Protein 5OCR (pdb70)

Foldseek 3Di:
DDPLADDDPPWDKDWDVLAKDQLQDFDDDCVSFPQDDPDDDAQAEEEHAVVAWTGDRRKIKKKKFFPVPQDDDNQYGIYIYKGWGPFWDFFFKKKWKKAAKPLQAWKWWWWKWKDAAQLPDDAFAWRIWIWTLKTARQQDAAPNDGDGQQKIKGWIKTFGHHPSDGHIDGCNNVVQATTFMDGHPDRRNPGIWMWMWGGDQFKIWIDINRHTRDMHTDDHRGDIIITMTIMGTHPPQFDDDPNHTRGDSLVVDVVSVVSNVRPTMIMMISIMIIIDTD/DDDLADPDPPFDKDWDPLAWDLLQDFDDDCVFFPQDDPDDDAQEEEEHAVVAWTGDRLKIKKKKFFPVVQDDDNQYGIYIHKGWGPFWDFFFKKKWKKAAKPLQEWKWWWKKWKDAAQLPDDAFAWRIWMWTLKTARHQDAAPNDTDGQQKIKGWIWTFGHHPSDGHIDGCNNVVQATTDMDGHPDGRNPGIWMWMWGGDQFKIWIDINHHTRDMHGNDHRRDIIITMTIMGTHPPQFDDDPHHTRGDRLVPDPVSVVSCVSPTMIMMISIMIIIHGD/DAPLADPDVPFDWDWDPLAKDQLQDFDDDCVFFPQDDPDDDAQAEEEHAVVAWTGDPLKIKKKKFFAVVQDDDNQYGIYIHKGWGPFWDFFFKKKWWKADKPLFEWKWWWKKWKDAAQLPDDAFAWRIWMWTLKIARHQDDAPHDTDGQQKIWTWIKTFGHHPSDGHIDGCNNVVVATTDMDGHPDRRNPGIWMWMWGGDQFKIWIDINRHTRDMHTDDHRRHTIIIMTIMGGHPPQFDDDPHHTGGDSLCPDVVSVVSCVRPTMIMMISIMIIIDTD/DDDLADPDPPWDWDWDVLAKALLPDFPDDCVSFPQDDPDDDAQAEEEHAVPAWTGDPSKIKKKKFFAPVQDDDNQYGIYIHKGWGPFWDFFFKKKWWKADKPLFEWKWWWKKWKDAAQLPDDAFAWRIWMWTLKTARHQDDAPHDTDGRQKIWGWIKTFTHHPSGTHIDDCNNVVQATTFMDGHPDRRNPGIWMWMWGGDQFKIWIDINHHTRDMHTDDHRRHIIIIMTIMGTHPPQFDDDPHHTGGDSLCPDDVSNVSSVRPTIIMMISIMIIIHGD

Nearest PDB structures (foldseek):
  5ocr-assembly4_D  TM=1.002E+00  e=4.251E-57  Zobellia galactanivorans
  1dyp-assembly1_A  TM=8.729E-01  e=1.075E-28  Pseudoalteromonas carrageenovora
  5ocq-assembly1_A  TM=8.796E-01  e=1.405E-28  Pseudoalteromonas carrageenovora
  8ew1-assembly3_C  TM=8.018E-01  e=1.271E-17  Phocaeicola plebeius DSM 17135
  8ep4-assembly3_C  TM=8.078E-01  e=2.172E-17  Phocaeicola plebeius DSM 17135

Radius of gyration: 36.97 Å; Cα contacts (8 Å, |Δi|>4): 3111; chains: 4; bounding box: 62×120×92 Å

B-factor: mean 28.96, std 10.44, range [14.31, 123.42]

CATH classification: 2.60.120.200

Secondary structure (DSSP, 8-state):
---SS-S-TT--EEE-GGG-B----SS--TTTB--SSS----SS-EE-HHHHEEEETTEEEEEEEE-GGG--BTTB-EEE-EEEEEEEESSEEEEEEEE--TT-TTEEEEEEEE----TTSPTTSEEEEEEEEEEES---EETTEEP-TTEEE--EEEEEEETTEEEEE-TTTSHHHH--EEE-SS-TTTS-EEEEEEE-SSEEEEEETTEEEEEEE-SS--S-EEEEEEEEE-TTSEEEETTEEEE--GGG-HHHHHHGGG-SEEEEEEEEEEEEE-/---S--S-TT--EEE-GGG-B---SSS--TTTB--SSS----SS-EE-HHHHEEEETTEEEEEEEEPGGG--BTTB-EEE-EEEEEEEE-SEEEEEEEE--TT-TTEEEEEEEE----TTSPTTSEEEEEEEEEEES---EETTEE--TTEEE--EEEEEEETTEEEEE-TTTSHHHH--EEE-SS-TTTSEEEEEEEE-SSEEEEEETTEEEEEEE-SS--S-EEEEEEEEE-TTSEEEETTEEEE--GGG-HHHHHHGGG-SEEEEEEEEEEEEE-/---S--S-TT--EEE-GGG-B---SSS--TTTB--SSS----SS-EE-HHHHEEEETTEEEEEEEEPGGG--BTTB-EEE-EEEEEEEESSEEEEEEEE--TT-SSEEEEEEEEPPP-TTSPTTSEEEEEEEEEEES---EETTEE--TTEEE--EEEEEEETTEEEEE-TTTSHHHH--EEE-SS-TTSS-EEEEEEE-SSEEEEEETTEEEEEEE-SS--S-EEEEEEEEE-TTSEEEETTEEEE--GGGSHHHHHHGGG-SEEEEEEEEEEEEE-/---S--S-TT--EEE-GGG-B---SSS--TTTB--SSS----SS-EE-HHHHEEEETTEEEEEEEEPGGG--BTTB-EEE-EEEEEEEESSEEEEEEEE--TTSSSEEEEEEEEPPP-TTS-TTSEEEEEEEEEEES---EETTEE--TTEEE--EEEEEEETTEEEEE-TTTSHHHH--EEE-SS-TTSS-EEEEEEE-SSEEEEEETTEEEEEEE-SS--S-EEEEEEEEE-TTSEEEETTEEEE--GGGSHHHHHHGGG-SEEEEEEEEEEEEE-

Sequence (1112 aa):
QQPTKTSNPNNDQWTIKWSASDEFNKNNDPDWAKWIKTGNNLPNTSAWKWNNQKKNVKISNNGIAELLTMRHNANNTPDGGTYFTSGIFKSYYQKFTYGYFEAKIQGADIGEGVCPSSFWLYSDFDYSVANGETVYSSEIDVVELQQFDWYEGHQDDIYDMDLNLHAVVKKENGQGVWKRRPKKMMYPQEEQLNKWRAPWDPSKDFHIIYGCEVNQNEIIWYVDGVEVARKPNKYWHRRPMNVTLSLGLRKPFVKFFDNKKNNAINPETDAKAREKLSSDIPTSMYVDYVRVWEEKSQQPTKTSNPNDQQWTIKWSASDEFNKNNDPDWAKWIKTGNLPNNTSAWKWNNQKKNVKISNGIAELLTMRHNANNTPDGGTYFTSGIFKSYYQKFTTYGYFEAKIQGADDIGEGVCPSSSFWLYSDFDYSVANGEETVYSEIDVVELQQFDWYEGHQDDIYDMDLNLHAVVKENGQGVWKRRPKKMMYPQEEQLNKWRAPWDPSKDFHIIYGCEVNQNEIIWYVDGVEVARKPNKYWHRPMNVTLSLGLRKKPFVKFFDNKNNAINPETDAKAREKLSDIPTSMYVDYVRVWEKSQQPTKTSNPNDQWTTIKWSASDEFNKNDPDWAKWIKTGNLPNTSAWKWNNQKNVKISNNGIIAELLTMRHNANNTPDGGTYFTSGIFKSYYQKFTYGYFEAKIQGADIGEGVCPSSFWLYSDDFDYSVANGETVYSEIDVVELQQQFDWYEGHQDDIYDMDLNLHAVVVKENGQGVWKRRPKKMMYPQEQLNKWRAPWDPSKDFHIIYGCEVNQNEIIWYVDGVEVARKPNKYWHRPMNVTLSLGLRKPFVKFFDDNKNNAINPETDAKAREKLSDIIPTSMYVDYVRVWEEKSQQPTKTSNPNDQWTIKWSASDEFNNKNDDPDWAKWIKTGNLPNTSAWKWNNQKKNVKISNGIIAELLTMRRHNANNTPDGGTYFTSGIFKSYYQKFTYGYFEAKIQGADIGEGVCPSSFWLYSDDFDYSVANGETVYSEIDVVELQQFDWYEGHQDDIYDMDLNLHAVVKENGQGVWKRRRPKKMMYPQQEQLNKWRAPWDPSKDFHIIYGCEVNQNEIIWYVDGVEVARKPNKYWHRPMNVTLSLGLRKKPFVKFFDNKKNNNAINPETDAKAREKLSSDIPTSMYVDYVRVWEEKS

Solvent-accessible surface area: 47569 Å² total; per-residue (Å²): 146,105,15,67,103,28,50,63,124,128,33,125,23,72,41,73,140,47,0,0,20,48,2,110,149,94,121,34,57,64,95,41,0,6,64,98,66,96,28,17,151,34,60,0,21,64,41,56,4,112,130,2,13,127,10,44,145,12,44,0,42,0,7,0,90,54,22,81,142,22,72,73,78,69,52,1,32,2,25,0,0,0,0,20,0,105,86,81,9,30,83,3,1,2,2,0,60,0,38,2,0,121,12,13,48,0,0,0,0,8,0,32,2,20,3,84,90,50,115,100,27,65,105,22,47,13,0,10,0,22,0,1,1,0,23,0,0,34,38,25,64,35,90,51,118,92,7,54,29,83,15,0,2,1,15,0,39,0,0,6,30,56,134,58,118,25,51,82,13,56,9,103,63,26,14,88,32,1,22,13,68,65,127,5,114,54,29,0,7,135,78,62,19,41,0,1,0,2,3,27,86,55,57,0,0,0,5,2,61,18,89,74,30,14,101,21,78,11,64,25,1,59,32,70,1,5,0,0,0,4,0,5,0,42,102,16,0,9,53,70,74,106,71,83,39,30,32,34,40,0,38,50,40,34,110,0,50,111,42,32,100,68,19,85,4,11,0,65,0,33,14,0,23,0,0,59,99,98,137,107,15,66,105,20,53,68,123,128,30,125,18,72,36,68,139,45,0,0,16,40,3,112,151,82,117,30,50,62,93,40,0,5,60,92,64,99,27,16,157,35,55,0,21,69,40,50,4,133,100,2,11,123,11,51,137,8,49,0,41,0,8,0,42,51,21,71,25,22,49,71,75,68,52,1,32,2,17,0,0,0,0,20,0,105,88,78,9,37,83,5,1,2,1,0,61,0,39,1,0,122,12,12,52,0,0,0,0,9,0,30,0,20,1,84,93,51,110,102,16,67,106,52,97,22,0,9,0,22,0,2,1,0,22,0,0,33,46,23,73,35,122,56,115,101,6,54,31,84,16,0,3,1,15,0,36,0,0,5,25,65,123,58,114,19,48,85,15,59,9,98,107,91,52,155,64,1,24,13,69,70,125,4,112,57,28,0,6,127,80,63,19,43,1,1,0,0,2,28,117,99,54,0,0,0,7,3,59,11,95,73,31,15,101,20,88,11,110,34,1,72,33,68,2,5,0,0,0,4,0,6,0,44,95,7,0,8,53,77,90,108,67,90,40,25,33,23,41,0,26,54,36,39,114,0,33,102,39,32,89,70,20,47,4,11,0,67,0,33,14,0,24,0,0,58,100,96,147,107,14,70,111,22,53,68,123,130,36,132,22,74,53,66,140,45,0,0,16,53,2,115,150,87,122,26,59,62,94,41,0,6,64,98,64,94,28,17,111,26,46,1,21,43,40,54,4,111,131,2,11,129,6,47,144,21,44,0,45,0,7,0,92,48,21,81,145,24,63,51,55,49,18,1,2,2,25,0,0,0,0,18,0,106,87,78,8,38,80,3,1,2,1,0,58,0,39,2,0,124,10,16,59,0,0,0,0,9,0,33,1,21,1,81,60,48,4,57,23,13,33,27,53,18,0,9,0,20,0,2,1,0,24,0,0,33,42,29,148,36,135,60,116,102,8,50,30,80,13,0,4,1,15,0,37,0,0,5,5,65,88,8,86,13,47,78,14,60,10,96,126,83,50,158,59,0,22,11,68,70,122,6,112,57,25,0,12,158,75,47,16,36,1,2,0,2,2,32,118,100,56,0,1,0,7,4,61,14,96,71,32,15,99,22,88,11,100,33,2,75,37,65,2,4,1,0,1,4,0,5,0,42,95,17,1,3,95,116,105,123,77,74,42,24,22,38,36,0,70,108,52,87,147,0,143,127,42,26,98,68,20,82,4,12,0,68,0,34,16,0,25,0,0,62,93,92,143,104,16,73,104,20,54,61,127,125,32,118,23,68,42,62,143,44,0,0,18,56,2,123,146,85,120,27,54,62,96,40,1,5,65,96,56,98,30,15,121,17,40,0,16,22,42,48,4,126,140,1,12,115,3,36,143,22,39,0,45,0,8,0,80,48,23,80,73,25,45,49,54,43,20,4,2,2,25,0,0,0,0,18,0,107,85,80,9,31,83,4,1,2,1,0,58,0,39,1,0,122,13,17,43,0,0,0,0,9,0,31,1,19,1,83,55,47,4,80,32,69,110,43,96,19,0,9,0,23,0,2,1,0,24,0,0,30,40,24,148,38,138,59,119,90,6,54,29,82,13,0,3,1,14,0,38,0,0,5,19,62,139,38,97,14,50,80,16,72,9,95,136,84,45,156,67,1,23,11,69,70,127,6,116,55,28,0,11,154,81,45,19,31,0,1,0,2,2,28,120,102,56,0,0,0,7,4,62,17,94,73,30,14,100,22,92,10,111,38,0,72,36,68,1,5,1,0,0,4,0,5,0,45,98,9,1,12,114,144,97,116,88,74,43,22,18,38,27,0,50,110,43,87,115,0,135,130,41,25,99,70,15,82,4,10,0,69,0,33,16,0,22,0,0,61,98,99

Structure (mmCIF, N/CA/C/O backbone):
data_5OCR
#
_entry.id   5OCR
#
_cell.length_a   40.960
_cell.length_b   83.040
_cell.length_c   85.710
_cell.angle_alpha   72.56
_cell.angle_beta   88.34
_cell.angle_gamma   89.48
#
_symmetry.space_group_name_H-M   'P 1'
#
loop_
_entity.id
_entity.type
_entity.pdbx_description
1 polymer Kappa-carrageenase
2 non-polymer GLYCEROL
3 non-polymer 'MAGNESIUM ION'
4 water water
#
loop_
_atom_site.group_PDB
_atom_site.id
_atom_site.type_symbol
_atom_site.label_atom_id
_atom_site.label_alt_id
_atom_site.label_comp_id
_atom_site.label_asym_id
_atom_site.label_entity_id
_atom_site.label_seq_id
_atom_site.pdbx_PDB_ins_code
_atom_site.Cartn_x
_atom_site.Cartn_y
_atom_site.Cartn_z
_atom_site.occupancy
_atom_site.B_iso_or_equiv
_atom_site.auth_seq_id
_atom_site.auth_comp_id
_atom_site.auth_asym_id
_atom_site.auth_atom_id
_atom_site.pdbx_PDB_model_num
ATOM 1 N N . GLN A 1 9 ? -5.263 -22.183 -7.182 1.00 33.12 30 GLN A N 1
ATOM 2 C CA . GLN A 1 9 ? -3.881 -21.624 -6.916 1.00 27.20 30 GLN A CA 1
ATOM 3 C C . GLN A 1 9 ? -3.650 -21.533 -5.407 1.00 25.94 30 GLN A C 1
ATOM 4 O O . GLN A 1 9 ? -4.581 -21.377 -4.653 1.00 25.07 30 GLN A O 1
ATOM 10 N N . GLN A 1 10 ? -2.394 -21.622 -4.987 1.00 24.96 31 GLN A N 1
ATOM 11 C CA . GLN A 1 10 ? -2.061 -21.596 -3.531 1.00 24.30 31 GLN A CA 1
ATOM 12 C C . GLN A 1 10 ? -1.017 -20.531 -3.267 1.00 21.30 31 GLN A C 1
ATOM 13 O O . GLN A 1 10 ? -0.273 -20.174 -4.191 1.00 22.28 31 GLN A O 1
ATOM 19 N N . PRO A 1 11 ? -0.877 -20.102 -2.000 1.00 21.36 32 PRO A N 1
ATOM 20 C CA . PRO A 1 11 ? 0.313 -19.210 -1.613 1.00 20.75 32 PRO A CA 1
ATOM 21 C C . PRO A 1 11 ? 1.670 -19.755 -2.177 1.00 21.44 32 PRO A C 1
ATOM 22 O O . PRO A 1 11 ? 1.961 -20.997 -2.177 1.00 21.53 32 PRO A O 1
ATOM 26 N N . THR A 1 12 ? 2.482 -18.862 -2.745 1.00 21.23 33 THR A N 1
ATOM 27 C CA . THR A 1 12 ? 3.827 -19.305 -3.289 1.00 22.77 33 THR A CA 1
ATOM 28 C C . THR A 1 12 ? 4.669 -19.952 -2.236 1.00 23.38 33 THR A C 1
ATOM 29 O O . THR A 1 12 ? 5.363 -20.987 -2.521 1.00 22.96 33 THR A O 1
ATOM 33 N N . LYS A 1 13 ? 4.674 -19.383 -1.024 1.00 22.38 34 LYS A N 1
ATOM 34 C CA . LYS A 1 13 ? 5.532 -19.935 0.023 1.00 24.11 34 LYS A CA 1
ATOM 35 C C . LYS A 1 13 ? 4.921 -19.598 1.380 1.00 23.33 34 LYS A C 1
ATOM 36 O O . LYS A 1 13 ? 4.542 -18.454 1.579 1.00 21.65 34 LYS A O 1
ATOM 42 N N . THR A 1 14 ? 4.818 -20.565 2.307 1.00 23.67 35 THR A N 1
ATOM 43 C CA . THR A 1 14 ? 4.219 -20.245 3.618 1.00 25.16 35 THR A CA 1
ATOM 44 C C . THR A 1 14 ? 5.097 -20.776 4.743 1.00 27.18 35 THR A C 1
ATOM 45 O O . THR A 1 14 ? 5.998 -21.615 4.495 1.00 27.64 35 THR A O 1
ATOM 49 N N . SER A 1 15 ? 4.807 -20.368 5.971 1.00 26.11 36 SER A N 1
ATOM 50 C CA . SER A 1 15 ? 5.689 -20.678 7.086 1.00 27.21 36 SER A CA 1
ATOM 51 C C . SER A 1 15 ? 5.453 -22.088 7.604 1.00 28.70 36 SER A C 1
ATOM 52 O O . SER A 1 15 ? 6.371 -22.703 8.121 1.00 29.01 36 SER A O 1
ATOM 55 N N . ASN A 1 16 ? 4.232 -22.595 7.445 1.00 29.09 37 ASN A N 1
ATOM 56 C CA . ASN A 1 16 ? 3.882 -23.934 7.995 1.00 32.09 37 ASN A CA 1
ATOM 57 C C . ASN A 1 16 ? 3.131 -24.728 6.941 1.00 32.28 37 ASN A C 1
ATOM 58 O O . ASN A 1 16 ? 1.928 -24.486 6.714 1.00 31.49 37 ASN A O 1
ATOM 63 N N . PRO A 1 17 ? 3.824 -25.684 6.272 1.00 36.47 38 PRO A N 1
ATOM 64 C CA . PRO A 1 17 ? 3.163 -26.505 5.222 1.00 35.65 38 PRO A CA 1
ATOM 65 C C . PRO A 1 17 ? 1.980 -27.306 5.782 1.00 36.35 38 PRO A C 1
ATOM 66 O O . PRO A 1 17 ? 1.206 -27.845 5.015 1.00 38.79 38 PRO A O 1
ATOM 70 N N . ASN A 1 18 ? 1.803 -27.349 7.104 1.00 37.47 39 ASN A N 1
ATOM 71 C CA A ASN A 1 18 ? 0.644 -28.061 7.639 0.50 39.66 39 ASN A CA 1
ATOM 72 C CA B ASN A 1 18 ? 0.658 -28.021 7.743 0.50 39.63 39 ASN A CA 1
ATOM 73 C C . ASN A 1 18 ? -0.655 -27.268 7.541 1.00 38.16 39 ASN A C 1
ATOM 74 O O . ASN A 1 18 ? -1.734 -27.849 7.628 1.00 41.18 39 ASN A O 1
ATOM 83 N N . ASP A 1 19 ? -0.556 -25.932 7.325 1.00 34.85 40 ASP A N 1
ATOM 84 C CA . ASP A 1 19 ? -1.750 -25.111 7.119 1.00 32.58 40 ASP A CA 1
ATOM 85 C C . ASP A 1 19 ? -2.504 -25.398 5.800 1.00 33.13 40 ASP A C 1
ATOM 86 O O . ASP A 1 19 ? -1.873 -25.717 4.801 1.00 32.77 40 ASP A O 1
ATOM 91 N N . GLN A 1 20 ? -3.826 -25.187 5.793 1.00 30.83 41 GLN A N 1
ATOM 92 C CA . GLN A 1 20 ? -4.648 -25.356 4.604 1.00 33.12 41 GLN A CA 1
ATOM 93 C C . GLN A 1 20 ? -5.077 -23.965 4.191 1.00 30.18 41 GLN A C 1
ATOM 94 O O . GLN A 1 20 ? -5.421 -23.168 5.072 1.00 31.74 41 GLN A O 1
ATOM 100 N N . TRP A 1 21 ? -5.086 -23.688 2.894 1.00 26.44 42 TRP A N 1
ATOM 101 C CA . TRP A 1 21 ? -5.439 -22.299 2.439 1.00 25.44 42 TRP A CA 1
ATOM 102 C C . TRP A 1 21 ? -6.576 -22.322 1.462 1.00 26.42 42 TRP A C 1
ATOM 103 O O . TRP A 1 21 ? -6.528 -23.084 0.488 1.00 26.94 42 TRP A O 1
ATOM 114 N N . THR A 1 22 ? -7.586 -21.483 1.665 1.00 25.92 43 THR A N 1
ATOM 115 C CA . THR A 1 22 ? -8.767 -21.356 0.772 1.00 24.91 43 THR A CA 1
ATOM 116 C C . THR A 1 22 ? -8.818 -19.987 0.133 1.00 23.47 43 THR A C 1
ATOM 117 O O . THR A 1 22 ? -8.741 -18.956 0.824 1.00 22.32 43 THR A O 1
ATOM 121 N N . ILE A 1 23 ? -8.839 -19.975 -1.193 1.00 22.39 44 ILE A N 1
ATOM 122 C CA . ILE A 1 23 ? -8.843 -18.718 -1.885 1.00 23.28 44 ILE A CA 1
ATOM 123 C C . ILE A 1 23 ? -10.137 -17.953 -1.611 1.00 22.48 44 ILE A C 1
ATOM 124 O O . ILE A 1 23 ? -11.218 -18.601 -1.419 1.00 25.39 44 ILE A O 1
ATOM 129 N N . LYS A 1 24 ? -10.023 -16.612 -1.487 1.00 22.11 45 LYS A N 1
ATOM 130 C CA . LYS A 1 24 ? -11.147 -15.730 -1.198 1.00 22.71 45 LYS A CA 1
ATOM 131 C C . LYS A 1 24 ? -11.332 -14.826 -2.410 1.00 24.31 45 LYS A C 1
ATOM 132 O O . LYS A 1 24 ? -10.559 -13.869 -2.613 1.00 23.74 45 LYS A O 1
ATOM 138 N N . TRP A 1 25 ? -12.295 -15.194 -3.287 1.00 23.75 46 TRP A N 1
ATOM 139 C CA . TRP A 1 25 ? -12.578 -14.420 -4.468 1.00 23.80 46 TRP A CA 1
ATOM 140 C C . TRP A 1 25 ? -12.986 -12.977 -4.231 1.00 24.47 46 TRP A C 1
ATOM 141 O O . TRP A 1 25 ? -12.730 -12.160 -5.081 1.00 22.81 46 TRP A O 1
ATOM 152 N N . SER A 1 26 ? -13.461 -12.620 -3.014 1.00 23.41 47 SER A N 1
ATOM 153 C CA . SER A 1 26 ? -13.786 -11.207 -2.756 1.00 23.33 47 SER A CA 1
ATOM 154 C C . SER A 1 26 ? -12.626 -10.249 -2.761 1.00 23.70 47 SER A C 1
ATOM 155 O O . SER A 1 26 ? -12.835 -9.030 -2.781 1.00 25.75 47 SER A O 1
ATOM 158 N N . ALA A 1 27 ? -11.371 -10.747 -2.763 1.00 21.50 48 ALA A N 1
ATOM 159 C CA . ALA A 1 27 ? -10.297 -9.789 -3.013 1.00 21.89 48 ALA A CA 1
ATOM 160 C C . ALA A 1 27 ? -9.240 -10.459 -3.867 1.00 21.13 48 ALA A C 1
ATOM 161 O O . ALA A 1 27 ? -8.037 -10.147 -3.778 1.00 22.09 48 ALA A O 1
ATOM 163 N N . SER A 1 28 ? -9.666 -11.424 -4.696 1.00 20.49 49 SER A N 1
ATOM 164 C CA . SER A 1 28 ? -8.727 -12.026 -5.645 1.00 19.96 49 SER A CA 1
ATOM 165 C C . SER A 1 28 ? -9.171 -11.729 -7.050 1.00 19.77 49 SER A C 1
ATOM 166 O O . SER A 1 28 ? -10.391 -11.732 -7.340 1.00 21.94 49 SER A O 1
ATOM 169 N N . ASP A 1 29 ? -8.202 -11.494 -7.938 1.00 20.01 50 ASP A N 1
ATOM 170 C CA . ASP A 1 29 ? -8.583 -11.117 -9.296 1.00 19.47 50 ASP A CA 1
ATOM 171 C C . ASP A 1 29 ? -7.387 -11.460 -10.186 1.00 22.01 50 ASP A C 1
ATOM 172 O O . ASP A 1 29 ? -6.241 -11.009 -9.899 1.00 21.23 50 ASP A O 1
ATOM 177 N N . GLU A 1 30 ? -7.630 -12.223 -11.254 1.00 19.94 51 GLU A N 1
ATOM 178 C CA . GLU A 1 30 ? -6.545 -12.519 -12.278 1.00 19.47 51 GLU A CA 1
ATOM 179 C C . GLU A 1 30 ? -6.558 -11.487 -13.400 1.00 19.39 51 GLU A C 1
ATOM 180 O O . GLU A 1 30 ? -5.707 -11.544 -14.311 1.00 19.11 51 GLU A O 1
ATOM 186 N N . PHE A 1 31 ? -7.499 -10.542 -13.316 1.00 19.23 52 PHE A N 1
ATOM 187 C CA . PHE A 1 31 ? -7.537 -9.426 -14.312 1.00 21.23 52 PHE A CA 1
ATOM 188 C C . PHE A 1 31 ? -7.642 -9.896 -15.749 1.00 21.26 52 PHE A C 1
ATOM 189 O O . PHE A 1 31 ? -7.148 -9.233 -16.670 1.00 22.62 52 PHE A O 1
ATOM 197 N N . ASN A 1 32 ? -8.334 -11.012 -15.909 1.00 22.94 53 ASN A N 1
ATOM 198 C CA . ASN A 1 32 ? -8.565 -11.547 -17.269 1.00 25.35 53 ASN A CA 1
ATOM 199 C C . ASN A 1 32 ? -9.680 -10.799 -17.970 1.00 25.54 53 ASN A C 1
ATOM 200 O O . ASN A 1 32 ? -9.736 -10.874 -19.180 1.00 25.01 53 ASN A O 1
ATOM 205 N N . LYS A 1 33 ? -10.484 -10.015 -17.233 1.00 25.04 54 LYS A N 1
ATOM 206 C CA . LYS A 1 33 ? -11.544 -9.208 -17.845 1.00 26.97 54 LYS A CA 1
ATOM 207 C C . LYS A 1 33 ? -11.113 -7.782 -18.085 1.00 26.80 54 LYS A C 1
ATOM 208 O O . LYS A 1 33 ? -10.599 -7.135 -17.175 1.00 25.53 54 LYS A O 1
ATOM 214 N N . ASN A 1 34 ? -11.354 -7.270 -19.283 1.00 26.09 55 ASN A N 1
ATOM 215 C CA A ASN A 1 34 ? -11.003 -5.887 -19.462 0.50 26.86 55 ASN A CA 1
ATOM 216 C CA B ASN A 1 34 ? -11.148 -5.861 -19.618 0.50 26.47 55 ASN A CA 1
ATOM 217 C C . ASN A 1 34 ? -11.892 -4.899 -18.684 1.00 27.07 55 ASN A C 1
ATOM 218 O O . ASN A 1 34 ? -11.369 -3.831 -18.308 1.00 28.54 55 ASN A O 1
ATOM 227 N N . ASP A 1 35 ? -13.141 -5.244 -18.394 1.00 25.91 56 ASP A N 1
ATOM 228 C CA . ASP A 1 35 ? -14.045 -4.382 -17.603 1.00 28.65 56 ASP A CA 1
ATOM 229 C C . ASP A 1 35 ? -13.598 -4.565 -16.127 1.00 24.77 56 ASP A C 1
ATOM 230 O O . ASP A 1 35 ? -13.799 -5.594 -15.606 1.00 23.41 56 ASP A O 1
ATOM 235 N N . PRO A 1 36 ? -12.966 -3.563 -15.510 1.00 25.25 57 PRO A N 1
ATOM 236 C CA . PRO A 1 36 ? -12.671 -3.665 -14.041 1.00 24.18 57 PRO A CA 1
ATOM 237 C C . PRO A 1 36 ? -13.876 -4.030 -13.264 1.00 24.78 57 PRO A C 1
ATOM 238 O O . PRO A 1 36 ? -14.969 -3.487 -13.549 1.00 25.79 57 PRO A O 1
ATOM 242 N N . ASP A 1 37 ? -13.691 -4.865 -12.224 1.00 24.93 58 ASP A N 1
ATOM 243 C CA . ASP A 1 37 ? -14.785 -5.370 -11.455 1.00 23.17 58 ASP A CA 1
ATOM 244 C C . ASP A 1 37 ? -15.096 -4.392 -10.322 1.00 24.02 58 ASP A C 1
ATOM 245 O O . ASP A 1 37 ? -14.592 -4.539 -9.177 1.00 23.16 58 ASP A O 1
ATOM 250 N N . TRP A 1 38 ? -15.924 -3.350 -10.608 1.00 23.13 59 TRP A N 1
ATOM 251 C CA . TRP A 1 38 ? -16.224 -2.348 -9.575 1.00 22.54 59 TRP A CA 1
ATOM 252 C C . TRP A 1 38 ? -17.208 -2.783 -8.501 1.00 21.32 59 TRP A C 1
ATOM 253 O O . TRP A 1 38 ? -17.470 -2.056 -7.528 1.00 20.93 59 TRP A O 1
ATOM 264 N N . ALA A 1 39 ? -17.769 -3.983 -8.640 1.00 21.07 60 ALA A N 1
ATOM 265 C CA . ALA A 1 39 ? -18.496 -4.607 -7.482 1.00 21.30 60 ALA A CA 1
ATOM 266 C C . ALA A 1 39 ? -17.507 -5.079 -6.387 1.00 21.10 60 ALA A C 1
ATOM 267 O O . ALA A 1 39 ? -17.758 -4.990 -5.157 1.00 20.73 60 ALA A O 1
ATOM 269 N N . LYS A 1 40 ? -16.310 -5.462 -6.851 1.00 20.40 61 LYS A N 1
ATOM 270 C CA . LYS A 1 40 ? -15.308 -6.060 -5.962 1.00 19.57 61 LYS A CA 1
ATOM 271 C C . LYS A 1 40 ? -14.359 -4.966 -5.451 1.00 18.74 61 LYS A C 1
ATOM 272 O O . LYS A 1 40 ? -13.891 -5.036 -4.293 1.00 18.83 61 LYS A O 1
ATOM 278 N N . TRP A 1 41 ? -14.020 -4.023 -6.327 1.00 18.15 62 TRP A N 1
ATOM 279 C CA . TRP A 1 41 ? -13.014 -2.960 -6.062 1.00 18.73 62 TRP A CA 1
ATOM 280 C C . TRP A 1 41 ? -13.691 -1.594 -5.996 1.00 21.00 62 TRP A C 1
ATOM 281 O O . TRP A 1 41 ? -14.511 -1.275 -6.866 1.00 21.75 62 TRP A O 1
ATOM 292 N N . ILE A 1 42 ? -13.335 -0.805 -4.991 1.00 20.92 63 ILE A N 1
ATOM 293 C CA . ILE A 1 42 ? -14.033 0.529 -4.763 1.00 21.48 63 ILE A CA 1
ATOM 294 C C . ILE A 1 42 ? -13.620 1.512 -5.843 1.00 22.28 63 ILE A C 1
ATOM 295 O O . ILE A 1 42 ? -12.447 1.929 -5.888 1.00 22.37 63 ILE A O 1
ATOM 300 N N . LYS A 1 43 ? -14.554 1.862 -6.741 1.00 21.13 64 LYS A N 1
ATOM 301 C CA . LYS A 1 43 ? -14.176 2.814 -7.822 1.00 22.20 64 LYS A CA 1
ATOM 302 C C . LYS A 1 43 ? -13.915 4.202 -7.322 1.00 22.02 64 LYS A C 1
ATOM 303 O O . LYS A 1 43 ? -12.923 4.842 -7.753 1.00 21.55 64 LYS A O 1
ATOM 309 N N . THR A 1 44 ? -14.787 4.707 -6.424 1.00 22.98 65 THR A N 1
ATOM 310 C CA . THR A 1 44 ? -14.671 6.069 -5.929 1.00 25.61 65 THR A CA 1
ATOM 311 C C . THR A 1 44 ? -15.124 6.140 -4.490 1.00 26.93 65 THR A C 1
ATOM 312 O O . THR A 1 44 ? -15.866 5.280 -4.033 1.00 27.95 65 THR A O 1
ATOM 316 N N . GLY A 1 45 ? -14.679 7.168 -3.802 1.00 28.34 66 GLY A N 1
ATOM 317 C CA . GLY A 1 45 ? -15.293 7.575 -2.564 1.00 34.43 66 GLY A CA 1
ATOM 318 C C . GLY A 1 45 ? -14.465 7.105 -1.400 1.00 35.62 66 GLY A C 1
ATOM 319 O O . GLY A 1 45 ? -13.582 7.812 -0.892 1.00 42.67 66 GLY A O 1
ATOM 320 N N . ASN A 1 46 ? -14.671 5.885 -1.022 1.00 33.94 67 ASN A N 1
ATOM 321 C CA A ASN A 1 46 ? -14.040 5.347 0.134 0.50 32.00 67 ASN A CA 1
ATOM 322 C CA B ASN A 1 46 ? -14.011 5.375 0.185 0.50 34.40 67 ASN A CA 1
ATOM 323 C C . ASN A 1 46 ? -12.545 4.991 -0.098 1.00 29.51 67 ASN A C 1
ATOM 324 O O . ASN A 1 46 ? -12.143 3.861 0.128 1.00 31.84 67 ASN A O 1
ATOM 333 N N . LEU A 1 47 ? -11.727 5.950 -0.549 1.00 26.91 68 LEU A N 1
ATOM 334 C CA . LEU A 1 47 ? -10.277 5.660 -0.927 1.00 27.80 68 LEU A CA 1
ATOM 335 C C . LEU A 1 47 ? -9.333 6.382 0.031 1.00 30.01 68 LEU A C 1
ATOM 336 O O . LEU A 1 47 ? -9.772 7.350 0.690 1.00 29.84 68 LEU A O 1
ATOM 341 N N . PRO A 1 48 ? -8.023 5.974 0.110 1.00 31.46 69 PRO A N 1
ATOM 342 C CA . PRO A 1 48 ? -7.149 6.617 1.111 1.00 36.24 69 PRO A CA 1
ATOM 343 C C . PRO A 1 48 ? -7.078 8.113 0.977 1.00 38.74 69 PRO A C 1
ATOM 344 O O . PRO A 1 48 ? -7.077 8.684 -0.141 1.00 35.55 69 PRO A O 1
ATOM 348 N N . ASN A 1 49 ? -7.076 8.752 2.142 1.00 39.84 70 ASN A N 1
ATOM 349 C CA . ASN A 1 49 ? -6.690 10.178 2.258 1.00 46.54 70 ASN A CA 1
ATOM 350 C C . ASN A 1 49 ? -5.297 10.356 1.683 1.00 47.23 70 ASN A C 1
ATOM 351 O O . ASN A 1 49 ? -4.389 9.622 2.041 1.00 52.49 70 ASN A O 1
ATOM 356 N N . THR A 1 50 ? -5.147 11.203 0.683 1.00 42.35 71 THR A N 1
ATOM 357 C CA . THR A 1 50 ? -3.830 11.450 0.157 1.00 41.17 71 THR A CA 1
ATOM 358 C C . THR A 1 50 ? -3.791 12.936 0.131 1.00 43.13 71 THR A C 1
ATOM 359 O O . THR A 1 50 ? -4.752 13.589 -0.321 1.00 44.14 71 THR A O 1
ATOM 363 N N . SER A 1 51 ? -2.720 13.487 0.659 1.00 41.90 72 SER A N 1
ATOM 364 C CA . SER A 1 51 ? -2.657 14.953 0.739 1.00 43.58 72 SER A CA 1
ATOM 365 C C . SER A 1 51 ? -1.957 15.476 -0.502 1.00 38.66 72 SER A C 1
ATOM 366 O O . SER A 1 51 ? -2.068 16.671 -0.832 1.00 36.23 72 SER A O 1
ATOM 369 N N . ALA A 1 52 ? -1.263 14.569 -1.204 1.00 33.45 73 ALA A N 1
ATOM 370 C CA . ALA A 1 52 ? -0.438 14.935 -2.306 1.00 28.51 73 ALA A CA 1
ATOM 371 C C . ALA A 1 52 ? -0.917 14.634 -3.685 1.00 25.61 73 ALA A C 1
ATOM 372 O O . ALA A 1 52 ? -0.268 15.044 -4.617 1.00 30.13 73 ALA A O 1
ATOM 374 N N . TRP A 1 53 ? -2.027 13.864 -3.866 1.00 25.42 74 TRP A N 1
ATOM 375 C CA . TRP A 1 53 ? -2.570 13.626 -5.197 1.00 23.47 74 TRP A CA 1
ATOM 376 C C . TRP A 1 53 ? -3.970 13.144 -5.028 1.00 23.08 74 TRP A C 1
ATOM 377 O O . TRP A 1 53 ? -4.337 12.941 -3.894 1.00 23.83 74 TRP A O 1
ATOM 388 N N . LYS A 1 54 ? -4.728 12.960 -6.093 1.00 23.72 75 LYS A N 1
ATOM 389 C CA . LYS A 1 54 ? -6.070 12.403 -6.024 1.00 25.93 75 LYS A CA 1
ATOM 390 C C . LYS A 1 54 ? -6.228 11.124 -6.861 1.00 25.74 75 LYS A C 1
ATOM 391 O O . LYS A 1 54 ? -5.390 10.827 -7.724 1.00 26.51 75 LYS A O 1
ATOM 397 N N . TRP A 1 55 ? -7.308 10.406 -6.625 1.00 24.26 76 TRP A N 1
ATOM 398 C CA . TRP A 1 55 ? -7.545 9.193 -7.367 1.00 23.87 76 TRP A CA 1
ATOM 399 C C . TRP A 1 55 ? -8.495 9.472 -8.457 1.00 24.62 76 TRP A C 1
ATOM 400 O O . TRP A 1 55 ? -9.444 10.254 -8.244 1.00 26.16 76 TRP A O 1
ATOM 411 N N . ASN A 1 56 ? -8.277 8.890 -9.615 1.00 23.46 77 ASN A N 1
ATOM 412 C CA . ASN A 1 56 ? -9.260 8.896 -10.709 1.00 23.02 77 ASN A CA 1
ATOM 413 C C . ASN A 1 56 ? -9.223 7.556 -11.411 1.00 23.32 77 ASN A C 1
ATOM 414 O O . ASN A 1 56 ? -8.568 7.352 -12.468 1.00 23.68 77 ASN A O 1
ATOM 419 N N . ASN A 1 57 ? -9.954 6.598 -10.836 1.00 21.60 78 ASN A N 1
ATOM 420 C CA . ASN A 1 57 ? -9.962 5.263 -11.361 1.00 22.64 78 ASN A CA 1
ATOM 421 C C . ASN A 1 57 ? -10.589 5.148 -12.764 1.00 23.27 78 ASN A C 1
ATOM 422 O O . ASN A 1 57 ? -10.199 4.294 -13.532 1.00 22.73 78 ASN A O 1
ATOM 427 N N . GLN A 1 58 ? -11.510 6.048 -13.099 1.00 24.04 79 GLN A N 1
ATOM 428 C CA . GLN A 1 58 ? -12.069 6.008 -14.472 1.00 26.70 79 GLN A CA 1
ATOM 429 C C . GLN A 1 58 ? -10.997 6.252 -15.507 1.00 26.20 79 GLN A C 1
ATOM 430 O O . GLN A 1 58 ? -10.948 5.561 -16.527 1.00 28.28 79 GLN A O 1
ATOM 436 N N . LYS A 1 59 ? -10.060 7.146 -15.197 1.00 25.88 80 LYS A N 1
ATOM 437 C CA A LYS A 1 59 ? -9.056 7.542 -16.175 0.50 26.25 80 LYS A CA 1
ATOM 438 C CA B LYS A 1 59 ? -9.037 7.606 -16.145 0.50 26.30 80 LYS A CA 1
ATOM 439 C C . LYS A 1 59 ? -7.730 6.808 -16.002 1.00 25.89 80 LYS A C 1
ATOM 440 O O . LYS A 1 59 ? -6.955 6.675 -16.967 1.00 26.43 80 LYS A O 1
ATOM 451 N N . ASN A 1 60 ? -7.529 6.271 -14.807 1.00 22.97 81 ASN A N 1
ATOM 452 C CA . ASN A 1 60 ? -6.188 5.757 -14.447 1.00 22.44 81 ASN A CA 1
ATOM 453 C C . ASN A 1 60 ? -6.043 4.274 -14.164 1.00 22.95 81 ASN A C 1
ATOM 454 O O . ASN A 1 60 ? -4.936 3.812 -13.726 1.00 22.32 81 ASN A O 1
ATOM 459 N N . VAL A 1 61 ? -7.124 3.515 -14.376 1.00 21.94 82 VAL A N 1
ATOM 460 C CA . VAL A 1 61 ? -7.139 2.052 -14.278 1.00 22.25 82 VAL A CA 1
ATOM 461 C C . VAL A 1 61 ? -7.567 1.482 -15.665 1.00 24.49 82 VAL A C 1
ATOM 462 O O . VAL A 1 61 ? -8.584 1.941 -16.266 1.00 24.41 82 VAL A O 1
ATOM 466 N N . LYS A 1 62 ? -6.783 0.601 -16.253 1.00 22.12 83 LYS A N 1
ATOM 467 C CA . LYS A 1 62 ? -7.164 0.020 -17.515 1.00 23.82 83 LYS A CA 1
ATOM 468 C C . LYS A 1 62 ? -6.701 -1.417 -17.367 1.00 24.40 83 LYS A C 1
ATOM 469 O O . LYS A 1 62 ? -5.666 -1.686 -16.723 1.00 26.69 83 LYS A O 1
ATOM 475 N N . ILE A 1 63 ? -7.422 -2.356 -17.939 1.00 23.42 84 ILE A N 1
ATOM 476 C CA . ILE A 1 63 ? -6.905 -3.740 -17.862 1.00 21.99 84 ILE A CA 1
ATOM 477 C C . ILE A 1 63 ? -6.882 -4.259 -19.290 1.00 24.20 84 ILE A C 1
ATOM 478 O O . ILE A 1 63 ? -7.844 -4.017 -20.063 1.00 23.38 84 ILE A O 1
ATOM 483 N N . SER A 1 64 ? -5.792 -4.900 -19.653 1.00 23.57 85 SER A N 1
ATOM 484 C CA . SER A 1 64 ? -5.629 -5.433 -21.020 1.00 27.25 85 SER A CA 1
ATOM 485 C C . SER A 1 64 ? -4.865 -6.774 -21.021 1.00 25.97 85 SER A C 1
ATOM 486 O O . SER A 1 64 ? -3.811 -6.883 -20.387 1.00 23.36 85 SER A O 1
ATOM 489 N N . ASN A 1 65 ? -5.344 -7.765 -21.770 1.00 25.96 86 ASN A N 1
ATOM 490 C CA A ASN A 1 65 ? -4.646 -9.003 -21.954 0.50 27.18 86 ASN A CA 1
ATOM 491 C CA B ASN A 1 65 ? -4.607 -9.004 -21.929 0.50 27.37 86 ASN A CA 1
ATOM 492 C C . ASN A 1 65 ? -4.073 -9.594 -20.624 1.00 25.76 86 ASN A C 1
ATOM 493 O O . ASN A 1 65 ? -2.941 -10.130 -20.569 1.00 26.34 86 ASN A O 1
ATOM 502 N N . GLY A 1 66 ? -4.884 -9.567 -19.570 1.00 23.76 87 GLY A N 1
ATOM 503 C CA . GLY A 1 66 ? -4.577 -10.277 -18.351 1.00 23.03 87 GLY A CA 1
ATOM 504 C C . GLY A 1 66 ? -3.847 -9.402 -17.374 1.00 22.53 87 GLY A C 1
ATOM 505 O O . GLY A 1 66 ? -3.539 -9.901 -16.276 1.00 23.61 87 GLY A O 1
ATOM 506 N N . ILE A 1 67 ? -3.624 -8.122 -17.720 1.00 20.52 88 ILE A N 1
ATOM 507 C CA . ILE A 1 67 ? -2.734 -7.259 -16.842 1.00 20.44 88 ILE A CA 1
ATOM 508 C C . ILE A 1 67 ? -3.414 -5.926 -16.524 1.00 19.97 88 ILE A C 1
ATOM 509 O O . ILE A 1 67 ? -3.892 -5.224 -17.415 1.00 21.72 88 ILE A O 1
ATOM 514 N N . ALA A 1 68 ? -3.520 -5.614 -15.230 1.00 19.80 89 ALA A N 1
ATOM 515 C CA . ALA A 1 68 ? -4.074 -4.312 -14.851 1.00 19.06 89 ALA A CA 1
ATOM 516 C C . ALA A 1 68 ? -2.988 -3.323 -14.870 1.00 19.45 89 ALA A C 1
ATOM 517 O O . ALA A 1 68 ? -1.896 -3.608 -14.380 1.00 20.10 89 ALA A O 1
ATOM 519 N N . GLU A 1 69 ? -3.347 -2.101 -15.300 1.00 19.29 90 GLU A N 1
ATOM 520 C CA . GLU A 1 69 ? -2.373 -0.987 -15.408 1.00 20.83 90 GLU A CA 1
ATOM 521 C C . GLU A 1 69 ? -2.857 0.182 -14.538 1.00 20.90 90 GLU A C 1
ATOM 522 O O . GLU A 1 69 ? -4.018 0.599 -14.725 1.00 21.20 90 GLU A O 1
ATOM 528 N N . LEU A 1 70 ? -2.076 0.671 -13.573 1.00 20.15 91 LEU A N 1
ATOM 529 C CA A LEU A 1 70 ? -2.490 1.769 -12.737 0.50 19.88 91 LEU A CA 1
ATOM 530 C CA B LEU A 1 70 ? -2.471 1.781 -12.724 0.50 19.90 91 LEU A CA 1
ATOM 531 C C . LEU A 1 70 ? -1.516 2.916 -13.077 1.00 19.85 91 LEU A C 1
ATOM 532 O O . LEU A 1 70 ? -0.312 2.726 -13.068 1.00 19.81 91 LEU A O 1
ATOM 541 N N . THR A 1 71 ? -2.055 4.097 -13.370 1.00 19.50 92 THR A N 1
ATOM 542 C CA . THR A 1 71 ? -1.253 5.156 -13.987 1.00 21.49 92 THR A CA 1
ATOM 543 C C . THR A 1 71 ? -1.282 6.450 -13.180 1.00 21.09 92 THR A C 1
ATOM 544 O O . THR A 1 71 ? -2.393 6.879 -12.724 1.00 22.01 92 THR A O 1
ATOM 548 N N . MET A 1 72 ? -0.125 7.065 -13.021 1.00 20.74 93 MET A N 1
ATOM 549 C CA . MET A 1 72 ? 0.001 8.435 -12.449 1.00 20.31 93 MET A CA 1
ATOM 550 C C . MET A 1 72 ? -0.040 9.440 -13.597 1.00 20.51 93 MET A C 1
ATOM 551 O O . MET A 1 72 ? 0.752 9.331 -14.520 1.00 20.80 93 MET A O 1
ATOM 556 N N . ARG A 1 73 ? -0.978 10.405 -13.564 1.00 20.86 94 ARG A N 1
ATOM 557 C CA . ARG A 1 73 ? -1.131 11.369 -14.680 1.00 21.37 94 ARG A CA 1
ATOM 558 C C . ARG A 1 73 ? -0.996 12.780 -14.139 1.00 21.36 94 ARG A C 1
ATOM 559 O O . ARG A 1 73 ? -1.346 13.065 -12.971 1.00 21.18 94 ARG A O 1
ATOM 567 N N . HIS A 1 74 ? -0.496 13.681 -14.971 1.00 21.47 95 HIS A N 1
ATOM 568 C CA . HIS A 1 74 ? -0.356 15.084 -14.546 1.00 23.13 95 HIS A CA 1
ATOM 569 C C . HIS A 1 74 ? -1.641 15.788 -14.908 1.00 23.91 95 HIS A C 1
ATOM 570 O O . HIS A 1 74 ? -2.133 15.666 -16.047 1.00 25.62 95 HIS A O 1
ATOM 577 N N . ASN A 1 75 ? -2.178 16.575 -13.979 1.00 23.74 96 ASN A N 1
ATOM 578 C CA . ASN A 1 75 ? -3.410 17.337 -14.302 1.00 25.50 96 ASN A CA 1
ATOM 579 C C . ASN A 1 75 ? -3.230 18.237 -15.549 1.00 26.99 96 ASN A C 1
ATOM 580 O O . ASN A 1 75 ? -2.236 18.954 -15.667 1.00 26.78 96 ASN A O 1
ATOM 585 N N . ALA A 1 76 ? -4.186 18.146 -16.466 1.00 28.55 97 ALA A N 1
ATOM 586 C CA . ALA A 1 76 ? -4.256 19.041 -17.641 1.00 30.95 97 ALA A CA 1
ATOM 587 C C . ALA A 1 76 ? -3.940 20.479 -17.216 1.00 30.15 97 ALA A C 1
ATOM 588 O O . ALA A 1 76 ? -4.479 20.991 -16.196 1.00 28.03 97 ALA A O 1
ATOM 590 N N . ASN A 1 77 ? -3.007 21.113 -17.949 1.00 31.34 98 ASN A N 1
ATOM 591 C CA . ASN A 1 77 ? -2.684 22.567 -17.755 1.00 31.14 98 ASN A CA 1
ATOM 592 C C . ASN A 1 77 ? -1.920 22.851 -16.414 1.00 30.68 98 ASN A C 1
ATOM 593 O O . ASN A 1 77 ? -1.700 24.010 -16.019 1.00 29.57 98 ASN A O 1
ATOM 598 N N . ASN A 1 78 ? -1.563 21.791 -15.692 1.00 28.72 99 ASN A N 1
ATOM 599 C CA . ASN A 1 78 ? -0.908 21.944 -14.405 1.00 28.45 99 ASN A CA 1
ATOM 600 C C . ASN A 1 78 ? -1.844 22.646 -13.387 1.00 27.67 99 ASN A C 1
ATOM 601 O O . ASN A 1 78 ? -1.403 23.250 -12.436 1.00 27.71 99 ASN A O 1
ATOM 606 N N . THR A 1 79 ? -3.128 22.456 -13.590 1.00 27.57 100 THR A N 1
ATOM 607 C CA . THR A 1 79 ? -4.134 23.134 -12.766 1.00 28.18 100 THR A CA 1
ATOM 608 C C . THR A 1 79 ? -4.393 22.324 -11.512 1.00 27.58 100 THR A C 1
ATOM 609 O O . THR A 1 79 ? -4.801 21.145 -11.630 1.00 27.45 100 THR A O 1
ATOM 613 N N . PRO A 1 80 ? -4.117 22.934 -10.331 1.00 28.14 101 PRO A N 1
ATOM 614 C CA . PRO A 1 80 ? -4.367 22.223 -9.064 1.00 28.24 101 PRO A CA 1
ATOM 615 C C . PRO A 1 80 ? -5.843 21.848 -8.857 1.00 29.41 101 PRO A C 1
ATOM 616 O O . PRO A 1 80 ? -6.756 22.633 -9.244 1.00 28.00 101 PRO A O 1
ATOM 620 N N . ASP A 1 81 ? -6.065 20.721 -8.160 1.00 27.20 102 ASP A N 1
ATOM 621 C CA . ASP A 1 81 ? -7.379 20.367 -7.722 1.00 28.90 102 ASP A CA 1
ATOM 622 C C . ASP A 1 81 ? -7.271 20.150 -6.247 1.00 28.36 102 ASP A C 1
ATOM 623 O O . ASP A 1 81 ? -6.674 19.169 -5.842 1.00 27.58 102 ASP A O 1
ATOM 628 N N . GLY A 1 82 ? -7.750 21.069 -5.411 1.00 29.18 103 GLY A N 1
ATOM 629 C CA . GLY A 1 82 ? -7.625 20.795 -3.970 1.00 28.95 103 GLY A CA 1
ATOM 630 C C . GLY A 1 82 ? -6.185 20.637 -3.522 1.00 28.90 103 GLY A C 1
ATOM 631 O O . GLY A 1 82 ? -5.852 19.702 -2.763 1.00 32.84 103 GLY A O 1
ATOM 632 N N . GLY A 1 83 ? -5.334 21.498 -4.058 1.00 28.47 104 GLY A N 1
ATOM 633 C CA . GLY A 1 83 ? -3.901 21.567 -3.631 1.00 26.58 104 GLY A CA 1
ATOM 634 C C . GLY A 1 83 ? -2.982 20.537 -4.339 1.00 26.33 104 GLY A C 1
ATOM 635 O O . GLY A 1 83 ? -1.809 20.377 -3.944 1.00 26.20 104 GLY A O 1
ATOM 636 N N . THR A 1 84 ? -3.510 19.764 -5.300 1.00 23.89 105 THR A N 1
ATOM 637 C CA . THR A 1 84 ? -2.710 18.680 -5.877 1.00 22.69 105 THR A CA 1
ATOM 638 C C . THR A 1 84 ? -2.695 18.747 -7.405 1.00 23.71 105 THR A C 1
ATOM 639 O O . THR A 1 84 ? -3.595 19.351 -8.024 1.00 22.02 105 THR A O 1
ATOM 643 N N . TYR A 1 85 ? -1.617 18.180 -7.972 1.00 21.59 106 TYR A N 1
ATOM 644 C CA . TYR A 1 85 ? -1.277 18.388 -9.417 1.00 23.40 106 TYR A CA 1
ATOM 645 C C . TYR A 1 85 ? -1.277 17.115 -10.266 1.00 22.77 106 TYR A C 1
ATOM 646 O O . TYR A 1 85 ? -1.092 17.144 -11.497 1.00 23.71 106 TYR A O 1
ATOM 655 N N . PHE A 1 86 ? -1.454 15.971 -9.597 1.00 22.87 107 PHE A N 1
ATOM 656 C CA . PHE A 1 86 ? -1.525 14.631 -10.248 1.00 23.08 107 PHE A CA 1
ATOM 657 C C . PHE A 1 86 ? -2.751 13.808 -9.810 1.00 22.32 107 PHE A C 1
ATOM 658 O O . PHE A 1 86 ? -3.270 14.008 -8.705 1.00 21.66 107 PHE A O 1
ATOM 666 N N . THR A 1 87 ? -3.124 12.819 -10.640 1.00 21.37 108 THR A N 1
ATOM 667 C CA . THR A 1 87 ? -4.077 11.798 -10.230 1.00 21.14 108 THR A CA 1
ATOM 668 C C . THR A 1 87 ? -3.470 10.431 -10.424 1.00 20.13 108 THR A C 1
ATOM 669 O O . THR A 1 87 ? -2.629 10.239 -11.314 1.00 20.20 108 THR A O 1
ATOM 673 N N . SER A 1 88 ? -3.993 9.509 -9.655 1.00 19.19 109 SER A N 1
ATOM 674 C CA . SER A 1 88 ? -3.513 8.138 -9.763 1.00 20.51 109 SER A CA 1
ATOM 675 C C . SER A 1 88 ? -4.590 7.102 -9.776 1.00 21.31 109 SER A C 1
ATOM 676 O O . SER A 1 88 ? -5.794 7.399 -9.937 1.00 20.53 109 SER A O 1
ATOM 679 N N . GLY A 1 89 ? -4.172 5.835 -9.697 1.00 19.34 110 GLY A N 1
ATOM 680 C CA . GLY A 1 89 ? -5.172 4.745 -9.759 1.00 20.11 110 GLY A CA 1
ATOM 681 C C . GLY A 1 89 ? -4.976 3.756 -8.618 1.00 20.93 110 GLY A C 1
ATOM 682 O O . GLY A 1 89 ? -3.856 3.646 -8.089 1.00 19.76 110 GLY A O 1
ATOM 683 N N . ILE A 1 90 ? -6.037 3.045 -8.214 1.00 19.13 111 ILE A N 1
ATOM 684 C CA . ILE A 1 90 ? -5.986 2.242 -6.992 1.00 18.42 111 ILE A CA 1
ATOM 685 C C . ILE A 1 90 ? -7.017 1.131 -7.067 1.00 19.63 111 ILE A C 1
ATOM 686 O O . ILE A 1 90 ? -8.120 1.404 -7.495 1.00 20.17 111 ILE A O 1
ATOM 691 N N . PHE A 1 91 ? -6.618 -0.107 -6.746 1.00 17.72 112 PHE A N 1
ATOM 692 C CA . PHE A 1 91 ? -7.557 -1.160 -6.465 1.00 18.26 112 PHE A CA 1
ATOM 693 C C . PHE A 1 91 ? -7.653 -1.334 -4.968 1.00 18.14 112 PHE A C 1
ATOM 694 O O . PHE A 1 91 ? -6.640 -1.675 -4.311 1.00 17.99 112 PHE A O 1
ATOM 702 N N . LYS A 1 92 ? -8.821 -1.029 -4.403 1.00 18.35 113 LYS A N 1
ATOM 703 C CA . LYS A 1 92 ? -9.091 -1.203 -2.922 1.00 18.29 113 LYS A CA 1
ATOM 704 C C . LYS A 1 92 ? -10.249 -2.136 -2.763 1.00 18.42 113 LYS A C 1
ATOM 705 O O . LYS A 1 92 ? -11.370 -1.860 -3.257 1.00 18.98 113 LYS A O 1
ATOM 711 N N . SER A 1 93 ? -10.036 -3.289 -2.120 1.00 18.34 114 SER A N 1
ATOM 712 C CA . SER A 1 93 ? -11.173 -4.221 -1.979 1.00 18.62 114 SER A CA 1
ATOM 713 C C . SER A 1 93 ? -12.306 -3.628 -1.100 1.00 18.99 114 SER A C 1
ATOM 714 O O . SER A 1 93 ? -12.051 -3.009 -0.023 1.00 19.39 114 SER A O 1
ATOM 717 N N . TYR A 1 94 ? -13.552 -3.893 -1.476 1.00 18.91 115 TYR A N 1
ATOM 718 C CA A TYR A 1 94 ? -14.594 -3.610 -0.489 0.50 18.35 115 TYR A CA 1
ATOM 719 C CA B TYR A 1 94 ? -14.653 -3.667 -0.543 0.50 19.44 115 TYR A CA 1
ATOM 720 C C . TYR A 1 94 ? -14.457 -4.522 0.731 1.00 18.92 115 TYR A C 1
ATOM 721 O O . TYR A 1 94 ? -14.723 -4.089 1.887 1.00 18.98 115 TYR A O 1
ATOM 738 N N . GLN A 1 95 ? -14.116 -5.774 0.498 1.00 18.37 116 GLN A N 1
ATOM 739 C CA . GLN A 1 95 ? -14.056 -6.780 1.577 1.00 19.43 116 GLN A CA 1
ATOM 740 C C . GLN A 1 95 ? -12.819 -6.522 2.498 1.00 19.96 116 GLN A C 1
ATOM 741 O O . GLN A 1 95 ? -11.724 -6.236 1.968 1.00 20.61 116 GLN A O 1
ATOM 747 N N . LYS A 1 96 ? -13.003 -6.656 3.802 1.00 18.57 117 LYS A N 1
ATOM 748 C CA . LYS A 1 96 ? -11.852 -6.516 4.781 1.00 19.03 117 LYS A CA 1
ATOM 749 C C . LYS A 1 96 ? -11.429 -7.877 5.252 1.00 18.91 117 LYS A C 1
ATOM 750 O O . LYS A 1 96 ? -12.244 -8.846 5.306 1.00 21.28 117 LYS A O 1
ATOM 756 N N . PHE A 1 97 ? -10.157 -7.992 5.656 1.00 19.28 118 PHE A N 1
ATOM 757 C CA . PHE A 1 97 ? -9.654 -9.246 6.183 1.00 19.96 118 PHE A CA 1
ATOM 758 C C . PHE A 1 97 ? -8.708 -8.898 7.332 1.00 20.87 118 PHE A C 1
ATOM 759 O O . PHE A 1 97 ? -8.215 -7.834 7.420 1.00 21.67 118 PHE A O 1
ATOM 767 N N . THR A 1 98 ? -8.397 -9.860 8.164 1.00 25.26 119 THR A N 1
ATOM 768 C CA . THR A 1 98 ? -7.396 -9.552 9.231 1.00 27.15 119 THR A CA 1
ATOM 769 C C . THR A 1 98 ? -6.244 -10.520 9.000 1.00 25.80 119 THR A C 1
ATOM 770 O O . THR A 1 98 ? -5.176 -10.114 8.487 1.00 31.70 119 THR A O 1
ATOM 774 N N . TYR A 1 99 ? -6.509 -11.784 9.197 1.00 22.80 120 TYR A N 1
ATOM 775 C CA . TYR A 1 99 ? -5.419 -12.735 9.089 1.00 22.59 120 TYR A CA 1
ATOM 776 C C . TYR A 1 99 ? -5.568 -13.495 7.762 1.00 23.00 120 TYR A C 1
ATOM 777 O O . TYR A 1 99 ? -6.640 -13.612 7.274 1.00 25.85 120 TYR A O 1
ATOM 786 N N . GLY A 1 100 ? -4.498 -14.007 7.189 1.00 21.29 121 GLY A N 1
ATOM 787 C CA . GLY A 1 100 ? -4.607 -14.713 5.928 1.00 20.81 121 GLY A CA 1
ATOM 788 C C . GLY A 1 100 ? -3.287 -14.608 5.186 1.00 20.77 121 GLY A C 1
ATOM 789 O O . GLY A 1 100 ? -2.257 -14.227 5.790 1.00 20.99 121 GLY A O 1
ATOM 790 N N . TYR A 1 101 ? -3.332 -14.918 3.904 1.00 18.27 122 TYR A N 1
ATOM 791 C CA . TYR A 1 101 ? -2.189 -14.726 3.047 1.00 17.71 122 TYR A CA 1
ATOM 792 C C . TYR A 1 101 ? -2.547 -13.843 1.876 1.00 17.63 122 TYR A C 1
ATOM 793 O O . TYR A 1 101 ? -3.609 -14.059 1.252 1.00 19.02 122 TYR A O 1
ATOM 802 N N . PHE A 1 102 ? -1.667 -12.871 1.553 1.00 17.27 123 PHE A N 1
ATOM 803 C CA . PHE A 1 102 ? -1.967 -11.863 0.515 1.00 16.33 123 PHE A CA 1
ATOM 804 C C . PHE A 1 102 ? -0.843 -11.818 -0.510 1.00 16.63 123 PHE A C 1
ATOM 805 O O . PHE A 1 102 ? 0.344 -11.648 -0.077 1.00 16.89 123 PHE A O 1
ATOM 813 N N . GLU A 1 103 ? -1.143 -11.942 -1.801 1.00 15.78 124 GLU A N 1
ATOM 814 C CA . GLU A 1 103 ? -0.056 -11.996 -2.780 1.00 16.27 124 GLU A CA 1
ATOM 815 C C . GLU A 1 103 ? -0.433 -11.247 -4.021 1.00 17.04 124 GLU A C 1
ATOM 816 O O . GLU A 1 103 ? -1.642 -11.321 -4.414 1.00 17.23 124 GLU A O 1
ATOM 822 N N . ALA A 1 104 ? 0.519 -10.541 -4.631 1.00 16.53 125 ALA A N 1
ATOM 823 C CA . ALA A 1 104 ? 0.299 -9.890 -5.900 1.00 16.86 125 ALA A CA 1
ATOM 824 C C . ALA A 1 104 ? 1.515 -10.005 -6.738 1.00 17.29 125 ALA A C 1
ATOM 825 O O . ALA A 1 104 ? 2.654 -10.077 -6.235 1.00 18.18 125 ALA A O 1
ATOM 827 N N . LYS A 1 105 ? 1.268 -10.137 -8.028 1.00 17.03 126 LYS A N 1
ATOM 828 C CA . LYS A 1 105 ? 2.392 -10.166 -9.012 1.00 16.90 126 LYS A CA 1
ATOM 829 C C . LYS A 1 105 ? 2.435 -8.819 -9.740 1.00 16.91 126 LYS A C 1
ATOM 830 O O . LYS A 1 105 ? 1.449 -8.381 -10.415 1.00 17.34 126 LYS A O 1
ATOM 836 N N . ILE A 1 106 ? 3.530 -8.110 -9.513 1.00 16.04 127 ILE A N 1
ATOM 837 C CA . ILE A 1 106 ? 3.593 -6.673 -9.851 1.00 16.83 127 ILE A CA 1
ATOM 838 C C . ILE A 1 106 ? 4.854 -6.311 -10.600 1.00 18.12 127 ILE A C 1
ATOM 839 O O . ILE A 1 106 ? 5.987 -6.808 -10.247 1.00 18.60 127 ILE A O 1
ATOM 844 N N . GLN A 1 107 ? 4.702 -5.451 -11.620 1.00 17.93 128 GLN A N 1
ATOM 845 C CA . GLN A 1 107 ? 5.902 -4.835 -12.162 1.00 17.40 128 GLN A CA 1
ATOM 846 C C . GLN A 1 107 ? 5.836 -3.332 -11.901 1.00 17.89 128 GLN A C 1
ATOM 847 O O . GLN A 1 107 ? 4.765 -2.722 -11.990 1.00 17.69 128 GLN A O 1
ATOM 853 N N . GLY A 1 108 ? 6.986 -2.762 -11.587 1.00 17.25 129 GLY A N 1
ATOM 854 C CA . GLY A 1 108 ? 7.056 -1.334 -11.218 1.00 19.40 129 GLY A CA 1
ATOM 855 C C . GLY A 1 108 ? 6.986 -0.423 -12.430 1.00 20.13 129 GLY A C 1
ATOM 856 O O . GLY A 1 108 ? 6.586 -0.801 -13.517 1.00 21.28 129 GLY A O 1
ATOM 857 N N . ALA A 1 109 ? 7.306 0.835 -12.180 1.00 21.74 130 ALA A N 1
ATOM 858 C CA . ALA A 1 109 ? 7.083 1.922 -13.164 1.00 21.77 130 ALA A CA 1
ATOM 859 C C . ALA A 1 109 ? 8.362 2.403 -13.834 1.00 21.21 130 ALA A C 1
ATOM 860 O O . ALA A 1 109 ? 9.433 2.610 -13.197 1.00 20.99 130 ALA A O 1
ATOM 862 N N . ASP A 1 110 ? 8.242 2.668 -15.124 1.00 21.88 131 ASP A N 1
ATOM 863 C CA . ASP A 1 110 ? 9.416 3.114 -15.883 1.00 24.95 131 ASP A CA 1
ATOM 864 C C . ASP A 1 110 ? 10.036 4.476 -15.562 1.00 26.20 131 ASP A C 1
ATOM 865 O O . ASP A 1 110 ? 11.181 4.776 -15.953 1.00 28.37 131 ASP A O 1
ATOM 870 N N . ILE A 1 111 ? 9.314 5.316 -14.825 1.00 24.83 132 ILE A N 1
ATOM 871 C CA . ILE A 1 111 ? 9.911 6.547 -14.376 1.00 23.60 132 ILE A CA 1
ATOM 872 C C . ILE A 1 111 ? 11.180 6.379 -13.491 1.00 24.37 132 ILE A C 1
ATOM 873 O O . ILE A 1 111 ? 12.022 7.250 -13.438 1.00 24.99 132 ILE A O 1
ATOM 878 N N . GLY A 1 112 ? 11.345 5.223 -12.846 1.00 24.72 133 GLY A N 1
ATOM 879 C CA . GLY A 1 112 ? 12.358 5.066 -11.781 1.00 27.62 133 GLY A CA 1
ATOM 880 C C . GLY A 1 112 ? 11.899 5.842 -10.546 1.00 28.33 133 GLY A C 1
ATOM 881 O O . GLY A 1 112 ? 10.839 5.569 -9.965 1.00 33.34 133 GLY A O 1
ATOM 882 N N . GLU A 1 113 ? 12.575 6.914 -10.173 1.00 26.57 134 GLU A N 1
ATOM 883 C CA . GLU A 1 113 ? 12.213 7.663 -8.974 1.00 26.78 134 GLU A CA 1
ATOM 884 C C . GLU A 1 113 ? 10.989 8.604 -9.283 1.00 26.41 134 GLU A C 1
ATOM 885 O O . GLU A 1 113 ? 10.895 9.158 -10.407 1.00 26.35 134 GLU A O 1
ATOM 891 N N . GLY A 1 114 ? 10.076 8.733 -8.336 1.00 24.00 135 GLY A N 1
ATOM 892 C CA . GLY A 1 114 ? 8.976 9.697 -8.395 1.00 23.80 135 GLY A CA 1
ATOM 893 C C . GLY A 1 114 ? 7.595 9.133 -8.095 1.00 22.35 135 GLY A C 1
ATOM 894 O O . GLY A 1 114 ? 6.634 9.899 -7.907 1.00 21.86 135 GLY A O 1
ATOM 895 N N . VAL A 1 115 ? 7.468 7.788 -8.124 1.00 21.21 136 VAL A N 1
ATOM 896 C CA . VAL A 1 115 ? 6.184 7.118 -7.812 1.00 19.92 136 VAL A CA 1
ATOM 897 C C . VAL A 1 115 ? 6.530 5.917 -6.953 1.00 20.16 136 VAL A C 1
ATOM 898 O O . VAL A 1 115 ? 7.686 5.493 -6.932 1.00 19.85 136 VAL A O 1
ATOM 902 N N . CYS A 1 116 ? 5.519 5.315 -6.344 1.00 17.93 137 CYS A N 1
ATOM 903 C CA . CYS A 1 116 ? 5.724 4.207 -5.470 1.00 18.17 137 CYS A CA 1
ATOM 904 C C . CYS A 1 116 ? 4.663 3.152 -5.738 1.00 17.85 137 CYS A C 1
ATOM 905 O O . CYS A 1 116 ? 3.508 3.278 -5.223 1.00 18.65 137 CYS A O 1
ATOM 908 N N . PRO A 1 117 ? 4.960 2.164 -6.573 1.00 17.86 138 PRO A N 1
ATOM 909 C CA . PRO A 1 117 ? 4.029 1.048 -6.712 1.00 17.41 138 PRO A CA 1
ATOM 910 C C . PRO A 1 117 ? 3.947 0.251 -5.408 1.00 18.32 138 PRO A C 1
ATOM 911 O O . PRO A 1 117 ? 5.010 -0.081 -4.829 1.00 17.61 138 PRO A O 1
ATOM 915 N N . SER A 1 118 ? 2.724 0.018 -4.925 1.00 17.70 139 SER A N 1
ATOM 916 C CA A SER A 1 118 ? 2.557 -0.505 -3.559 0.50 18.47 139 SER A CA 1
ATOM 917 C CA B SER A 1 118 ? 2.574 -0.531 -3.583 0.50 18.58 139 SER A CA 1
ATOM 918 C C . SER A 1 118 ? 1.464 -1.551 -3.515 1.00 17.76 139 SER A C 1
ATOM 919 O O . SER A 1 118 ? 0.474 -1.515 -4.314 1.00 18.54 139 SER A O 1
ATOM 924 N N . PHE A 1 119 ? 1.681 -2.564 -2.654 1.00 16.81 140 PHE A N 1
ATOM 925 C CA . PHE A 1 119 ? 0.601 -3.533 -2.338 1.00 16.17 140 PHE A CA 1
ATOM 926 C C . PHE A 1 119 ? 0.508 -3.475 -0.811 1.00 15.81 140 PHE A C 1
ATOM 927 O O . PHE A 1 119 ? 1.528 -3.637 -0.111 1.00 16.38 140 PHE A O 1
ATOM 935 N N . TRP A 1 120 ? -0.693 -3.257 -0.262 1.00 16.04 141 TRP A N 1
ATOM 936 C CA . TRP A 1 120 ? -0.738 -2.960 1.172 1.00 15.82 141 TRP A CA 1
ATOM 937 C C . TRP A 1 120 ? -2.131 -3.173 1.702 1.00 15.74 141 TRP A C 1
ATOM 938 O O . TRP A 1 120 ? -3.100 -3.249 0.921 1.00 15.86 141 TRP A O 1
ATOM 949 N N . LEU A 1 121 ? -2.224 -3.334 3.014 1.00 16.30 142 LEU A N 1
ATOM 950 C CA . LEU A 1 121 ? -3.516 -3.673 3.693 1.00 16.96 142 LEU A CA 1
ATOM 951 C C . LEU A 1 121 ? -3.715 -2.546 4.690 1.00 17.83 142 LEU A C 1
ATOM 952 O O . LEU A 1 121 ? -2.783 -2.179 5.378 1.00 17.35 142 LEU A O 1
ATOM 957 N N . TYR A 1 122 ? -4.934 -1.952 4.822 1.00 17.42 143 TYR A N 1
ATOM 958 C CA . TYR A 1 122 ? -5.060 -0.896 5.807 1.00 18.77 143 TYR A CA 1
ATOM 959 C C . TYR A 1 122 ? -6.498 -0.857 6.318 1.00 19.67 143 TYR A C 1
ATOM 960 O O . TYR A 1 122 ? -7.432 -1.269 5.618 1.00 20.23 143 TYR A O 1
ATOM 969 N N . SER A 1 123 ? -6.620 -0.426 7.588 1.00 19.82 144 SER A N 1
ATOM 970 C CA . SER A 1 123 ? -7.975 -0.299 8.209 1.00 19.76 144 SER A CA 1
ATOM 971 C C . SER A 1 123 ? -8.523 1.079 8.210 1.00 21.87 144 SER A C 1
ATOM 972 O O . SER A 1 123 ? -7.881 2.029 7.806 1.00 22.36 144 SER A O 1
ATOM 975 N N . ASP A 1 124 ? -9.769 1.191 8.713 1.00 21.44 145 ASP A N 1
ATOM 976 C CA . ASP A 1 124 ? -10.191 2.547 9.033 1.00 24.19 145 ASP A CA 1
ATOM 977 C C . ASP A 1 124 ? -9.565 3.029 10.343 1.00 23.03 145 ASP A C 1
ATOM 978 O O . ASP A 1 124 ? -8.702 2.357 10.922 1.00 22.94 145 ASP A O 1
ATOM 983 N N . PHE A 1 125 ? -9.909 4.247 10.737 1.00 23.52 146 PHE A N 1
ATOM 984 C CA . PHE A 1 125 ? -9.404 4.798 12.018 1.00 23.94 146 PHE A CA 1
ATOM 985 C C . PHE A 1 125 ? -10.520 4.659 13.006 1.00 26.90 146 PHE A C 1
ATOM 986 O O . PHE A 1 125 ? -11.631 5.193 12.774 1.00 27.36 146 PHE A O 1
ATOM 994 N N . ASP A 1 126 ? -10.252 3.985 14.123 1.00 26.38 147 ASP A N 1
ATOM 995 C CA . ASP A 1 126 ? -11.273 3.909 15.205 1.00 25.80 147 ASP A CA 1
ATOM 996 C C . ASP A 1 126 ? -10.654 4.601 16.438 1.00 28.17 147 ASP A C 1
ATOM 997 O O . ASP A 1 126 ? -9.881 3.998 17.208 1.00 24.06 147 ASP A O 1
ATOM 1002 N N . TYR A 1 127 ? -10.977 5.896 16.578 1.00 29.73 148 TYR A N 1
ATOM 1003 C CA . TYR A 1 127 ? -10.473 6.711 17.680 1.00 30.34 148 TYR A CA 1
ATOM 1004 C C . TYR A 1 127 ? -11.224 6.510 18.947 1.00 28.87 148 TYR A C 1
ATOM 1005 O O . TYR A 1 127 ? -10.839 7.118 19.945 1.00 31.35 148 TYR A O 1
ATOM 1014 N N . SER A 1 128 ? -12.200 5.592 18.938 1.00 28.18 149 SER A N 1
ATOM 1015 C CA . SER A 1 128 ? -13.023 5.263 20.128 1.00 30.63 149 SER A CA 1
ATOM 1016 C C . SER A 1 128 ? -12.466 4.194 21.078 1.00 29.24 149 SER A C 1
ATOM 1017 O O . SER A 1 128 ? -13.008 3.964 22.207 1.00 29.71 149 SER A O 1
ATOM 1020 N N . VAL A 1 129 ? -11.403 3.537 20.652 1.00 25.17 150 VAL A N 1
ATOM 1021 C CA . VAL A 1 129 ? -10.909 2.381 21.332 1.00 24.02 150 VAL A CA 1
ATOM 1022 C C . VAL A 1 129 ? -10.222 2.860 22.628 1.00 23.36 150 VAL A C 1
ATOM 1023 O O . VAL A 1 129 ? -9.932 4.076 22.824 1.00 24.24 150 VAL A O 1
ATOM 1027 N N . ALA A 1 130 ? -10.007 1.911 23.497 1.00 23.06 151 ALA A N 1
ATOM 1028 C CA . ALA A 1 130 ? -9.508 2.156 24.827 1.00 23.64 151 ALA A CA 1
ATOM 1029 C C . ALA A 1 130 ? -8.005 2.418 24.824 1.00 22.70 151 ALA A C 1
ATOM 1030 O O . ALA A 1 130 ? -7.313 2.209 23.800 1.00 20.95 151 ALA A O 1
ATOM 1032 N N . ASN A 1 131 ? -7.490 2.952 25.965 1.00 22.58 152 ASN A N 1
ATOM 1033 C CA . ASN A 1 131 ? -6.070 3.238 26.076 1.00 23.07 152 ASN A CA 1
ATOM 1034 C C . ASN A 1 131 ? -5.216 2.009 25.709 1.00 22.90 152 ASN A C 1
ATOM 1035 O O . ASN A 1 131 ? -5.415 0.920 26.194 1.00 25.60 152 ASN A O 1
ATOM 1040 N N . GLY A 1 132 ? -4.261 2.215 24.824 1.00 22.40 153 GLY A N 1
ATOM 1041 C CA . GLY A 1 132 ? -3.301 1.174 24.474 1.00 21.34 153 GLY A CA 1
ATOM 1042 C C . GLY A 1 132 ? -3.816 0.354 23.279 1.00 21.06 153 GLY A C 1
ATOM 1043 O O . GLY A 1 132 ? -3.068 -0.509 22.738 1.00 20.88 153 GLY A O 1
ATOM 1044 N N . GLU A 1 133 ? -5.079 0.550 22.892 1.00 20.78 154 GLU A N 1
ATOM 1045 C CA . GLU A 1 133 ? -5.621 -0.247 21.818 1.00 21.29 154 GLU A CA 1
ATOM 1046 C C . GLU A 1 133 ? -5.290 0.351 20.482 1.00 19.20 154 GLU A C 1
ATOM 1047 O O . GLU A 1 133 ? -4.947 1.548 20.391 1.00 19.95 154 GLU A O 1
ATOM 1053 N N . THR A 1 134 ? -5.454 -0.433 19.412 1.00 19.86 155 THR A N 1
ATOM 1054 C CA . THR A 1 134 ? -5.082 0.037 18.041 1.00 19.45 155 THR A CA 1
ATOM 1055 C C . THR A 1 134 ? -6.203 0.823 17.434 1.00 19.66 155 THR A C 1
ATOM 1056 O O . THR A 1 134 ? -7.310 0.331 17.398 1.00 19.74 155 THR A O 1
ATOM 1060 N N . VAL A 1 135 ? -5.901 2.038 16.992 1.00 20.05 156 VAL A N 1
ATOM 1061 C CA . VAL A 1 135 ? -6.827 2.927 16.262 1.00 20.29 156 VAL A CA 1
ATOM 1062 C C . VAL A 1 135 ? -6.771 2.578 14.765 1.00 20.14 156 VAL A C 1
ATOM 1063 O O . VAL A 1 135 ? -7.779 2.622 14.095 1.00 20.97 156 VAL A O 1
ATOM 1067 N N . TYR A 1 136 ? -5.562 2.293 14.268 1.00 19.14 157 TYR A N 1
ATOM 1068 C CA . TYR A 1 136 ? -5.386 2.157 12.818 1.00 18.95 157 TYR A CA 1
ATOM 1069 C C . TYR A 1 136 ? -4.280 1.125 12.613 1.00 19.22 157 TYR A C 1
ATOM 1070 O O . TYR A 1 136 ? -3.264 1.161 13.330 1.00 18.19 157 TYR A O 1
ATOM 1079 N N . SER A 1 137 ? -4.481 0.216 11.663 1.00 19.49 158 SER A N 1
ATOM 1080 C CA A SER A 1 137 ? -3.497 -0.867 11.354 0.50 19.39 158 SER A CA 1
ATOM 1081 C CA B SER A 1 137 ? -3.466 -0.809 11.378 0.50 19.49 158 SER A CA 1
ATOM 1082 C C . SER A 1 137 ? -3.148 -0.795 9.858 1.00 19.07 158 SER A C 1
ATOM 1083 O O . SER A 1 137 ? -4.127 -0.792 9.022 1.00 19.22 158 SER A O 1
ATOM 1088 N N . GLU A 1 138 ? -1.847 -0.826 9.504 1.00 18.43 159 GLU A N 1
ATOM 1089 C CA . GLU A 1 138 ? -1.476 -0.820 8.100 1.00 17.87 159 GLU A CA 1
ATOM 1090 C C . GLU A 1 138 ? -0.304 -1.818 7.972 1.00 17.99 159 GLU A C 1
ATOM 1091 O O . GLU A 1 138 ? 0.645 -1.684 8.688 1.00 17.40 159 GLU A O 1
ATOM 1097 N N . ILE A 1 139 ? -0.411 -2.753 7.041 1.00 16.49 160 ILE A N 1
ATOM 1098 C CA . ILE A 1 139 ? 0.693 -3.638 6.663 1.00 16.81 160 ILE A CA 1
ATOM 1099 C C . ILE A 1 139 ? 1.062 -3.353 5.192 1.00 16.95 160 ILE A C 1
ATOM 1100 O O . ILE A 1 139 ? 0.259 -3.581 4.250 1.00 17.27 160 ILE A O 1
ATOM 1105 N N . ASP A 1 140 ? 2.303 -2.934 4.971 1.00 16.95 161 ASP A N 1
ATOM 1106 C CA . ASP A 1 140 ? 2.775 -2.720 3.575 1.00 16.89 161 ASP A CA 1
ATOM 1107 C C . ASP A 1 140 ? 3.377 -4.034 3.130 1.00 17.28 161 ASP A C 1
ATOM 1108 O O . ASP A 1 140 ? 4.402 -4.429 3.641 1.00 17.86 161 ASP A O 1
ATOM 1113 N N . VAL A 1 141 ? 2.749 -4.706 2.175 1.00 16.13 162 VAL A N 1
ATOM 1114 C CA . VAL A 1 141 ? 3.363 -5.904 1.687 1.00 16.04 162 VAL A CA 1
ATOM 1115 C C . VAL A 1 141 ? 4.613 -5.593 0.865 1.00 16.87 162 VAL A C 1
ATOM 1116 O O . VAL A 1 141 ? 5.652 -6.250 1.020 1.00 16.99 162 VAL A O 1
ATOM 1120 N N . VAL A 1 142 ? 4.535 -4.516 0.052 1.00 16.03 163 VAL A N 1
ATOM 1121 C CA . VAL A 1 142 ? 5.749 -3.960 -0.533 1.00 15.73 163 VAL A CA 1
ATOM 1122 C C . VAL A 1 142 ? 5.503 -2.539 -0.995 1.00 15.90 163 VAL A C 1
ATOM 1123 O O . VAL A 1 142 ? 4.358 -2.123 -1.367 1.00 15.56 163 VAL A O 1
ATOM 1127 N N . GLU A 1 143 ? 6.550 -1.728 -0.832 1.00 16.34 164 GLU A N 1
ATOM 1128 C CA . GLU A 1 143 ? 6.610 -0.383 -1.410 1.00 17.30 164 GLU A CA 1
ATOM 1129 C C . GLU A 1 143 ? 7.823 -0.432 -2.300 1.00 16.66 164 GLU A C 1
ATOM 1130 O O . GLU A 1 143 ? 8.917 -0.532 -1.797 1.00 17.19 164 GLU A O 1
ATOM 1136 N N . LEU A 1 144 ? 7.633 -0.277 -3.600 1.00 16.34 165 LEU A N 1
ATOM 1137 C CA . LEU A 1 144 ? 8.748 -0.276 -4.543 1.00 17.15 165 LEU A CA 1
ATOM 1138 C C . LEU A 1 144 ? 9.222 1.131 -4.913 1.00 18.88 165 LEU A C 1
ATOM 1139 O O . LEU A 1 144 ? 8.400 2.053 -4.883 1.00 18.24 165 LEU A O 1
ATOM 1144 N N . GLN A 1 145 ? 10.493 1.285 -5.341 1.00 19.20 166 GLN A N 1
ATOM 1145 C CA . GLN A 1 145 ? 11.018 2.499 -5.944 1.00 21.41 166 GLN A CA 1
ATOM 1146 C C . GLN A 1 145 ? 10.811 3.762 -5.161 1.00 20.98 166 GLN A C 1
ATOM 1147 O O . GLN A 1 145 ? 10.691 4.782 -5.754 1.00 22.64 166 GLN A O 1
ATOM 1153 N N . GLN A 1 146 ? 10.804 3.708 -3.819 1.00 21.48 167 GLN A N 1
ATOM 1154 C CA . GLN A 1 146 ? 10.607 4.889 -2.991 1.00 22.09 167 GLN A CA 1
ATOM 1155 C C . GLN A 1 146 ? 11.813 5.731 -2.887 1.00 23.24 167 GLN A C 1
ATOM 1156 O O . GLN A 1 146 ? 11.702 6.925 -2.577 1.00 22.96 167 GLN A O 1
ATOM 1162 N N . PHE A 1 147 ? 12.957 5.105 -3.091 1.00 22.94 168 PHE A N 1
ATOM 1163 C CA . PHE A 1 147 ? 14.257 5.755 -2.836 1.00 25.19 168 PHE A CA 1
ATOM 1164 C C . PHE A 1 147 ? 14.235 6.416 -1.431 1.00 24.46 168 PHE A C 1
ATOM 1165 O O . PHE A 1 147 ? 14.600 7.631 -1.287 1.00 25.69 168 PHE A O 1
ATOM 1173 N N . ASP A 1 148 ? 13.945 5.609 -0.424 1.00 23.41 169 ASP A N 1
ATOM 1174 C CA . ASP A 1 148 ? 13.863 6.073 0.931 1.00 26.32 169 ASP A CA 1
ATOM 1175 C C . ASP A 1 148 ? 15.290 6.457 1.392 1.00 27.93 169 ASP A C 1
ATOM 1176 O O . ASP A 1 148 ? 16.279 5.913 0.938 1.00 25.62 169 ASP A O 1
ATOM 1181 N N . TRP A 1 149 ? 15.366 7.418 2.332 1.00 28.88 170 TRP A N 1
ATOM 1182 C CA . TRP A 1 149 ? 16.653 7.776 2.964 1.00 29.40 170 TRP A CA 1
ATOM 1183 C C . TRP A 1 149 ? 16.470 7.378 4.397 1.00 29.22 170 TRP A C 1
ATOM 1184 O O . TRP A 1 149 ? 15.439 7.756 4.966 1.00 27.98 170 TRP A O 1
ATOM 1195 N N . TYR A 1 150 ? 17.386 6.617 4.988 1.00 26.25 171 TYR A N 1
ATOM 1196 C CA . TYR A 1 150 ? 17.205 6.155 6.396 1.00 27.67 171 TYR A CA 1
ATOM 1197 C C . TYR A 1 150 ? 18.551 6.120 7.077 1.00 30.40 171 TYR A C 1
ATOM 1198 O O . TYR A 1 150 ? 19.444 5.468 6.615 1.00 32.46 171 TYR A O 1
ATOM 1207 N N . GLU A 1 151 ? 18.718 6.860 8.157 1.00 35.38 172 GLU A N 1
ATOM 1208 C CA . GLU A 1 151 ? 19.984 6.804 8.894 1.00 40.38 172 GLU A CA 1
ATOM 1209 C C . GLU A 1 151 ? 21.193 6.910 8.011 1.00 39.83 172 GLU A C 1
ATOM 1210 O O . GLU A 1 151 ? 22.057 6.065 8.040 1.00 45.61 172 GLU A O 1
ATOM 1216 N N . GLY A 1 152 ? 21.210 7.938 7.173 1.00 40.27 173 GLY A N 1
ATOM 1217 C CA . GLY A 1 152 ? 22.359 8.183 6.359 1.00 40.65 173 GLY A CA 1
ATOM 1218 C C . GLY A 1 152 ? 22.525 7.265 5.144 1.00 41.98 173 GLY A C 1
ATOM 1219 O O . GLY A 1 152 ? 23.496 7.445 4.411 1.00 38.76 173 GLY A O 1
ATOM 1220 N N . HIS A 1 153 ? 21.625 6.273 4.949 1.00 36.77 174 HIS A N 1
ATOM 1221 C CA . HIS A 1 153 ? 21.634 5.414 3.744 1.00 38.29 174 HIS A CA 1
ATOM 1222 C C . HIS A 1 153 ? 20.583 5.886 2.760 1.00 35.57 174 HIS A C 1
ATOM 1223 O O . HIS A 1 153 ? 19.381 5.967 3.082 1.00 35.02 174 HIS A O 1
ATOM 1230 N N . GLN A 1 154 ? 21.022 6.206 1.529 1.00 32.88 175 GLN A N 1
ATOM 1231 C CA . GLN A 1 154 ? 20.125 6.556 0.477 1.00 32.53 175 GLN A CA 1
ATOM 1232 C C . GLN A 1 154 ? 19.774 5.304 -0.366 1.00 29.81 175 GLN A C 1
ATOM 1233 O O . GLN A 1 154 ? 20.670 4.679 -0.970 1.00 31.76 175 GLN A O 1
ATOM 1239 N N . ASP A 1 155 ? 18.482 4.936 -0.450 1.00 27.40 176 ASP A N 1
ATOM 1240 C CA . ASP A 1 155 ? 18.140 3.790 -1.267 1.00 25.06 176 ASP A CA 1
ATOM 1241 C C . ASP A 1 155 ? 18.137 4.156 -2.759 1.00 25.20 176 ASP A C 1
ATOM 1242 O O . ASP A 1 155 ? 17.994 5.316 -3.156 1.00 25.25 176 ASP A O 1
ATOM 1247 N N . ASP A 1 156 ? 18.225 3.113 -3.593 1.00 24.99 177 ASP A N 1
ATOM 1248 C CA . ASP A 1 156 ? 18.125 3.273 -5.058 1.00 25.07 177 ASP A CA 1
ATOM 1249 C C . ASP A 1 156 ? 17.039 2.302 -5.527 1.00 23.92 177 ASP A C 1
ATOM 1250 O O . ASP A 1 156 ? 16.245 1.803 -4.716 1.00 24.04 177 ASP A O 1
ATOM 1255 N N . ILE A 1 157 ? 16.942 2.153 -6.843 1.00 24.11 178 ILE A N 1
ATOM 1256 C CA . ILE A 1 157 ? 15.829 1.424 -7.448 1.00 23.00 178 ILE A CA 1
ATOM 1257 C C . ILE A 1 157 ? 15.770 -0.090 -6.990 1.00 21.93 178 ILE A C 1
ATOM 1258 O O . ILE A 1 157 ? 14.723 -0.701 -7.019 1.00 21.67 178 ILE A O 1
ATOM 1263 N N . TYR A 1 158 ? 16.885 -0.665 -6.559 1.00 20.74 179 TYR A N 1
ATOM 1264 C CA . TYR A 1 158 ? 16.893 -2.090 -6.175 1.00 21.18 179 TYR A CA 1
ATOM 1265 C C . TYR A 1 158 ? 16.346 -2.335 -4.750 1.00 20.18 179 TYR A C 1
ATOM 1266 O O . TYR A 1 158 ? 16.077 -3.484 -4.360 1.00 20.80 179 TYR A O 1
ATOM 1275 N N . ASP A 1 159 ? 16.280 -1.252 -3.969 1.00 20.78 180 ASP A N 1
ATOM 1276 C CA . ASP A 1 159 ? 15.828 -1.362 -2.566 1.00 20.30 180 ASP A CA 1
ATOM 1277 C C . ASP A 1 159 ? 14.295 -1.290 -2.503 1.00 20.08 180 ASP A C 1
ATOM 1278 O O . ASP A 1 159 ? 13.685 -0.437 -3.160 1.00 21.11 180 ASP A O 1
ATOM 1283 N N . MET A 1 160 ? 13.731 -2.124 -1.624 1.00 19.51 181 MET A N 1
ATOM 1284 C CA . MET A 1 160 ? 12.290 -1.979 -1.323 1.00 19.69 181 MET A CA 1
ATOM 1285 C C . MET A 1 160 ? 11.995 -1.980 0.144 1.00 19.80 181 MET A C 1
ATOM 1286 O O . MET A 1 160 ? 12.808 -2.395 0.961 1.00 18.94 181 MET A O 1
ATOM 1291 N N . ASP A 1 161 ? 10.808 -1.477 0.471 1.00 19.05 182 ASP A N 1
ATOM 1292 C CA . ASP A 1 161 ? 10.406 -1.365 1.872 1.00 19.66 182 ASP A CA 1
ATOM 1293 C C . ASP A 1 161 ? 9.158 -2.180 2.090 1.00 18.12 182 ASP A C 1
ATOM 1294 O O . ASP A 1 161 ? 8.309 -2.287 1.202 1.00 18.35 182 ASP A O 1
ATOM 1299 N N . LEU A 1 162 ? 9.079 -2.781 3.271 1.00 18.14 183 LEU A N 1
ATOM 1300 C CA . LEU A 1 162 ? 8.049 -3.737 3.581 1.00 17.00 183 LEU A CA 1
ATOM 1301 C C . LEU A 1 162 ? 7.595 -3.409 5.008 1.00 17.84 183 LEU A C 1
ATOM 1302 O O . LEU A 1 162 ? 7.632 -4.259 5.875 1.00 19.04 183 LEU A O 1
ATOM 1307 N N . ASN A 1 163 ? 7.022 -2.220 5.247 1.00 17.57 184 ASN A N 1
ATOM 1308 C CA . ASN A 1 163 ? 6.911 -1.701 6.622 1.00 17.14 184 ASN A CA 1
ATOM 1309 C C . ASN A 1 163 ? 5.544 -1.849 7.266 1.00 17.27 184 ASN A C 1
ATOM 1310 O O . ASN A 1 163 ? 4.604 -2.104 6.549 1.00 17.96 184 ASN A O 1
ATOM 1315 N N . LEU A 1 164 ? 5.517 -1.819 8.598 1.00 16.49 185 LEU A N 1
ATOM 1316 C CA . LEU A 1 164 ? 4.243 -1.767 9.319 1.00 16.75 185 LEU A CA 1
ATOM 1317 C C . LEU A 1 164 ? 3.998 -0.373 9.881 1.00 17.45 185 LEU A C 1
ATOM 1318 O O . LEU A 1 164 ? 4.937 0.298 10.303 1.00 17.48 185 LEU A O 1
ATOM 1323 N N . HIS A 1 165 ? 2.724 0.022 9.962 1.00 17.35 186 HIS A N 1
ATOM 1324 C CA . HIS A 1 165 ? 2.390 1.369 10.497 1.00 18.84 186 HIS A CA 1
ATOM 1325 C C . HIS A 1 165 ? 1.177 1.151 11.372 1.00 18.91 186 HIS A C 1
ATOM 1326 O O . HIS A 1 165 ? 0.333 0.318 11.083 1.00 17.92 186 HIS A O 1
ATOM 1333 N N . ALA A 1 166 ? 1.121 1.884 12.482 1.00 19.07 187 ALA A N 1
ATOM 1334 C CA . ALA A 1 166 ? -0.127 1.892 13.267 1.00 19.42 187 ALA A CA 1
ATOM 1335 C C . ALA A 1 166 ? -0.361 3.216 13.975 1.00 19.72 187 ALA A C 1
ATOM 1336 O O . ALA A 1 166 ? 0.508 4.000 14.141 1.00 18.66 187 ALA A O 1
ATOM 1338 N N . VAL A 1 167 ? -1.601 3.420 14.459 1.00 18.79 188 VAL A N 1
ATOM 1339 C CA . VAL A 1 167 ? -1.825 4.493 15.436 1.00 19.06 188 VAL A CA 1
ATOM 1340 C C . VAL A 1 167 ? -2.386 3.763 16.642 1.00 18.70 188 VAL A C 1
ATOM 1341 O O . VAL A 1 167 ? -3.197 2.855 16.468 1.00 18.95 188 VAL A O 1
ATOM 1345 N N . VAL A 1 168 ? -1.889 4.116 17.831 1.00 20.50 189 VAL A N 1
ATOM 1346 C CA . VAL A 1 168 ? -2.279 3.445 19.089 1.00 22.47 189 VAL A CA 1
ATOM 1347 C C . VAL A 1 168 ? -2.835 4.519 19.996 1.00 23.51 189 VAL A C 1
ATOM 1348 O O . VAL A 1 168 ? -2.251 5.626 20.043 1.00 24.23 189 VAL A O 1
ATOM 1352 N N . LYS A 1 169 ? -3.937 4.233 20.720 1.00 22.82 190 LYS A N 1
ATOM 1353 C CA A LYS A 1 169 ? -4.466 5.254 21.616 0.50 24.07 190 LYS A CA 1
ATOM 1354 C CA B LYS A 1 169 ? -4.538 5.176 21.663 0.50 24.57 190 LYS A CA 1
ATOM 1355 C C . LYS A 1 169 ? -3.559 5.394 22.849 1.00 24.88 190 LYS A C 1
ATOM 1356 O O . LYS A 1 169 ? -3.191 4.396 23.494 1.00 23.49 190 LYS A O 1
ATOM 1367 N N . GLU A 1 170 ? -3.107 6.643 23.116 1.00 25.54 191 GLU A N 1
ATOM 1368 C CA . GLU A 1 170 ? -2.245 6.933 24.304 1.00 29.02 191 GLU A CA 1
ATOM 1369 C C . GLU A 1 170 ? -2.643 8.255 24.904 1.00 30.72 191 GLU A C 1
ATOM 1370 O O . GLU A 1 170 ? -2.617 9.249 24.197 1.00 31.02 191 GLU A O 1
ATOM 1376 N N . ASN A 1 171 ? -3.031 8.204 26.190 1.00 33.31 192 ASN A N 1
ATOM 1377 C CA . ASN A 1 171 ? -3.413 9.427 26.981 1.00 36.89 192 ASN A CA 1
ATOM 1378 C C . ASN A 1 171 ? -4.386 10.246 26.192 1.00 32.53 192 ASN A C 1
ATOM 1379 O O . ASN A 1 171 ? -4.272 11.488 26.122 1.00 35.17 192 ASN A O 1
ATOM 1384 N N . GLY A 1 172 ? -5.318 9.566 25.534 1.00 29.05 193 GLY A N 1
ATOM 1385 C CA . GLY A 1 172 ? -6.440 10.275 24.968 1.00 28.07 193 GLY A CA 1
ATOM 1386 C C . GLY A 1 172 ? -6.307 10.584 23.482 1.00 30.08 193 GLY A C 1
ATOM 1387 O O . GLY A 1 172 ? -7.286 10.989 22.878 1.00 28.98 193 GLY A O 1
ATOM 1388 N N . GLN A 1 173 ? -5.084 10.431 22.984 1.00 28.60 194 GLN A N 1
ATOM 1389 C CA . GLN A 1 173 ? -4.621 10.863 21.645 1.00 29.96 194 GLN A CA 1
ATOM 1390 C C . GLN A 1 173 ? -4.378 9.625 20.791 1.00 28.92 194 GLN A C 1
ATOM 1391 O O . GLN A 1 173 ? -3.958 8.542 21.343 1.00 30.77 194 GLN A O 1
ATOM 1397 N N . GLY A 1 174 ? -4.551 9.728 19.476 1.00 24.69 195 GLY A N 1
ATOM 1398 C CA . GLY A 1 174 ? -4.046 8.567 18.654 1.00 25.05 195 GLY A CA 1
ATOM 1399 C C . GLY A 1 174 ? -2.605 8.908 18.327 1.00 25.74 195 GLY A C 1
ATOM 1400 O O . GLY A 1 174 ? -2.351 9.922 17.667 1.00 27.40 195 GLY A O 1
ATOM 1401 N N . VAL A 1 175 ? -1.651 8.092 18.782 1.00 22.41 196 VAL A N 1
ATOM 1402 C CA . VAL A 1 175 ? -0.248 8.314 18.554 1.00 24.68 196 VAL A CA 1
ATOM 1403 C C . VAL A 1 175 ? 0.250 7.393 17.424 1.00 24.02 196 VAL A C 1
ATOM 1404 O O . VAL A 1 175 ? 0.101 6.169 17.476 1.00 23.73 196 VAL A O 1
ATOM 1408 N N . TRP A 1 176 ? 0.830 8.004 16.387 1.00 25.01 197 TRP A N 1
ATOM 1409 C CA . TRP A 1 176 ? 1.440 7.247 15.288 1.00 24.63 197 TRP A CA 1
ATOM 1410 C C . TRP A 1 176 ? 2.655 6.443 15.747 1.00 24.26 197 TRP A C 1
ATOM 1411 O O . TRP A 1 176 ? 3.575 6.952 16.446 1.00 23.49 197 TRP A O 1
ATOM 1422 N N . LYS A 1 177 ? 2.689 5.172 15.351 1.00 22.55 198 LYS A N 1
ATOM 1423 C CA . LYS A 1 177 ? 3.869 4.329 15.559 1.00 22.74 198 LYS A CA 1
ATOM 1424 C C . LYS A 1 177 ? 4.416 4.055 14.139 1.00 22.73 198 LYS A C 1
ATOM 1425 O O . LYS A 1 177 ? 3.783 3.329 13.352 1.00 23.43 198 LYS A O 1
ATOM 1431 N N . ARG A 1 178 ? 5.521 4.737 13.805 1.00 22.82 199 ARG A N 1
ATOM 1432 C CA A ARG A 1 178 ? 6.067 4.798 12.455 0.50 23.09 199 ARG A CA 1
ATOM 1433 C CA B ARG A 1 178 ? 6.044 4.745 12.435 0.50 22.83 199 ARG A CA 1
ATOM 1434 C C . ARG A 1 178 ? 7.252 3.848 12.388 1.00 23.03 199 ARG A C 1
ATOM 1435 O O . ARG A 1 178 ? 7.975 3.676 13.394 1.00 23.11 199 ARG A O 1
ATOM 1450 N N . PRO A 1 179 ? 7.528 3.297 11.211 1.00 21.54 200 PRO A N 1
ATOM 1451 C CA . PRO A 1 179 ? 8.649 2.350 11.099 1.00 21.75 200 PRO A CA 1
ATOM 1452 C C . PRO A 1 179 ? 9.988 2.924 11.540 1.00 22.23 200 PRO A C 1
ATOM 1453 O O . PRO A 1 179 ? 10.722 2.214 12.198 1.00 22.77 200 PRO A O 1
ATOM 1457 N N . LYS A 1 180 ? 10.279 4.212 11.234 1.00 21.71 201 LYS A N 1
ATOM 1458 C CA A LYS A 1 180 ? 11.584 4.778 11.539 0.20 23.51 201 LYS A CA 1
ATOM 1459 C CA B LYS A 1 180 ? 11.601 4.758 11.556 0.80 23.15 201 LYS A CA 1
ATOM 1460 C C . LYS A 1 180 ? 11.702 5.043 13.030 1.00 24.77 201 LYS A C 1
ATOM 1461 O O . LYS A 1 180 ? 12.811 5.230 13.520 1.00 26.81 201 LYS A O 1
ATOM 1472 N N . MET A 1 181 ? 10.547 5.084 13.725 1.00 24.41 202 MET A N 1
ATOM 1473 C CA A MET A 1 181 ? 10.529 5.290 15.211 0.60 25.50 202 MET A CA 1
ATOM 1474 C CA B MET A 1 181 ? 10.592 5.303 15.186 0.40 24.93 202 MET A CA 1
ATOM 1475 C C . MET A 1 181 ? 10.707 3.991 15.941 1.00 23.90 202 MET A C 1
ATOM 1476 O O . MET A 1 181 ? 11.297 3.932 17.049 1.00 23.89 202 MET A O 1
ATOM 1485 N N . TYR A 1 182 ? 10.232 2.917 15.320 1.00 22.22 203 TYR A N 1
ATOM 1486 C CA . TYR A 1 182 ? 10.201 1.566 15.957 1.00 22.48 203 TYR A CA 1
ATOM 1487 C C . TYR A 1 182 ? 10.763 0.520 14.985 1.00 22.10 203 TYR A C 1
ATOM 1488 O O . TYR A 1 182 ? 10.068 -0.389 14.536 1.00 21.73 203 TYR A O 1
ATOM 1497 N N . PRO A 1 183 ? 12.045 0.680 14.604 1.00 21.89 204 PRO A N 1
ATOM 1498 C CA . PRO A 1 183 ? 12.444 -0.007 13.441 1.00 23.08 204 PRO A CA 1
ATOM 1499 C C . PRO A 1 183 ? 12.555 -1.525 13.646 1.00 25.20 204 PRO A C 1
ATOM 1500 O O . PRO A 1 183 ? 12.271 -2.329 12.695 1.00 23.41 204 PRO A O 1
ATOM 1504 N N . GLN A 1 184 ? 12.945 -1.920 14.869 1.00 24.94 205 GLN A N 1
ATOM 1505 C CA . GLN A 1 184 ? 13.015 -3.383 15.159 1.00 27.02 205 GLN A CA 1
ATOM 1506 C C . GLN A 1 184 ? 11.657 -4.053 15.068 1.00 26.50 205 GLN A C 1
ATOM 1507 O O . GLN A 1 184 ? 11.610 -5.220 14.632 1.00 26.48 205 GLN A O 1
ATOM 1513 N N . GLU A 1 185 ? 10.576 -3.319 15.456 1.00 23.54 206 GLU A N 1
ATOM 1514 C CA A GLU A 1 185 ? 9.240 -3.844 15.420 0.50 23.00 206 GLU A CA 1
ATOM 1515 C CA B GLU A 1 185 ? 9.204 -3.850 15.386 0.50 23.14 206 GLU A CA 1
ATOM 1516 C C . GLU A 1 185 ? 8.528 -3.677 14.064 1.00 22.02 206 GLU A C 1
ATOM 1517 O O . GLU A 1 185 ? 7.651 -4.491 13.735 1.00 21.70 206 GLU A O 1
ATOM 1528 N N . GLN A 1 186 ? 8.931 -2.644 13.301 1.00 21.61 207 GLN A N 1
ATOM 1529 C CA . GLN A 1 186 ? 8.101 -2.185 12.197 1.00 20.00 207 GLN A CA 1
ATOM 1530 C C . GLN A 1 186 ? 8.774 -1.919 10.870 1.00 19.61 207 GLN A C 1
ATOM 1531 O O . GLN A 1 186 ? 8.098 -1.728 9.906 1.00 21.68 207 GLN A O 1
ATOM 1537 N N . LEU A 1 187 ? 10.084 -1.826 10.813 1.00 18.95 208 LEU A N 1
ATOM 1538 C CA . LEU A 1 187 ? 10.760 -1.441 9.537 1.00 19.21 208 LEU A CA 1
ATOM 1539 C C . LEU A 1 187 ? 11.364 -2.679 8.914 1.00 19.47 208 LEU A C 1
ATOM 1540 O O . LEU A 1 187 ? 12.214 -3.332 9.556 1.00 19.81 208 LEU A O 1
ATOM 1545 N N . ASN A 1 188 ? 11.064 -2.909 7.620 1.00 19.22 209 ASN A N 1
ATOM 1546 C CA . ASN A 1 188 ? 11.786 -3.903 6.872 1.00 19.80 209 ASN A CA 1
ATOM 1547 C C . ASN A 1 188 ? 12.298 -3.317 5.568 1.00 19.28 209 ASN A C 1
ATOM 1548 O O . ASN A 1 188 ? 11.568 -2.666 4.843 1.00 19.43 209 ASN A O 1
ATOM 1553 N N . LYS A 1 189 ? 13.548 -3.613 5.223 1.00 19.36 210 LYS A N 1
ATOM 1554 C CA . LYS A 1 189 ? 14.129 -3.195 3.939 1.00 19.85 210 LYS A CA 1
ATOM 1555 C C . LYS A 1 189 ? 14.685 -4.481 3.313 1.00 20.96 210 LYS A C 1
ATOM 1556 O O . LYS A 1 189 ? 15.163 -5.411 4.040 1.00 20.94 210 LYS A O 1
ATOM 1562 N N . TRP A 1 190 ? 14.559 -4.602 1.993 1.00 20.16 211 TRP A N 1
ATOM 1563 C CA . TRP A 1 190 ? 15.219 -5.712 1.291 1.00 20.10 211 TRP A CA 1
ATOM 1564 C C . TRP A 1 190 ? 15.738 -5.219 -0.006 1.00 19.19 211 TRP A C 1
ATOM 1565 O O . TRP A 1 190 ? 15.074 -4.445 -0.677 1.00 19.39 211 TRP A O 1
ATOM 1576 N N . ARG A 1 191 ? 16.975 -5.624 -0.375 1.00 18.69 212 ARG A N 1
ATOM 1577 C CA . ARG A 1 191 ? 17.567 -5.318 -1.656 1.00 18.95 212 ARG A CA 1
ATOM 1578 C C . ARG A 1 191 ? 17.494 -6.455 -2.662 1.00 19.25 212 ARG A C 1
ATOM 1579 O O . ARG A 1 191 ? 17.984 -7.619 -2.388 1.00 19.46 212 ARG A O 1
ATOM 1587 N N . ALA A 1 192 ? 16.875 -6.190 -3.841 1.00 19.33 213 ALA A N 1
ATOM 1588 C CA . ALA A 1 192 ? 16.630 -7.254 -4.839 1.00 19.31 213 ALA A CA 1
ATOM 1589 C C . ALA A 1 192 ? 17.884 -7.391 -5.720 1.00 21.01 213 ALA A C 1
ATOM 1590 O O . ALA A 1 192 ? 18.640 -6.393 -5.866 1.00 20.58 213 ALA A O 1
ATOM 1592 N N . PRO A 1 193 ? 18.064 -8.574 -6.314 1.00 22.13 214 PRO A N 1
ATOM 1593 C CA . PRO A 1 193 ? 19.179 -8.705 -7.286 1.00 22.08 214 PRO A CA 1
ATOM 1594 C C . PRO A 1 193 ? 18.737 -8.276 -8.698 1.00 24.24 214 PRO A C 1
ATOM 1595 O O . PRO A 1 193 ? 19.524 -8.386 -9.676 1.00 25.88 214 PRO A O 1
ATOM 1599 N N . TRP A 1 194 ? 17.511 -7.772 -8.870 1.00 21.86 215 TRP A N 1
ATOM 1600 C CA . TRP A 1 194 ? 16.952 -7.347 -10.182 1.00 21.62 215 TRP A CA 1
ATOM 1601 C C . TRP A 1 194 ? 16.221 -6.041 -9.967 1.00 21.26 215 TRP A C 1
ATOM 1602 O O . TRP A 1 194 ? 15.929 -5.672 -8.826 1.00 20.61 215 TRP A O 1
ATOM 1613 N N . ASP A 1 195 ? 15.995 -5.301 -11.062 1.00 22.37 216 ASP A N 1
ATOM 1614 C CA . ASP A 1 195 ? 15.356 -4.005 -10.979 1.00 20.96 216 ASP A CA 1
ATOM 1615 C C . ASP A 1 195 ? 13.830 -4.272 -10.946 1.00 21.04 216 ASP A C 1
ATOM 1616 O O . ASP A 1 195 ? 13.285 -4.734 -11.932 1.00 21.48 216 ASP A O 1
ATOM 1621 N N . PRO A 1 196 ? 13.123 -3.952 -9.822 1.00 20.21 217 PRO A N 1
ATOM 1622 C CA . PRO A 1 196 ? 11.672 -4.205 -9.676 1.00 20.02 217 PRO A CA 1
ATOM 1623 C C . PRO A 1 196 ? 10.822 -3.453 -10.680 1.00 20.18 217 PRO A C 1
ATOM 1624 O O . PRO A 1 196 ? 9.647 -3.833 -10.872 1.00 21.01 217 PRO A O 1
ATOM 1628 N N . SER A 1 197 ? 11.343 -2.403 -11.305 1.00 20.79 218 SER A N 1
ATOM 1629 C CA . SER A 1 197 ? 10.596 -1.631 -12.264 1.00 21.79 218 SER A CA 1
ATOM 1630 C C . SER A 1 197 ? 10.588 -2.309 -13.627 1.00 22.26 218 SER A C 1
ATOM 1631 O O . SER A 1 197 ? 9.876 -1.822 -14.476 1.00 25.18 218 SER A O 1
ATOM 1634 N N . LYS A 1 198 ? 11.387 -3.376 -13.850 1.00 20.85 219 LYS A N 1
ATOM 1635 C CA . LYS A 1 198 ? 11.551 -3.894 -15.221 1.00 22.14 219 LYS A CA 1
ATOM 1636 C C . LYS A 1 198 ? 10.800 -5.169 -15.528 1.00 22.19 219 LYS A C 1
ATOM 1637 O O . LYS A 1 198 ? 10.648 -5.482 -16.705 1.00 23.81 219 LYS A O 1
ATOM 1643 N N . ASP A 1 199 ? 10.376 -5.928 -14.517 1.00 20.09 220 ASP A N 1
ATOM 1644 C CA . ASP A 1 199 ? 9.770 -7.243 -14.747 1.00 20.36 220 ASP A CA 1
ATOM 1645 C C . ASP A 1 199 ? 8.765 -7.472 -13.646 1.00 19.30 220 ASP A C 1
ATOM 1646 O O . ASP A 1 199 ? 8.829 -6.772 -12.587 1.00 18.32 220 ASP A O 1
ATOM 1651 N N . PHE A 1 200 ? 7.967 -8.504 -13.778 1.00 18.72 221 PHE A N 1
ATOM 1652 C CA . PHE A 1 200 ? 6.965 -8.837 -12.719 1.00 17.63 221 PHE A CA 1
ATOM 1653 C C . PHE A 1 200 ? 7.618 -9.692 -11.688 1.00 18.80 221 PHE A C 1
ATOM 1654 O O . PHE A 1 200 ? 8.314 -10.678 -12.043 1.00 20.06 221 PHE A O 1
ATOM 1662 N N . HIS A 1 201 ? 7.284 -9.461 -10.423 1.00 17.30 222 HIS A N 1
ATOM 1663 C CA . HIS A 1 201 ? 7.685 -10.366 -9.345 1.00 17.57 222 HIS A CA 1
ATOM 1664 C C . HIS A 1 201 ? 6.576 -10.558 -8.393 1.00 17.63 222 HIS A C 1
ATOM 1665 O O . HIS A 1 201 ? 5.567 -9.840 -8.431 1.00 17.68 222 HIS A O 1
ATOM 1672 N N A ILE A 1 202 ? 6.740 -11.502 -7.475 0.38 17.40 223 ILE A N 1
ATOM 1673 N N C ILE A 1 202 ? 6.740 -11.505 -7.473 0.62 18.04 223 ILE A N 1
ATOM 1674 C CA A ILE A 1 202 ? 5.641 -11.901 -6.601 0.38 17.05 223 ILE A CA 1
ATOM 1675 C CA C ILE A 1 202 ? 5.644 -11.931 -6.592 0.62 17.94 223 ILE A CA 1
ATOM 1676 C C A ILE A 1 202 ? 5.873 -11.454 -5.200 0.38 17.03 223 ILE A C 1
ATOM 1677 C C C ILE A 1 202 ? 5.901 -11.417 -5.220 0.62 17.57 223 ILE A C 1
ATOM 1678 O O A ILE A 1 202 ? 6.877 -11.850 -4.575 0.38 17.48 223 ILE A O 1
ATOM 1679 O O C ILE A 1 202 ? 6.980 -11.724 -4.639 0.62 18.21 223 ILE A O 1
ATOM 1688 N N . TYR A 1 203 ? 4.931 -10.661 -4.700 1.00 16.89 224 TYR A N 1
ATOM 1689 C CA . TYR A 1 203 ? 5.078 -10.042 -3.387 1.00 16.88 224 TYR A CA 1
ATOM 1690 C C . TYR A 1 203 ? 4.021 -10.628 -2.497 1.00 16.84 224 TYR A C 1
ATOM 1691 O O . TYR A 1 203 ? 2.817 -10.526 -2.803 1.00 18.43 224 TYR A O 1
ATOM 1700 N N . GLY A 1 204 ? 4.437 -11.254 -1.381 1.00 17.05 225 GLY A N 1
ATOM 1701 C CA . GLY A 1 204 ? 3.452 -12.006 -0.524 1.00 16.86 225 GLY A CA 1
ATOM 1702 C C . GLY A 1 204 ? 3.584 -11.624 0.900 1.00 17.14 225 GLY A C 1
ATOM 1703 O O . GLY A 1 204 ? 4.664 -11.225 1.344 1.00 17.03 225 GLY A O 1
ATOM 1704 N N . CYS A 1 205 ? 2.520 -11.835 1.656 1.00 16.42 226 CYS A N 1
ATOM 1705 C CA . CYS A 1 205 ? 2.567 -11.577 3.105 1.00 17.54 226 CYS A CA 1
ATOM 1706 C C . CYS A 1 205 ? 1.643 -12.565 3.802 1.00 17.75 226 CYS A C 1
ATOM 1707 O O . CYS A 1 205 ? 0.396 -12.627 3.438 1.00 17.58 226 CYS A O 1
ATOM 1710 N N . GLU A 1 206 ? 2.169 -13.198 4.840 1.00 17.35 227 GLU A N 1
ATOM 1711 C CA . GLU A 1 206 ? 1.367 -14.072 5.665 1.00 18.18 227 GLU A CA 1
ATOM 1712 C C . GLU A 1 206 ? 1.129 -13.401 7.006 1.00 17.98 227 GLU A C 1
ATOM 1713 O O . GLU A 1 206 ? 2.103 -13.010 7.670 1.00 17.91 227 GLU A O 1
ATOM 1719 N N . VAL A 1 207 ? -0.145 -13.255 7.419 1.00 17.99 228 VAL A N 1
ATOM 1720 C CA . VAL A 1 207 ? -0.491 -12.463 8.588 1.00 18.70 228 VAL A CA 1
ATOM 1721 C C . VAL A 1 207 ? -1.277 -13.397 9.525 1.00 18.74 228 VAL A C 1
ATOM 1722 O O . VAL A 1 207 ? -2.320 -13.940 9.124 1.00 19.22 228 VAL A O 1
ATOM 1726 N N . ASN A 1 208 ? -0.775 -13.602 10.733 1.00 19.08 229 ASN A N 1
ATOM 1727 C CA . ASN A 1 208 ? -1.549 -14.365 11.723 1.00 19.36 229 ASN A CA 1
ATOM 1728 C C . ASN A 1 208 ? -1.550 -13.612 13.081 1.00 20.15 229 ASN A C 1
ATOM 1729 O O . ASN A 1 208 ? -0.962 -12.571 13.188 1.00 19.25 229 ASN A O 1
ATOM 1734 N N . GLN A 1 209 ? -2.203 -14.160 14.128 1.00 20.38 230 GLN A N 1
ATOM 1735 C CA . GLN A 1 209 ? -2.279 -13.398 15.388 1.00 22.48 230 GLN A CA 1
ATOM 1736 C C . GLN A 1 209 ? -0.941 -13.196 16.018 1.00 22.81 230 GLN A C 1
ATOM 1737 O O . GLN A 1 209 ? -0.808 -12.308 16.866 1.00 22.88 230 GLN A O 1
ATOM 1743 N N . ASN A 1 210 ? 0.029 -14.041 15.667 1.00 21.35 231 ASN A N 1
ATOM 1744 C CA . ASN A 1 210 ? 1.334 -13.968 16.272 1.00 20.90 231 ASN A CA 1
ATOM 1745 C C . ASN A 1 210 ? 2.462 -13.230 15.524 1.00 20.12 231 ASN A C 1
ATOM 1746 O O . ASN A 1 210 ? 3.329 -12.591 16.136 1.00 21.10 231 ASN A O 1
ATOM 1751 N N . GLU A 1 211 ? 2.469 -13.357 14.197 1.00 20.06 232 GLU A N 1
ATOM 1752 C CA . GLU A 1 211 ? 3.567 -12.867 13.386 1.00 21.41 232 GLU A CA 1
ATOM 1753 C C . GLU A 1 211 ? 3.081 -12.451 12.047 1.00 19.78 232 GLU A C 1
ATOM 1754 O O . GLU A 1 211 ? 1.988 -12.862 11.569 1.00 19.47 232 GLU A O 1
ATOM 1760 N N . ILE A 1 212 ? 3.928 -11.679 11.392 1.00 18.38 233 ILE A N 1
ATOM 1761 C CA . ILE A 1 212 ? 3.650 -11.240 10.008 1.00 18.47 233 ILE A CA 1
ATOM 1762 C C . ILE A 1 212 ? 4.963 -11.620 9.244 1.00 18.35 233 ILE A C 1
ATOM 1763 O O . ILE A 1 212 ? 6.053 -11.321 9.688 1.00 18.42 233 ILE A O 1
ATOM 1768 N N . ILE A 1 213 ? 4.797 -12.297 8.096 1.00 18.36 234 ILE A N 1
ATOM 1769 C CA . ILE A 1 213 ? 5.988 -12.767 7.385 1.00 18.67 234 ILE A CA 1
ATOM 1770 C C . ILE A 1 213 ? 5.845 -12.300 5.936 1.00 18.81 234 ILE A C 1
ATOM 1771 O O . ILE A 1 213 ? 4.818 -12.533 5.307 1.00 19.51 234 ILE A O 1
ATOM 1776 N N . TRP A 1 214 ? 6.915 -11.769 5.379 1.00 18.28 235 TRP A N 1
ATOM 1777 C CA . TRP A 1 214 ? 6.879 -11.265 3.985 1.00 18.04 235 TRP A CA 1
ATOM 1778 C C . TRP A 1 214 ? 7.734 -12.083 3.064 1.00 18.24 235 TRP A C 1
ATOM 1779 O O . TRP A 1 214 ? 8.854 -12.579 3.471 1.00 17.40 235 TRP A O 1
ATOM 1790 N N . TYR A 1 215 ? 7.264 -12.225 1.835 1.00 17.73 236 TYR A N 1
ATOM 1791 C CA . TYR A 1 215 ? 7.965 -13.052 0.835 1.00 18.03 236 TYR A CA 1
ATOM 1792 C C . TYR A 1 215 ? 8.148 -12.310 -0.465 1.00 17.61 236 TYR A C 1
ATOM 1793 O O . TYR A 1 215 ? 7.309 -11.555 -0.902 1.00 17.26 236 TYR A O 1
ATOM 1802 N N . VAL A 1 216 ? 9.287 -12.484 -1.117 1.00 17.08 237 VAL A N 1
ATOM 1803 C CA . VAL A 1 216 ? 9.476 -11.911 -2.477 1.00 18.00 237 VAL A CA 1
ATOM 1804 C C . VAL A 1 216 ? 9.872 -13.085 -3.349 1.00 17.97 237 VAL A C 1
ATOM 1805 O O . VAL A 1 216 ? 10.887 -13.772 -3.041 1.00 18.80 237 VAL A O 1
ATOM 1809 N N . ASP A 1 217 ? 9.171 -13.302 -4.473 1.00 18.46 238 ASP A N 1
ATOM 1810 C CA . ASP A 1 217 ? 9.463 -14.436 -5.328 1.00 19.47 238 ASP A CA 1
ATOM 1811 C C . ASP A 1 217 ? 9.661 -15.761 -4.560 1.00 19.79 238 ASP A C 1
ATOM 1812 O O . ASP A 1 217 ? 10.623 -16.541 -4.845 1.00 19.80 238 ASP A O 1
ATOM 1817 N N . GLY A 1 218 ? 8.853 -15.925 -3.551 1.00 19.53 239 GLY A N 1
ATOM 1818 C CA . GLY A 1 218 ? 8.721 -17.184 -2.785 1.00 20.01 239 GLY A CA 1
ATOM 1819 C C . GLY A 1 218 ? 9.869 -17.339 -1.801 1.00 21.09 239 GLY A C 1
ATOM 1820 O O . GLY A 1 218 ? 10.157 -18.461 -1.370 1.00 21.49 239 GLY A O 1
ATOM 1821 N N . VAL A 1 219 ? 10.550 -16.257 -1.479 1.00 20.62 240 VAL A N 1
ATOM 1822 C CA . VAL A 1 219 ? 11.662 -16.306 -0.493 1.00 20.24 240 VAL A CA 1
ATOM 1823 C C . VAL A 1 219 ? 11.214 -15.497 0.698 1.00 20.31 240 VAL A C 1
ATOM 1824 O O . VAL A 1 219 ? 10.820 -14.346 0.527 1.00 21.43 240 VAL A O 1
ATOM 1828 N N . GLU A 1 220 ? 11.250 -16.036 1.912 1.00 20.48 241 GLU A N 1
ATOM 1829 C CA . GLU A 1 220 ? 10.997 -15.158 3.089 1.00 20.52 241 GLU A CA 1
ATOM 1830 C C . GLU A 1 220 ? 12.059 -14.055 3.221 1.00 20.03 241 GLU A C 1
ATOM 1831 O O . GLU A 1 220 ? 13.293 -14.362 3.271 1.00 22.40 241 GLU A O 1
ATOM 1837 N N . VAL A 1 221 ? 11.651 -12.807 3.279 1.00 18.72 242 VAL A N 1
ATOM 1838 C CA . VAL A 1 221 ? 12.599 -11.706 3.395 1.00 18.88 242 VAL A CA 1
ATOM 1839 C C . VAL A 1 221 ? 12.445 -10.941 4.720 1.00 19.55 242 VAL A C 1
ATOM 1840 O O . VAL A 1 221 ? 13.338 -10.177 5.085 1.00 20.44 242 VAL A O 1
ATOM 1844 N N . ALA A 1 222 ? 11.373 -11.161 5.487 1.00 19.38 243 ALA A N 1
ATOM 1845 C CA . ALA A 1 222 ? 11.238 -10.433 6.729 1.00 19.65 243 ALA A CA 1
ATOM 1846 C C . ALA A 1 222 ? 10.189 -11.074 7.573 1.00 19.27 243 ALA A C 1
ATOM 1847 O O . ALA A 1 222 ? 9.322 -11.774 7.041 1.00 19.51 243 ALA A O 1
ATOM 1849 N N . ARG A 1 223 ? 10.270 -10.828 8.883 1.00 20.31 244 ARG A N 1
ATOM 1850 C CA . ARG A 1 223 ? 9.212 -11.332 9.764 1.00 20.42 244 ARG A CA 1
ATOM 1851 C C . ARG A 1 223 ? 9.188 -10.463 10.984 1.00 21.02 244 ARG A C 1
ATOM 1852 O O . ARG A 1 223 ? 10.277 -10.041 11.464 1.00 21.47 244 ARG A O 1
ATOM 1860 N N . LYS A 1 224 ? 7.982 -10.170 11.490 1.00 20.39 245 LYS A N 1
ATOM 1861 C CA . LYS A 1 224 ? 7.854 -9.336 12.698 1.00 22.18 245 LYS A CA 1
ATOM 1862 C C . LYS A 1 224 ? 6.752 -9.856 13.581 1.00 21.93 245 LYS A C 1
ATOM 1863 O O . LYS A 1 224 ? 5.763 -10.428 13.106 1.00 20.90 245 LYS A O 1
ATOM 1869 N N . PRO A 1 225 ? 6.899 -9.649 14.896 1.00 22.35 246 PRO A N 1
ATOM 1870 C CA . PRO A 1 225 ? 5.734 -10.057 15.743 1.00 21.73 246 PRO A CA 1
ATOM 1871 C C . PRO A 1 225 ? 4.517 -9.221 15.453 1.00 21.87 246 PRO A C 1
ATOM 1872 O O . PRO A 1 225 ? 4.658 -8.030 15.198 1.00 22.02 246 PRO A O 1
ATOM 1876 N N . ASN A 1 226 ? 3.321 -9.804 15.596 1.00 19.96 247 ASN A N 1
ATOM 1877 C CA . ASN A 1 226 ? 2.055 -9.005 15.277 1.00 20.84 247 ASN A CA 1
ATOM 1878 C C . ASN A 1 226 ? 1.576 -8.284 16.516 1.00 20.76 247 ASN A C 1
ATOM 1879 O O . ASN A 1 226 ? 0.754 -8.807 17.305 1.00 22.36 247 ASN A O 1
ATOM 1884 N N . LYS A 1 227 ? 2.131 -7.091 16.750 1.00 22.30 248 LYS A N 1
ATOM 1885 C CA . LYS A 1 227 ? 1.803 -6.388 17.977 1.00 24.79 248 LYS A CA 1
ATOM 1886 C C . LYS A 1 227 ? 0.463 -5.709 17.864 1.00 24.62 248 LYS A C 1
ATOM 1887 O O . LYS A 1 227 ? -0.358 -5.829 18.771 1.00 28.86 248 LYS A O 1
ATOM 1893 N N . TYR A 1 228 ? 0.261 -4.981 16.774 1.00 23.64 249 TYR A N 1
ATOM 1894 C CA . TYR A 1 228 ? -0.903 -4.069 16.692 1.00 22.57 249 TYR A CA 1
ATOM 1895 C C . TYR A 1 228 ? -1.872 -4.414 15.599 1.00 25.37 249 TYR A C 1
ATOM 1896 O O . TYR A 1 228 ? -2.942 -3.848 15.583 1.00 29.79 249 TYR A O 1
ATOM 1905 N N . TRP A 1 229 ? -1.488 -5.310 14.668 1.00 22.91 250 TRP A N 1
ATOM 1906 C CA . TRP A 1 229 ? -2.132 -5.478 13.364 1.00 20.71 250 TRP A CA 1
ATOM 1907 C C . TRP A 1 229 ? -3.207 -6.537 13.377 1.00 21.64 250 TRP A C 1
ATOM 1908 O O . TRP A 1 229 ? -3.113 -7.610 12.698 1.00 20.12 250 TRP A O 1
ATOM 1919 N N . HIS A 1 230 ? -4.231 -6.230 14.190 1.00 22.29 251 HIS A N 1
ATOM 1920 C CA . HIS A 1 230 ? -5.315 -7.136 14.433 1.00 22.41 251 HIS A CA 1
ATOM 1921 C C . HIS A 1 230 ? -6.612 -6.528 14.048 1.00 23.00 251 HIS A C 1
ATOM 1922 O O . HIS A 1 230 ? -7.645 -7.021 14.532 1.00 26.29 251 HIS A O 1
ATOM 1929 N N . ARG A 1 231 ? -6.632 -5.450 13.273 1.00 21.78 252 ARG A N 1
ATOM 1930 C CA A ARG A 1 231 ? -7.924 -4.835 12.886 0.50 21.95 252 ARG A CA 1
ATOM 1931 C CA B ARG A 1 231 ? -7.931 -4.843 12.891 0.50 21.17 252 ARG A CA 1
ATOM 1932 C C . ARG A 1 231 ? -8.275 -5.312 11.453 1.00 21.09 252 ARG A C 1
ATOM 1933 O O . ARG A 1 231 ? -7.388 -5.700 10.702 1.00 21.88 252 ARG A O 1
ATOM 1948 N N . PRO A 1 232 ? -9.553 -5.260 11.058 1.00 20.69 253 PRO A N 1
ATOM 1949 C CA . PRO A 1 232 ? -9.905 -5.627 9.658 1.00 20.68 253 PRO A CA 1
ATOM 1950 C C . PRO A 1 232 ? -9.340 -4.579 8.682 1.00 19.25 253 PRO A C 1
ATOM 1951 O O . PRO A 1 232 ? -9.371 -3.364 8.967 1.00 21.15 253 PRO A O 1
ATOM 1955 N N . MET A 1 233 ? -8.721 -5.080 7.613 1.00 19.17 254 MET A N 1
ATOM 1956 C CA . MET A 1 233 ? -8.017 -4.208 6.644 1.00 18.77 254 MET A CA 1
ATOM 1957 C C . MET A 1 233 ? -8.481 -4.516 5.233 1.00 18.02 254 MET A C 1
ATOM 1958 O O . MET A 1 233 ? -8.772 -5.685 4.896 1.00 17.77 254 MET A O 1
ATOM 1963 N N . ASN A 1 234 ? -8.495 -3.479 4.401 1.00 18.09 255 ASN A N 1
ATOM 1964 C CA . ASN A 1 234 ? -8.813 -3.590 2.967 1.00 18.49 255 ASN A CA 1
ATOM 1965 C C . ASN A 1 234 ? -7.570 -3.861 2.163 1.00 18.36 255 ASN A C 1
ATOM 1966 O O . ASN A 1 234 ? -6.472 -3.424 2.545 1.00 19.55 255 ASN A O 1
ATOM 1971 N N . VAL A 1 235 ? -7.767 -4.712 1.153 1.00 17.44 256 VAL A N 1
ATOM 1972 C CA . VAL A 1 235 ? -6.603 -5.208 0.316 1.00 17.47 256 VAL A CA 1
ATOM 1973 C C . VAL A 1 235 ? -6.369 -4.194 -0.801 1.00 17.77 256 VAL A C 1
ATOM 1974 O O . VAL A 1 235 ? -7.292 -3.881 -1.543 1.00 17.98 256 VAL A O 1
ATOM 1978 N N . THR A 1 236 ? -5.137 -3.644 -0.909 1.00 17.20 257 THR A N 1
ATOM 1979 C CA . THR A 1 236 ? -4.943 -2.380 -1.722 1.00 17.72 257 THR A CA 1
ATOM 1980 C C . THR A 1 236 ? -3.787 -2.508 -2.673 1.00 17.16 257 THR A C 1
ATOM 1981 O O . THR A 1 236 ? -2.727 -2.908 -2.231 1.00 16.59 257 THR A O 1
ATOM 1985 N N . LEU A 1 237 ? -3.993 -2.171 -3.948 1.00 16.85 258 LEU A N 1
ATOM 1986 C CA . LEU A 1 237 ? -2.842 -1.974 -4.880 1.00 17.40 258 LEU A CA 1
ATOM 1987 C C . LEU A 1 237 ? -2.940 -0.533 -5.372 1.00 17.87 258 LEU A C 1
ATOM 1988 O O . LEU A 1 237 ? -4.018 -0.110 -5.888 1.00 18.75 258 LEU A O 1
ATOM 1993 N N . SER A 1 238 ? -1.868 0.233 -5.225 1.00 17.37 259 SER A N 1
ATOM 1994 C CA . SER A 1 238 ? -1.985 1.631 -5.677 1.00 18.11 259 SER A CA 1
ATOM 1995 C C . SER A 1 238 ? -0.613 2.152 -6.118 1.00 18.28 259 SER A C 1
ATOM 1996 O O . SER A 1 238 ? 0.439 1.630 -5.714 1.00 18.38 259 SER A O 1
ATOM 1999 N N . LEU A 1 239 ? -0.653 3.247 -6.885 1.00 17.69 260 LEU A N 1
ATOM 2000 C CA . LEU A 1 239 ? 0.579 3.899 -7.363 1.00 17.78 260 LEU A CA 1
ATOM 2001 C C . LEU A 1 239 ? 0.683 5.276 -6.649 1.00 18.71 260 LEU A C 1
ATOM 2002 O O . LEU A 1 239 ? -0.129 6.183 -6.904 1.00 20.40 260 LEU A O 1
ATOM 2007 N N . GLY A 1 240 ? 1.627 5.386 -5.720 1.00 18.26 261 GLY A N 1
ATOM 2008 C CA . GLY A 1 240 ? 1.781 6.586 -4.917 1.00 19.23 261 GLY A CA 1
ATOM 2009 C C . GLY A 1 240 ? 2.706 7.585 -5.558 1.00 19.41 261 GLY A C 1
ATOM 2010 O O . GLY A 1 240 ? 3.470 7.219 -6.481 1.00 20.21 261 GLY A O 1
ATOM 2011 N N . LEU A 1 241 ? 2.563 8.880 -5.219 1.00 19.30 262 LEU A N 1
ATOM 2012 C CA . LEU A 1 241 ? 3.504 9.903 -5.658 1.00 19.77 262 LEU A CA 1
ATOM 2013 C C . LEU A 1 241 ? 4.571 10.135 -4.637 1.00 19.68 262 LEU A C 1
ATOM 2014 O O . LEU A 1 241 ? 4.350 10.042 -3.400 1.00 20.01 262 LEU A O 1
ATOM 2019 N N . ARG A 1 242 ? 5.811 10.342 -5.116 1.00 20.44 263 ARG A N 1
ATOM 2020 C CA . ARG A 1 242 ? 6.950 10.576 -4.245 1.00 21.72 263 ARG A CA 1
ATOM 2021 C C . ARG A 1 242 ? 7.822 11.723 -4.767 1.00 23.25 263 ARG A C 1
ATOM 2022 O O . ARG A 1 242 ? 7.576 12.294 -5.788 1.00 22.77 263 ARG A O 1
ATOM 2030 N N . LYS A 1 243 ? 8.854 12.000 -3.986 1.00 24.00 264 LYS A N 1
ATOM 2031 C CA . LYS A 1 243 ? 9.782 13.064 -4.357 1.00 26.33 264 LYS A CA 1
ATOM 2032 C C . LYS A 1 243 ? 10.368 12.669 -5.753 1.00 25.45 264 LYS A C 1
ATOM 2033 O O . LYS A 1 243 ? 10.646 11.423 -6.010 1.00 23.96 264 LYS A O 1
ATOM 2039 N N . PRO A 1 244 ? 10.597 13.641 -6.673 1.00 25.24 265 PRO A N 1
ATOM 2040 C CA . PRO A 1 244 ? 10.636 15.070 -6.474 1.00 26.94 265 PRO A CA 1
ATOM 2041 C C . PRO A 1 244 ? 9.240 15.758 -6.515 1.00 26.68 265 PRO A C 1
ATOM 2042 O O . PRO A 1 244 ? 9.179 16.964 -6.449 1.00 27.20 265 PRO A O 1
ATOM 2046 N N . PHE A 1 245 ? 8.149 14.993 -6.603 1.00 24.95 266 PHE A N 1
ATOM 2047 C CA . PHE A 1 245 ? 6.809 15.602 -6.713 1.00 26.08 266 PHE A CA 1
ATOM 2048 C C . PHE A 1 245 ? 6.142 15.833 -5.362 1.00 28.13 266 PHE A C 1
ATOM 2049 O O . PHE A 1 245 ? 5.062 16.382 -5.297 1.00 28.48 266 PHE A O 1
ATOM 2057 N N . VAL A 1 246 ? 6.761 15.374 -4.283 1.00 27.33 267 VAL A N 1
ATOM 2058 C CA . VAL A 1 246 ? 6.241 15.658 -2.972 1.00 29.78 267 VAL A CA 1
ATOM 2059 C C . VAL A 1 246 ? 7.442 15.952 -2.085 1.00 34.37 267 VAL A C 1
ATOM 2060 O O . VAL A 1 246 ? 8.577 15.574 -2.392 1.00 33.55 267 VAL A O 1
ATOM 2064 N N . LYS A 1 247 ? 7.154 16.551 -0.938 1.00 37.19 268 LYS A N 1
ATOM 2065 C CA . LYS A 1 247 ? 8.195 16.908 0.021 1.00 44.42 268 LYS A CA 1
ATOM 2066 C C . LYS A 1 247 ? 7.627 16.718 1.397 1.00 46.84 268 LYS A C 1
ATOM 2067 O O . LYS A 1 247 ? 6.563 17.240 1.731 1.00 45.33 268 LYS A O 1
ATOM 2073 N N . PHE A 1 248 ? 8.371 15.975 2.190 1.00 52.47 269 PHE A N 1
ATOM 2074 C CA . PHE A 1 248 ? 7.959 15.658 3.523 1.00 58.89 269 PHE A CA 1
ATOM 2075 C C . PHE A 1 248 ? 8.180 16.811 4.504 1.00 62.63 269 PHE A C 1
ATOM 2076 O O . PHE A 1 248 ? 9.308 17.292 4.718 1.00 59.81 269 PHE A O 1
ATOM 2084 N N . PHE A 1 249 ? 7.055 17.275 5.039 1.00 68.99 270 PHE A N 1
ATOM 2085 C CA . PHE A 1 249 ? 6.992 17.859 6.372 1.00 72.40 270 PHE A CA 1
ATOM 2086 C C . PHE A 1 249 ? 5.667 17.508 7.100 1.00 70.67 270 PHE A C 1
ATOM 2087 O O . PHE A 1 249 ? 4.648 17.199 6.455 1.00 67.80 270 PHE A O 1
ATOM 2095 N N . ASP A 1 250 ? 5.723 17.498 8.443 1.00 67.45 271 ASP A N 1
ATOM 2096 C CA . ASP A 1 250 ? 4.568 17.289 9.333 1.00 64.80 271 ASP A CA 1
ATOM 2097 C C . ASP A 1 250 ? 3.934 15.931 9.147 1.00 62.66 271 ASP A C 1
ATOM 2098 O O . ASP A 1 250 ? 2.721 15.803 9.036 1.00 54.36 271 ASP A O 1
ATOM 2103 N N . ASN A 1 251 ? 4.796 14.922 9.105 1.00 70.02 272 ASN A N 1
ATOM 2104 C CA . ASN A 1 251 ? 4.424 13.511 8.895 1.00 80.77 272 ASN A CA 1
ATOM 2105 C C . ASN A 1 251 ? 3.454 13.220 7.731 1.00 79.43 272 ASN A C 1
ATOM 2106 O O . ASN A 1 251 ? 2.594 12.318 7.836 1.00 82.97 272 ASN A O 1
ATOM 2111 N N . LYS A 1 252 ? 3.640 13.986 6.636 1.00 72.78 273 LYS A N 1
ATOM 2112 C CA A LYS A 1 252 ? 2.846 13.837 5.410 0.50 66.40 273 LYS A CA 1
ATOM 2113 C CA B LYS A 1 252 ? 2.787 13.944 5.433 0.50 67.14 273 LYS A CA 1
ATOM 2114 C C . LYS A 1 252 ? 3.541 14.399 4.161 1.00 61.20 273 LYS A C 1
ATOM 2115 O O . LYS A 1 252 ? 4.291 15.395 4.208 1.00 59.35 273 LYS A O 1
ATOM 2126 N N . ASN A 1 253 ? 3.310 13.690 3.053 1.00 58.51 274 ASN A N 1
ATOM 2127 C CA . ASN A 1 253 ? 3.651 14.156 1.734 1.00 52.26 274 ASN A CA 1
ATOM 2128 C C . ASN A 1 253 ? 2.943 15.530 1.466 1.00 46.55 274 ASN A C 1
ATOM 2129 O O . ASN A 1 253 ? 1.727 15.638 1.613 1.00 49.26 274 ASN A O 1
ATOM 2134 N N . ASN A 1 254 ? 3.700 16.562 1.118 1.00 43.32 275 ASN A N 1
ATOM 2135 C CA . ASN A 1 254 ? 3.090 17.816 0.626 1.00 40.06 275 ASN A CA 1
ATOM 2136 C C . ASN A 1 254 ? 3.310 17.900 -0.874 1.00 34.12 275 ASN A C 1
ATOM 2137 O O . ASN A 1 254 ? 4.445 17.748 -1.330 1.00 33.36 275 ASN A O 1
ATOM 2142 N N . ALA A 1 255 ? 2.260 18.155 -1.627 1.00 29.28 276 ALA A N 1
ATOM 2143 C CA . ALA A 1 255 ? 2.476 18.352 -3.079 1.00 30.96 276 ALA A CA 1
ATOM 2144 C C . ALA A 1 255 ? 3.488 19.463 -3.465 1.00 33.12 276 ALA A C 1
ATOM 2145 O O . ALA A 1 255 ? 3.521 20.504 -2.823 1.00 32.65 276 ALA A O 1
ATOM 2147 N N . ILE A 1 256 ? 4.326 19.221 -4.478 1.00 31.02 277 ILE A N 1
ATOM 2148 C CA . ILE A 1 256 ? 5.226 20.279 -5.087 1.00 32.22 277 ILE A CA 1
ATOM 2149 C C . ILE A 1 256 ? 4.633 20.623 -6.445 1.00 33.03 277 ILE A C 1
ATOM 2150 O O . ILE A 1 256 ? 4.250 19.743 -7.209 1.00 30.40 277 ILE A O 1
ATOM 2155 N N . ASN A 1 257 ? 4.496 21.905 -6.765 1.00 29.77 278 ASN A N 1
ATOM 2156 C CA . ASN A 1 257 ? 4.119 22.290 -8.087 1.00 30.47 278 ASN A CA 1
ATOM 2157 C C . ASN A 1 257 ? 5.252 21.957 -9.073 1.00 30.18 278 ASN A C 1
ATOM 2158 O O . ASN A 1 257 ? 6.363 22.525 -8.957 1.00 30.43 278 ASN A O 1
ATOM 2163 N N . PRO A 1 258 ? 4.985 20.997 -10.004 1.00 31.44 279 PRO A N 1
ATOM 2164 C CA . PRO A 1 258 ? 6.046 20.617 -10.862 1.00 32.31 279 PRO A CA 1
ATOM 2165 C C . PRO A 1 258 ? 6.562 21.697 -11.757 1.00 34.81 279 PRO A C 1
ATOM 2166 O O . PRO A 1 258 ? 7.688 21.546 -12.180 1.00 40.17 279 PRO A O 1
ATOM 2170 N N . GLU A 1 259 ? 5.869 22.867 -11.918 1.00 36.48 280 GLU A N 1
ATOM 2171 C CA . GLU A 1 259 ? 6.456 24.067 -12.595 1.00 40.07 280 GLU A CA 1
ATOM 2172 C C . GLU A 1 259 ? 7.281 25.056 -11.718 1.00 37.44 280 GLU A C 1
ATOM 2173 O O . GLU A 1 259 ? 7.790 26.093 -12.180 1.00 36.05 280 GLU A O 1
ATOM 2179 N N . THR A 1 260 ? 7.412 24.741 -10.446 1.00 34.36 281 THR A N 1
ATOM 2180 C CA . THR A 1 260 ? 8.233 25.538 -9.538 1.00 33.46 281 THR A CA 1
ATOM 2181 C C . THR A 1 260 ? 9.500 24.858 -9.093 1.00 32.96 281 THR A C 1
ATOM 2182 O O . THR A 1 260 ? 10.202 25.434 -8.260 1.00 34.23 281 THR A O 1
ATOM 2186 N N . ASP A 1 261 ? 9.768 23.646 -9.568 1.00 30.87 282 ASP A N 1
ATOM 2187 C CA . ASP A 1 261 ? 10.943 22.889 -9.088 1.00 31.21 282 ASP A CA 1
ATOM 2188 C C . ASP A 1 261 ? 11.644 22.211 -10.254 1.00 33.52 282 ASP A C 1
ATOM 2189 O O . ASP A 1 261 ? 10.985 21.501 -11.019 1.00 32.54 282 ASP A O 1
ATOM 2194 N N . ALA A 1 262 ? 12.980 22.376 -10.417 1.00 30.80 283 ALA A N 1
ATOM 2195 C CA . ALA A 1 262 ? 13.645 21.868 -11.641 1.00 30.63 283 ALA A CA 1
ATOM 2196 C C . ALA A 1 262 ? 13.544 20.366 -11.714 1.00 32.15 283 ALA A C 1
ATOM 2197 O O . ALA A 1 262 ? 13.356 19.817 -12.794 1.00 35.43 283 ALA A O 1
ATOM 2199 N N . LYS A 1 263 ? 13.744 19.693 -10.581 1.00 34.17 284 LYS A N 1
ATOM 2200 C CA . LYS A 1 263 ? 13.759 18.198 -10.634 1.00 35.34 284 LYS A CA 1
ATOM 2201 C C . LYS A 1 263 ? 12.391 17.640 -10.988 1.00 32.78 284 LYS A C 1
ATOM 2202 O O . LYS A 1 263 ? 12.267 16.741 -11.851 1.00 31.17 284 LYS A O 1
ATOM 2208 N N . ALA A 1 264 ? 11.363 18.218 -10.381 1.00 29.24 285 ALA A N 1
ATOM 2209 C CA . ALA A 1 264 ? 9.987 17.847 -10.743 1.00 27.27 285 ALA A CA 1
ATOM 2210 C C . ALA A 1 264 ? 9.648 18.161 -12.191 1.00 26.64 285 ALA A C 1
ATOM 2211 O O . ALA A 1 264 ? 9.169 17.277 -12.882 1.00 28.15 285 ALA A O 1
ATOM 2213 N N . ARG A 1 265 ? 9.966 19.382 -12.685 1.00 26.73 286 ARG A N 1
ATOM 2214 C CA . ARG A 1 265 ? 9.766 19.712 -14.094 1.00 28.11 286 ARG A CA 1
ATOM 2215 C C . ARG A 1 265 ? 10.479 18.747 -15.042 1.00 28.20 286 ARG A C 1
ATOM 2216 O O . ARG A 1 265 ? 9.884 18.277 -16.040 1.00 29.06 286 ARG A O 1
ATOM 2224 N N . GLU A 1 266 ? 11.731 18.439 -14.770 1.00 31.82 287 GLU A N 1
ATOM 2225 C CA . GLU A 1 266 ? 12.369 17.544 -15.746 1.00 38.15 287 GLU A CA 1
ATOM 2226 C C . GLU A 1 266 ? 11.798 16.135 -15.714 1.00 34.40 287 GLU A C 1
ATOM 2227 O O . GLU A 1 266 ? 11.660 15.514 -16.770 1.00 36.20 287 GLU A O 1
ATOM 2233 N N . LYS A 1 267 ? 11.385 15.632 -14.556 1.00 31.51 288 LYS A N 1
ATOM 2234 C CA . LYS A 1 267 ? 10.629 14.323 -14.572 1.00 33.91 288 LYS A CA 1
ATOM 2235 C C . LYS A 1 267 ? 9.238 14.334 -15.252 1.00 30.76 288 LYS A C 1
ATOM 2236 O O . LYS A 1 267 ? 8.663 13.281 -15.503 1.00 29.76 288 LYS A O 1
ATOM 2242 N N . LEU A 1 268 ? 8.624 15.507 -15.482 1.00 30.68 289 LEU A N 1
ATOM 2243 C CA . LEU A 1 268 ? 7.328 15.522 -16.225 1.00 31.08 289 LEU A CA 1
ATOM 2244 C C . LEU A 1 268 ? 7.355 14.892 -17.582 1.00 36.01 289 LEU A C 1
ATOM 2245 O O . LEU A 1 268 ? 6.328 14.363 -18.052 1.00 37.02 289 LEU A O 1
ATOM 2250 N N . SER A 1 269 ? 8.525 14.863 -18.226 1.00 34.00 290 SER A N 1
ATOM 2251 C CA A SER A 1 269 ? 8.624 14.217 -19.524 0.50 33.80 290 SER A CA 1
ATOM 2252 C CA B SER A 1 269 ? 8.596 14.213 -19.522 0.50 34.60 290 SER A CA 1
ATOM 2253 C C . SER A 1 269 ? 8.362 12.718 -19.383 1.00 34.07 290 SER A C 1
ATOM 2254 O O . SER A 1 269 ? 7.995 12.079 -20.352 1.00 34.39 290 SER A O 1
ATOM 2259 N N . ASP A 1 270 ? 8.536 12.186 -18.157 1.00 32.51 291 ASP A N 1
ATOM 2260 C CA . ASP A 1 270 ? 8.337 10.747 -17.844 1.00 30.79 291 ASP A CA 1
ATOM 2261 C C . ASP A 1 270 ? 6.968 10.391 -17.260 1.00 29.58 291 ASP A C 1
ATOM 2262 O O . ASP A 1 270 ? 6.729 9.255 -16.851 1.00 26.98 291 ASP A O 1
ATOM 2267 N N . ILE A 1 271 ? 6.071 11.358 -17.259 1.00 26.47 292 ILE A N 1
ATOM 2268 C CA . ILE A 1 271 ? 4.681 11.203 -16.850 1.00 27.26 292 ILE A CA 1
ATOM 2269 C C . ILE A 1 271 ? 3.833 11.301 -18.125 1.00 26.91 292 ILE A C 1
ATOM 2270 O O . ILE A 1 271 ? 4.051 12.243 -18.879 1.00 28.38 292 ILE A O 1
ATOM 2275 N N . PRO A 1 272 ? 2.821 10.410 -18.343 1.00 28.02 293 PRO A N 1
ATOM 2276 C CA . PRO A 1 272 ? 2.293 9.430 -17.365 1.00 24.90 293 PRO A CA 1
ATOM 2277 C C . PRO A 1 272 ? 3.252 8.246 -17.182 1.00 25.42 293 PRO A C 1
ATOM 2278 O O . PRO A 1 272 ? 4.085 7.943 -18.102 1.00 25.13 293 PRO A O 1
ATOM 2282 N N . THR A 1 273 ? 3.142 7.575 -16.028 1.00 22.38 294 THR A N 1
ATOM 2283 C CA . THR A 1 273 ? 3.928 6.363 -15.858 1.00 22.26 294 THR A CA 1
ATOM 2284 C C . THR A 1 273 ? 3.008 5.365 -15.159 1.00 22.02 294 THR A C 1
ATOM 2285 O O . THR A 1 273 ? 2.000 5.793 -14.502 1.00 20.80 294 THR A O 1
ATOM 2289 N N . SER A 1 274 ? 3.287 4.051 -15.316 1.00 21.28 295 SER A N 1
ATOM 2290 C CA . SER A 1 274 ? 2.323 3.064 -14.878 1.00 21.59 295 SER A CA 1
ATOM 2291 C C . SER A 1 274 ? 3.012 1.947 -14.130 1.00 21.03 295 SER A C 1
ATOM 2292 O O . SER A 1 274 ? 4.156 1.634 -14.429 1.00 23.37 295 SER A O 1
ATOM 2296 N N . MET A 1 275 ? 2.322 1.424 -13.093 1.00 20.19 296 MET A N 1
ATOM 2297 C CA . MET A 1 275 ? 2.603 0.055 -12.565 1.00 19.28 296 MET A CA 1
ATOM 2298 C C . MET A 1 275 ? 1.663 -0.958 -13.197 1.00 19.69 296 MET A C 1
ATOM 2299 O O . MET A 1 275 ? 0.589 -0.600 -13.675 1.00 19.52 296 MET A O 1
ATOM 2304 N N . TYR A 1 276 ? 2.032 -2.233 -13.133 1.00 17.68 297 TYR A N 1
ATOM 2305 C CA . TYR A 1 276 ? 1.220 -3.295 -13.757 1.00 18.80 297 TYR A CA 1
ATOM 2306 C C . TYR A 1 276 ? 1.030 -4.427 -12.771 1.00 18.77 297 TYR A C 1
ATOM 2307 O O . TYR A 1 276 ? 1.993 -4.835 -12.031 1.00 19.73 297 TYR A O 1
ATOM 2316 N N . VAL A 1 277 ? -0.160 -5.001 -12.753 1.00 18.37 298 VAL A N 1
ATOM 2317 C CA . VAL A 1 277 ? -0.427 -6.086 -11.837 1.00 18.45 298 VAL A CA 1
ATOM 2318 C C . VAL A 1 277 ? -1.031 -7.263 -12.649 1.00 18.58 298 VAL A C 1
ATOM 2319 O O . VAL A 1 277 ? -2.107 -7.102 -13.288 1.00 18.53 298 VAL A O 1
ATOM 2323 N N . ASP A 1 278 ? -0.403 -8.439 -12.568 1.00 17.99 299 ASP A N 1
ATOM 2324 C CA . ASP A 1 278 ? -0.921 -9.609 -13.242 1.00 19.27 299 ASP A CA 1
ATOM 2325 C C . ASP A 1 278 ? -1.984 -10.261 -12.406 1.00 18.16 299 ASP A C 1
ATOM 2326 O O . ASP A 1 278 ? -2.984 -10.733 -12.961 1.00 19.56 299 ASP A O 1
ATOM 2331 N N . TYR A 1 279 ? -1.850 -10.325 -11.104 1.00 17.40 300 TYR A N 1
ATOM 2332 C CA . TYR A 1 279 ? -2.967 -10.872 -10.273 1.00 16.84 300 TYR A CA 1
ATOM 2333 C C . TYR A 1 279 ? -2.812 -10.363 -8.848 1.00 17.06 300 TYR A C 1
ATOM 2334 O O . TYR A 1 279 ? -1.723 -9.897 -8.444 1.00 17.18 300 TYR A O 1
ATOM 2343 N N . VAL A 1 280 ? -3.923 -10.478 -8.118 1.00 16.70 301 VAL A N 1
ATOM 2344 C CA . VAL A 1 280 ? -3.915 -10.360 -6.672 1.00 16.36 301 VAL A CA 1
ATOM 2345 C C . VAL A 1 280 ? -4.681 -11.523 -6.163 1.00 17.10 301 VAL A C 1
ATOM 2346 O O . VAL A 1 280 ? -5.772 -11.889 -6.706 1.00 17.97 301 VAL A O 1
ATOM 2350 N N . ARG A 1 281 ? -4.150 -12.149 -5.126 1.00 17.20 302 ARG A N 1
ATOM 2351 C CA . ARG A 1 281 ? -4.797 -13.354 -4.563 1.00 17.67 302 ARG A CA 1
ATOM 2352 C C . ARG A 1 281 ? -4.770 -13.272 -3.030 1.00 17.91 302 ARG A C 1
ATOM 2353 O O . ARG A 1 281 ? -3.766 -12.899 -2.417 1.00 17.29 302 ARG A O 1
ATOM 2361 N N . VAL A 1 282 ? -5.896 -13.615 -2.412 1.00 17.16 303 VAL A N 1
ATOM 2362 C CA . VAL A 1 282 ? -6.003 -13.608 -0.951 1.00 18.58 303 VAL A CA 1
ATOM 2363 C C . VAL A 1 282 ? -6.504 -15.011 -0.539 1.00 18.82 303 VAL A C 1
ATOM 2364 O O . VAL A 1 282 ? -7.4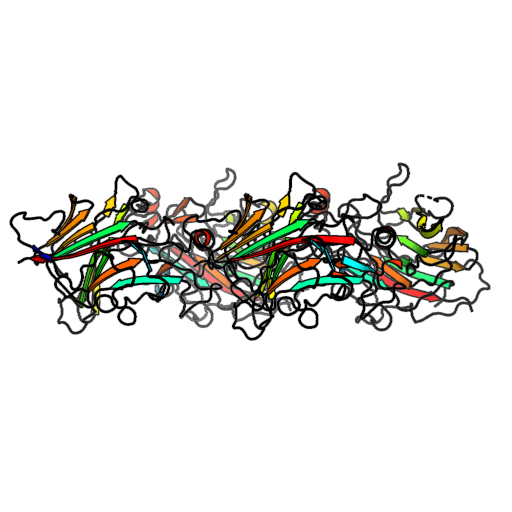18 -15.571 -1.215 1.00 18.36 303 VAL A O 1
ATOM 2368 N N . TRP A 1 283 ? -5.930 -15.547 0.519 1.00 18.87 304 TRP A N 1
ATOM 2369 C CA . TRP A 1 283 ? -6.392 -16.820 1.076 1.00 19.32 304 TRP A CA 1
ATOM 2370 C C . TRP A 1 283 ? -6.628 -16.662 2.550 1.00 20.33 304 TRP A C 1
ATOM 2371 O O . TRP A 1 283 ? -6.022 -15.801 3.202 1.00 21.17 304 TRP A O 1
ATOM 2382 N N . GLU A 1 284 ? -7.511 -17.489 3.056 1.00 21.99 305 GLU A N 1
ATOM 2383 C CA A GLU A 1 284 ? -7.665 -17.591 4.523 0.50 22.97 305 GLU A CA 1
ATOM 2384 C CA B GLU A 1 284 ? -7.810 -17.636 4.505 0.50 23.43 305 GLU A CA 1
ATOM 2385 C C . GLU A 1 284 ? -7.317 -19.017 4.954 1.00 23.95 305 GLU A C 1
ATOM 2386 O O . GLU A 1 284 ? -7.460 -19.981 4.187 1.00 24.57 305 GLU A O 1
ATOM 2397 N N . LYS A 1 285 ? -6.792 -19.114 6.158 1.00 26.25 306 LYS A N 1
ATOM 2398 C CA . LYS A 1 285 ? -6.254 -20.389 6.714 1.00 30.58 306 LYS A CA 1
ATOM 2399 C C . LYS A 1 285 ? -7.395 -21.111 7.358 1.00 36.71 306 LYS A C 1
ATOM 2400 O O . LYS A 1 285 ? -8.221 -20.477 7.994 1.00 31.69 306 LYS A O 1
ATOM 2406 N N . SER A 1 286 ? -7.447 -22.442 7.200 1.00 40.72 307 SER A N 1
ATOM 2407 C CA . SER A 1 286 ? -8.775 -23.152 7.260 1.00 51.00 307 SER A CA 1
ATOM 2408 C C . SER A 1 286 ? -8.869 -24.162 8.373 1.00 53.80 307 SER A C 1
ATOM 2409 O O . SER A 1 286 ? -7.894 -24.871 8.613 1.00 62.43 307 SER A O 1
ATOM 2412 N N . GLN B 1 9 ? -4.859 -49.890 30.237 1.00 37.38 30 GLN B N 1
ATOM 2413 C CA . GLN B 1 9 ? -3.523 -49.272 30.520 1.00 37.20 30 GLN B CA 1
ATOM 2414 C C . GLN B 1 9 ? -3.147 -49.409 32.025 1.00 35.38 30 GLN B C 1
ATOM 2415 O O . GLN B 1 9 ? -4.005 -49.349 32.870 1.00 33.35 30 GLN B O 1
ATOM 2421 N N . GLN B 1 10 ? -1.877 -49.593 32.377 1.00 34.48 31 GLN B N 1
ATOM 2422 C CA . GLN B 1 10 ? -1.522 -49.759 33.814 1.00 31.40 31 GLN B CA 1
ATOM 2423 C C . GLN B 1 10 ? -0.452 -48.734 34.203 1.00 28.56 31 GLN B C 1
ATOM 2424 O O . GLN B 1 10 ? 0.267 -48.280 33.315 1.00 29.21 31 GLN B O 1
ATOM 2430 N N . PRO B 1 11 ? -0.291 -48.429 35.533 1.00 29.20 32 PRO B N 1
ATOM 2431 C CA . PRO B 1 11 ? 0.852 -47.563 35.941 1.00 29.34 32 PRO B CA 1
ATOM 2432 C C . PRO B 1 11 ? 2.210 -48.024 35.421 1.00 31.50 32 PRO B C 1
ATOM 2433 O O . PRO B 1 11 ? 2.478 -49.258 35.372 1.00 32.54 32 PRO B O 1
ATOM 2437 N N . THR B 1 12 ? 3.070 -47.097 34.994 1.00 30.37 33 THR B N 1
ATOM 2438 C CA . THR B 1 12 ? 4.363 -47.457 34.344 1.00 31.19 33 THR B CA 1
ATOM 2439 C C . THR B 1 12 ? 5.245 -48.223 35.326 1.00 32.99 33 THR B C 1
ATOM 2440 O O . THR B 1 12 ? 5.898 -49.201 34.963 1.00 35.28 33 THR B O 1
ATOM 2444 N N . LYS B 1 13 ? 5.197 -47.819 36.577 1.00 30.31 34 LYS B N 1
ATOM 2445 C CA . LYS B 1 13 ? 5.998 -48.443 37.640 1.00 31.69 34 LYS B CA 1
ATOM 2446 C C . LYS B 1 13 ? 5.438 -48.153 39.008 1.00 31.61 34 LYS B C 1
ATOM 2447 O O . LYS B 1 13 ? 5.085 -47.012 39.328 1.00 32.11 34 LYS B O 1
ATOM 2453 N N . THR B 1 14 ? 5.331 -49.157 39.842 1.00 32.28 35 THR B N 1
ATOM 2454 C CA . THR B 1 14 ? 4.751 -48.952 41.202 1.00 32.85 35 THR B CA 1
ATOM 2455 C C . THR B 1 14 ? 5.616 -49.633 42.240 1.00 36.37 35 THR B C 1
ATOM 2456 O O . THR B 1 14 ? 6.450 -50.502 41.867 1.00 36.75 35 THR B O 1
ATOM 2460 N N . SER B 1 15 ? 5.423 -49.273 43.515 1.00 35.69 36 SER B N 1
ATOM 2461 C CA . SER B 1 15 ? 6.306 -49.769 44.604 1.00 35.10 36 SER B CA 1
ATOM 2462 C C . SER B 1 15 ? 6.151 -51.265 44.895 1.00 41.76 36 SER B C 1
ATOM 2463 O O . SER B 1 15 ? 7.162 -51.964 45.182 1.00 45.53 36 SER B O 1
ATOM 2466 N N . ASN B 1 16 ? 4.901 -51.741 44.828 1.00 41.46 37 ASN B N 1
ATOM 2467 C CA . ASN B 1 16 ? 4.547 -53.129 45.012 1.00 41.00 37 ASN B CA 1
ATOM 2468 C C . ASN B 1 16 ? 3.850 -53.712 43.724 1.00 43.14 37 ASN B C 1
ATOM 2469 O O . ASN B 1 16 ? 2.623 -53.556 43.538 1.00 43.00 37 ASN B O 1
ATOM 2474 N N . PRO B 1 17 ? 4.639 -54.376 42.845 1.00 45.11 38 PRO B N 1
ATOM 2475 C CA . PRO B 1 17 ? 4.102 -55.020 41.623 1.00 44.40 38 PRO B CA 1
ATOM 2476 C C . PRO B 1 17 ? 2.888 -55.942 41.877 1.00 46.21 38 PRO B C 1
ATOM 2477 O O . PRO B 1 17 ? 2.142 -56.187 40.935 1.00 44.15 38 PRO B O 1
ATOM 2481 N N . ASN B 1 18 ? 2.659 -56.411 43.116 1.00 44.08 39 ASN B N 1
ATOM 2482 C CA . ASN B 1 18 ? 1.396 -57.154 43.454 1.00 45.89 39 ASN B CA 1
ATOM 2483 C C . ASN B 1 18 ? 0.097 -56.364 43.482 1.00 44.13 39 ASN B C 1
ATOM 2484 O O . ASN B 1 18 ? -0.969 -56.920 43.262 1.00 46.89 39 ASN B O 1
ATOM 2489 N N . ASP B 1 19 ? 0.167 -55.082 43.808 1.00 43.66 40 ASP B N 1
ATOM 2490 C CA . ASP B 1 19 ? -1.035 -54.235 43.764 1.00 42.52 40 ASP B CA 1
ATOM 2491 C C . ASP B 1 19 ? -1.838 -54.338 42.447 1.00 36.97 40 ASP B C 1
ATOM 2492 O O . ASP B 1 19 ? -1.268 -54.394 41.394 1.00 39.67 40 ASP B O 1
ATOM 2497 N N . GLN B 1 20 ? -3.152 -54.406 42.545 1.00 38.72 41 GLN B N 1
ATOM 2498 C CA A GLN B 1 20 ? -3.993 -54.297 41.349 0.50 37.10 41 GLN B CA 1
ATOM 2499 C CA B GLN B 1 20 ? -4.075 -54.340 41.411 0.50 37.10 41 GLN B CA 1
ATOM 2500 C C . GLN B 1 20 ? -4.525 -52.866 41.258 1.00 35.14 41 GLN B C 1
ATOM 2501 O O . GLN B 1 20 ? -4.834 -52.217 42.266 1.00 35.45 41 GLN B O 1
ATOM 2512 N N . TRP B 1 21 ? -4.635 -52.383 40.026 1.00 36.66 42 TRP B N 1
ATOM 2513 C CA . TRP B 1 21 ? -5.022 -50.991 39.772 1.00 36.24 42 TRP B CA 1
ATOM 2514 C C . TRP B 1 21 ? -6.192 -50.936 38.861 1.00 37.05 42 TRP B C 1
ATOM 2515 O O . TRP B 1 21 ? -6.131 -51.557 37.802 1.00 36.44 42 TRP B O 1
ATOM 2526 N N . THR B 1 22 ? -7.237 -50.176 39.239 1.00 36.70 43 THR B N 1
ATOM 2527 C CA . THR B 1 22 ? -8.374 -49.840 38.334 1.00 37.12 43 THR B CA 1
ATOM 2528 C C . THR B 1 22 ? -8.278 -48.422 37.777 1.00 34.20 43 THR B C 1
ATOM 2529 O O . THR B 1 22 ? -8.173 -47.452 38.577 1.00 31.44 43 THR B O 1
ATOM 2533 N N . ILE B 1 23 ? -8.293 -48.282 36.445 1.00 33.74 44 ILE B N 1
ATOM 2534 C CA . ILE B 1 23 ? -8.269 -46.941 35.830 1.00 33.76 44 ILE B CA 1
ATOM 2535 C C . ILE B 1 23 ? -9.533 -46.153 36.209 1.00 34.12 44 ILE B C 1
ATOM 2536 O O . ILE B 1 23 ? -10.642 -46.716 36.298 1.00 36.15 44 ILE B O 1
ATOM 2541 N N . LYS B 1 24 ? -9.385 -44.867 36.506 1.00 30.78 45 LYS B N 1
ATOM 2542 C CA . LYS B 1 24 ? -10.523 -44.046 36.827 1.00 30.95 45 LYS B CA 1
ATOM 2543 C C . LYS B 1 24 ? -10.731 -43.093 35.673 1.00 29.26 45 LYS B C 1
ATOM 2544 O O . LYS B 1 24 ? -9.937 -42.168 35.489 1.00 27.86 45 LYS B O 1
ATOM 2550 N N . TRP B 1 25 ? -11.809 -43.326 34.892 1.00 31.07 46 TRP B N 1
ATOM 2551 C CA . TRP B 1 25 ? -12.019 -42.562 33.690 1.00 31.19 46 TRP B CA 1
ATOM 2552 C C . TRP B 1 25 ? -12.326 -41.123 33.989 1.00 30.14 46 TRP B C 1
ATOM 2553 O O . TRP B 1 25 ? -12.047 -40.277 33.159 1.00 28.30 46 TRP B O 1
ATOM 2564 N N . SER B 1 26 ? -12.783 -40.808 35.215 1.00 28.62 47 SER B N 1
ATOM 2565 C CA . SER B 1 26 ? -13.148 -39.432 35.576 1.00 29.69 47 SER B CA 1
ATOM 2566 C C . SER B 1 26 ? -11.981 -38.446 35.586 1.00 31.52 47 SER B C 1
ATOM 2567 O O . SER B 1 26 ? -12.169 -37.223 35.649 1.00 35.19 47 SER B O 1
ATOM 2570 N N . ALA B 1 27 ? -10.753 -38.942 35.632 1.00 28.12 48 ALA B N 1
ATOM 2571 C CA . ALA B 1 27 ? -9.636 -37.987 35.411 1.00 25.50 48 ALA B CA 1
ATOM 2572 C C . ALA B 1 27 ? -8.584 -38.566 34.505 1.00 26.65 48 ALA B C 1
ATOM 2573 O O . ALA B 1 27 ? -7.407 -38.157 34.585 1.00 24.75 48 ALA B O 1
ATOM 2575 N N . SER B 1 28 ? -8.986 -39.500 33.635 1.00 25.28 49 SER B N 1
ATOM 2576 C CA . SER B 1 28 ? -8.052 -40.054 32.669 1.00 24.03 49 SER B CA 1
ATOM 2577 C C . SER B 1 28 ? -8.506 -39.593 31.275 1.00 24.39 49 SER B C 1
ATOM 2578 O O . SER B 1 28 ? -9.675 -39.637 30.977 1.00 26.24 49 SER B O 1
ATOM 2581 N N . ASP B 1 29 ? -7.562 -39.243 30.425 1.00 24.35 50 ASP B N 1
ATOM 2582 C CA . ASP B 1 29 ? -7.869 -38.763 29.089 1.00 23.32 50 ASP B CA 1
ATOM 2583 C C . ASP B 1 29 ? -6.676 -39.001 28.155 1.00 24.55 50 ASP B C 1
ATOM 2584 O O . ASP B 1 29 ? -5.523 -38.662 28.480 1.00 22.77 50 ASP B O 1
ATOM 2589 N N . GLU B 1 30 ? -6.944 -39.682 27.042 1.00 23.67 51 GLU B N 1
ATOM 2590 C CA . GLU B 1 30 ? -5.923 -39.953 26.042 1.00 23.39 51 GLU B CA 1
ATOM 2591 C C . GLU B 1 30 ? -5.923 -38.851 24.982 1.00 22.57 51 GLU B C 1
ATOM 2592 O O . GLU B 1 30 ? -5.073 -38.857 24.072 1.00 23.02 51 GLU B O 1
ATOM 2598 N N . PHE B 1 31 ? -6.870 -37.900 25.096 1.00 22.20 52 PHE B N 1
ATOM 2599 C CA . PHE B 1 31 ? -6.953 -36.711 24.234 1.00 23.61 52 PHE B CA 1
ATOM 2600 C C . PHE B 1 31 ? -7.112 -37.118 22.787 1.00 26.71 52 PHE B C 1
ATOM 2601 O O . PHE B 1 31 ? -6.603 -36.448 21.902 1.00 26.29 52 PHE B O 1
ATOM 2609 N N . ASN B 1 32 ? -7.790 -38.246 22.621 1.00 27.30 53 ASN B N 1
ATOM 2610 C CA . ASN B 1 32 ? -8.044 -38.761 21.258 1.00 32.50 53 ASN B CA 1
ATOM 2611 C C . ASN B 1 32 ? -9.207 -38.038 20.602 1.00 32.61 53 ASN B C 1
ATOM 2612 O O . ASN B 1 32 ? -9.335 -38.147 19.393 1.00 35.02 53 ASN B O 1
ATOM 2617 N N . LYS B 1 33 ? -9.988 -37.264 21.375 1.00 32.07 54 LYS B N 1
ATOM 2618 C CA . LYS B 1 33 ? -11.069 -36.409 20.824 1.00 32.86 54 LYS B CA 1
ATOM 2619 C C . LYS B 1 33 ? -10.501 -35.031 20.614 1.00 32.85 54 LYS B C 1
ATOM 2620 O O . LYS B 1 33 ? -9.928 -34.474 21.518 1.00 28.81 54 LYS B O 1
ATOM 2626 N N . ASN B 1 34 ? -10.704 -34.488 19.430 1.00 31.92 55 ASN B N 1
ATOM 2627 C CA A ASN B 1 34 ? -10.180 -33.155 19.171 0.50 33.77 55 ASN B CA 1
ATOM 2628 C CA B ASN B 1 34 ? -10.404 -33.113 19.023 0.50 34.94 55 ASN B CA 1
ATOM 2629 C C . ASN B 1 34 ? -10.906 -32.022 19.976 1.00 34.91 55 ASN B C 1
ATOM 2630 O O . ASN B 1 34 ? -10.257 -31.014 20.267 1.00 36.75 55 ASN B O 1
ATOM 2639 N N . ASP B 1 35 ? -12.133 -32.219 20.419 1.00 32.13 56 ASP B N 1
ATOM 2640 C CA . ASP B 1 35 ? -12.737 -31.261 21.304 1.00 34.42 56 ASP B CA 1
ATOM 2641 C C . ASP B 1 35 ? -12.399 -31.554 22.765 1.00 31.05 56 ASP B C 1
ATOM 2642 O O . ASP B 1 35 ? -12.666 -32.674 23.211 1.00 33.48 56 ASP B O 1
ATOM 2647 N N . PRO B 1 36 ? -11.931 -30.533 23.523 1.00 30.47 57 PRO B N 1
ATOM 2648 C CA . PRO B 1 36 ? -11.691 -30.831 24.966 1.00 30.21 57 PRO B CA 1
ATOM 2649 C C . PRO B 1 36 ? -12.907 -31.310 25.722 1.00 32.56 57 PRO B C 1
ATOM 2650 O O . PRO B 1 36 ? -14.051 -30.897 25.416 1.00 31.68 57 PRO B O 1
ATOM 2654 N N . ASP B 1 37 ? -12.727 -32.191 26.689 1.00 29.42 58 ASP B N 1
ATOM 2655 C CA . ASP B 1 37 ? -13.939 -32.756 27.342 1.00 27.93 58 ASP B CA 1
ATOM 2656 C C . ASP B 1 37 ? -14.227 -31.896 28.579 1.00 28.41 58 ASP B C 1
ATOM 2657 O O . ASP B 1 37 ? -13.737 -32.128 29.690 1.00 25.08 58 ASP B O 1
ATOM 2662 N N . TRP B 1 38 ? -15.086 -30.900 28.411 1.00 25.70 59 TRP B N 1
ATOM 2663 C CA . TRP B 1 38 ? -15.380 -29.972 29.498 1.00 27.08 59 TRP B CA 1
ATOM 2664 C C . TRP B 1 38 ? -16.412 -30.462 30.516 1.00 27.08 59 TRP B C 1
ATOM 2665 O O . TRP B 1 38 ? -16.650 -29.826 31.555 1.00 25.13 59 TRP B O 1
ATOM 2676 N N . ALA B 1 39 ? -16.950 -31.643 30.274 1.00 25.38 60 ALA B N 1
ATOM 2677 C CA . ALA B 1 39 ? -17.645 -32.351 31.343 1.00 26.54 60 ALA B CA 1
ATOM 2678 C C . ALA B 1 39 ? -16.674 -32.896 32.403 1.00 26.51 60 ALA B C 1
ATOM 2679 O O . ALA B 1 39 ? -16.998 -32.972 33.556 1.00 23.48 60 ALA B O 1
ATOM 2681 N N . LYS B 1 40 ? -15.494 -33.300 31.936 1.00 25.87 61 LYS B N 1
ATOM 2682 C CA . LYS B 1 40 ? -14.455 -33.919 32.811 1.00 24.57 61 LYS B CA 1
ATOM 2683 C C . LYS B 1 40 ? -13.505 -32.886 33.444 1.00 22.52 61 LYS B C 1
ATOM 2684 O O . LYS B 1 40 ? -13.143 -33.018 34.612 1.00 22.59 61 LYS B O 1
ATOM 2690 N N . TRP B 1 41 ? -13.146 -31.891 32.662 1.00 21.72 62 TRP B N 1
ATOM 2691 C CA . TRP B 1 41 ? -12.193 -30.830 32.993 1.00 22.92 62 TRP B CA 1
ATOM 2692 C C . TRP B 1 41 ? -12.881 -29.544 33.179 1.00 24.80 62 TRP B C 1
ATOM 2693 O O . TRP B 1 41 ? -13.784 -29.232 32.383 1.00 25.41 62 TRP B O 1
ATOM 2704 N N . ILE B 1 42 ? -12.484 -28.787 34.220 1.00 23.58 63 ILE B N 1
ATOM 2705 C CA . ILE B 1 42 ? -13.195 -27.501 34.556 1.00 25.21 63 ILE B CA 1
ATOM 2706 C C . ILE B 1 42 ? -12.798 -26.441 33.546 1.00 25.51 63 ILE B C 1
ATOM 2707 O O . ILE B 1 42 ? -11.605 -25.969 33.526 1.00 26.53 63 ILE B O 1
ATOM 2712 N N . LYS B 1 43 ? -13.721 -26.076 32.668 1.00 25.82 64 LYS B N 1
ATOM 2713 C CA . LYS B 1 43 ? -13.421 -25.008 31.726 1.00 26.31 64 LYS B CA 1
ATOM 2714 C C . LYS B 1 43 ? -13.067 -23.642 32.368 1.00 27.97 64 LYS B C 1
ATOM 2715 O O . LYS B 1 43 ? -12.115 -23.009 31.909 1.00 26.96 64 LYS B O 1
ATOM 2721 N N . THR B 1 44 ? -13.903 -23.152 33.320 1.00 28.60 65 THR B N 1
ATOM 2722 C CA . THR B 1 44 ? -13.779 -21.801 33.872 1.00 28.75 65 THR B CA 1
ATOM 2723 C C . THR B 1 44 ? -14.292 -21.887 35.309 1.00 30.71 65 THR B C 1
ATOM 2724 O O . THR B 1 44 ? -15.077 -22.767 35.617 1.00 32.44 65 THR B O 1
ATOM 2728 N N . GLY B 1 45 ? -13.789 -21.037 36.185 1.00 29.32 66 GLY B N 1
ATOM 2729 C CA . GLY B 1 45 ? -14.483 -20.802 37.445 1.00 36.47 66 GLY B CA 1
ATOM 2730 C C . GLY B 1 45 ? -13.593 -21.401 38.477 1.00 41.37 66 GLY B C 1
ATOM 2731 O O . GLY B 1 45 ? -12.657 -20.777 38.955 1.00 43.03 66 GLY B O 1
ATOM 2732 N N . ASN B 1 46 ? -13.768 -22.660 38.745 1.00 41.76 67 ASN B N 1
ATOM 2733 C CA . ASN B 1 46 ? -13.149 -23.166 39.946 1.00 42.59 67 ASN B CA 1
ATOM 2734 C C . ASN B 1 46 ? -11.660 -23.538 39.664 1.00 37.53 67 ASN B C 1
ATOM 2735 O O . ASN B 1 46 ? -11.319 -24.707 39.793 1.00 36.18 67 ASN B O 1
ATOM 2740 N N . LEU B 1 47 ? -10.827 -22.543 39.226 1.00 35.05 68 LEU B N 1
ATOM 2741 C CA . LEU B 1 47 ? -9.426 -22.718 38.766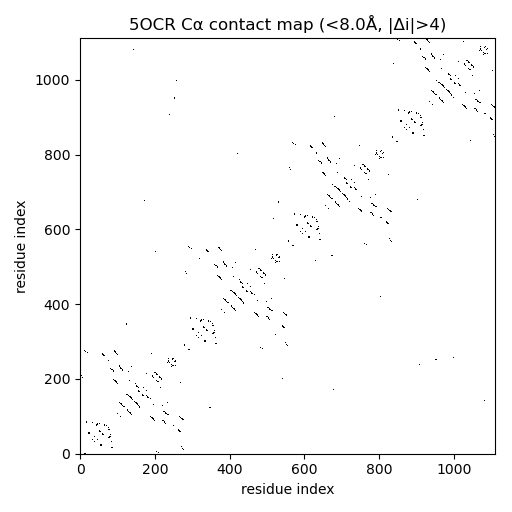 1.00 32.42 68 LEU B CA 1
ATOM 2742 C C . LEU B 1 47 ? -8.476 -22.090 39.781 1.00 35.54 68 LEU B C 1
ATOM 2743 O O . LEU B 1 47 ? -8.930 -21.246 40.550 1.00 38.76 68 LEU B O 1
ATOM 2748 N N . PRO B 1 48 ? -7.175 -22.539 39.852 1.00 35.46 69 PRO B N 1
ATOM 2749 C CA . PRO B 1 48 ? -6.205 -22.004 40.836 1.00 37.21 69 PRO B CA 1
ATOM 2750 C C . PRO B 1 48 ? -6.158 -20.489 40.865 1.00 42.49 69 PRO B C 1
ATOM 2751 O O . PRO B 1 48 ? -6.164 -19.848 39.789 1.00 37.58 69 PRO B O 1
ATOM 2755 N N . ASN B 1 49 ? -6.150 -19.903 42.072 1.00 45.73 70 ASN B N 1
ATOM 2756 C CA A ASN B 1 49 ? -5.915 -18.475 42.185 0.50 49.75 70 ASN B CA 1
ATOM 2757 C CA B ASN B 1 49 ? -5.899 -18.463 42.187 0.50 51.55 70 ASN B CA 1
ATOM 2758 C C . ASN B 1 49 ? -4.472 -18.250 41.712 1.00 52.26 70 ASN B C 1
ATOM 2759 O O . ASN B 1 49 ? -3.564 -19.011 42.082 1.00 58.75 70 ASN B O 1
ATOM 2768 N N . THR B 1 50 ? -4.258 -17.292 40.830 1.00 47.66 71 THR B N 1
ATOM 2769 C CA . THR B 1 50 ? -2.899 -16.990 40.467 1.00 47.59 71 THR B CA 1
ATOM 2770 C C . THR B 1 50 ? -2.918 -15.490 40.609 1.00 53.32 71 THR B C 1
ATOM 2771 O O . THR B 1 50 ? -3.910 -14.834 40.266 1.00 56.15 71 THR B O 1
ATOM 2775 N N . SER B 1 51 ? -1.878 -14.903 41.163 1.00 56.97 72 SER B N 1
ATOM 2776 C CA . SER B 1 51 ? -1.930 -13.461 41.202 1.00 57.00 72 SER B CA 1
ATOM 2777 C C . SER B 1 51 ? -1.195 -12.931 39.978 1.00 49.47 72 SER B C 1
ATOM 2778 O O . SER B 1 51 ? -1.275 -11.735 39.682 1.00 44.56 72 SER B O 1
ATOM 2781 N N . ALA B 1 52 ? -0.533 -13.812 39.233 1.00 41.15 73 ALA B N 1
ATOM 2782 C CA . ALA B 1 52 ? 0.325 -13.311 38.177 1.00 35.60 73 ALA B CA 1
ATOM 2783 C C . ALA B 1 52 ? -0.092 -13.544 36.711 1.00 31.61 73 ALA B C 1
ATOM 2784 O O . ALA B 1 52 ? 0.541 -13.022 35.798 1.00 34.17 73 ALA B O 1
ATOM 2786 N N . TRP B 1 53 ? -1.097 -14.361 36.451 1.00 31.91 74 TRP B N 1
ATOM 2787 C CA . TRP B 1 53 ? -1.668 -14.487 35.078 1.00 29.05 74 TRP B CA 1
ATOM 2788 C C . TRP B 1 53 ? -3.078 -14.926 35.236 1.00 28.75 74 TRP B C 1
ATOM 2789 O O . TRP B 1 53 ? -3.496 -15.227 36.378 1.00 29.04 74 TRP B O 1
ATOM 2800 N N . LYS B 1 54 ? -3.825 -14.987 34.144 1.00 28.01 75 LYS B N 1
ATOM 2801 C CA . LYS B 1 54 ? -5.199 -15.503 34.205 1.00 30.01 75 LYS B CA 1
ATOM 2802 C C . LYS B 1 54 ? -5.388 -16.747 33.302 1.00 29.76 75 LYS B C 1
ATOM 2803 O O . LYS B 1 54 ? -4.603 -16.976 32.405 1.00 27.66 75 LYS B O 1
ATOM 2809 N N . TRP B 1 55 ? -6.436 -17.539 33.540 1.00 27.55 76 TRP B N 1
ATOM 2810 C CA . TRP B 1 55 ? -6.665 -18.690 32.683 1.00 27.50 76 TRP B CA 1
ATOM 2811 C C . TRP B 1 55 ? -7.570 -18.313 31.608 1.00 29.13 76 TRP B C 1
ATOM 2812 O O . TRP B 1 55 ? -8.537 -17.608 31.863 1.00 28.29 76 TRP B O 1
ATOM 2823 N N . ASN B 1 56 ? -7.307 -18.747 30.386 1.00 27.07 77 ASN B N 1
ATOM 2824 C CA . ASN B 1 56 ? -8.310 -18.673 29.344 1.00 28.35 77 ASN B CA 1
ATOM 2825 C C . ASN B 1 56 ? -8.387 -19.969 28.575 1.00 24.75 77 ASN B C 1
ATOM 2826 O O . ASN B 1 56 ? -7.714 -20.133 27.582 1.00 24.09 77 ASN B O 1
ATOM 2831 N N . ASN B 1 57 ? -9.185 -20.932 29.047 1.00 24.84 78 ASN B N 1
ATOM 2832 C CA . ASN B 1 57 ? -9.194 -22.236 28.363 1.00 24.09 78 ASN B CA 1
ATOM 2833 C C . ASN B 1 57 ? -9.775 -22.318 26.937 1.00 25.43 78 ASN B C 1
ATOM 2834 O O . ASN B 1 57 ? -9.271 -23.067 26.096 1.00 25.99 78 ASN B O 1
ATOM 2839 N N . GLN B 1 58 ? -10.795 -21.486 26.666 1.00 26.66 79 GLN B N 1
ATOM 2840 C CA . GLN B 1 58 ? -11.261 -21.274 25.302 1.00 28.60 79 GLN B CA 1
ATOM 2841 C C . GLN B 1 58 ? -10.130 -20.936 24.342 1.00 28.58 79 GLN B C 1
ATOM 2842 O O . GLN B 1 58 ? -10.086 -21.455 23.237 1.00 30.47 79 GLN B O 1
ATOM 2848 N N . LYS B 1 59 ? -9.196 -20.064 24.743 1.00 27.65 80 LYS B N 1
ATOM 2849 C CA A LYS B 1 59 ? -8.124 -19.500 23.899 0.50 26.88 80 LYS B CA 1
ATOM 2850 C CA B LYS B 1 59 ? -8.215 -19.628 23.747 0.50 26.99 80 LYS B CA 1
ATOM 2851 C C . LYS B 1 59 ? -6.889 -20.399 23.844 1.00 27.20 80 LYS B C 1
ATOM 2852 O O . LYS B 1 59 ? -6.174 -20.442 22.874 1.00 25.06 80 LYS B O 1
ATOM 2863 N N . ASN B 1 60 ? -6.673 -21.058 24.971 1.00 25.12 81 ASN B N 1
ATOM 2864 C CA . ASN B 1 60 ? -5.315 -21.573 25.311 1.00 25.01 81 ASN B CA 1
ATOM 2865 C C . ASN B 1 60 ? -5.249 -23.051 25.505 1.00 24.37 81 ASN B C 1
ATOM 2866 O O . ASN B 1 60 ? -4.162 -23.552 25.875 1.00 26.22 81 ASN B O 1
ATOM 2871 N N . VAL B 1 61 ? -6.331 -23.781 25.263 1.00 26.28 82 VAL B N 1
ATOM 2872 C CA . VAL B 1 61 ? -6.355 -25.261 25.264 1.00 25.48 82 VAL B CA 1
ATOM 2873 C C . VAL B 1 61 ? -6.792 -25.763 23.874 1.00 27.09 82 VAL B C 1
ATOM 2874 O O . VAL B 1 61 ? -7.893 -25.368 23.388 1.00 28.92 82 VAL B O 1
ATOM 2878 N N . LYS B 1 62 ? -5.996 -26.590 23.207 1.00 26.06 83 LYS B N 1
ATOM 2879 C CA . LYS B 1 62 ? -6.323 -27.069 21.850 1.00 29.15 83 LYS B CA 1
ATOM 2880 C C . LYS B 1 62 ? -5.913 -28.513 21.870 1.00 28.02 83 LYS B C 1
ATOM 2881 O O . LYS B 1 62 ? -4.894 -28.877 22.566 1.00 27.39 83 LYS B O 1
ATOM 2887 N N . ILE B 1 63 ? -6.608 -29.359 21.096 1.00 25.09 84 ILE B N 1
ATOM 2888 C CA . ILE B 1 63 ? -6.255 -30.782 21.029 1.00 25.25 84 ILE B CA 1
ATOM 2889 C C . ILE B 1 63 ? -6.084 -31.050 19.539 1.00 28.70 84 ILE B C 1
ATOM 2890 O O . ILE B 1 63 ? -6.882 -30.577 18.732 1.00 28.36 84 ILE B O 1
ATOM 2895 N N . SER B 1 64 ? -5.042 -31.773 19.197 1.00 27.81 85 SER B N 1
ATOM 2896 C CA . SER B 1 64 ? -4.861 -32.217 17.796 1.00 32.51 85 SER B CA 1
ATOM 2897 C C . SER B 1 64 ? -4.220 -33.579 17.692 1.00 30.54 85 SER B C 1
ATOM 2898 O O . SER B 1 64 ? -3.126 -33.837 18.258 1.00 29.07 85 SER B O 1
ATOM 2901 N N . ASN B 1 65 ? -4.946 -34.473 17.017 1.00 30.32 86 ASN B N 1
ATOM 2902 C CA . ASN B 1 65 ? -4.547 -35.841 16.840 1.00 31.49 86 ASN B CA 1
ATOM 2903 C C . ASN B 1 65 ? -3.879 -36.487 18.010 1.00 31.45 86 ASN B C 1
ATOM 2904 O O . ASN B 1 65 ? -2.774 -37.064 17.867 1.00 32.17 86 ASN B O 1
ATOM 2909 N N . GLY B 1 66 ? -4.588 -36.499 19.149 1.00 31.35 87 GLY B N 1
ATOM 2910 C CA . GLY B 1 66 ? -4.100 -37.290 20.283 1.00 28.90 87 GLY B CA 1
ATOM 2911 C C . GLY B 1 66 ? -3.257 -36.464 21.233 1.00 25.40 87 GLY B C 1
ATOM 2912 O O . GLY B 1 66 ? -2.828 -36.954 22.228 1.00 27.26 87 GLY B O 1
ATOM 2913 N N . ILE B 1 67 ? -2.976 -35.215 20.925 1.00 24.95 88 ILE B N 1
ATOM 2914 C CA . ILE B 1 67 ? -2.074 -34.437 21.839 1.00 23.32 88 ILE B CA 1
ATOM 2915 C C . ILE B 1 67 ? -2.833 -33.156 22.282 1.00 23.43 88 ILE B C 1
ATOM 2916 O O . ILE B 1 67 ? -3.262 -32.360 21.413 1.00 22.61 88 ILE B O 1
ATOM 2921 N N . ALA B 1 68 ? -2.895 -32.898 23.594 1.00 20.99 89 ALA B N 1
ATOM 2922 C CA . ALA B 1 68 ? -3.395 -31.643 24.094 1.00 21.19 89 ALA B CA 1
ATOM 2923 C C . ALA B 1 68 ? -2.254 -30.626 24.144 1.00 22.44 89 ALA B C 1
ATOM 2924 O O . ALA B 1 68 ? -1.115 -30.954 24.500 1.00 22.81 89 ALA B O 1
ATOM 2926 N N . GLU B 1 69 ? -2.563 -29.389 23.796 1.00 22.68 90 GLU B N 1
ATOM 2927 C CA . GLU B 1 69 ? -1.660 -28.245 23.789 1.00 24.21 90 GLU B CA 1
ATOM 2928 C C . GLU B 1 69 ? -2.155 -27.156 24.759 1.00 23.58 90 GLU B C 1
ATOM 2929 O O . GLU B 1 69 ? -3.288 -26.693 24.612 1.00 24.65 90 GLU B O 1
ATOM 2935 N N . LEU B 1 70 ? -1.309 -26.739 25.726 1.00 21.43 91 LEU B N 1
ATOM 2936 C CA A LEU B 1 70 ? -1.686 -25.696 26.648 0.50 21.64 91 LEU B CA 1
ATOM 2937 C CA B LEU B 1 70 ? -1.664 -25.688 26.670 0.50 21.82 91 LEU B CA 1
ATOM 2938 C C . LEU B 1 70 ? -0.694 -24.558 26.413 1.00 22.51 91 LEU B C 1
ATOM 2939 O O . LEU B 1 70 ? 0.518 -24.777 26.415 1.00 22.50 91 LEU B O 1
ATOM 2948 N N . THR B 1 71 ? -1.229 -23.335 26.197 1.00 22.02 92 THR B N 1
ATOM 2949 C CA . THR B 1 71 ? -0.413 -22.235 25.665 1.00 23.69 92 THR B CA 1
ATOM 2950 C C . THR B 1 71 ? -0.438 -21.018 26.579 1.00 24.65 92 THR B C 1
ATOM 2951 O O . THR B 1 71 ? -1.496 -20.670 27.120 1.00 24.15 92 THR B O 1
ATOM 2955 N N . MET B 1 72 ? 0.728 -20.411 26.729 1.00 22.19 93 MET B N 1
ATOM 2956 C CA . MET B 1 72 ? 0.891 -19.155 27.449 1.00 22.76 93 MET B CA 1
ATOM 2957 C C . MET B 1 72 ? 0.923 -18.066 26.382 1.00 23.11 93 MET B C 1
ATOM 2958 O O . MET B 1 72 ? 1.770 -18.116 25.470 1.00 21.24 93 MET B O 1
ATOM 2963 N N . ARG B 1 73 ? -0.007 -17.101 26.503 1.00 23.81 94 ARG B N 1
ATOM 2964 C CA . ARG B 1 73 ? -0.134 -16.010 25.536 1.00 24.73 94 ARG B CA 1
ATOM 2965 C C . ARG B 1 73 ? 0.010 -14.666 26.203 1.00 24.57 94 ARG B C 1
ATOM 2966 O O . ARG B 1 73 ? -0.400 -14.475 27.364 1.00 24.58 94 ARG B O 1
ATOM 2974 N N . HIS B 1 74 ? 0.621 -13.729 25.476 1.00 26.07 95 HIS B N 1
ATOM 2975 C CA . HIS B 1 74 ? 0.747 -12.341 25.950 1.00 27.57 95 HIS B CA 1
ATOM 2976 C C . HIS B 1 74 ? -0.576 -11.636 25.624 1.00 29.37 95 HIS B C 1
ATOM 2977 O O . HIS B 1 74 ? -1.051 -11.712 24.498 1.00 29.88 95 HIS B O 1
ATOM 2984 N N . ASN B 1 75 ? -1.154 -10.915 26.588 1.00 27.11 96 ASN B N 1
ATOM 2985 C CA . ASN B 1 75 ? -2.423 -10.139 26.309 1.00 27.64 96 ASN B CA 1
ATOM 2986 C C . ASN B 1 75 ? -2.216 -9.169 25.102 1.00 30.46 96 ASN B C 1
ATOM 2987 O O . ASN B 1 75 ? -1.178 -8.522 25.005 1.00 30.72 96 ASN B O 1
ATOM 2992 N N . ALA B 1 76 ? -3.192 -9.090 24.189 1.00 31.73 97 ALA B N 1
ATOM 2993 C CA . ALA B 1 76 ? -3.209 -8.151 23.011 1.00 33.56 97 ALA B CA 1
ATOM 2994 C C . ALA B 1 76 ? -2.818 -6.714 23.457 1.00 31.50 97 ALA B C 1
ATOM 2995 O O . ALA B 1 76 ? -3.380 -6.228 24.436 1.00 32.81 97 ALA B O 1
ATOM 2997 N N . ASN B 1 77 ? -1.804 -6.101 22.817 1.00 29.71 98 ASN B N 1
ATOM 2998 C CA . ASN B 1 77 ? -1.402 -4.696 23.081 1.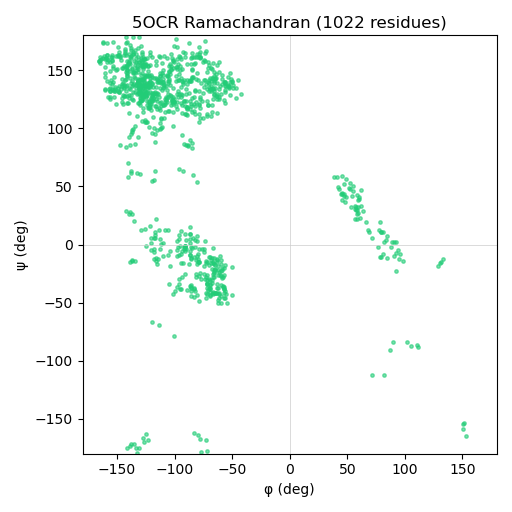00 30.54 98 ASN B CA 1
ATOM 2999 C C . ASN B 1 77 ? -0.840 -4.518 24.491 1.00 31.50 98 ASN B C 1
ATOM 3000 O O . ASN B 1 77 ? -0.806 -3.451 25.040 1.00 30.38 98 ASN B O 1
ATOM 3005 N N . ASN B 1 78 ? -0.419 -5.623 25.104 1.00 31.37 99 ASN B N 1
ATOM 3006 C CA . ASN B 1 78 ? 0.086 -5.575 26.490 1.00 30.76 99 ASN B CA 1
ATOM 3007 C C . ASN B 1 78 ? -0.979 -5.068 27.498 1.00 29.92 99 ASN B C 1
ATOM 3008 O O . ASN B 1 78 ? -0.622 -4.519 28.543 1.00 30.00 99 ASN B O 1
ATOM 3013 N N . THR B 1 79 ? -2.251 -5.182 27.179 1.00 32.36 100 THR B N 1
ATOM 3014 C CA . THR B 1 79 ? -3.271 -4.553 28.061 1.00 33.99 100 THR B CA 1
ATOM 3015 C C . THR B 1 79 ? -3.396 -5.319 29.361 1.00 33.01 100 THR B C 1
ATOM 3016 O O . THR B 1 79 ? -3.688 -6.508 29.311 1.00 32.04 100 THR B O 1
ATOM 3020 N N . PRO B 1 80 ? -3.203 -4.660 30.522 1.00 32.85 101 PRO B N 1
ATOM 3021 C CA . PRO B 1 80 ? -3.360 -5.502 31.729 1.00 32.73 101 PRO B CA 1
ATOM 3022 C C . PRO B 1 80 ? -4.782 -5.891 32.009 1.00 33.88 101 PRO B C 1
ATOM 3023 O O . PRO B 1 80 ? -5.694 -5.130 31.699 1.00 36.58 101 PRO B O 1
ATOM 3027 N N . ASP B 1 81 ? -4.959 -7.076 32.587 1.00 33.12 102 ASP B N 1
ATOM 3028 C CA . ASP B 1 81 ? -6.273 -7.537 33.048 1.00 33.56 102 ASP B CA 1
ATOM 3029 C C . ASP B 1 81 ? -6.200 -7.899 34.526 1.00 32.75 102 ASP B C 1
ATOM 3030 O O . ASP B 1 81 ? -5.672 -8.967 34.868 1.00 35.34 102 ASP B O 1
ATOM 3035 N N . GLY B 1 82 ? -6.762 -7.035 35.388 1.00 37.03 103 GLY B N 1
ATOM 3036 C CA . GLY B 1 82 ? -6.636 -7.193 36.827 1.00 36.51 103 GLY B CA 1
ATOM 3037 C C . GLY B 1 82 ? -5.164 -7.352 37.209 1.00 37.07 103 GLY B C 1
ATOM 3038 O O . GLY B 1 82 ? -4.829 -8.259 37.972 1.00 38.27 103 GLY B O 1
ATOM 3039 N N . GLY B 1 83 ? -4.290 -6.482 36.680 1.00 38.86 104 GLY B N 1
ATOM 3040 C CA . GLY B 1 83 ? -2.881 -6.453 37.075 1.00 38.41 104 GLY B CA 1
ATOM 3041 C C . GLY B 1 83 ? -1.963 -7.509 36.446 1.00 37.05 104 GLY B C 1
ATOM 3042 O O . GLY B 1 83 ? -0.835 -7.666 36.905 1.00 34.60 104 GLY B O 1
ATOM 3043 N N . THR B 1 84 ? -2.481 -8.213 35.430 1.00 34.76 105 THR B N 1
ATOM 3044 C CA . THR B 1 84 ? -1.771 -9.337 34.777 1.00 30.49 105 THR B CA 1
ATOM 3045 C C . THR B 1 84 ? -1.707 -9.148 33.251 1.00 31.91 105 THR B C 1
ATOM 3046 O O . THR B 1 84 ? -2.579 -8.499 32.616 1.00 31.12 105 THR B O 1
ATOM 3050 N N . TYR B 1 85 ? -0.675 -9.745 32.653 1.00 28.65 106 TYR B N 1
ATOM 3051 C CA . TYR B 1 85 ? -0.301 -9.426 31.269 1.00 28.44 106 TYR B CA 1
ATOM 3052 C C . TYR B 1 85 ? -0.359 -10.646 30.332 1.00 26.13 106 TYR B C 1
ATOM 3053 O O . TYR B 1 85 ? -0.138 -10.555 29.076 1.00 26.04 106 TYR B O 1
ATOM 3062 N N . PHE B 1 86 ? -0.638 -11.792 30.933 1.00 26.35 107 PHE B N 1
ATOM 3063 C CA . PHE B 1 86 ? -0.592 -13.076 30.219 1.00 26.65 107 PHE B CA 1
ATOM 3064 C C . PHE B 1 86 ? -1.806 -13.912 30.527 1.00 25.59 107 PHE B C 1
ATOM 3065 O O . PHE B 1 86 ? -2.430 -13.728 31.549 1.00 28.82 107 PHE B O 1
ATOM 3073 N N . THR B 1 87 ? -2.170 -14.806 29.613 1.00 25.31 108 THR B N 1
ATOM 3074 C CA . THR B 1 87 ? -3.133 -15.854 29.917 1.00 26.27 108 THR B CA 1
ATOM 3075 C C . THR B 1 87 ? -2.562 -17.231 29.571 1.00 24.04 108 THR B C 1
ATOM 3076 O O . THR B 1 87 ? -1.736 -17.348 28.677 1.00 26.37 108 THR B O 1
ATOM 3080 N N . SER B 1 88 ? -3.101 -18.245 30.243 1.00 23.88 109 SER B N 1
ATOM 3081 C CA . SER B 1 88 ? -2.594 -19.597 30.053 1.00 23.21 109 SER B CA 1
ATOM 3082 C C . SER B 1 88 ? -3.747 -20.584 30.001 1.00 22.43 109 SER B C 1
ATOM 3083 O O . SER B 1 88 ? -4.949 -20.219 29.948 1.00 22.81 109 SER B O 1
ATOM 3086 N N . GLY B 1 89 ? -3.387 -21.864 29.972 1.00 21.32 110 GLY B N 1
ATOM 3087 C CA . GLY B 1 89 ? -4.361 -22.929 29.948 1.00 21.91 110 GLY B CA 1
ATOM 3088 C C . GLY B 1 89 ? -4.130 -23.998 31.040 1.00 23.39 110 GLY B C 1
ATOM 3089 O O . GLY B 1 89 ? -3.014 -24.185 31.497 1.00 22.37 110 GLY B O 1
ATOM 3090 N N . ILE B 1 90 ? -5.200 -24.706 31.383 1.00 21.83 111 ILE B N 1
ATOM 3091 C CA . ILE B 1 90 ? -5.192 -25.690 32.506 1.00 20.64 111 ILE B CA 1
ATOM 3092 C C . ILE B 1 90 ? -6.190 -26.761 32.256 1.00 21.32 111 ILE B C 1
ATOM 3093 O O . ILE B 1 90 ? -7.350 -26.491 31.908 1.00 21.81 111 ILE B O 1
ATOM 3098 N N . PHE B 1 91 ? -5.787 -28.010 32.462 1.00 19.59 112 PHE B N 1
ATOM 3099 C CA . PHE B 1 91 ? -6.754 -29.072 32.660 1.00 19.44 112 PHE B CA 1
ATOM 3100 C C . PHE B 1 91 ? -6.873 -29.314 34.175 1.00 20.73 112 PHE B C 1
ATOM 3101 O O . PHE B 1 91 ? -5.908 -29.787 34.819 1.00 20.39 112 PHE B O 1
ATOM 3109 N N . LYS B 1 92 ? -8.065 -29.123 34.763 1.00 20.16 113 LYS B N 1
ATOM 3110 C CA . LYS B 1 92 ? -8.277 -29.388 36.211 1.00 20.16 113 LYS B CA 1
ATOM 3111 C C . LYS B 1 92 ? -9.452 -30.299 36.333 1.00 20.88 113 LYS B C 1
ATOM 3112 O O . LYS B 1 92 ? -10.490 -29.942 35.840 1.00 21.47 113 LYS B O 1
ATOM 3118 N N . SER B 1 93 ? -9.282 -31.504 36.869 1.00 20.64 114 SER B N 1
ATOM 3119 C CA . SER B 1 93 ? -10.421 -32.465 36.903 1.00 20.20 114 SER B CA 1
ATOM 3120 C C . SER B 1 93 ? -11.528 -31.967 37.864 1.00 22.14 114 SER B C 1
ATOM 3121 O O . SER B 1 93 ? -11.196 -31.408 38.962 1.00 22.39 114 SER B O 1
ATOM 3124 N N . TYR B 1 94 ? -12.807 -32.202 37.481 1.00 21.68 115 TYR B N 1
ATOM 3125 C CA A TYR B 1 94 ? -13.877 -31.963 38.480 0.50 21.44 115 TYR B CA 1
ATOM 3126 C CA B TYR B 1 94 ? -13.945 -32.058 38.421 0.50 23.08 115 TYR B CA 1
ATOM 3127 C C . TYR B 1 94 ? -13.743 -32.983 39.632 1.00 22.20 115 TYR B C 1
ATOM 3128 O O . TYR B 1 94 ? -13.948 -32.605 40.798 1.00 22.24 115 TYR B O 1
ATOM 3145 N N . GLN B 1 95 ? -13.383 -34.218 39.315 1.00 22.19 116 GLN B N 1
ATOM 3146 C CA . GLN B 1 95 ? -13.297 -35.260 40.336 1.00 24.06 116 GLN B CA 1
ATOM 3147 C C . GLN B 1 95 ? -12.064 -35.082 41.258 1.00 22.97 116 GLN B C 1
ATOM 3148 O O . GLN B 1 95 ? -10.952 -34.754 40.767 1.00 24.07 116 GLN B O 1
ATOM 3154 N N . LYS B 1 96 ? -12.270 -35.369 42.559 1.00 22.49 117 LYS B N 1
ATOM 3155 C CA . LYS B 1 96 ? -11.153 -35.361 43.511 1.00 23.62 117 LYS B CA 1
ATOM 3156 C C . LYS B 1 96 ? -10.726 -36.765 43.857 1.00 23.13 117 LYS B C 1
ATOM 3157 O O . LYS B 1 96 ? -11.561 -37.715 43.827 1.00 24.24 117 LYS B O 1
ATOM 3163 N N . PHE B 1 97 ? -9.467 -36.924 44.268 1.00 22.00 118 PHE B N 1
ATOM 3164 C CA . PHE B 1 97 ? -8.948 -38.224 44.628 1.00 24.20 118 PHE B CA 1
ATOM 3165 C C . PHE B 1 97 ? -8.001 -37.987 45.808 1.00 24.64 118 PHE B C 1
ATOM 3166 O O . PHE B 1 97 ? -7.576 -36.877 46.103 1.00 25.17 118 PHE B O 1
ATOM 3174 N N . THR B 1 98 ? -7.618 -39.056 46.474 1.00 26.80 119 THR B N 1
ATOM 3175 C CA A THR B 1 98 ? -6.527 -38.877 47.424 0.50 28.21 119 THR B CA 1
ATOM 3176 C CA B THR B 1 98 ? -6.654 -38.955 47.554 0.50 27.83 119 THR B CA 1
ATOM 3177 C C . THR B 1 98 ? -5.515 -39.968 47.249 1.00 27.30 119 THR B C 1
ATOM 3178 O O . THR B 1 98 ? -4.432 -39.653 46.740 1.00 30.14 119 THR B O 1
ATOM 3185 N N . TYR B 1 99 ? -5.824 -41.211 47.484 1.00 26.02 120 TYR B N 1
ATOM 3186 C CA . TYR B 1 99 ? -4.757 -42.157 47.249 1.00 26.57 120 TYR B CA 1
ATOM 3187 C C . TYR B 1 99 ? -4.904 -42.815 45.879 1.00 27.10 120 TYR B C 1
ATOM 3188 O O . TYR B 1 99 ? -6.035 -43.044 45.413 1.00 29.62 120 TYR B O 1
ATOM 3197 N N . GLY B 1 100 ? -3.784 -43.210 45.275 1.00 24.83 121 GLY B N 1
ATOM 3198 C CA . GLY B 1 100 ? -3.846 -43.920 43.973 1.00 24.35 121 GLY B CA 1
ATOM 3199 C C . GLY B 1 100 ? -2.576 -43.633 43.207 1.00 23.59 121 GLY B C 1
ATOM 3200 O O . GLY B 1 100 ? -1.524 -43.413 43.832 1.00 23.91 121 GLY B O 1
ATOM 3201 N N . TYR B 1 101 ? -2.660 -43.696 41.878 1.00 20.85 122 TYR B N 1
ATOM 3202 C CA . TYR B 1 101 ? -1.497 -43.502 41.071 1.00 21.35 122 TYR B CA 1
ATOM 3203 C C . TYR B 1 101 ? -1.893 -42.498 39.975 1.00 21.64 122 TYR B C 1
ATOM 3204 O O . TYR B 1 101 ? -2.957 -42.604 39.358 1.00 21.43 122 TYR B O 1
ATOM 3213 N N . PHE B 1 102 ? -0.989 -41.557 39.730 1.00 20.58 123 PHE B N 1
ATOM 3214 C CA . PHE B 1 102 ? -1.266 -40.463 38.807 1.00 21.02 123 PHE B CA 1
ATOM 3215 C C . PHE B 1 102 ? -0.134 -40.304 37.799 1.00 20.48 123 PHE B C 1
ATOM 3216 O O . PHE B 1 102 ? 1.033 -40.192 38.158 1.00 22.81 123 PHE B O 1
ATOM 3224 N N . GLU B 1 103 ? -0.446 -40.264 36.523 1.00 19.78 124 GLU B N 1
ATOM 3225 C CA . GLU B 1 103 ? 0.637 -40.326 35.540 1.00 20.46 124 GLU B CA 1
ATOM 3226 C C . GLU B 1 103 ? 0.280 -39.439 34.323 1.00 20.52 124 GLU B C 1
ATOM 3227 O O . GLU B 1 103 ? -0.886 -39.492 33.870 1.00 21.26 124 GLU B O 1
ATOM 3233 N N . ALA B 1 104 ? 1.245 -38.685 33.764 1.00 20.50 125 ALA B N 1
ATOM 3234 C CA . ALA B 1 104 ? 0.955 -37.978 32.565 1.00 21.04 125 ALA B CA 1
ATOM 3235 C C . A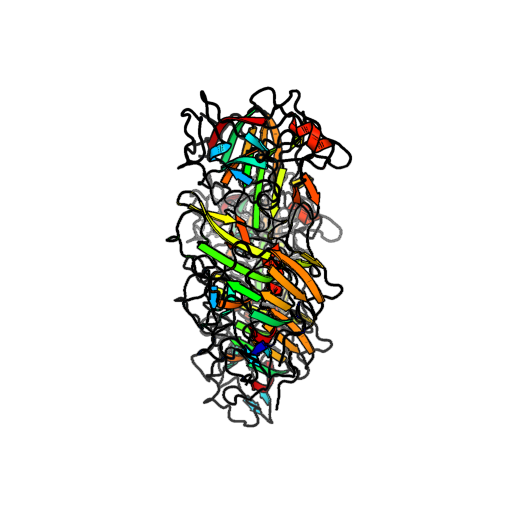LA B 1 104 ? 2.147 -38.002 31.668 1.00 21.01 125 ALA B C 1
ATOM 3236 O O . ALA B 1 104 ? 3.292 -38.108 32.134 1.00 22.01 125 ALA B O 1
ATOM 3238 N N . LYS B 1 105 ? 1.920 -37.916 30.384 1.00 19.76 126 LYS B N 1
ATOM 3239 C CA . LYS B 1 105 ? 3.088 -37.982 29.448 1.00 19.14 126 LYS B CA 1
ATOM 3240 C C . LYS B 1 105 ? 3.144 -36.601 28.820 1.00 19.64 126 LYS B C 1
ATOM 3241 O O . LYS B 1 105 ? 2.168 -36.135 28.163 1.00 19.13 126 LYS B O 1
ATOM 3247 N N . ILE B 1 106 ? 4.230 -35.874 29.042 1.00 18.93 127 ILE B N 1
ATOM 3248 C CA . ILE B 1 106 ? 4.229 -34.449 28.829 1.00 19.50 127 ILE B CA 1
ATOM 3249 C C . ILE B 1 106 ? 5.524 -34.051 28.121 1.00 20.29 127 ILE B C 1
ATOM 3250 O O . ILE B 1 106 ? 6.601 -34.559 28.467 1.00 20.12 127 ILE B O 1
ATOM 3255 N N . GLN B 1 107 ? 5.431 -33.126 27.182 1.00 21.27 128 GLN B N 1
ATOM 3256 C CA . GLN B 1 107 ? 6.557 -32.426 26.646 1.00 20.29 128 GLN B CA 1
ATOM 3257 C C . GLN B 1 107 ? 6.461 -30.974 27.087 1.00 19.72 128 GLN B C 1
ATOM 3258 O O . GLN B 1 107 ? 5.371 -30.382 27.078 1.00 19.22 128 GLN B O 1
ATOM 3264 N N . GLY B 1 108 ? 7.620 -30.433 27.459 1.00 20.70 129 GLY B N 1
ATOM 3265 C CA . GLY B 1 108 ? 7.780 -29.031 27.911 1.00 20.45 129 GLY B CA 1
ATOM 3266 C C . GLY B 1 108 ? 7.675 -28.020 26.815 1.00 21.34 129 GLY B C 1
ATOM 3267 O O . GLY B 1 108 ? 7.187 -28.291 25.722 1.00 22.87 129 GLY B O 1
ATOM 3268 N N . ALA B 1 109 ? 8.068 -26.787 27.178 1.00 22.71 130 ALA B N 1
ATOM 3269 C CA . ALA B 1 109 ? 7.810 -25.568 26.361 1.00 22.42 130 ALA B CA 1
ATOM 3270 C C . ALA B 1 109 ? 9.088 -25.066 25.719 1.00 22.73 130 ALA B C 1
ATOM 3271 O O . ALA B 1 109 ? 10.177 -25.026 26.362 1.00 24.64 130 ALA B O 1
ATOM 3273 N N . ASP B 1 110 ? 8.993 -24.690 24.427 1.00 24.03 131 ASP B N 1
ATOM 3274 C CA A ASP B 1 110 ? 10.205 -24.307 23.691 0.50 25.36 131 ASP B CA 1
ATOM 3275 C CA B ASP B 1 110 ? 10.174 -24.254 23.630 0.50 25.99 131 ASP B CA 1
ATOM 3276 C C . ASP B 1 110 ? 10.898 -23.038 24.161 1.00 26.86 131 ASP B C 1
ATOM 3277 O O . ASP B 1 110 ? 12.049 -22.833 23.860 1.00 28.41 131 ASP B O 1
ATOM 3286 N N . ILE B 1 111 ? 10.218 -22.218 24.946 1.00 26.32 132 ILE B N 1
ATOM 3287 C CA . ILE B 1 111 ? 10.816 -20.986 25.476 1.00 27.41 132 ILE B CA 1
ATOM 3288 C C . ILE B 1 111 ? 12.036 -21.269 26.383 1.00 28.62 132 ILE B C 1
ATOM 3289 O O . ILE B 1 111 ? 12.919 -20.424 26.550 1.00 28.36 132 ILE B O 1
ATOM 3294 N N . GLY B 1 112 ? 12.107 -22.433 27.012 1.00 30.04 133 GLY B N 1
ATOM 3295 C CA . GLY B 1 112 ? 13.202 -22.625 27.934 1.00 31.32 133 GLY B CA 1
ATOM 3296 C C . GLY B 1 112 ? 12.838 -21.991 29.253 1.00 32.96 133 GLY B C 1
ATOM 3297 O O . GLY B 1 112 ? 11.928 -22.432 29.893 1.00 38.06 133 GLY B O 1
ATOM 3298 N N . GLU B 1 113 ? 13.487 -20.929 29.683 1.00 31.04 134 GLU B N 1
ATOM 3299 C CA . GLU B 1 113 ? 13.103 -20.274 30.919 1.00 31.60 134 GLU B CA 1
ATOM 3300 C C . GLU B 1 113 ? 11.886 -19.303 30.734 1.00 29.32 134 GLU B C 1
ATOM 3301 O O . GLU B 1 113 ? 11.771 -18.664 29.714 1.00 27.88 134 GLU B O 1
ATOM 3307 N N . GLY B 1 114 ? 10.994 -19.234 31.706 1.00 26.22 135 GLY B N 1
ATOM 3308 C CA . GLY B 1 114 ? 9.893 -18.252 31.657 1.00 25.51 135 GLY B CA 1
ATOM 3309 C C . GLY B 1 114 ? 8.494 -18.809 31.885 1.00 24.66 135 GLY B C 1
ATOM 3310 O O . GLY B 1 114 ? 7.568 -18.036 32.242 1.00 23.63 135 GLY B O 1
ATOM 3311 N N . VAL B 1 115 ? 8.332 -20.133 31.729 1.00 22.48 136 VAL B N 1
ATOM 3312 C CA . VAL B 1 115 ? 7.095 -20.849 32.054 1.00 21.48 136 VAL B CA 1
ATOM 3313 C C . VAL B 1 115 ? 7.401 -22.137 32.787 1.00 22.19 136 VAL B C 1
ATOM 3314 O O . VAL B 1 115 ? 8.528 -22.594 32.794 1.00 23.30 136 VAL B O 1
ATOM 3318 N N . CYS B 1 116 ? 6.376 -22.704 33.382 1.00 20.77 137 CYS B N 1
ATOM 3319 C CA . CYS B 1 116 ? 6.482 -23.929 34.151 1.00 20.46 137 CYS B CA 1
ATOM 3320 C C . CYS B 1 116 ? 5.413 -24.954 33.774 1.00 19.62 137 CYS B C 1
ATOM 3321 O O . CYS B 1 116 ? 4.280 -24.913 34.274 1.00 19.40 137 CYS B O 1
ATOM 3324 N N . PRO B 1 117 ? 5.717 -25.856 32.832 1.00 19.13 138 PRO B N 1
ATOM 3325 C CA . PRO B 1 117 ? 4.793 -27.017 32.599 1.00 19.13 138 PRO B CA 1
ATOM 3326 C C . PRO B 1 117 ? 4.713 -27.859 33.880 1.00 19.91 138 PRO B C 1
ATOM 3327 O O . PRO B 1 117 ? 5.747 -28.213 34.410 1.00 18.86 138 PRO B O 1
ATOM 3331 N N . SER B 1 118 ? 3.499 -28.086 34.395 1.00 19.92 139 SER B N 1
ATOM 3332 C CA A SER B 1 118 ? 3.314 -28.794 35.673 0.25 19.21 139 SER B CA 1
ATOM 3333 C CA B SER B 1 118 ? 3.350 -28.844 35.638 0.25 19.37 139 SER B CA 1
ATOM 3334 C CA C SER B 1 118 ? 3.308 -28.807 35.667 0.50 20.58 139 SER B CA 1
ATOM 3335 C C . SER B 1 118 ? 2.214 -29.859 35.622 1.00 20.02 139 SER B C 1
ATOM 3336 O O . SER B 1 118 ? 1.196 -29.724 34.880 1.00 20.64 139 SER B O 1
ATOM 3343 N N . PHE B 1 119 ? 2.386 -30.882 36.441 1.00 18.84 140 PHE B N 1
ATOM 3344 C CA . PHE B 1 119 ? 1.381 -31.900 36.630 1.00 18.71 140 PHE B CA 1
ATOM 3345 C C . PHE B 1 119 ? 1.292 -31.943 38.166 1.00 18.28 140 PHE B C 1
ATOM 3346 O O . PHE B 1 119 ? 2.258 -32.257 38.839 1.00 18.89 140 PHE B O 1
ATOM 3354 N N . TRP B 1 120 ? 0.080 -31.732 38.719 1.00 18.37 141 TRP B N 1
ATOM 3355 C CA . TRP B 1 120 ? 0.001 -31.585 40.167 1.00 17.85 141 TRP B CA 1
ATOM 3356 C C . TRP B 1 120 ? -1.392 -31.803 40.690 1.00 18.94 141 TRP B C 1
ATOM 3357 O O . TRP B 1 120 ? -2.357 -31.841 39.886 1.00 17.81 141 TRP B O 1
ATOM 3368 N N . LEU B 1 121 ? -1.495 -32.060 42.006 1.00 18.85 142 LEU B N 1
ATOM 3369 C CA . LEU B 1 121 ? -2.753 -32.441 42.674 1.00 19.12 142 LEU B CA 1
ATOM 3370 C C . LEU B 1 121 ? -2.929 -31.457 43.820 1.00 19.82 142 LEU B C 1
ATOM 3371 O O . LEU B 1 121 ? -1.963 -31.136 44.511 1.00 19.96 142 LEU B O 1
ATOM 3376 N N . TYR B 1 122 ? -4.126 -30.872 43.997 1.00 18.96 143 TYR B N 1
ATOM 3377 C CA . TYR B 1 122 ? -4.196 -29.843 45.027 1.00 21.25 143 TYR B CA 1
ATOM 3378 C C . TYR B 1 122 ? -5.641 -29.787 45.516 1.00 21.77 143 TYR B C 1
ATOM 3379 O O . TYR B 1 122 ? -6.556 -30.050 44.767 1.00 23.34 143 TYR B O 1
ATOM 3388 N N . SER B 1 123 ? -5.814 -29.659 46.832 1.00 23.85 144 SER B N 1
ATOM 3389 C CA . SER B 1 123 ? -7.138 -29.606 47.456 1.00 23.58 144 SER B CA 1
ATOM 3390 C C . SER B 1 123 ? -7.739 -28.217 47.529 1.00 24.26 144 SER B C 1
ATOM 3391 O O . SER B 1 123 ? -7.070 -27.232 47.257 1.00 23.60 144 SER B O 1
ATOM 3394 N N . ASP B 1 124 ? -9.001 -28.069 47.955 1.00 23.67 145 ASP B N 1
ATOM 3395 C CA . ASP B 1 124 ? -9.350 -26.709 48.406 1.00 25.81 145 ASP B CA 1
ATOM 3396 C C . ASP B 1 124 ? -8.684 -26.326 49.785 1.00 24.25 145 ASP B C 1
ATOM 3397 O O . ASP B 1 124 ? -7.870 -27.078 50.356 1.00 23.47 145 ASP B O 1
ATOM 3402 N N . PHE B 1 125 ? -8.990 -25.149 50.271 1.00 26.05 146 PHE B N 1
ATOM 3403 C CA . PHE B 1 125 ? -8.492 -24.719 51.581 1.00 27.61 146 PHE B CA 1
ATOM 3404 C C . PHE B 1 125 ? -9.635 -24.865 52.558 1.00 30.11 146 PHE B C 1
ATOM 3405 O O . PHE B 1 125 ? -10.722 -24.269 52.364 1.00 31.90 146 PHE B O 1
ATOM 3413 N N . ASP B 1 126 ? -9.406 -25.642 53.600 1.00 29.63 147 ASP B N 1
ATOM 3414 C CA . ASP B 1 126 ? -10.440 -25.849 54.681 1.00 28.98 147 ASP B CA 1
ATOM 3415 C C . ASP B 1 126 ? -9.830 -25.275 55.982 1.00 30.15 147 ASP B C 1
ATOM 3416 O O . ASP B 1 126 ? -9.209 -25.995 56.736 1.00 24.06 147 ASP B O 1
ATOM 3421 N N . TYR B 1 127 ? -10.026 -23.975 56.221 1.00 30.42 148 TYR B N 1
ATOM 3422 C CA . TYR B 1 127 ? -9.468 -23.318 57.407 1.00 36.00 148 TYR B CA 1
ATOM 3423 C C . TYR B 1 127 ? -10.334 -23.592 58.660 1.00 35.63 148 TYR B C 1
ATOM 3424 O O . TYR B 1 127 ? -10.023 -23.052 59.751 1.00 39.40 148 TYR B O 1
ATOM 3433 N N . SER B 1 128 ? -11.331 -24.470 58.537 1.00 35.61 149 SER B N 1
ATOM 3434 C CA . SER B 1 128 ? -12.268 -24.817 59.629 1.00 36.09 149 SER B CA 1
ATOM 3435 C C . SER B 1 128 ? -11.805 -26.012 60.509 1.00 33.72 149 SER B C 1
ATOM 3436 O O . SER B 1 128 ? -12.429 -26.400 61.523 1.00 32.21 149 SER B O 1
ATOM 3439 N N . VAL B 1 129 ? -10.678 -26.601 60.122 1.00 27.79 150 VAL B N 1
ATOM 3440 C CA . VAL B 1 129 ? -10.254 -27.820 60.692 1.00 25.45 150 VAL B CA 1
ATOM 3441 C C . VAL B 1 129 ? -9.641 -27.418 62.049 1.00 23.87 150 VAL B C 1
ATOM 3442 O O . VAL B 1 129 ? -9.267 -26.258 62.258 1.00 23.45 150 VAL B O 1
ATOM 3446 N N . ALA B 1 130 ? -9.482 -28.407 62.895 1.00 23.86 151 ALA B N 1
ATOM 3447 C CA . ALA B 1 130 ? -8.981 -28.209 64.261 1.00 23.34 151 ALA B CA 1
ATOM 3448 C C . ALA B 1 130 ? -7.456 -28.083 64.300 1.00 25.12 151 ALA B C 1
ATOM 3449 O O . ALA B 1 130 ? -6.785 -28.391 63.314 1.00 23.60 151 ALA B O 1
ATOM 3451 N N . ASN B 1 131 ? -6.935 -27.579 65.417 1.00 24.33 152 ASN B N 1
ATOM 3452 C CA . ASN B 1 131 ? -5.504 -27.304 65.543 1.00 25.53 152 ASN B CA 1
ATOM 3453 C C . ASN B 1 131 ? -4.725 -28.547 65.197 1.00 24.66 152 ASN B C 1
ATOM 3454 O O . ASN B 1 131 ? -5.126 -29.669 65.586 1.00 26.54 152 ASN B O 1
ATOM 3459 N N . GLY B 1 132 ? -3.650 -28.367 64.414 1.00 24.37 153 GLY B N 1
ATOM 3460 C CA . GLY B 1 132 ? -2.840 -29.535 64.028 1.00 24.58 153 GLY B CA 1
ATOM 3461 C C . GLY B 1 132 ? -3.258 -30.181 62.709 1.00 24.35 153 GLY B C 1
ATOM 3462 O O . GLY B 1 132 ? -2.470 -30.990 62.178 1.00 23.75 153 GLY B O 1
ATOM 3463 N N . GLU B 1 133 ? -4.538 -29.980 62.263 1.00 21.61 154 GLU B N 1
ATOM 3464 C CA A GLU B 1 133 ? -5.096 -30.666 61.092 0.50 22.13 154 GLU B CA 1
ATOM 3465 C CA B GLU B 1 133 ? -5.030 -30.654 61.088 0.50 21.52 154 GLU B CA 1
ATOM 3466 C C . GLU B 1 133 ? -4.638 -29.921 59.824 1.00 20.88 154 GLU B C 1
ATOM 3467 O O . GLU B 1 133 ? -4.298 -28.734 59.871 1.00 20.78 154 GLU B O 1
ATOM 3478 N N . THR B 1 134 ? -4.664 -30.637 58.704 1.00 20.23 155 THR B N 1
ATOM 3479 C CA . THR B 1 134 ? -4.300 -30.064 57.440 1.00 20.79 155 THR B CA 1
ATOM 3480 C C . THR B 1 134 ? -5.454 -29.195 56.854 1.00 20.78 155 THR B C 1
ATOM 3481 O O . THR B 1 134 ? -6.619 -29.602 56.650 1.00 22.40 155 THR B O 1
ATOM 3485 N N . VAL B 1 135 ? -5.076 -27.981 56.536 1.00 21.11 156 VAL B N 1
ATOM 3486 C CA . VAL B 1 135 ? -5.987 -27.075 55.821 1.00 21.45 156 VAL B CA 1
ATOM 3487 C C . VAL B 1 135 ? -5.922 -27.286 54.298 1.00 22.87 156 VAL B C 1
ATOM 3488 O O . VAL B 1 135 ? -6.943 -27.144 53.600 1.00 23.80 156 VAL B O 1
ATOM 3492 N N . TYR B 1 136 ? -4.750 -27.559 53.767 1.00 21.49 157 TYR B N 1
ATOM 3493 C CA . TYR B 1 136 ? -4.592 -27.605 52.294 1.00 21.90 157 TYR B CA 1
ATOM 3494 C C . TYR B 1 136 ? -3.491 -28.615 51.960 1.00 21.18 157 TYR B C 1
ATOM 3495 O O . TYR B 1 136 ? -2.475 -28.589 52.637 1.00 20.01 157 TYR B O 1
ATOM 3504 N N . SER B 1 137 ? -3.703 -29.498 50.971 1.00 20.06 158 SER B N 1
ATOM 3505 C CA . SER B 1 137 ? -2.659 -30.456 50.568 1.00 21.60 158 SER B CA 1
ATOM 3506 C C . SER B 1 137 ? -2.380 -30.207 49.067 1.00 20.79 158 SER B C 1
ATOM 3507 O O . SER B 1 137 ? -3.329 -30.094 48.269 1.00 19.39 158 SER B O 1
ATOM 3510 N N . GLU B 1 138 ? -1.087 -30.275 48.725 1.00 19.98 159 GLU B N 1
ATOM 3511 C CA . GLU B 1 138 ? -0.727 -30.174 47.276 1.00 19.23 159 GLU B CA 1
ATOM 3512 C C . GLU B 1 138 ? 0.448 -31.057 47.032 1.00 18.80 159 GLU B C 1
ATOM 3513 O O . GLU B 1 138 ? 1.439 -31.050 47.757 1.00 20.07 159 GLU B O 1
ATOM 3519 N N . ILE B 1 139 ? 0.298 -31.904 46.010 1.00 18.21 160 ILE B N 1
ATOM 3520 C CA . ILE B 1 139 ? 1.426 -32.742 45.613 1.00 18.31 160 ILE B CA 1
ATOM 3521 C C . ILE B 1 139 ? 1.831 -32.374 44.170 1.00 18.23 160 ILE B C 1
ATOM 3522 O O . ILE B 1 139 ? 1.003 -32.525 43.241 1.00 18.62 160 ILE B O 1
ATOM 3527 N N . ASP B 1 140 ? 3.065 -31.905 43.966 1.00 18.00 161 ASP B N 1
ATOM 3528 C CA . ASP B 1 140 ? 3.538 -31.582 42.587 1.00 19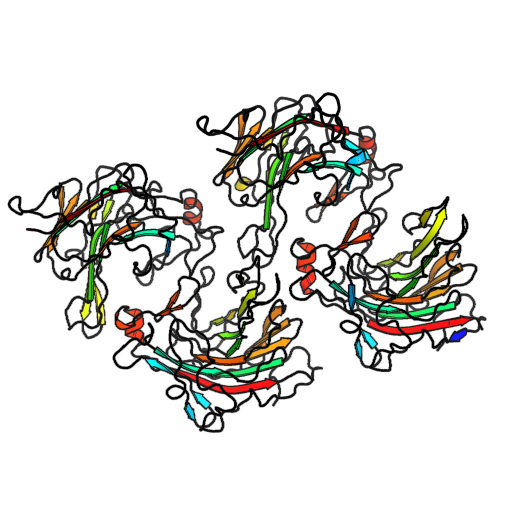.03 161 ASP B CA 1
ATOM 3529 C C . ASP B 1 140 ? 4.170 -32.830 42.020 1.00 18.84 161 ASP B C 1
ATOM 3530 O O . ASP B 1 140 ? 5.165 -33.314 42.562 1.00 20.96 161 ASP B O 1
ATOM 3535 N N . VAL B 1 141 ? 3.538 -33.429 40.986 1.00 18.45 162 VAL B N 1
ATOM 3536 C CA . VAL B 1 141 ? 4.111 -34.616 40.388 1.00 18.71 162 VAL B CA 1
ATOM 3537 C C . VAL B 1 141 ? 5.321 -34.185 39.627 1.00 18.46 162 VAL B C 1
ATOM 3538 O O . VAL B 1 141 ? 6.399 -34.836 39.738 1.00 18.47 162 VAL B O 1
ATOM 3542 N N . VAL B 1 142 ? 5.224 -33.066 38.894 1.00 17.69 163 VAL B N 1
ATOM 3543 C CA . VAL B 1 142 ? 6.484 -32.471 38.360 1.00 18.44 163 VAL B CA 1
ATOM 3544 C C . VAL B 1 142 ? 6.272 -31.013 38.039 1.00 17.54 163 VAL B C 1
ATOM 3545 O O . VAL B 1 142 ? 5.127 -30.598 37.683 1.00 18.15 163 VAL B O 1
ATOM 3549 N N . GLU B 1 143 ? 7.265 -30.205 38.330 1.00 17.91 164 GLU B N 1
ATOM 3550 C CA . GLU B 1 143 ? 7.325 -28.865 37.774 1.00 18.22 164 GLU B CA 1
ATOM 3551 C C . GLU B 1 143 ? 8.554 -28.852 36.897 1.00 19.48 164 GLU B C 1
ATOM 3552 O O . GLU B 1 143 ? 9.629 -28.978 37.437 1.00 20.78 164 GLU B O 1
ATOM 3558 N N . LEU B 1 144 ? 8.380 -28.647 35.579 1.00 19.27 165 LEU B N 1
ATOM 3559 C CA . LEU B 1 144 ? 9.483 -28.537 34.639 1.00 18.96 165 LEU B CA 1
ATOM 3560 C C . LEU B 1 144 ? 9.955 -27.070 34.370 1.00 20.82 165 LEU B C 1
ATOM 3561 O O . LEU B 1 144 ? 9.191 -26.156 34.421 1.00 18.67 165 LEU B O 1
ATOM 3566 N N . GLN B 1 145 ? 11.238 -26.908 34.039 1.00 21.31 166 GLN B N 1
ATOM 3567 C CA . GLN B 1 145 ? 11.768 -25.679 33.511 1.00 22.65 166 GLN B CA 1
ATOM 3568 C C . GLN B 1 145 ? 11.582 -24.472 34.394 1.00 24.99 166 GLN B C 1
ATOM 3569 O O . GLN B 1 145 ? 11.475 -23.395 33.897 1.00 25.03 166 GLN B O 1
ATOM 3575 N N . GLN B 1 146 ? 11.468 -24.648 35.694 1.00 22.95 167 GLN B N 1
ATOM 3576 C CA . GLN B 1 146 ? 11.182 -23.481 36.436 1.00 25.93 167 GLN B CA 1
ATOM 3577 C C . GLN B 1 146 ? 12.443 -22.658 36.837 1.00 26.14 167 GLN B C 1
ATOM 3578 O O . GLN B 1 146 ? 12.308 -21.502 37.164 1.00 26.49 167 GLN B O 1
ATOM 3584 N N . PHE B 1 147 ? 13.654 -23.240 36.662 1.00 26.08 168 PHE B N 1
ATOM 3585 C CA . PHE B 1 147 ? 14.968 -22.597 36.871 1.00 27.08 168 PHE B CA 1
ATOM 3586 C C . PHE B 1 147 ? 14.922 -22.007 38.271 1.00 25.99 168 PHE B C 1
ATOM 3587 O O . PHE B 1 147 ? 15.217 -20.796 38.516 1.00 27.69 168 PHE B O 1
ATOM 3595 N N . ASP B 1 148 ? 14.569 -22.872 39.192 1.00 24.99 169 ASP B N 1
ATOM 3596 C CA . ASP B 1 148 ? 14.524 -22.519 40.602 1.00 26.41 169 ASP B CA 1
ATOM 3597 C C . ASP B 1 148 ? 15.929 -22.162 41.087 1.00 28.31 169 ASP B C 1
ATOM 3598 O O . ASP B 1 148 ? 16.909 -22.645 40.545 1.00 28.44 169 ASP B O 1
ATOM 3603 N N . TRP B 1 149 ? 15.992 -21.342 42.137 1.00 28.26 170 TRP B N 1
ATOM 3604 C CA . TRP B 1 149 ? 17.255 -21.056 42.834 1.00 29.40 170 TRP B CA 1
ATOM 3605 C C . TRP B 1 149 ? 17.093 -21.562 44.275 1.00 28.56 170 TRP B C 1
ATOM 3606 O O . TRP B 1 149 ? 16.077 -21.251 44.911 1.00 27.14 170 TRP B O 1
ATOM 3617 N N . TYR B 1 150 ? 18.044 -22.345 44.795 1.00 26.16 171 TYR B N 1
ATOM 3618 C CA . TYR B 1 150 ? 17.908 -22.921 46.146 1.00 28.94 171 TYR B CA 1
ATOM 3619 C C . TYR B 1 150 ? 19.304 -23.126 46.763 1.00 31.25 171 TYR B C 1
ATOM 3620 O O . TYR B 1 150 ? 20.108 -23.883 46.193 1.00 31.49 171 TYR B O 1
ATOM 3629 N N . GLU B 1 151 ? 19.584 -22.494 47.918 1.00 32.23 172 GLU B N 1
ATOM 3630 C CA . GLU B 1 151 ? 20.826 -22.809 48.651 1.00 36.84 172 GLU B CA 1
ATOM 3631 C C . GLU B 1 151 ? 22.060 -22.647 47.788 1.00 37.27 172 GLU B C 1
ATOM 3632 O O . GLU B 1 151 ? 22.977 -23.499 47.760 1.00 42.27 172 GLU B O 1
ATOM 3638 N N . GLY B 1 152 ? 22.070 -21.527 47.080 1.00 36.40 173 GLY B N 1
ATOM 3639 C CA . GLY B 1 152 ? 23.195 -21.091 46.288 1.00 36.38 173 GLY B CA 1
ATOM 3640 C C . GLY B 1 152 ? 23.313 -21.738 44.909 1.00 38.35 173 GLY B C 1
ATOM 3641 O O . GLY B 1 152 ? 24.286 -21.468 44.184 1.00 36.54 173 GLY B O 1
ATOM 3642 N N . HIS B 1 153 ? 22.349 -22.598 44.545 1.00 35.86 174 HIS B N 1
ATOM 3643 C CA . HIS B 1 153 ? 22.401 -23.419 43.292 1.00 38.54 174 HIS B CA 1
ATOM 3644 C C . HIS B 1 153 ? 21.323 -22.917 42.374 1.00 37.70 174 HIS B C 1
ATOM 3645 O O . HIS B 1 153 ? 20.141 -22.866 42.719 1.00 35.57 174 HIS B O 1
ATOM 3652 N N . GLN B 1 154 ? 21.740 -22.504 41.182 1.00 35.65 175 GLN B N 1
ATOM 3653 C CA . GLN B 1 154 ? 20.826 -22.049 40.200 1.00 34.89 175 GLN B CA 1
ATOM 3654 C C . GLN B 1 154 ? 20.469 -23.250 39.273 1.00 33.66 175 GLN B C 1
ATOM 3655 O O . GLN B 1 154 ? 21.350 -23.847 38.623 1.00 31.46 175 GLN B O 1
ATOM 3661 N N . ASP B 1 155 ? 19.189 -23.596 39.173 1.00 30.57 176 ASP B N 1
ATOM 3662 C CA . ASP B 1 155 ? 18.828 -24.682 38.277 1.00 28.98 176 ASP B CA 1
ATOM 3663 C C . ASP B 1 155 ? 18.815 -24.212 36.815 1.00 29.13 176 ASP B C 1
ATOM 3664 O O . ASP B 1 155 ? 18.698 -22.995 36.538 1.00 28.51 176 ASP B O 1
ATOM 3669 N N . ASP B 1 156 ? 18.877 -25.188 35.887 1.00 28.02 177 ASP B N 1
ATOM 3670 C CA . ASP B 1 156 ? 18.760 -24.935 34.444 1.00 26.09 177 ASP B CA 1
ATOM 3671 C C . ASP B 1 156 ? 17.683 -25.840 33.845 1.00 24.64 177 ASP B C 1
ATOM 3672 O O . ASP B 1 156 ? 16.869 -26.452 34.603 1.00 24.49 177 ASP B O 1
ATOM 3677 N N . ILE B 1 157 ? 17.641 -25.931 32.490 1.00 23.29 178 ILE B N 1
ATOM 3678 C CA . ILE B 1 157 ? 16.542 -26.670 31.778 1.00 25.06 178 ILE B CA 1
ATOM 3679 C C . ILE B 1 157 ? 16.497 -28.138 32.178 1.00 23.43 178 ILE B C 1
ATOM 3680 O O . ILE B 1 157 ? 15.444 -28.790 32.123 1.00 23.11 178 ILE B O 1
ATOM 3685 N N . TYR B 1 158 ? 17.628 -28.703 32.601 1.00 22.53 179 TYR B N 1
ATOM 3686 C CA . TYR B 1 158 ? 17.631 -30.147 32.889 1.00 21.87 179 TYR B CA 1
ATOM 3687 C C . TYR B 1 158 ? 17.095 -30.521 34.300 1.00 21.64 179 TYR B C 1
ATOM 3688 O O . TYR B 1 158 ? 16.782 -31.752 34.574 1.00 23.31 179 TYR B O 1
ATOM 3697 N N . ASP B 1 159 ? 16.913 -29.520 35.138 1.00 21.33 180 ASP B N 1
ATOM 3698 C CA . ASP B 1 159 ? 16.562 -29.787 36.535 1.00 21.77 180 ASP B CA 1
ATOM 3699 C C . ASP B 1 159 ? 15.051 -29.732 36.649 1.00 22.02 180 ASP B C 1
ATOM 3700 O O . ASP B 1 159 ? 14.462 -28.871 35.973 1.00 22.49 180 ASP B O 1
ATOM 3705 N N . MET B 1 160 ? 14.442 -30.601 37.481 1.00 19.39 181 MET B N 1
ATOM 3706 C CA . MET B 1 160 ? 12.999 -30.504 37.658 1.00 20.80 181 MET B CA 1
ATOM 3707 C C . MET B 1 160 ? 12.677 -30.625 39.153 1.00 21.06 181 MET B C 1
ATOM 3708 O O . MET B 1 160 ? 13.519 -31.057 39.928 1.00 20.91 181 MET B O 1
ATOM 3713 N N . ASP B 1 161 ? 11.520 -30.127 39.541 1.00 19.45 182 ASP B N 1
ATOM 3714 C CA . ASP B 1 161 ? 11.147 -30.074 40.960 1.00 19.99 182 ASP B CA 1
ATOM 3715 C C . ASP B 1 161 ? 9.895 -30.940 41.140 1.00 18.89 182 ASP B C 1
ATOM 3716 O O . ASP B 1 161 ? 9.059 -31.089 40.225 1.00 19.05 182 ASP B O 1
ATOM 3721 N N . LEU B 1 162 ? 9.830 -31.630 42.281 1.00 19.61 183 LEU B N 1
ATOM 3722 C CA . LEU B 1 162 ? 8.781 -32.619 42.502 1.00 19.08 183 LEU B CA 1
ATOM 3723 C C . LEU B 1 162 ? 8.297 -32.433 43.941 1.00 19.03 183 LEU B C 1
ATOM 3724 O O . LEU B 1 162 ? 8.413 -33.351 44.773 1.00 20.31 183 LEU B O 1
ATOM 3729 N N . ASN B 1 163 ? 7.773 -31.259 44.225 1.00 18.72 184 ASN B N 1
ATOM 3730 C CA . ASN B 1 163 ? 7.647 -30.840 45.642 1.00 18.15 184 ASN B CA 1
ATOM 3731 C C . ASN B 1 163 ? 6.279 -31.141 46.259 1.00 19.31 184 ASN B C 1
ATOM 3732 O O . ASN B 1 163 ? 5.308 -31.294 45.557 1.00 19.62 184 ASN B O 1
ATOM 3737 N N . LEU B 1 164 ? 6.247 -31.177 47.608 1.00 18.14 185 LEU B N 1
ATOM 3738 C CA . LEU B 1 164 ? 5.020 -31.121 48.390 1.00 19.39 185 LEU B CA 1
ATOM 3739 C C . LEU B 1 164 ? 4.794 -29.763 49.062 1.00 19.56 185 LEU B C 1
ATOM 3740 O O . LEU B 1 164 ? 5.745 -29.104 49.474 1.00 20.14 185 LEU B O 1
ATOM 3745 N N . HIS B 1 165 ? 3.516 -29.298 49.119 1.00 20.22 186 HIS B N 1
ATOM 3746 C CA . HIS B 1 165 ? 3.168 -28.066 49.784 1.00 20.43 186 HIS B CA 1
ATOM 3747 C C . HIS B 1 165 ? 1.958 -28.383 50.672 1.00 20.84 186 HIS B C 1
ATOM 3748 O O . HIS B 1 165 ? 1.143 -29.197 50.326 1.00 20.64 186 HIS B O 1
ATOM 3755 N N . ALA B 1 166 ? 1.874 -27.666 51.790 1.00 22.11 187 ALA B N 1
ATOM 3756 C CA . ALA B 1 166 ? 0.717 -27.850 52.711 1.00 22.81 187 ALA B CA 1
ATOM 3757 C C . ALA B 1 166 ? 0.467 -26.598 53.506 1.00 22.67 187 ALA B C 1
ATOM 3758 O O . ALA B 1 166 ? 1.357 -25.771 53.645 1.00 22.03 187 ALA B O 1
ATOM 3760 N N . VAL B 1 167 ? -0.785 -26.385 53.941 1.00 21.37 188 VAL B N 1
ATOM 3761 C CA . VAL B 1 167 ? -1.068 -25.419 55.016 1.00 21.31 188 VAL B CA 1
ATOM 3762 C C . VAL B 1 167 ? -1.598 -26.264 56.166 1.00 21.94 188 VAL B C 1
ATOM 3763 O O . VAL B 1 167 ? -2.430 -27.176 55.939 1.00 21.18 188 VAL B O 1
ATOM 3767 N N . VAL B 1 168 ? -1.034 -26.040 57.339 1.00 21.69 189 VAL B N 1
ATOM 3768 C CA . VAL B 1 168 ? -1.391 -26.790 58.567 1.00 23.20 189 VAL B CA 1
ATOM 3769 C C . VAL B 1 168 ? -1.915 -25.776 59.584 1.00 24.15 189 VAL B C 1
ATOM 3770 O O . VAL B 1 168 ? -1.348 -24.668 59.779 1.00 24.18 189 VAL B O 1
ATOM 3774 N N . LYS B 1 169 ? -2.984 -26.149 60.289 1.00 24.25 190 LYS B N 1
ATOM 3775 C CA . LYS B 1 169 ? -3.515 -25.280 61.331 1.00 30.90 190 LYS B CA 1
ATOM 3776 C C . LYS B 1 169 ? -2.600 -25.201 62.567 1.00 32.21 190 LYS B C 1
ATOM 3777 O O . LYS B 1 169 ? -2.220 -26.245 63.160 1.00 32.61 190 LYS B O 1
ATOM 3783 N N . GLU B 1 170 ? -2.163 -23.955 62.850 1.00 37.29 191 GLU B N 1
ATOM 3784 C CA . GLU B 1 170 ? -1.356 -23.691 64.057 1.00 44.04 191 GLU B CA 1
ATOM 3785 C C . GLU B 1 170 ? -1.881 -22.492 64.801 1.00 46.76 191 GLU B C 1
ATOM 3786 O O . GLU B 1 170 ? -1.817 -21.353 64.271 1.00 48.22 191 GLU B O 1
ATOM 3792 N N . ASN B 1 171 ? -2.471 -22.757 65.986 1.00 46.38 192 ASN B N 1
ATOM 3793 C CA . ASN B 1 171 ? -3.011 -21.685 66.789 1.00 49.44 192 ASN B CA 1
ATOM 3794 C C . ASN B 1 171 ? -3.750 -20.651 65.868 1.00 47.38 192 ASN B C 1
ATOM 3795 O O . ASN B 1 171 ? -3.362 -19.439 65.796 1.00 46.39 192 ASN B O 1
ATOM 3800 N N . GLY B 1 172 ? -4.756 -21.146 65.117 1.00 37.35 193 GLY B N 1
ATOM 3801 C CA . GLY B 1 172 ? -5.735 -20.263 64.492 1.00 39.48 193 GLY B CA 1
ATOM 3802 C C . GLY B 1 172 ? -5.306 -19.683 63.153 1.00 43.41 193 GLY B C 1
ATOM 3803 O O . GLY B 1 172 ? -6.137 -19.100 62.395 1.00 43.67 193 GLY B O 1
ATOM 3804 N N . GLN B 1 173 ? -4.015 -19.859 62.852 1.00 38.84 194 GLN B N 1
ATOM 3805 C CA . GLN B 1 173 ? -3.539 -19.518 61.526 1.00 44.31 194 GLN B CA 1
ATOM 3806 C C . GLN B 1 173 ? -3.343 -20.852 60.830 1.00 34.90 194 GLN B C 1
ATOM 3807 O O . GLN B 1 173 ? -2.929 -21.845 61.453 1.00 33.86 194 GLN B O 1
ATOM 3813 N N . GLY B 1 174 ? -3.552 -20.778 59.528 1.00 38.93 195 GLY B N 1
ATOM 3814 C CA . GLY B 1 174 ? -3.057 -21.760 58.618 1.00 34.47 195 GLY B CA 1
ATOM 3815 C C . GLY B 1 174 ? -1.634 -21.364 58.284 1.00 35.27 195 GLY B C 1
ATOM 3816 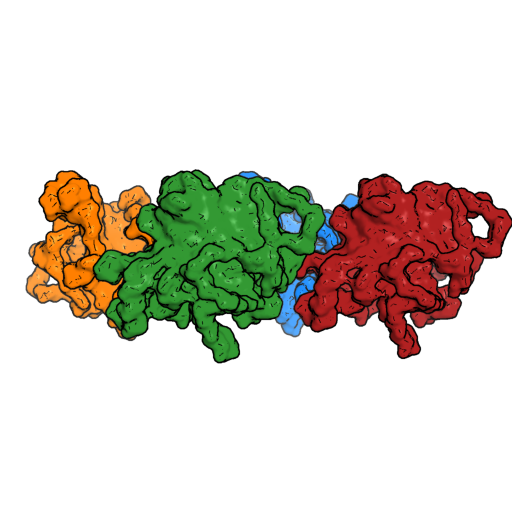O O . GLY B 1 174 ? -1.360 -20.331 57.631 1.00 37.62 195 GLY B O 1
ATOM 3817 N N . VAL B 1 175 ? -0.704 -22.189 58.704 1.00 27.40 196 VAL B N 1
ATOM 3818 C CA . VAL B 1 175 ? 0.701 -21.892 58.484 1.00 26.96 196 VAL B CA 1
ATOM 3819 C C . VAL B 1 175 ? 1.126 -22.655 57.241 1.00 25.78 196 VAL B C 1
ATOM 3820 O O . VAL B 1 175 ? 0.968 -23.885 57.142 1.00 23.96 196 VAL B O 1
ATOM 3824 N N . TRP B 1 176 ? 1.714 -21.926 56.302 1.00 26.66 197 TRP B N 1
ATOM 3825 C CA . TRP B 1 176 ? 2.285 -22.595 55.102 1.00 26.85 197 TRP B CA 1
ATOM 3826 C C . TRP B 1 176 ? 3.482 -23.424 55.422 1.00 27.88 197 TRP B C 1
ATOM 3827 O O . TRP B 1 176 ? 4.364 -23.002 56.194 1.00 28.05 197 TRP B O 1
ATOM 3838 N N . LYS B 1 177 ? 3.548 -24.632 54.850 1.00 24.27 198 LYS B N 1
ATOM 3839 C CA . LYS B 1 177 ? 4.691 -25.526 55.025 1.00 25.08 198 LYS B CA 1
ATOM 3840 C C . LYS B 1 177 ? 5.191 -25.658 53.579 1.00 25.30 198 LYS B C 1
ATOM 3841 O O . LYS B 1 177 ? 4.570 -26.372 52.778 1.00 22.89 198 LYS B O 1
ATOM 3847 N N . ARG B 1 178 ? 6.241 -24.897 53.284 1.00 24.65 199 ARG B N 1
ATOM 3848 C CA A ARG B 1 178 ? 6.758 -24.772 51.918 0.50 25.00 199 ARG B CA 1
ATOM 3849 C CA B ARG B 1 178 ? 6.758 -24.775 51.912 0.50 24.55 199 ARG B CA 1
ATOM 3850 C C . ARG B 1 178 ? 7.981 -25.657 51.775 1.00 24.33 199 ARG B C 1
ATOM 3851 O O . ARG B 1 178 ? 8.710 -25.862 52.723 1.00 24.69 199 ARG B O 1
ATOM 3866 N N . PRO B 1 179 ? 8.215 -26.197 50.562 1.00 23.35 200 PRO B N 1
ATOM 3867 C CA . PRO B 1 179 ? 9.307 -27.163 50.434 1.00 23.32 200 PRO B CA 1
ATOM 3868 C C . PRO B 1 179 ? 10.657 -26.619 50.849 1.00 23.61 200 PRO B C 1
ATOM 3869 O O . PRO B 1 179 ? 11.446 -27.401 51.406 1.00 24.31 200 PRO B O 1
ATOM 3873 N N . LYS B 1 180 ? 10.945 -25.341 50.575 1.00 23.18 201 LYS B N 1
ATOM 3874 C CA A LYS B 1 180 ? 12.291 -24.768 50.977 0.80 24.33 201 LYS B CA 1
ATOM 3875 C CA B LYS B 1 180 ? 12.253 -24.758 50.957 0.20 25.08 201 LYS B CA 1
ATOM 3876 C C . LYS B 1 180 ? 12.402 -24.644 52.468 1.00 26.89 201 LYS B C 1
ATOM 3877 O O . LYS B 1 180 ? 13.509 -24.618 52.992 1.00 29.20 201 LYS B O 1
ATOM 3888 N N . MET B 1 181 ? 11.286 -24.615 53.189 1.00 26.11 202 MET B N 1
ATOM 3889 C CA A MET B 1 181 ? 11.380 -24.511 54.623 0.60 26.76 202 MET B CA 1
ATOM 3890 C CA B MET B 1 181 ? 11.365 -24.505 54.629 0.40 26.30 202 MET B CA 1
ATOM 3891 C C . MET B 1 181 ? 11.447 -25.852 55.303 1.00 25.34 202 MET B C 1
ATOM 3892 O O . MET B 1 181 ? 11.932 -25.961 56.413 1.00 26.69 202 MET B O 1
ATOM 3901 N N . TYR B 1 182 ? 10.934 -26.865 54.638 1.00 23.93 203 TYR B N 1
ATOM 3902 C CA . TYR B 1 182 ? 10.877 -28.217 55.148 1.00 24.57 203 TYR B CA 1
ATOM 3903 C C . TYR B 1 182 ? 11.425 -29.170 54.121 1.00 24.10 203 TYR B C 1
ATOM 3904 O O . TYR B 1 182 ? 10.668 -30.087 53.689 1.00 23.55 203 TYR B O 1
ATOM 3913 N N . PRO B 1 183 ? 12.728 -29.016 53.723 1.00 24.75 204 PRO B N 1
ATOM 3914 C CA . PRO B 1 183 ? 13.220 -29.712 52.488 1.00 24.82 204 PRO B CA 1
ATOM 3915 C C . PRO B 1 183 ? 13.308 -31.242 52.694 1.00 24.90 204 PRO B C 1
ATOM 3916 O O . PRO B 1 183 ? 12.928 -32.027 51.824 1.00 22.82 204 PRO B O 1
ATOM 3920 N N . GLN B 1 184 ? 13.707 -31.671 53.899 1.00 26.68 205 GLN B N 1
ATOM 3921 C CA . GLN B 1 184 ? 13.812 -33.115 54.146 1.00 29.19 205 GLN B CA 1
ATOM 3922 C C . GLN B 1 184 ? 12.467 -33.824 53.957 1.00 26.24 205 GLN B C 1
ATOM 3923 O O . GLN B 1 184 ? 12.417 -34.913 53.404 1.00 28.62 205 GLN B O 1
ATOM 3929 N N . GLU B 1 185 ? 11.388 -33.110 54.333 1.00 24.79 206 GLU B N 1
ATOM 3930 C CA A GLU B 1 185 ? 10.049 -33.663 54.312 0.50 25.44 206 GLU B CA 1
ATOM 3931 C CA B GLU B 1 185 ? 10.029 -33.617 54.345 0.50 25.93 206 GLU B CA 1
ATOM 3932 C C . GLU B 1 185 ? 9.329 -33.365 52.984 1.00 24.19 206 GLU B C 1
ATOM 3933 O O . GLU B 1 185 ? 8.437 -34.126 52.607 1.00 25.92 206 GLU B O 1
ATOM 3944 N N . GLN B 1 186 ? 9.743 -32.308 52.268 1.00 24.41 207 GLN B N 1
ATOM 3945 C CA . GLN B 1 186 ? 8.824 -31.794 51.215 1.00 22.59 207 GLN B CA 1
ATOM 3946 C C . GLN B 1 186 ? 9.480 -31.421 49.880 1.00 22.40 207 GLN B C 1
ATOM 3947 O O . GLN B 1 186 ? 8.773 -31.189 48.899 1.00 22.01 207 GLN B O 1
ATOM 3953 N N . LEU B 1 187 ? 10.786 -31.316 49.844 1.00 21.49 208 LEU B N 1
ATOM 3954 C CA . LEU B 1 187 ? 11.507 -30.881 48.636 1.00 21.79 208 LEU B CA 1
ATOM 3955 C C . LEU B 1 187 ? 12.162 -32.043 47.919 1.00 21.78 208 LEU B C 1
ATOM 3956 O O . LEU B 1 187 ? 12.914 -32.832 48.566 1.00 22.61 208 LEU B O 1
ATOM 3961 N N . ASN B 1 188 ? 11.884 -32.140 46.608 1.00 21.31 209 ASN B N 1
ATOM 3962 C CA . ASN B 1 188 ? 12.571 -33.033 45.705 1.00 21.58 209 ASN B CA 1
ATOM 3963 C C . ASN B 1 188 ? 13.023 -32.337 44.446 1.00 21.53 209 ASN B C 1
ATOM 3964 O O . ASN B 1 188 ? 12.280 -31.536 43.801 1.00 20.86 209 ASN B O 1
ATOM 3969 N N . LYS B 1 189 ? 14.261 -32.642 44.069 1.00 21.51 210 LYS B N 1
ATOM 3970 C CA . LYS B 1 189 ? 14.912 -32.120 42.845 1.00 23.46 210 LYS B CA 1
ATOM 3971 C C . LYS B 1 189 ? 15.507 -33.328 42.123 1.00 23.75 210 LYS B C 1
ATOM 3972 O O . LYS B 1 189 ? 15.970 -34.298 42.746 1.00 24.92 210 LYS B O 1
ATOM 3978 N N . TRP B 1 190 ? 15.442 -33.337 40.802 1.00 22.70 211 TRP B N 1
ATOM 3979 C CA . TRP B 1 190 ? 16.024 -34.404 40.030 1.00 23.90 211 TRP B CA 1
ATOM 3980 C C . TRP B 1 190 ? 16.532 -33.768 38.777 1.00 24.46 211 TRP B C 1
ATOM 3981 O O . TRP B 1 190 ? 15.914 -32.893 38.212 1.00 24.00 211 TRP B O 1
ATOM 3992 N N . ARG B 1 191 ? 17.725 -34.167 38.340 1.00 22.68 212 ARG B N 1
ATOM 3993 C CA . ARG B 1 191 ? 18.275 -33.649 37.090 1.00 22.29 212 ARG B CA 1
ATOM 3994 C C . ARG B 1 191 ? 18.203 -34.721 36.042 1.00 22.91 212 ARG B C 1
ATOM 3995 O O . ARG B 1 191 ? 18.785 -35.858 36.211 1.00 23.82 212 ARG B O 1
ATOM 4003 N N . ALA B 1 192 ? 17.601 -34.401 34.906 1.00 21.93 213 ALA B N 1
ATOM 4004 C CA . ALA B 1 192 ? 17.460 -35.341 33.840 1.00 22.92 213 ALA B CA 1
ATOM 4005 C C . ALA B 1 192 ? 18.710 -35.386 32.996 1.00 25.29 213 ALA B C 1
ATOM 4006 O O . ALA B 1 192 ? 19.406 -34.326 32.863 1.00 24.28 213 ALA B O 1
ATOM 4008 N N . PRO B 1 193 ? 18.910 -36.520 32.330 1.00 25.46 214 PRO B N 1
ATOM 4009 C CA . PRO B 1 193 ? 20.026 -36.554 31.353 1.00 27.32 214 PRO B CA 1
ATOM 4010 C C . PRO B 1 193 ? 19.560 -36.153 29.957 1.00 28.35 214 PRO B C 1
ATOM 4011 O O . PRO B 1 193 ? 20.303 -36.273 28.999 1.00 30.21 214 PRO B O 1
ATOM 4015 N N . TRP B 1 194 ? 18.317 -35.666 29.815 1.00 24.82 215 TRP B N 1
ATOM 4016 C CA . TRP B 1 194 ? 17.759 -35.267 28.502 1.00 26.62 215 TRP B CA 1
ATOM 4017 C C . TRP B 1 194 ? 17.009 -33.960 28.793 1.00 25.98 215 TRP B C 1
ATOM 4018 O O . TRP B 1 194 ? 16.675 -33.644 29.984 1.00 25.16 215 TRP B O 1
ATOM 4029 N N . ASP B 1 195 ? 16.729 -33.205 27.722 1.00 25.74 216 ASP B N 1
ATOM 4030 C CA . ASP B 1 195 ? 16.027 -31.907 27.837 1.00 25.13 216 ASP B CA 1
ATOM 4031 C C . ASP B 1 195 ? 14.508 -32.148 27.928 1.00 23.26 216 ASP B C 1
ATOM 4032 O O . ASP B 1 195 ? 13.887 -32.578 26.959 1.00 23.73 216 ASP B O 1
ATOM 4037 N N . PRO B 1 196 ? 13.864 -31.876 29.078 1.00 22.09 217 PRO B N 1
ATOM 4038 C CA . PRO B 1 196 ? 12.404 -32.094 29.198 1.00 22.59 217 PRO B CA 1
ATOM 4039 C C . PRO B 1 196 ? 11.522 -31.249 28.282 1.00 21.56 217 PRO B C 1
ATOM 4040 O O . PRO B 1 196 ? 10.329 -31.508 28.108 1.00 21.87 217 PRO B O 1
ATOM 4044 N N . SER B 1 197 ? 12.057 -30.213 27.698 1.00 24.01 218 SER B N 1
ATOM 4045 C CA . SER B 1 197 ? 11.293 -29.324 26.866 1.00 24.01 218 SER B CA 1
ATOM 4046 C C . SER B 1 197 ? 11.249 -29.870 25.428 1.00 25.54 218 SER B C 1
ATOM 4047 O O . SER B 1 197 ? 10.506 -29.349 24.632 1.00 24.51 218 SER B O 1
ATOM 4050 N N . LYS B 1 198 ? 12.080 -30.875 25.104 1.00 23.62 219 LYS B N 1
ATOM 4051 C CA . LYS B 1 198 ? 12.302 -31.280 23.721 1.00 26.92 219 LYS B CA 1
ATOM 4052 C C . LYS B 1 198 ? 11.456 -32.461 23.253 1.00 25.22 219 LYS B C 1
ATOM 4053 O O . LYS B 1 198 ? 11.242 -32.630 22.043 1.00 25.57 219 LYS B O 1
ATOM 4059 N N . ASP B 1 199 ? 11.114 -33.347 24.188 1.00 24.10 220 ASP B N 1
ATOM 4060 C CA . ASP B 1 199 ? 10.417 -34.621 23.908 1.00 22.56 220 ASP B CA 1
ATOM 4061 C C . ASP B 1 199 ? 9.412 -34.955 25.008 1.00 22.36 220 ASP B C 1
ATOM 4062 O O . ASP B 1 199 ? 9.433 -34.305 26.100 1.00 22.51 220 ASP B O 1
ATOM 4067 N N . PHE B 1 200 ? 8.560 -35.944 24.736 1.00 21.43 221 PHE B N 1
ATOM 4068 C CA . PHE B 1 200 ? 7.564 -36.386 25.746 1.00 20.04 221 PHE B CA 1
ATOM 4069 C C . PHE B 1 200 ? 8.198 -37.365 26.735 1.00 21.49 221 PHE B C 1
ATOM 4070 O O . PHE B 1 200 ? 8.921 -38.284 26.327 1.00 21.99 221 PHE B O 1
ATOM 4078 N N . HIS B 1 201 ? 7.964 -37.134 28.029 1.00 20.03 222 HIS B N 1
ATOM 4079 C CA . HIS B 1 201 ? 8.391 -38.096 29.046 1.00 19.74 222 HIS B CA 1
ATOM 4080 C C . HIS B 1 201 ? 7.243 -38.375 29.966 1.00 19.87 222 HIS B C 1
ATOM 4081 O O . HIS B 1 201 ? 6.195 -37.639 29.938 1.00 20.06 222 HIS B O 1
ATOM 4088 N N A ILE B 1 202 ? 7.410 -39.417 30.785 0.50 20.33 223 ILE B N 1
ATOM 4089 N N B ILE B 1 202 ? 7.464 -39.382 30.819 0.50 20.32 223 ILE B N 1
ATOM 4090 C CA A ILE B 1 202 ? 6.357 -39.918 31.627 0.50 20.35 223 ILE B CA 1
ATOM 4091 C CA B ILE B 1 202 ? 6.480 -39.969 31.692 0.50 20.27 223 ILE B CA 1
ATOM 4092 C C A ILE B 1 202 ? 6.619 -39.581 33.103 0.50 19.93 223 ILE B C 1
ATOM 4093 C C B ILE B 1 202 ? 6.670 -39.548 33.144 0.50 19.87 223 ILE B C 1
ATOM 4094 O O A ILE B 1 202 ? 7.667 -39.933 33.658 0.50 20.94 223 ILE B O 1
ATOM 4095 O O B ILE B 1 202 ? 7.716 -39.839 33.741 0.50 20.81 223 ILE B O 1
ATOM 4104 N N . TYR B 1 203 ? 5.678 -38.829 33.693 1.00 19.28 224 TYR B N 1
ATOM 4105 C CA . TYR B 1 203 ? 5.788 -38.332 35.120 1.00 19.63 224 TYR B CA 1
ATOM 4106 C C . TYR B 1 203 ? 4.681 -38.998 35.915 1.00 20.71 224 TYR B C 1
ATOM 4107 O O . TYR B 1 203 ? 3.483 -38.737 35.646 1.00 21.09 224 TYR B O 1
ATOM 4116 N N . GLY B 1 204 ? 5.075 -39.815 36.933 1.00 21.33 225 GLY B N 1
ATOM 4117 C CA . GLY B 1 204 ? 4.111 -40.541 37.739 1.00 21.19 225 GLY B CA 1
ATOM 4118 C C . GLY B 1 204 ? 4.309 -40.285 39.198 1.00 20.12 225 GLY B C 1
ATOM 4119 O O . GLY B 1 204 ? 5.398 -39.905 39.694 1.00 20.35 225 GLY B O 1
ATOM 4120 N N . CYS B 1 205 ? 3.242 -40.560 39.911 1.00 19.30 226 CYS B N 1
ATOM 4121 C CA . CYS B 1 205 ? 3.263 -40.390 41.375 1.00 20.18 226 CYS B CA 1
ATOM 4122 C C . CYS B 1 205 ? 2.279 -41.349 42.007 1.00 21.67 226 CYS B C 1
ATOM 4123 O O . CYS B 1 205 ? 1.087 -41.386 41.648 1.00 21.97 226 CYS B O 1
ATOM 4126 N N . GLU B 1 206 ? 2.809 -42.115 42.966 1.00 22.01 227 GLU B N 1
ATOM 4127 C CA . GLU B 1 206 ? 2.093 -43.096 43.733 1.00 23.03 227 GLU B CA 1
ATOM 4128 C C . GLU B 1 206 ? 1.808 -42.518 45.100 1.00 22.56 227 GLU B C 1
ATOM 4129 O O . GLU B 1 206 ? 2.754 -42.147 45.806 1.00 22.25 227 GLU B O 1
ATOM 4135 N N . VAL B 1 207 ? 0.528 -42.399 45.465 1.00 21.78 228 VAL B N 1
ATOM 4136 C CA . VAL B 1 207 ? 0.159 -41.755 46.750 1.00 22.12 228 VAL B CA 1
ATOM 4137 C C . VAL B 1 207 ? -0.635 -42.743 47.604 1.00 23.25 228 VAL B C 1
ATOM 4138 O O . VAL B 1 207 ? -1.718 -43.232 47.213 1.00 22.49 228 VAL B O 1
ATOM 4142 N N . ASN B 1 208 ? -0.125 -43.036 48.792 1.00 23.35 229 ASN B N 1
ATOM 4143 C CA . ASN B 1 208 ? -0.896 -43.878 49.711 1.00 24.52 229 ASN B CA 1
ATOM 4144 C C . ASN B 1 208 ? -0.909 -43.281 51.129 1.00 25.54 229 ASN B C 1
ATOM 4145 O O . ASN B 1 208 ? -0.343 -42.192 51.385 1.00 23.93 229 ASN B O 1
ATOM 4150 N N . GLN B 1 209 ? -1.483 -43.961 52.114 1.00 27.58 230 GLN B N 1
ATOM 4151 C CA . GLN B 1 209 ? -1.600 -43.261 53.413 1.00 30.08 230 GLN B CA 1
ATOM 4152 C C . GLN B 1 209 ? -0.254 -43.125 54.132 1.00 30.46 230 GLN B C 1
ATOM 4153 O O . GLN B 1 209 ? -0.117 -42.322 55.067 1.00 29.42 230 GLN B O 1
ATOM 4159 N N . ASN B 1 210 ? 0.735 -43.896 53.690 1.00 28.69 231 ASN B N 1
ATOM 4160 C CA . ASN B 1 210 ? 2.039 -43.899 54.321 1.00 28.80 231 ASN B CA 1
ATOM 4161 C C . ASN B 1 210 ? 3.125 -43.079 53.640 1.00 28.78 231 ASN B C 1
ATOM 4162 O O . ASN B 1 210 ? 3.948 -42.439 54.326 1.00 27.66 231 ASN B O 1
ATOM 4167 N N . GLU B 1 211 ? 3.166 -43.116 52.303 1.00 28.41 232 GLU B N 1
ATOM 4168 C CA . GLU B 1 211 ? 4.261 -42.474 51.570 1.00 27.52 232 GLU B CA 1
ATOM 4169 C C . GLU B 1 211 ? 3.759 -41.967 50.192 1.00 25.63 232 GLU B C 1
ATOM 4170 O O . GLU B 1 211 ? 2.681 -42.392 49.662 1.00 24.42 232 GLU B O 1
ATOM 4176 N N . ILE B 1 212 ? 4.562 -41.058 49.639 1.00 23.69 233 ILE B N 1
ATOM 4177 C CA . ILE B 1 212 ? 4.381 -40.538 48.243 1.00 23.15 233 ILE B CA 1
ATOM 4178 C C . ILE B 1 212 ? 5.637 -40.874 47.487 1.00 22.35 233 ILE B C 1
ATOM 4179 O O . ILE B 1 212 ? 6.732 -40.689 47.989 1.00 23.92 233 ILE B O 1
ATOM 4184 N N . ILE B 1 213 ? 5.497 -41.469 46.312 1.00 22.85 234 ILE B N 1
ATOM 4185 C CA . ILE B 1 213 ? 6.665 -41.907 45.539 1.00 22.90 234 ILE B CA 1
ATOM 4186 C C . ILE B 1 213 ? 6.562 -41.358 44.125 1.00 23.87 234 ILE B C 1
ATOM 4187 O O . ILE B 1 213 ? 5.530 -41.519 43.496 1.00 22.36 234 ILE B O 1
ATOM 4192 N N . TRP B 1 214 ? 7.616 -40.710 43.637 1.00 22.46 235 TRP B N 1
ATOM 4193 C CA . TRP B 1 214 ? 7.611 -40.140 42.268 1.00 21.10 235 TRP B CA 1
ATOM 4194 C C . TRP B 1 214 ? 8.441 -40.937 41.305 1.00 22.93 235 TRP B C 1
ATOM 4195 O O . TRP B 1 214 ? 9.530 -41.440 41.679 1.00 21.53 235 TRP B O 1
ATOM 4206 N N . TYR B 1 215 ? 7.977 -40.989 40.048 1.00 21.94 236 TYR B N 1
ATOM 4207 C CA . TYR B 1 215 ? 8.654 -41.718 38.984 1.00 22.64 236 TYR B CA 1
ATOM 4208 C C . TYR B 1 215 ? 8.861 -40.833 37.781 1.00 23.03 236 TYR B C 1
ATOM 4209 O O . TYR B 1 215 ? 7.960 -40.066 37.425 1.00 22.62 236 TYR B O 1
ATOM 4218 N N . VAL B 1 216 ? 9.991 -40.963 37.101 1.00 21.76 237 VAL B N 1
ATOM 4219 C CA . VAL B 1 216 ? 10.164 -40.278 35.818 1.00 23.04 237 VAL B CA 1
ATOM 4220 C C . VAL B 1 216 ? 10.626 -41.354 34.808 1.00 23.83 237 VAL B C 1
ATOM 4221 O O . VAL B 1 216 ? 11.606 -42.101 35.103 1.00 23.10 237 VAL B O 1
ATOM 4225 N N . ASP B 1 217 ? 9.909 -41.504 33.704 1.00 24.21 238 ASP B N 1
ATOM 4226 C CA . ASP B 1 217 ? 10.169 -42.639 32.766 1.00 25.66 238 ASP B CA 1
ATOM 4227 C C . ASP B 1 217 ? 10.338 -43.984 33.465 1.00 26.97 238 ASP B C 1
ATOM 4228 O O . ASP B 1 217 ? 11.260 -44.784 33.097 1.00 28.55 238 ASP B O 1
ATOM 4233 N N . GLY B 1 218 ? 9.451 -44.249 34.426 1.00 24.85 239 GLY B N 1
ATOM 4234 C CA . GLY B 1 218 ? 9.341 -45.603 35.061 1.00 27.24 239 GLY B CA 1
ATOM 4235 C C . GLY B 1 218 ? 10.412 -45.872 36.074 1.00 29.43 239 GLY B C 1
ATOM 4236 O O . GLY B 1 218 ? 10.577 -47.052 36.491 1.00 30.43 239 GLY B O 1
ATOM 4237 N N . VAL B 1 219 ? 11.142 -44.828 36.467 1.00 25.31 240 VAL B N 1
ATOM 4238 C CA . VAL B 1 219 ? 12.219 -45.020 37.474 1.00 27.04 240 VAL B CA 1
ATOM 4239 C C . VAL B 1 219 ? 11.817 -44.184 38.675 1.00 26.78 240 VAL B C 1
ATOM 4240 O O . VAL B 1 219 ? 11.502 -42.979 38.520 1.00 24.78 240 VAL B O 1
ATOM 4244 N N . GLU B 1 220 ? 11.807 -44.807 39.856 1.00 27.73 241 GLU B N 1
ATOM 4245 C CA . GLU B 1 220 ? 11.602 -43.989 41.112 1.00 27.77 241 GLU B CA 1
ATOM 4246 C C . GLU B 1 220 ? 12.709 -42.980 41.282 1.00 27.91 241 GLU B C 1
ATOM 4247 O O . GLU B 1 220 ? 13.919 -43.311 41.253 1.00 28.69 241 GLU B O 1
ATOM 4253 N N . VAL B 1 221 ? 12.311 -41.723 41.462 1.00 26.42 242 VAL B N 1
ATOM 4254 C CA . VAL B 1 221 ? 13.281 -40.625 41.663 1.00 25.57 242 VAL B CA 1
ATOM 4255 C C . VAL B 1 221 ? 13.138 -39.973 43.051 1.00 27.37 242 VAL B C 1
ATOM 4256 O O . VAL B 1 221 ? 14.070 -39.223 43.462 1.00 27.78 242 VAL B O 1
ATOM 4260 N N . ALA B 1 222 ? 12.053 -40.198 43.806 1.00 24.84 243 ALA B N 1
ATOM 4261 C CA . ALA B 1 222 ? 11.954 -39.572 45.126 1.00 25.50 243 ALA B CA 1
ATOM 4262 C C . ALA B 1 222 ? 10.862 -40.295 45.910 1.00 24.86 243 ALA B C 1
ATOM 4263 O O . ALA B 1 222 ? 10.006 -40.937 45.308 1.00 25.23 243 ALA B O 1
ATOM 4265 N N . ARG B 1 223 ? 10.904 -40.169 47.241 1.00 23.52 244 ARG B N 1
ATOM 4266 C CA . ARG B 1 223 ? 9.902 -40.764 48.084 1.00 24.19 244 ARG B CA 1
ATOM 4267 C C . ARG B 1 223 ? 9.857 -39.911 49.338 1.00 25.02 244 ARG B C 1
ATOM 4268 O O . ARG B 1 223 ? 10.906 -39.467 49.832 1.00 26.62 244 ARG B O 1
ATOM 4276 N N . LYS B 1 224 ? 8.667 -39.647 49.877 1.00 22.46 245 LYS B N 1
ATOM 4277 C CA . LYS B 1 224 ? 8.564 -38.918 51.155 1.00 24.04 245 LYS B CA 1
ATOM 4278 C C . LYS B 1 224 ? 7.462 -39.536 51.963 1.00 24.43 245 LYS B C 1
ATOM 4279 O O . LYS B 1 224 ? 6.491 -40.054 51.398 1.00 24.94 245 LYS B O 1
ATOM 4285 N N . PRO B 1 225 ? 7.518 -39.390 53.303 1.00 23.03 246 PRO B N 1
ATOM 4286 C CA . PRO B 1 225 ? 6.407 -39.804 54.131 1.00 23.65 246 PRO B CA 1
ATOM 4287 C C . PRO B 1 225 ? 5.141 -38.977 53.894 1.00 24.29 246 PRO B C 1
ATOM 4288 O O . PRO B 1 225 ? 5.262 -37.775 53.701 1.00 23.96 246 PRO B O 1
ATOM 4292 N N . ASN B 1 226 ? 3.965 -39.617 53.895 1.00 23.93 247 ASN B N 1
ATOM 4293 C CA . ASN B 1 226 ? 2.721 -38.884 53.781 1.00 24.03 247 ASN B CA 1
ATOM 4294 C C . ASN B 1 226 ? 2.160 -38.330 55.157 1.00 24.11 247 ASN B C 1
ATOM 4295 O O . ASN B 1 226 ? 1.240 -38.916 55.784 1.00 24.91 247 ASN B O 1
ATOM 4300 N N . LYS B 1 227 ? 2.633 -37.142 55.502 1.00 24.10 248 LYS B N 1
ATOM 4301 C CA . LYS B 1 227 ? 2.264 -36.480 56.716 1.00 25.89 248 LYS B CA 1
ATOM 4302 C C . LYS B 1 227 ? 0.968 -35.657 56.581 1.00 26.45 248 LYS B C 1
ATOM 4303 O O . LYS B 1 227 ? 0.096 -35.748 57.484 1.00 27.45 248 LYS B O 1
ATOM 4309 N N . TYR B 1 228 ? 0.835 -34.887 55.471 1.00 24.46 249 TYR B N 1
ATOM 4310 C CA . TYR B 1 228 ? -0.185 -33.827 55.307 1.00 24.54 249 TYR B CA 1
ATOM 4311 C C . TYR B 1 228 ? -0.991 -33.942 54.012 1.00 23.48 249 TYR B C 1
ATOM 4312 O O . TYR B 1 228 ? -1.565 -32.925 53.585 1.00 27.65 249 TYR B O 1
ATOM 4321 N N . TRP B 1 229 ? -0.900 -35.061 53.306 1.00 23.58 250 TRP B N 1
ATOM 4322 C CA . TRP B 1 229 ? -1.424 -35.176 51.905 1.00 22.43 250 TRP B CA 1
ATOM 4323 C C . TRP B 1 229 ? -2.464 -36.245 51.935 1.00 22.26 250 TRP B C 1
ATOM 4324 O O . TRP B 1 229 ? -2.451 -37.220 51.147 1.00 23.19 250 TRP B O 1
ATOM 4335 N N . HIS B 1 230 ? -3.416 -36.024 52.852 1.00 23.85 251 HIS B N 1
ATOM 4336 C CA . HIS B 1 230 ? -4.567 -36.948 52.945 1.00 23.88 251 HIS B CA 1
ATOM 4337 C C . HIS B 1 230 ? -5.865 -36.299 52.549 1.00 26.03 251 HIS B C 1
ATOM 4338 O O . HIS B 1 230 ? -6.903 -36.944 52.714 1.00 28.00 251 HIS B O 1
ATOM 4345 N N . ARG B 1 231 ? -5.880 -35.046 52.078 1.00 23.56 252 ARG B N 1
ATOM 4346 C CA . ARG B 1 231 ? -7.159 -34.399 51.730 1.00 23.67 252 ARG B CA 1
ATOM 4347 C C . ARG B 1 231 ? -7.536 -34.769 50.276 1.00 24.33 252 ARG B C 1
ATOM 4348 O O . ARG B 1 231 ? -6.643 -35.154 49.513 1.00 22.73 252 ARG B O 1
ATOM 4356 N N . PRO B 1 232 ? -8.804 -34.637 49.893 1.00 23.38 253 PRO B N 1
ATOM 4357 C CA . PRO B 1 232 ? -9.152 -34.841 48.455 1.00 24.10 253 PRO B CA 1
ATOM 4358 C C . PRO B 1 232 ? -8.530 -33.738 47.566 1.00 23.32 253 PRO B C 1
ATOM 4359 O O . PRO B 1 232 ? -8.531 -32.563 47.935 1.00 25.89 253 PRO B O 1
ATOM 4363 N N . MET B 1 233 ? -7.933 -34.168 46.461 1.00 24.10 254 MET B N 1
ATOM 4364 C CA . MET B 1 233 ? -7.230 -33.297 45.496 1.00 21.59 254 MET B CA 1
ATOM 4365 C C . MET B 1 233 ? -7.723 -33.507 44.076 1.00 21.99 254 MET B C 1
ATOM 4366 O O . MET B 1 233 ? -8.027 -34.640 43.668 1.00 22.05 254 MET B O 1
ATOM 4371 N N . ASN B 1 234 ? -7.791 -32.387 43.357 1.00 22.41 255 ASN B N 1
ATOM 4372 C CA . ASN B 1 234 ? -8.085 -32.347 41.911 1.00 21.31 255 ASN B CA 1
ATOM 4373 C C . ASN B 1 234 ? -6.811 -32.587 41.133 1.00 21.62 255 ASN B C 1
ATOM 4374 O O . ASN B 1 234 ? -5.700 -32.138 41.492 1.00 21.98 255 ASN B O 1
ATOM 4379 N N . VAL B 1 235 ? -6.973 -33.281 40.036 1.00 19.98 256 VAL B N 1
ATOM 4380 C CA . VAL B 1 235 ? -5.805 -33.647 39.168 1.00 19.67 256 VAL B CA 1
ATOM 4381 C C . VAL B 1 235 ? -5.610 -32.538 38.150 1.00 19.88 256 VAL B C 1
ATOM 4382 O O . VAL B 1 235 ? -6.577 -32.148 37.459 1.00 21.33 256 VAL B O 1
ATOM 4386 N N . THR B 1 236 ? -4.373 -32.030 38.034 1.00 19.22 257 THR B N 1
ATOM 4387 C CA . THR B 1 236 ? -4.192 -30.727 37.327 1.00 19.98 257 THR B CA 1
ATOM 4388 C C . THR B 1 236 ? -3.009 -30.787 36.400 1.00 19.09 257 THR B C 1
ATOM 4389 O O . THR B 1 236 ? -1.924 -31.243 36.774 1.00 17.77 257 THR B O 1
ATOM 4393 N N . LEU B 1 237 ? -3.208 -30.358 35.167 1.00 18.56 258 LEU B N 1
ATOM 4394 C CA . LEU B 1 237 ? -2.081 -30.154 34.215 1.00 19.18 258 LEU B CA 1
ATOM 4395 C C . LEU B 1 237 ? -2.111 -28.646 33.827 1.00 19.01 258 LEU B C 1
ATOM 4396 O O . LEU B 1 237 ? -3.181 -28.137 33.408 1.00 19.12 258 LEU B O 1
ATOM 4401 N N . SER B 1 238 ? -1.027 -27.897 34.014 1.00 18.17 259 SER B N 1
ATOM 4402 C CA . SER B 1 238 ? -1.207 -26.441 33.721 1.00 19.45 259 SER B CA 1
ATOM 4403 C C . SER B 1 238 ? 0.178 -25.881 33.352 1.00 20.35 259 SER B C 1
ATOM 4404 O O . SER B 1 238 ? 1.219 -26.441 33.733 1.00 20.93 259 SER B O 1
ATOM 4407 N N . LEU B 1 239 ? 0.155 -24.757 32.642 1.00 19.92 260 LEU B N 1
ATOM 4408 C CA . LEU B 1 239 ? 1.348 -24.112 32.193 1.00 19.96 260 LEU B CA 1
ATOM 4409 C C . LEU B 1 239 ? 1.427 -22.775 33.002 1.00 20.32 260 LEU B C 1
ATOM 4410 O O . LEU B 1 239 ? 0.596 -21.828 32.838 1.00 23.10 260 LEU B O 1
ATOM 4415 N N . GLY B 1 240 ? 2.370 -22.721 33.946 1.00 20.47 261 GLY B N 1
ATOM 4416 C CA . GLY B 1 240 ? 2.539 -21.522 34.806 1.00 20.55 261 GLY B CA 1
ATOM 4417 C C . GLY B 1 240 ? 3.506 -20.494 34.282 1.00 20.77 261 GLY B C 1
ATOM 4418 O O . GLY B 1 240 ? 4.316 -20.783 33.405 1.00 22.36 261 GLY B O 1
ATOM 4419 N N . LEU B 1 241 ? 3.450 -19.283 34.857 1.00 20.96 262 LEU B N 1
ATOM 4420 C CA . LEU B 1 241 ? 4.324 -18.233 34.401 1.00 22.06 262 LEU B CA 1
ATOM 4421 C C . LEU B 1 241 ? 5.410 -18.089 35.435 1.00 22.20 262 LEU B C 1
ATOM 4422 O O . LEU B 1 241 ? 5.149 -18.280 36.634 1.00 22.54 262 LEU B O 1
ATOM 4427 N N . ARG B 1 242 ? 6.626 -17.739 35.006 1.00 23.16 263 ARG B N 1
ATOM 4428 C CA . ARG B 1 242 ? 7.828 -17.671 35.905 1.00 23.53 263 ARG B CA 1
ATOM 4429 C C . ARG B 1 242 ? 8.717 -16.467 35.502 1.00 25.71 263 ARG B C 1
ATOM 4430 O O . ARG B 1 242 ? 8.472 -15.850 34.470 1.00 26.00 263 ARG B O 1
ATOM 4438 N N . LYS B 1 243 ? 9.749 -16.181 36.286 1.00 27.31 264 LYS B N 1
ATOM 4439 C CA A LYS B 1 243 ? 10.779 -15.189 35.934 0.50 28.36 264 LYS B CA 1
ATOM 4440 C CA B LYS B 1 243 ? 10.739 -15.173 35.920 0.50 27.90 264 LYS B CA 1
ATOM 4441 C C . LYS B 1 243 ? 11.247 -15.502 34.499 1.00 28.86 264 LYS B C 1
ATOM 4442 O O . LYS B 1 243 ? 11.457 -16.685 34.165 1.00 27.44 264 LYS B O 1
ATOM 4453 N N . PRO B 1 244 ? 11.463 -14.466 33.646 1.00 27.76 265 PRO B N 1
ATOM 4454 C CA . PRO B 1 244 ? 11.494 -13.055 34.043 1.00 28.43 265 PRO B CA 1
ATOM 4455 C C . PRO B 1 244 ? 10.093 -12.385 34.051 1.00 28.96 265 PRO B C 1
ATOM 4456 O O . PRO B 1 244 ? 10.009 -11.155 34.180 1.00 29.16 265 PRO B O 1
ATOM 4460 N N . PHE B 1 245 ? 9.018 -13.148 33.885 1.00 27.99 266 PHE B N 1
ATOM 4461 C CA . PHE B 1 245 ? 7.672 -12.527 33.815 1.00 28.23 266 PHE B CA 1
ATOM 4462 C C . PHE B 1 245 ? 7.016 -12.305 35.157 1.00 31.32 266 PHE B C 1
ATOM 4463 O O . PHE B 1 245 ? 5.896 -11.745 35.231 1.00 31.29 266 PHE B O 1
ATOM 4471 N N . VAL B 1 246 ? 7.669 -12.786 36.212 1.00 30.97 267 VAL B N 1
ATOM 4472 C CA . VAL B 1 246 ? 7.103 -12.595 37.563 1.00 35.67 267 VAL B CA 1
ATOM 4473 C C . VAL B 1 246 ? 8.252 -12.318 38.487 1.00 39.20 267 VAL B C 1
ATOM 4474 O O . VAL B 1 246 ? 9.382 -12.756 38.239 1.00 40.62 267 VAL B O 1
ATOM 4478 N N . LYS B 1 247 ? 7.930 -11.688 39.617 1.00 46.21 268 LYS B N 1
ATOM 4479 C CA . LYS B 1 247 ? 8.909 -11.402 40.668 1.00 52.95 268 LYS B CA 1
ATOM 4480 C C . LYS B 1 247 ? 8.308 -11.810 42.016 1.00 54.03 268 LYS B C 1
ATOM 4481 O O . LYS B 1 247 ? 7.172 -11.441 42.321 1.00 48.65 268 LYS B O 1
ATOM 4487 N N . PHE B 1 248 ? 9.058 -12.590 42.788 1.00 57.70 269 PHE B N 1
ATOM 4488 C CA . PHE B 1 248 ? 8.606 -13.045 44.094 1.00 63.89 269 PHE B CA 1
ATOM 4489 C C . PHE B 1 248 ? 8.778 -11.924 45.111 1.00 68.97 269 PHE B C 1
ATOM 4490 O O . PHE B 1 248 ? 9.880 -11.386 45.307 1.00 62.95 269 PHE B O 1
ATOM 4498 N N . PHE B 1 249 ? 7.653 -11.546 45.702 1.00 71.95 270 PHE B N 1
ATOM 4499 C CA . PHE B 1 249 ? 7.625 -10.973 47.035 1.00 74.76 270 PHE B CA 1
ATOM 4500 C C . PHE B 1 249 ? 6.390 -11.515 47.778 1.00 73.52 270 PHE B C 1
ATOM 4501 O O . PHE B 1 249 ? 5.406 -11.950 47.140 1.00 66.78 270 PHE B O 1
ATOM 4509 N N . ASP B 1 250 ? 6.475 -11.545 49.118 1.00 73.79 271 ASP B N 1
ATOM 4510 C CA . ASP B 1 250 ? 5.325 -11.845 49.998 1.00 70.19 271 ASP B CA 1
ATOM 4511 C C . ASP B 1 250 ? 4.726 -13.202 49.710 1.00 71.72 271 ASP B C 1
ATOM 4512 O O . ASP B 1 250 ? 3.500 -13.365 49.619 1.00 69.62 271 ASP B O 1
ATOM 4517 N N . ASN B 1 251 ? 5.645 -14.150 49.522 1.00 73.72 272 ASN B N 1
ATOM 4518 C CA . ASN B 1 251 ? 5.380 -15.587 49.340 1.00 74.55 272 ASN B CA 1
ATOM 4519 C C . ASN B 1 251 ? 4.489 -16.031 48.180 1.00 70.67 272 ASN B C 1
ATOM 4520 O O . ASN B 1 251 ? 3.822 -17.078 48.270 1.00 68.76 272 ASN B O 1
ATOM 4525 N N . LYS B 1 252 ? 4.519 -15.235 47.098 1.00 72.00 273 LYS B N 1
ATOM 4526 C CA . LYS B 1 252 ? 3.787 -15.502 45.839 1.00 65.50 273 LYS B CA 1
ATOM 4527 C C . LYS B 1 252 ? 4.383 -14.742 44.622 1.00 60.45 273 LYS B C 1
ATOM 4528 O O . LYS B 1 252 ? 5.066 -13.703 44.771 1.00 55.86 273 LYS B O 1
ATOM 4534 N N . ASN B 1 253 ? 4.107 -15.280 43.433 1.00 59.09 274 ASN B N 1
ATOM 4535 C CA . ASN B 1 253 ? 4.376 -14.594 42.175 1.00 56.69 274 ASN B CA 1
ATOM 4536 C C . ASN B 1 253 ? 3.621 -13.247 42.074 1.00 54.76 274 ASN B C 1
ATOM 4537 O O . ASN B 1 253 ? 2.415 -13.178 42.353 1.00 59.07 274 ASN B O 1
ATOM 4542 N N . ASN B 1 254 ? 4.348 -12.187 41.728 1.00 47.73 275 ASN B N 1
ATOM 4543 C CA . ASN B 1 254 ? 3.757 -10.911 41.307 1.00 46.35 275 ASN B CA 1
ATOM 4544 C C . ASN B 1 254 ? 4.114 -10.632 39.871 1.00 41.36 275 ASN B C 1
ATOM 4545 O O . ASN B 1 254 ? 5.239 -10.891 39.488 1.00 39.11 275 ASN B O 1
ATOM 4550 N N . ALA B 1 255 ? 3.168 -10.110 39.100 1.00 37.72 276 ALA B N 1
ATOM 4551 C CA . ALA B 1 255 ? 3.380 -9.828 37.637 1.00 39.39 276 ALA B CA 1
ATOM 4552 C C . ALA B 1 255 ? 4.345 -8.670 37.317 1.00 41.82 276 ALA B C 1
ATOM 4553 O O . ALA B 1 255 ? 4.296 -7.633 37.980 1.00 39.77 276 ALA B O 1
ATOM 4555 N N . ILE B 1 256 ? 5.205 -8.857 36.303 1.00 35.93 277 ILE B N 1
ATOM 4556 C CA . ILE B 1 256 ? 6.135 -7.836 35.784 1.00 39.52 277 ILE B CA 1
ATOM 4557 C C . ILE B 1 256 ? 5.566 -7.387 34.414 1.00 37.92 277 ILE B C 1
ATOM 4558 O O . ILE B 1 256 ? 5.264 -8.205 33.530 1.00 34.88 277 ILE B O 1
ATOM 4563 N N . ASN B 1 257 ? 5.333 -6.095 34.249 1.00 35.03 278 ASN B N 1
ATOM 4564 C CA . ASN B 1 257 ? 4.917 -5.594 32.941 1.00 33.15 278 ASN B CA 1
ATOM 4565 C C . ASN B 1 257 ? 6.097 -5.757 31.993 1.00 33.40 278 ASN B C 1
ATOM 4566 O O . ASN B 1 257 ? 7.166 -5.188 32.247 1.00 32.86 278 ASN B O 1
ATOM 4571 N N . PRO B 1 258 ? 5.954 -6.520 30.903 1.00 37.99 279 PRO B N 1
ATOM 4572 C CA . PRO B 1 258 ? 7.183 -6.630 30.016 1.00 38.59 279 PRO B CA 1
ATOM 4573 C C . PRO B 1 258 ? 7.819 -5.331 29.458 1.00 43.13 279 PRO B C 1
ATOM 4574 O O . PRO B 1 258 ? 8.984 -5.315 29.093 1.00 48.79 279 PRO B O 1
ATOM 4578 N N . GLU B 1 259 ? 7.121 -4.220 29.448 1.00 40.02 280 GLU B N 1
ATOM 4579 C CA . GLU B 1 259 ? 7.669 -3.050 28.737 1.00 42.60 280 GLU B CA 1
ATOM 4580 C C . GLU B 1 259 ? 8.425 -2.164 29.758 1.00 41.26 280 GLU B C 1
ATOM 4581 O O . GLU B 1 259 ? 8.829 -1.022 29.471 1.00 45.23 280 GLU B O 1
ATOM 4587 N N . THR B 1 260 ? 8.625 -2.740 30.959 1.00 37.26 281 THR B N 1
ATOM 4588 C CA . THR B 1 260 ? 9.370 -2.119 32.056 1.00 36.32 281 THR B CA 1
ATOM 4589 C C . THR B 1 260 ? 10.583 -2.925 32.433 1.00 36.75 281 THR B C 1
ATOM 4590 O O . THR B 1 260 ? 11.325 -2.499 33.310 1.00 39.82 281 THR B O 1
ATOM 4594 N N . ASP B 1 261 ? 10.789 -4.109 31.814 1.00 35.15 282 ASP B N 1
ATOM 4595 C CA . ASP B 1 261 ? 11.883 -4.979 32.239 1.00 33.18 282 ASP B CA 1
ATOM 4596 C C . ASP B 1 261 ? 12.585 -5.541 31.010 1.00 32.60 282 ASP B C 1
ATOM 4597 O O . ASP B 1 261 ? 11.926 -6.185 30.177 1.00 32.39 282 ASP B O 1
ATOM 4602 N N . ALA B 1 262 ? 13.900 -5.355 30.911 1.00 29.69 283 ALA B N 1
ATOM 4603 C CA . ALA B 1 262 ? 14.633 -5.773 29.710 1.00 30.47 283 ALA B CA 1
ATOM 4604 C C . ALA B 1 262 ? 14.511 -7.275 29.430 1.00 32.36 283 ALA B C 1
ATOM 4605 O O . ALA B 1 262 ? 14.313 -7.661 28.241 1.00 31.09 283 ALA B O 1
ATOM 4607 N N . LYS B 1 263 ? 14.657 -8.101 30.491 1.00 34.42 284 LYS B N 1
ATOM 4608 C CA . LYS B 1 263 ? 14.744 -9.573 30.288 1.00 35.59 284 LYS B CA 1
ATOM 4609 C C . LYS B 1 263 ? 13.359 -10.080 29.889 1.00 34.13 284 LYS B C 1
ATOM 4610 O O . LYS B 1 263 ? 13.245 -10.944 28.996 1.00 34.07 284 LYS B O 1
ATOM 4616 N N . ALA B 1 264 ? 12.312 -9.512 30.484 1.00 27.96 285 ALA B N 1
ATOM 4617 C CA . ALA B 1 264 ? 10.927 -9.940 30.071 1.00 29.93 285 ALA B CA 1
ATOM 4618 C C . ALA B 1 264 ? 10.604 -9.538 28.633 1.00 29.43 285 ALA B C 1
ATOM 4619 O O . ALA B 1 264 ? 10.061 -10.321 27.809 1.00 28.47 285 ALA B O 1
ATOM 4621 N N . ARG B 1 265 ? 11.011 -8.310 28.300 1.00 28.58 286 ARG B N 1
ATOM 4622 C CA . ARG B 1 265 ? 10.767 -7.799 26.965 1.00 30.67 286 ARG B CA 1
ATOM 4623 C C . ARG B 1 265 ? 11.477 -8.660 25.916 1.00 29.54 286 ARG B C 1
ATOM 4624 O O . ARG B 1 265 ? 10.912 -9.017 24.857 1.00 26.36 286 ARG B O 1
ATOM 4632 N N . GLU B 1 266 ? 12.716 -9.056 26.192 1.00 31.67 287 GLU B N 1
ATOM 4633 C CA . GLU B 1 266 ? 13.319 -9.867 25.169 1.00 36.28 287 GLU B CA 1
ATOM 4634 C C . GLU B 1 266 ? 12.745 -11.289 25.092 1.00 32.94 287 GLU B C 1
ATOM 4635 O O . GLU B 1 266 ? 12.738 -11.865 23.998 1.00 35.44 287 GLU B O 1
ATOM 4641 N N . LYS B 1 267 ? 12.236 -11.862 26.197 1.00 29.73 288 LYS B N 1
ATOM 4642 C CA . LYS B 1 267 ? 11.623 -13.199 26.112 1.00 30.96 288 LYS B CA 1
ATOM 4643 C C . LYS B 1 267 ? 10.255 -13.214 25.414 1.00 28.57 288 LYS B C 1
ATOM 4644 O O . LYS B 1 267 ? 9.757 -14.269 25.062 1.00 29.52 288 LYS B O 1
ATOM 4650 N N . LEU B 1 268 ? 9.646 -12.050 25.232 1.00 28.24 289 LEU B N 1
ATOM 4651 C CA . LEU B 1 268 ? 8.381 -11.986 24.513 1.00 29.15 289 LEU B CA 1
ATOM 4652 C C . LEU B 1 268 ? 8.449 -12.521 23.094 1.00 31.18 289 LEU B C 1
ATOM 4653 O O . LEU B 1 268 ? 7.414 -12.981 22.530 1.00 30.11 289 LEU B O 1
ATOM 4658 N N . SER B 1 269 ? 9.621 -12.424 22.466 1.00 31.13 290 SER B N 1
ATOM 4659 C CA . SER B 1 269 ? 9.816 -13.049 21.140 1.00 34.42 290 SER B CA 1
ATOM 4660 C C . SER B 1 269 ? 9.593 -14.573 21.145 1.00 31.97 290 SER B C 1
ATOM 4661 O O . SER B 1 269 ? 9.402 -15.145 20.073 1.00 32.16 290 SER B O 1
ATOM 4664 N N . ASP B 1 270 ? 9.592 -15.196 22.323 1.00 30.48 291 ASP B N 1
ATOM 4665 C CA . ASP B 1 270 ? 9.361 -16.628 22.416 1.00 28.78 291 ASP B CA 1
ATOM 4666 C C . ASP B 1 270 ? 7.952 -16.957 22.953 1.00 28.88 291 ASP B C 1
ATOM 4667 O O . ASP B 1 270 ? 7.626 -18.090 23.263 1.00 25.87 291 ASP B O 1
ATOM 4672 N N . ILE B 1 271 ? 7.100 -15.942 23.000 1.00 27.29 292 ILE B N 1
ATOM 4673 C CA . ILE B 1 271 ? 5.695 -16.079 23.366 1.00 27.47 292 ILE B CA 1
ATOM 4674 C C . ILE B 1 271 ? 4.835 -15.821 22.094 1.00 27.73 292 ILE B C 1
ATOM 4675 O O . ILE B 1 271 ? 5.024 -14.829 21.386 1.00 28.32 292 ILE B O 1
ATOM 4680 N N . PRO B 1 272 ? 3.856 -16.676 21.809 1.00 26.23 293 PRO B N 1
ATOM 4681 C CA . PRO B 1 272 ? 3.340 -17.755 22.667 1.00 25.09 293 PRO B CA 1
ATOM 4682 C C . PRO B 1 272 ? 4.207 -18.971 22.707 1.00 24.11 293 PRO B C 1
ATOM 4683 O O . PRO B 1 272 ? 5.126 -19.160 21.852 1.00 25.33 293 PRO B O 1
ATOM 4687 N N . THR B 1 273 ? 3.986 -19.762 23.750 1.00 22.69 294 THR B N 1
ATOM 4688 C CA . THR B 1 273 ? 4.738 -21.024 23.906 1.00 22.84 294 THR B CA 1
ATOM 4689 C C . THR B 1 273 ? 3.780 -22.040 24.530 1.00 22.29 294 THR B C 1
ATOM 4690 O O . THR B 1 273 ? 2.815 -21.658 25.192 1.00 23.66 294 THR B O 1
ATOM 4694 N N . SER B 1 274 ? 3.997 -23.338 24.243 1.00 21.93 295 SER B N 1
ATOM 4695 C CA . SER B 1 274 ? 3.065 -24.328 24.660 1.00 22.36 295 SER B CA 1
ATOM 4696 C C . SER B 1 274 ? 3.739 -25.482 25.335 1.00 22.24 295 SER B C 1
ATOM 4697 O O . SER B 1 274 ? 4.833 -25.839 24.954 1.00 24.27 295 SER B O 1
ATOM 4701 N N . MET B 1 275 ? 3.027 -26.132 26.242 1.00 20.64 296 MET B N 1
ATOM 4702 C CA . MET B 1 275 ? 3.413 -27.537 26.647 1.00 19.40 296 MET B CA 1
ATOM 4703 C C . MET B 1 275 ? 2.442 -28.475 25.952 1.00 20.89 296 MET B C 1
ATOM 4704 O O . MET B 1 275 ? 1.323 -28.056 25.514 1.00 21.49 296 MET B O 1
ATOM 4709 N N . TYR B 1 276 ? 2.791 -29.756 25.904 1.00 19.57 297 TYR B N 1
ATOM 4710 C CA . TYR B 1 276 ? 1.992 -30.735 25.233 1.00 20.15 297 TYR B CA 1
ATOM 4711 C C . TYR B 1 276 ? 1.789 -31.927 26.102 1.00 19.15 297 TYR B C 1
ATOM 4712 O O . TYR B 1 276 ? 2.691 -32.326 26.849 1.00 19.36 297 TYR B O 1
ATOM 4721 N N . VAL B 1 277 ? 0.574 -32.512 26.037 1.00 18.85 298 VAL B N 1
ATOM 4722 C CA . VAL B 1 277 ? 0.264 -33.639 26.892 1.00 19.87 298 VAL B CA 1
ATOM 4723 C C . VAL B 1 277 ? -0.320 -34.698 25.996 1.00 20.69 298 VAL B C 1
ATOM 4724 O O . VAL B 1 277 ? -1.361 -34.482 25.374 1.00 21.66 298 VAL B O 1
ATOM 4728 N N . ASP B 1 278 ? 0.318 -35.877 25.989 1.00 20.26 299 ASP B N 1
ATOM 4729 C CA . ASP B 1 278 ? -0.233 -36.966 25.199 1.00 23.43 299 ASP B CA 1
ATOM 4730 C C . ASP B 1 278 ? -1.361 -37.727 25.969 1.00 22.05 299 ASP B C 1
ATOM 4731 O O . ASP B 1 278 ? -2.394 -38.232 25.404 1.00 24.03 299 ASP B O 1
ATOM 4736 N N . TYR B 1 279 ? -1.162 -37.874 27.290 1.00 20.42 300 TYR B N 1
ATOM 4737 C CA . TYR B 1 279 ? -2.170 -38.514 28.094 1.00 19.51 300 TYR B CA 1
ATOM 4738 C C . TYR B 1 279 ? -2.070 -38.093 29.553 1.00 19.35 300 TYR B C 1
ATOM 4739 O O . TYR B 1 279 ? -0.977 -37.690 30.021 1.00 20.19 300 TYR B O 1
ATOM 4748 N N . VAL B 1 280 ? -3.193 -38.235 30.253 1.00 20.82 301 VAL B N 1
ATOM 4749 C CA . VAL B 1 280 ? -3.217 -38.236 31.740 1.00 21.31 301 VAL B CA 1
ATOM 4750 C C . VAL B 1 280 ? -4.025 -39.483 32.116 1.00 22.83 301 VAL B C 1
ATOM 4751 O O . VAL B 1 280 ? -5.106 -39.769 31.564 1.00 22.14 301 VAL B O 1
ATOM 4755 N N . ARG B 1 281 ? -3.453 -40.254 33.028 1.00 22.08 302 ARG B N 1
ATOM 4756 C CA . ARG B 1 281 ? -4.102 -41.481 33.531 1.00 23.04 302 ARG B CA 1
ATOM 4757 C C . ARG B 1 281 ? -4.105 -41.450 35.087 1.00 22.92 302 ARG B C 1
ATOM 4758 O O . ARG B 1 281 ? -3.089 -41.088 35.748 1.00 22.10 302 ARG B O 1
ATOM 4766 N N . VAL B 1 282 ? -5.257 -41.847 35.667 1.00 21.32 303 VAL B N 1
ATOM 4767 C CA . VAL B 1 282 ? -5.390 -41.920 37.147 1.00 21.43 303 VAL B CA 1
ATOM 4768 C C . VAL B 1 282 ? -5.949 -43.287 37.500 1.00 22.86 303 VAL B C 1
ATOM 4769 O O . VAL B 1 282 ? -6.883 -43.738 36.841 1.00 23.21 303 VAL B O 1
ATOM 4773 N N . TRP B 1 283 ? -5.309 -43.971 38.470 1.00 24.60 304 TRP B N 1
ATOM 4774 C CA . TRP B 1 283 ? -5.843 -45.277 38.964 1.00 26.34 304 TRP B CA 1
ATOM 4775 C C . TRP B 1 283 ? -6.071 -45.207 40.456 1.00 25.94 304 TRP B C 1
ATOM 4776 O O . TRP B 1 283 ? -5.411 -44.451 41.182 1.00 25.81 304 TRP B O 1
ATOM 4787 N N . GLU B 1 284 ? -7.015 -46.036 40.909 1.00 28.05 305 GLU B N 1
ATOM 4788 C CA . GLU B 1 284 ? -7.151 -46.383 42.338 1.00 30.57 305 GLU B CA 1
ATOM 4789 C C . GLU B 1 284 ? -6.788 -47.820 42.567 1.00 32.44 305 GLU B C 1
ATOM 4790 O O . GLU B 1 284 ? -7.009 -48.663 41.670 1.00 32.71 305 GLU B O 1
ATOM 4796 N N . LYS B 1 285 ? -6.224 -48.100 43.746 1.00 31.20 306 LYS B N 1
ATOM 4797 C CA . LYS B 1 285 ? -5.825 -49.493 44.150 1.00 39.33 306 LYS B CA 1
ATOM 4798 C C . LYS B 1 285 ? -7.135 -50.282 44.289 1.00 46.60 306 LYS B C 1
ATOM 4799 O O . LYS B 1 285 ? -8.057 -49.797 44.974 1.00 48.17 306 LYS B O 1
ATOM 4805 N N . SER B 1 286 ? -7.251 -51.428 43.582 1.00 49.40 307 SER B N 1
ATOM 4806 C CA . SER B 1 286 ? -8.477 -52.295 43.651 1.00 52.17 307 SER B CA 1
ATOM 4807 C C . SER B 1 286 ? -8.499 -52.980 44.983 1.00 49.12 307 SER B C 1
ATOM 4808 O O . SER B 1 286 ? -7.435 -53.188 45.553 1.00 50.57 307 SER B O 1
ATOM 4811 N N . GLN C 1 9 ? 15.238 27.749 54.298 1.00 41.42 30 GLN C N 1
ATOM 4812 C CA . GLN C 1 9 ? 16.513 26.998 54.022 1.00 37.05 30 GLN C CA 1
ATOM 4813 C C . GLN C 1 9 ? 16.805 27.074 52.495 1.00 34.91 30 GLN C C 1
ATOM 4814 O O . GLN C 1 9 ? 15.890 26.999 51.687 1.00 36.35 30 GLN C O 1
ATOM 4820 N N . GLN C 1 10 ? 18.060 27.255 52.099 1.00 33.61 31 GLN C N 1
ATOM 4821 C CA . GLN C 1 10 ? 18.450 27.469 50.657 1.00 33.20 31 GLN C CA 1
ATOM 4822 C C . GLN C 1 10 ? 19.564 26.486 50.228 1.00 32.94 31 GLN C C 1
ATOM 4823 O O . GLN C 1 10 ? 20.342 26.075 51.090 1.00 31.96 31 GLN C O 1
ATOM 4829 N N . PRO C 1 11 ? 19.663 26.118 48.927 1.00 30.66 32 PRO C N 1
ATOM 4830 C CA . PRO C 1 11 ? 20.798 25.295 48.525 1.00 30.37 32 PRO C CA 1
ATOM 4831 C C . PRO C 1 11 ? 22.111 25.808 49.118 1.00 31.35 32 PRO C C 1
ATOM 4832 O O . PRO C 1 11 ? 22.330 27.002 49.208 1.00 30.53 32 PRO C O 1
ATOM 4836 N N . THR C 1 12 ? 22.998 24.919 49.524 1.00 29.28 33 THR C N 1
ATOM 4837 C CA . THR C 1 12 ? 24.247 25.338 50.092 1.00 30.76 33 THR C CA 1
ATOM 4838 C C . THR C 1 12 ? 25.159 26.088 49.077 1.00 30.01 33 THR C C 1
ATOM 4839 O O . THR C 1 12 ? 25.833 27.043 49.471 1.00 31.38 33 THR C O 1
ATOM 4843 N N . LYS C 1 13 ? 25.247 25.630 47.828 1.00 29.27 34 LYS C N 1
ATOM 4844 C CA . LYS C 1 13 ? 26.077 26.296 46.839 1.00 31.61 34 LYS C CA 1
ATOM 4845 C C . LYS C 1 13 ? 25.497 26.016 45.470 1.00 31.60 34 LYS C C 1
ATOM 4846 O O . LYS C 1 13 ? 25.125 24.855 45.193 1.00 33.37 34 LYS C O 1
ATOM 4852 N N . THR C 1 14 ? 25.335 27.044 44.641 1.00 30.22 35 THR C N 1
ATOM 4853 C CA . THR C 1 14 ? 24.854 26.794 43.251 1.00 32.90 35 THR C CA 1
ATOM 4854 C C . THR C 1 14 ? 25.786 27.459 42.209 1.00 35.89 35 THR C C 1
ATOM 4855 O O . THR C 1 14 ? 26.602 28.347 42.564 1.00 34.56 35 THR C O 1
ATOM 4859 N N . SER C 1 15 ? 25.646 27.069 40.946 1.00 33.86 36 SER C N 1
ATOM 4860 C CA . SER C 1 15 ? 26.514 27.550 39.877 1.00 37.54 36 SER C CA 1
ATOM 4861 C C . SER C 1 15 ? 26.318 29.031 39.540 1.00 40.22 36 SER C C 1
ATOM 4862 O O . SER C 1 15 ? 27.270 29.693 39.108 1.00 41.43 36 SER C O 1
ATOM 4865 N N . ASN C 1 16 ? 25.097 29.516 39.718 1.00 38.79 37 ASN C N 1
ATOM 4866 C CA . ASN C 1 16 ? 24.787 30.932 39.441 1.00 41.74 37 ASN C CA 1
ATOM 4867 C C . ASN C 1 16 ? 24.241 31.514 40.766 1.00 43.98 37 ASN C C 1
ATOM 4868 O O . ASN C 1 16 ? 23.091 31.253 41.134 1.00 42.30 37 ASN C O 1
ATOM 4873 N N . PRO C 1 17 ? 25.090 32.260 41.530 1.00 46.69 38 PRO C N 1
ATOM 4874 C CA . PRO C 1 17 ? 24.545 32.830 42.770 1.00 49.02 38 PRO C CA 1
ATOM 4875 C C . PRO C 1 17 ? 23.463 33.890 42.508 1.00 50.29 38 PRO C C 1
ATOM 4876 O O . PRO C 1 17 ? 22.847 34.352 43.427 1.00 52.89 38 PRO C O 1
ATOM 4880 N N . ASN C 1 18 ? 23.184 34.214 41.254 1.00 52.03 39 ASN C N 1
ATOM 4881 C CA . ASN C 1 18 ? 21.973 35.002 40.974 1.00 56.87 39 ASN C CA 1
ATOM 4882 C C . ASN C 1 18 ? 20.629 34.241 40.894 1.00 53.85 39 ASN C C 1
ATOM 4883 O O . ASN C 1 18 ? 19.583 34.871 40.945 1.00 51.03 39 ASN C O 1
ATOM 4888 N N . ASP C 1 19 ? 20.654 32.901 40.817 1.00 53.04 40 ASP C N 1
ATOM 4889 C CA . ASP C 1 19 ? 19.402 32.134 40.742 1.00 46.54 40 ASP C CA 1
ATOM 4890 C C . ASP C 1 19 ? 18.665 32.170 42.054 1.00 43.92 40 ASP C C 1
ATOM 4891 O O . ASP C 1 19 ? 19.293 32.309 43.094 1.00 40.57 40 ASP C O 1
ATOM 4896 N N . GLN C 1 20 ? 17.339 32.047 41.991 1.00 43.21 41 GLN C N 1
ATOM 4897 C CA . GLN C 1 20 ? 16.519 31.913 43.172 1.00 43.64 41 GLN C CA 1
ATOM 4898 C C . GLN C 1 20 ? 15.826 30.572 43.210 1.00 42.20 41 GLN C C 1
ATOM 4899 O O . GLN C 1 20 ? 15.637 29.924 42.179 1.00 43.79 41 GLN C O 1
ATOM 4905 N N . TRP C 1 21 ? 15.436 30.166 44.414 1.00 41.94 42 TRP C N 1
ATOM 4906 C CA . TRP C 1 21 ? 14.999 28.787 44.689 1.00 40.52 42 TRP C CA 1
ATOM 4907 C C . TRP C 1 21 ? 13.824 28.616 45.578 1.00 40.91 42 TRP C C 1
ATOM 4908 O O . TRP C 1 21 ? 13.746 29.188 46.697 1.00 44.94 42 TRP C O 1
ATOM 4919 N N . THR C 1 22 ? 12.922 27.757 45.155 1.00 40.00 43 THR C N 1
ATOM 4920 C CA A THR C 1 22 ? 11.744 27.509 45.962 0.50 39.83 43 THR C CA 1
ATOM 4921 C CA B THR C 1 22 ? 11.674 27.471 45.892 0.50 40.10 43 THR C CA 1
ATOM 4922 C C . THR C 1 22 ? 11.733 26.106 46.556 1.00 39.63 43 THR C C 1
ATOM 4923 O O . THR C 1 22 ? 11.938 25.077 45.868 1.00 38.54 43 THR C O 1
ATOM 4930 N N . ILE C 1 23 ? 11.535 26.047 47.862 1.00 41.93 44 ILE C N 1
ATOM 4931 C CA . ILE C 1 23 ? 11.629 24.753 48.575 1.00 40.76 44 ILE C CA 1
ATOM 4932 C C . ILE C 1 23 ? 10.447 23.845 48.216 1.00 42.69 44 ILE C C 1
ATOM 4933 O O . ILE C 1 23 ? 9.291 24.287 48.223 1.00 43.83 44 ILE C O 1
ATOM 4938 N N . LYS C 1 24 ? 10.730 22.595 47.883 1.00 37.80 45 LYS C N 1
ATOM 4939 C CA . LYS C 1 24 ? 9.694 21.614 47.567 1.00 37.27 45 LYS C CA 1
ATOM 4940 C C . LYS C 1 24 ? 9.441 20.699 48.734 1.00 37.06 45 LYS C C 1
ATOM 4941 O O . LYS C 1 24 ? 10.209 19.721 49.005 1.00 33.32 45 LYS C O 1
ATOM 4947 N N . TRP C 1 25 ? 8.354 20.948 49.458 1.00 37.19 46 TRP C N 1
ATOM 4948 C CA . TRP C 1 25 ? 8.098 20.205 50.707 1.00 40.51 46 TRP C CA 1
ATOM 4949 C C . TRP C 1 25 ? 7.748 18.773 50.464 1.00 37.51 46 TRP C C 1
ATOM 4950 O O . TRP C 1 25 ? 7.958 17.900 51.323 1.00 33.51 46 TRP C O 1
ATOM 4961 N N . SER C 1 26 ? 7.353 18.440 49.235 1.00 36.77 47 SER C N 1
ATOM 4962 C CA . SER C 1 26 ? 7.017 17.066 48.941 1.00 32.94 47 SER C CA 1
ATOM 4963 C C . SER C 1 26 ? 8.226 16.094 48.961 1.00 33.52 47 SER C C 1
ATOM 4964 O O . SER C 1 26 ? 8.056 14.877 48.867 1.00 34.11 47 SER C O 1
ATOM 4967 N N . ALA C 1 27 ? 9.449 16.605 48.964 1.00 27.82 48 ALA C N 1
ATOM 4968 C CA . ALA C 1 27 ? 10.572 15.617 49.114 1.00 28.88 48 ALA C CA 1
ATOM 4969 C C . ALA C 1 27 ? 11.611 16.176 50.013 1.00 27.00 48 ALA C C 1
ATOM 4970 O O . ALA C 1 27 ? 12.797 15.829 49.919 1.00 29.35 48 ALA C O 1
ATOM 4972 N N . SER C 1 28 ? 11.185 17.076 50.899 1.00 29.88 49 SER C N 1
ATOM 4973 C CA . SER C 1 28 ? 12.069 17.659 51.902 1.00 26.59 49 SER C CA 1
ATOM 4974 C C . SER C 1 28 ? 11.606 17.217 53.274 1.00 26.96 49 SER C C 1
ATOM 4975 O O . SER C 1 28 ? 10.376 17.239 53.612 1.00 28.35 49 SER C O 1
ATOM 4978 N N . ASP C 1 29 ? 12.568 16.935 54.150 1.00 25.46 50 ASP C N 1
ATOM 4979 C CA . ASP C 1 29 ? 12.152 16.438 55.459 1.00 24.44 50 ASP C CA 1
ATOM 4980 C C . ASP C 1 29 ? 13.319 16.660 56.432 1.00 24.48 50 ASP C C 1
ATOM 4981 O O . ASP C 1 29 ? 14.486 16.335 56.093 1.00 23.31 50 ASP C O 1
ATOM 4986 N N . GLU C 1 30 ? 13.036 17.202 57.619 1.00 23.75 51 GLU C N 1
ATOM 4987 C CA . GLU C 1 30 ? 14.093 17.467 58.636 1.00 22.95 51 GLU C CA 1
ATOM 4988 C C . GLU C 1 30 ? 14.101 16.326 59.646 1.00 22.82 51 GLU C C 1
ATOM 4989 O O . GLU C 1 30 ? 14.951 16.354 60.582 1.00 22.49 51 GLU C O 1
ATOM 4995 N N . PHE C 1 31 ? 13.130 15.386 59.513 1.00 21.16 52 PHE C N 1
ATOM 4996 C CA . PHE C 1 31 ? 13.021 14.184 60.384 1.00 20.45 52 PHE C CA 1
ATOM 4997 C C . PHE C 1 31 ? 12.857 14.618 61.872 1.00 22.22 52 PHE C C 1
ATOM 4998 O O . PHE C 1 31 ? 13.417 14.028 62.811 1.00 24.16 52 PHE C O 1
ATOM 5006 N N . ASN C 1 32 ? 12.083 15.682 62.020 1.00 23.71 53 ASN C N 1
ATOM 5007 C CA . ASN C 1 32 ? 11.795 16.276 63.371 1.00 22.96 53 ASN C CA 1
ATOM 5008 C C . ASN C 1 32 ? 10.702 15.517 64.205 1.00 23.76 53 ASN C C 1
ATOM 5009 O O . ASN C 1 32 ? 10.538 15.797 65.410 1.00 22.07 53 ASN C O 1
ATOM 5014 N N . LYS C 1 33 ? 10.082 14.477 63.618 1.00 25.30 54 LYS C N 1
ATOM 5015 C CA . LYS C 1 33 ? 9.198 13.557 64.371 1.00 27.64 54 LYS C CA 1
ATOM 5016 C C . LYS C 1 33 ? 9.724 12.140 64.188 1.00 26.69 54 LYS C C 1
ATOM 5017 O O . LYS C 1 33 ? 10.171 11.816 63.092 1.00 24.84 54 LYS C O 1
ATOM 5023 N N . ASN C 1 34 ? 9.610 11.308 65.207 1.00 26.25 55 ASN C N 1
ATOM 5024 C CA . ASN C 1 34 ? 10.253 9.979 65.163 1.00 27.39 55 ASN C CA 1
ATOM 5025 C C . ASN C 1 34 ? 9.470 8.959 64.325 1.00 29.37 55 ASN C C 1
ATOM 5026 O O . ASN C 1 34 ? 9.984 7.855 63.984 1.00 32.07 55 ASN C O 1
ATOM 5031 N N . ASP C 1 35 ? 8.234 9.263 64.018 1.00 30.31 56 ASP C N 1
ATOM 5032 C CA . ASP C 1 35 ? 7.518 8.342 63.143 1.00 32.13 56 ASP C CA 1
ATOM 5033 C C . ASP C 1 35 ? 7.713 8.776 61.723 1.00 28.97 56 ASP C C 1
ATOM 5034 O O . ASP C 1 35 ? 7.344 9.883 61.366 1.00 29.74 56 ASP C O 1
ATOM 5039 N N . PRO C 1 36 ? 8.310 7.916 60.880 1.00 30.36 57 PRO C N 1
ATOM 5040 C CA . PRO C 1 36 ? 8.461 8.340 59.448 1.00 29.40 57 PRO C CA 1
ATOM 5041 C C . PRO C 1 36 ? 7.176 8.782 58.732 1.00 29.64 57 PRO C C 1
ATOM 5042 O O . PRO C 1 36 ? 6.091 8.195 58.955 1.00 33.87 57 PRO C O 1
ATOM 5046 N N . ASP C 1 37 ? 7.300 9.771 57.870 1.00 29.16 58 ASP C N 1
ATOM 5047 C CA . ASP C 1 37 ? 6.148 10.336 57.189 1.00 29.32 58 ASP C CA 1
ATOM 5048 C C . ASP C 1 37 ? 5.942 9.482 55.954 1.00 29.89 58 ASP C C 1
ATOM 5049 O O . ASP C 1 37 ? 6.479 9.759 54.905 1.00 28.60 58 ASP C O 1
ATOM 5054 N N . TRP C 1 38 ? 5.141 8.437 56.108 1.00 30.16 59 TRP C N 1
ATOM 5055 C CA . TRP C 1 38 ? 4.783 7.530 54.985 1.00 31.29 59 TRP C CA 1
ATOM 5056 C C . TRP C 1 38 ? 3.781 8.114 53.975 1.00 28.83 59 TRP C C 1
ATOM 5057 O O . TRP C 1 38 ? 3.559 7.479 52.926 1.00 29.00 59 TRP C O 1
ATOM 5068 N N . ALA C 1 39 ? 3.260 9.325 54.225 1.00 28.27 60 ALA C N 1
ATOM 5069 C CA . ALA C 1 39 ? 2.435 9.997 53.178 1.00 31.79 60 ALA C CA 1
ATOM 5070 C C . ALA C 1 39 ? 3.414 10.549 52.126 1.00 30.36 60 ALA C C 1
ATOM 5071 O O . ALA C 1 39 ? 3.142 10.554 50.931 1.00 31.01 60 ALA C O 1
ATOM 5073 N N . LYS C 1 40 ? 4.630 10.893 52.578 1.00 28.34 61 LYS C N 1
ATOM 5074 C CA . LYS C 1 40 ? 5.642 11.545 51.743 1.00 27.67 61 LYS C CA 1
ATOM 5075 C C . LYS C 1 40 ? 6.606 10.507 51.142 1.00 25.61 61 LYS C C 1
ATOM 5076 O O . LYS C 1 40 ? 6.945 10.620 49.977 1.00 25.34 61 LYS C O 1
ATOM 5082 N N . TRP C 1 41 ? 6.958 9.486 51.932 1.00 25.88 62 TRP C N 1
ATOM 5083 C CA . TRP C 1 41 ? 7.945 8.474 51.564 1.00 25.96 62 TRP C CA 1
ATOM 5084 C C . TRP C 1 41 ? 7.267 7.159 51.388 1.00 28.54 62 TRP C C 1
ATOM 5085 O O . TRP C 1 41 ? 6.389 6.819 52.154 1.00 28.40 62 TRP C O 1
ATOM 5096 N N . ILE C 1 42 ? 7.713 6.394 50.376 1.00 28.16 63 ILE C N 1
ATOM 5097 C CA . ILE C 1 42 ? 7.037 5.144 49.997 1.00 28.95 63 ILE C CA 1
ATOM 5098 C C . ILE C 1 42 ? 7.393 4.003 50.947 1.00 29.14 63 ILE C C 1
ATOM 5099 O O . ILE C 1 42 ? 8.555 3.522 50.956 1.00 28.58 63 ILE C O 1
ATOM 5104 N N . LYS C 1 43 ? 6.447 3.633 51.824 1.00 29.47 64 LYS C N 1
ATOM 5105 C CA . LYS C 1 43 ? 6.733 2.624 52.810 1.00 30.40 64 LYS C CA 1
ATOM 5106 C C . LYS C 1 43 ? 7.077 1.280 52.158 1.00 32.69 64 LYS C C 1
ATOM 5107 O O . LYS C 1 43 ? 8.055 0.632 52.558 1.00 30.78 64 LYS C O 1
ATOM 5113 N N . THR C 1 44 ? 6.207 0.827 51.224 1.00 33.86 65 THR C N 1
ATOM 5114 C CA . THR C 1 44 ? 6.336 -0.500 50.560 1.00 35.67 65 THR C CA 1
ATOM 5115 C C . THR C 1 44 ? 5.817 -0.424 49.111 1.00 35.12 65 THR C C 1
ATOM 5116 O O . THR C 1 44 ? 5.119 0.516 48.743 1.00 36.07 65 THR C O 1
ATOM 5120 N N . GLY C 1 45 ? 6.197 -1.386 48.295 1.00 35.39 66 GLY C N 1
ATOM 5121 C CA . GLY C 1 45 ? 5.572 -1.601 46.986 1.00 40.96 66 GLY C CA 1
ATOM 5122 C C . GLY C 1 45 ? 6.480 -1.132 45.865 1.00 45.83 66 GLY C C 1
ATOM 5123 O O . GLY C 1 45 ? 7.295 -1.864 45.323 1.00 49.75 66 GLY C O 1
ATOM 5124 N N . ASN C 1 46 ? 6.360 0.136 45.558 1.00 45.03 67 ASN C N 1
ATOM 5125 C CA . ASN C 1 46 ? 7.035 0.741 44.457 1.00 44.09 67 ASN C CA 1
ATOM 5126 C C . ASN C 1 46 ? 8.540 1.099 44.764 1.00 38.62 67 ASN C C 1
ATOM 5127 O O . ASN C 1 46 ? 8.922 2.262 44.613 1.00 38.83 67 ASN C O 1
ATOM 5132 N N . LEU C 1 47 ? 9.349 0.129 45.232 1.00 39.45 68 LEU C N 1
ATOM 5133 C CA . LEU C 1 47 ? 10.750 0.377 45.683 1.00 35.85 68 LEU C CA 1
ATOM 5134 C C . LEU C 1 47 ? 11.696 -0.237 44.660 1.00 38.00 68 LEU C C 1
ATOM 5135 O O . LEU C 1 47 ? 11.250 -1.077 43.885 1.00 41.32 68 LEU C O 1
ATOM 5140 N N . PRO C 1 48 ? 12.997 0.164 44.653 1.00 38.46 69 PRO C N 1
ATOM 5141 C CA . PRO C 1 48 ? 13.981 -0.375 43.699 1.00 41.37 69 PRO C CA 1
ATOM 5142 C C . PRO C 1 48 ? 14.038 -1.894 43.714 1.00 45.36 69 PRO C C 1
ATOM 5143 O O . PRO C 1 48 ? 13.968 -2.516 44.787 1.00 41.59 69 PRO C O 1
ATOM 5147 N N . ASN C 1 49 ? 14.111 -2.504 42.520 1.00 49.92 70 ASN C N 1
ATOM 5148 C CA . ASN C 1 49 ? 14.474 -3.929 42.431 1.00 52.24 70 ASN C CA 1
ATOM 5149 C C . ASN C 1 49 ? 15.870 -4.041 42.900 1.00 52.78 70 ASN C C 1
ATOM 5150 O O . ASN C 1 49 ? 16.707 -3.181 42.621 1.00 62.48 70 ASN C O 1
ATOM 5155 N N . THR C 1 50 ? 16.122 -5.072 43.660 1.00 49.47 71 THR C N 1
ATOM 5156 C CA . THR C 1 50 ? 17.440 -5.326 44.142 1.00 52.27 71 THR C CA 1
ATOM 5157 C C . THR C 1 50 ? 17.374 -6.810 44.032 1.00 54.08 71 THR C C 1
ATOM 5158 O O . THR C 1 50 ? 16.399 -7.426 44.467 1.00 54.92 71 THR C O 1
ATOM 5162 N N . SER C 1 51 ? 18.360 -7.379 43.369 1.00 57.94 72 SER C N 1
ATOM 5163 C CA . SER C 1 51 ? 18.446 -8.825 43.307 1.00 58.27 72 SER C CA 1
ATOM 5164 C C . SER C 1 51 ? 19.224 -9.332 44.526 1.00 52.16 72 SER C C 1
ATOM 5165 O O . SER C 1 51 ? 19.162 -10.510 44.838 1.00 58.47 72 SER C O 1
ATOM 5168 N N . ALA C 1 52 ? 19.955 -8.466 45.220 1.00 45.19 73 ALA C N 1
ATOM 5169 C CA . ALA C 1 52 ? 20.784 -8.945 46.334 1.00 38.65 73 ALA C CA 1
ATOM 5170 C C . ALA C 1 52 ? 20.293 -8.699 47.790 1.00 37.11 73 ALA C C 1
ATOM 5171 O O . ALA C 1 52 ? 20.897 -9.189 48.734 1.00 35.17 73 ALA C O 1
ATOM 5173 N N . TRP C 1 53 ? 19.195 -7.971 47.986 1.00 33.43 74 TRP C N 1
ATOM 5174 C CA . TRP C 1 53 ? 18.639 -7.840 49.349 1.00 30.94 74 TRP C CA 1
ATOM 5175 C C . TRP C 1 53 ? 17.224 -7.378 49.207 1.00 30.23 74 TRP C C 1
ATOM 5176 O O . TRP C 1 53 ? 16.806 -7.031 48.119 1.00 32.06 74 TRP C O 1
ATOM 5187 N N . LYS C 1 54 ? 16.484 -7.316 50.290 1.00 29.66 75 LYS C N 1
ATOM 5188 C CA . LYS C 1 54 ? 15.135 -6.829 50.197 1.00 32.42 75 LYS C CA 1
ATOM 5189 C C . LYS C 1 54 ? 15.007 -5.615 51.116 1.00 32.10 75 LYS C C 1
ATOM 5190 O O . LYS C 1 54 ? 15.885 -5.394 51.973 1.00 30.20 75 LYS C O 1
ATOM 5196 N N . TRP C 1 55 ? 13.949 -4.832 50.911 1.00 31.16 76 TRP C N 1
ATOM 5197 C CA . TRP C 1 55 ? 13.659 -3.664 51.750 1.00 28.58 76 TRP C CA 1
ATOM 5198 C C . TRP C 1 55 ? 12.675 -4.040 52.811 1.00 31.87 76 TRP C C 1
ATOM 5199 O O . TRP C 1 55 ? 11.706 -4.804 52.576 1.00 30.52 76 TRP C O 1
ATOM 5210 N N . ASN C 1 56 ? 12.875 -3.509 53.996 1.00 29.76 77 ASN C N 1
ATOM 5211 C CA . ASN C 1 56 ? 11.882 -3.695 55.082 1.00 31.30 77 ASN C CA 1
ATOM 5212 C C . ASN C 1 56 ? 11.940 -2.425 55.913 1.00 29.04 77 ASN C C 1
ATOM 5213 O O . ASN C 1 56 ? 12.691 -2.324 56.858 1.00 28.70 77 ASN C O 1
ATOM 5218 N N . ASN C 1 57 ? 11.177 -1.431 55.473 1.00 29.52 78 ASN C N 1
ATOM 5219 C CA . ASN C 1 57 ? 11.155 -0.125 56.103 1.00 28.86 78 ASN C CA 1
ATOM 5220 C C . ASN C 1 57 ? 10.547 -0.138 57.499 1.00 27.71 78 ASN C C 1
ATOM 5221 O O . ASN C 1 57 ? 10.966 0.612 58.321 1.00 29.88 78 ASN C O 1
ATOM 5226 N N . GLN C 1 58 ? 9.602 -1.030 57.778 1.00 29.19 79 GLN C N 1
ATOM 5227 C CA . GLN C 1 58 ? 9.134 -1.193 59.139 1.00 29.94 79 GLN C CA 1
ATOM 5228 C C . GLN C 1 58 ? 10.268 -1.517 60.112 1.00 29.83 79 GLN C C 1
ATOM 5229 O O . GLN C 1 58 ? 10.307 -0.969 61.219 1.00 30.24 79 GLN C O 1
ATOM 5235 N N . LYS C 1 59 ? 11.202 -2.360 59.687 1.00 30.53 80 LYS C N 1
ATOM 5236 C CA . LYS C 1 59 ? 12.196 -2.823 60.588 1.00 31.71 80 LYS C CA 1
ATOM 5237 C C . LYS C 1 59 ? 13.445 -1.968 60.516 1.00 29.06 80 LYS C C 1
ATOM 5238 O O . LYS C 1 59 ? 14.199 -1.945 61.492 1.00 30.32 80 LYS C O 1
ATOM 5244 N N . ASN C 1 60 ? 13.710 -1.357 59.355 1.00 28.22 81 ASN C N 1
ATOM 5245 C CA . ASN C 1 60 ? 15.081 -0.819 59.071 1.00 27.91 81 ASN C CA 1
ATOM 5246 C C . ASN C 1 60 ? 15.145 0.674 58.871 1.00 26.47 81 ASN C C 1
ATOM 5247 O O . ASN C 1 60 ? 16.179 1.184 58.487 1.00 25.56 81 ASN C O 1
ATOM 5252 N N . VAL C 1 61 ? 14.026 1.369 59.076 1.00 26.35 82 VAL C N 1
ATOM 5253 C CA . VAL C 1 61 ? 13.999 2.821 59.100 1.00 27.05 82 VAL C CA 1
ATOM 5254 C C . VAL C 1 61 ? 13.578 3.225 60.525 1.00 27.32 82 VAL C C 1
ATOM 5255 O O . VAL C 1 61 ? 12.507 2.821 61.050 1.00 30.22 82 VAL C O 1
ATOM 5259 N N . LYS C 1 62 ? 14.375 4.044 61.159 1.00 27.18 83 LYS C N 1
ATOM 5260 C CA . LYS C 1 62 ? 14.011 4.545 62.477 1.00 29.71 83 LYS C CA 1
ATOM 5261 C C . LYS C 1 62 ? 14.399 6.042 62.509 1.00 28.31 83 LYS C C 1
ATOM 5262 O O . LYS C 1 62 ? 15.256 6.500 61.723 1.00 25.13 83 LYS C O 1
ATOM 5268 N N . ILE C 1 63 ? 13.743 6.834 63.365 1.00 23.34 84 ILE C N 1
ATOM 5269 C CA . ILE C 1 63 ? 14.148 8.226 63.493 1.00 22.70 84 ILE C CA 1
ATOM 5270 C C . ILE C 1 63 ? 14.259 8.470 65.014 1.00 22.98 84 ILE C C 1
ATOM 5271 O O . ILE C 1 63 ? 13.342 8.062 65.791 1.00 23.48 84 ILE C O 1
ATOM 5276 N N . SER C 1 64 ? 15.279 9.218 65.392 1.00 22.26 85 SER C N 1
ATOM 5277 C CA . SER C 1 64 ? 15.450 9.619 66.751 1.00 24.09 85 SER C CA 1
ATOM 5278 C C . SER C 1 64 ? 16.125 10.993 66.828 1.00 23.88 85 SER C C 1
ATOM 5279 O O . SER C 1 64 ? 17.220 11.189 66.205 1.00 21.50 85 SER C O 1
ATOM 5282 N N . ASN C 1 65 ? 15.549 11.907 67.636 1.00 23.21 86 ASN C N 1
ATOM 5283 C CA A ASN C 1 65 ? 16.201 13.190 67.965 0.50 20.82 86 ASN C CA 1
ATOM 5284 C CA B ASN C 1 65 ? 16.226 13.147 67.971 0.50 23.04 86 ASN C CA 1
ATOM 5285 C C . ASN C 1 65 ? 16.654 13.921 66.699 1.00 22.17 86 ASN C C 1
ATOM 5286 O O . ASN C 1 65 ? 17.775 14.533 66.644 1.00 20.79 86 ASN C O 1
ATOM 5295 N N . GLY C 1 66 ? 15.825 13.882 65.648 1.00 21.01 87 GLY C N 1
ATOM 5296 C CA . GLY C 1 66 ? 16.086 14.696 64.446 1.00 20.46 87 GLY C CA 1
ATOM 5297 C C . GLY C 1 66 ? 16.935 14.013 63.355 1.00 19.83 87 GLY C C 1
ATOM 5298 O O . GLY C 1 66 ? 17.211 14.602 62.307 1.00 21.38 87 GLY C O 1
ATOM 5299 N N . ILE C 1 67 ? 17.293 12.760 63.614 1.00 19.79 88 ILE C N 1
ATOM 5300 C CA A ILE C 1 67 ? 18.210 11.972 62.737 0.50 19.23 88 ILE C CA 1
ATOM 5301 C CA B ILE C 1 67 ? 18.163 12.001 62.699 0.50 19.98 88 ILE C CA 1
ATOM 5302 C C . ILE C 1 67 ? 17.469 10.702 62.263 1.00 20.11 88 ILE C C 1
ATOM 5303 O O . ILE C 1 67 ? 17.044 9.883 63.113 1.00 20.45 88 ILE C O 1
ATOM 5312 N N . ALA C 1 68 ? 17.396 10.495 60.948 1.00 20.48 89 ALA C N 1
ATOM 5313 C CA . ALA C 1 68 ? 16.863 9.222 60.389 1.00 20.72 89 ALA C CA 1
ATOM 5314 C C . ALA C 1 68 ? 17.988 8.188 60.335 1.00 21.48 89 ALA C C 1
ATOM 5315 O O . ALA C 1 68 ? 19.085 8.559 60.041 1.00 20.86 89 ALA C O 1
ATOM 5317 N N . GLU C 1 69 ? 17.699 6.916 60.578 1.00 19.91 90 GLU C N 1
ATOM 5318 C CA . GLU C 1 69 ? 18.720 5.894 60.604 1.00 21.40 90 GLU C CA 1
ATOM 5319 C C . GLU C 1 69 ? 18.178 4.792 59.667 1.00 21.59 90 GLU C C 1
ATOM 5320 O O . GLU C 1 69 ? 17.059 4.313 59.854 1.00 21.34 90 GLU C O 1
ATOM 5326 N N . LEU C 1 70 ? 18.966 4.424 58.650 1.00 21.02 91 LEU C N 1
ATOM 5327 C CA A LEU C 1 70 ? 18.611 3.368 57.696 0.50 21.90 91 LEU C CA 1
ATOM 5328 C CA B LEU C 1 70 ? 18.622 3.357 57.695 0.50 21.73 91 LEU C CA 1
ATOM 5329 C C . LEU C 1 70 ? 19.611 2.259 57.952 1.00 22.08 91 LEU C C 1
ATOM 5330 O O . LEU C 1 70 ? 20.853 2.521 57.982 1.00 22.87 91 LEU C O 1
ATOM 5339 N N . THR C 1 71 ? 19.082 1.056 58.200 1.00 23.22 92 THR C N 1
ATOM 5340 C CA . THR C 1 71 ? 19.910 -0.073 58.721 1.00 22.96 92 THR C CA 1
ATOM 5341 C C . THR C 1 71 ? 19.925 -1.264 57.791 1.00 23.41 92 THR C C 1
ATOM 5342 O O . THR C 1 71 ? 18.912 -1.650 57.234 1.00 23.43 92 THR C O 1
ATOM 5346 N N . MET C 1 72 ? 21.088 -1.873 57.635 1.00 23.12 93 MET C N 1
ATOM 5347 C CA . MET C 1 72 ? 21.220 -3.085 56.894 1.00 24.13 93 MET C CA 1
ATOM 5348 C C . MET C 1 72 ? 21.310 -4.220 57.976 1.00 24.13 93 MET C C 1
ATOM 5349 O O . MET C 1 72 ? 22.188 -4.187 58.821 1.00 23.14 93 MET C O 1
ATOM 5354 N N . ARG C 1 73 ? 20.452 -5.216 57.846 1.00 26.06 94 ARG C N 1
ATOM 5355 C CA . ARG C 1 73 ? 20.331 -6.288 58.861 1.00 28.01 94 ARG C CA 1
ATOM 5356 C C . ARG C 1 73 ? 20.513 -7.610 58.156 1.00 28.60 94 ARG C C 1
ATOM 5357 O O . ARG C 1 73 ? 20.071 -7.781 57.008 1.00 27.66 94 ARG C O 1
ATOM 5365 N N . HIS C 1 74 ? 21.157 -8.541 58.842 1.00 30.27 95 HIS C N 1
ATOM 5366 C CA . HIS C 1 74 ? 21.218 -9.930 58.412 1.00 33.57 95 HIS C CA 1
ATOM 5367 C C . HIS C 1 74 ? 19.924 -10.655 58.752 1.00 35.95 95 HIS C C 1
ATOM 5368 O O . HIS C 1 74 ? 19.436 -10.522 59.872 1.00 36.89 95 HIS C O 1
ATOM 5375 N N . ASN C 1 75 ? 19.335 -11.410 57.800 1.00 35.18 96 ASN C N 1
ATOM 5376 C CA . ASN C 1 75 ? 18.089 -12.234 58.078 1.00 39.36 96 ASN C CA 1
ATOM 5377 C C . ASN C 1 75 ? 18.286 -13.143 59.310 1.00 39.01 96 ASN C C 1
ATOM 5378 O O . ASN C 1 75 ? 19.370 -13.719 59.462 1.00 38.26 96 ASN C O 1
ATOM 5383 N N . ALA C 1 76 ? 17.274 -13.223 60.197 1.00 37.47 97 ALA C N 1
ATOM 5384 C CA . ALA C 1 76 ? 17.365 -14.041 61.431 1.00 39.85 97 ALA C CA 1
ATOM 5385 C C . ALA C 1 76 ? 17.701 -15.490 61.014 1.00 40.05 97 ALA C C 1
ATOM 5386 O O . ALA C 1 76 ? 17.162 -15.965 60.017 1.00 40.04 97 ALA C O 1
ATOM 5388 N N . ASN C 1 77 ? 18.691 -16.088 61.701 1.00 42.58 98 ASN C N 1
ATOM 5389 C CA . ASN C 1 77 ? 19.209 -17.465 61.434 1.00 46.62 98 ASN C CA 1
ATOM 5390 C C . ASN C 1 77 ? 19.712 -17.699 60.017 1.00 43.95 98 ASN C C 1
ATOM 5391 O O . ASN C 1 77 ? 19.715 -18.795 59.540 1.00 41.99 98 ASN C O 1
ATOM 5396 N N . ASN C 1 78 ? 20.065 -16.622 59.330 1.00 41.99 99 ASN C N 1
ATOM 5397 C CA . ASN C 1 78 ? 20.568 -16.703 57.961 1.00 42.52 99 ASN C CA 1
ATOM 5398 C C . ASN C 1 78 ? 19.598 -17.341 56.942 1.00 41.69 99 ASN C C 1
ATOM 5399 O O . ASN C 1 78 ? 20.044 -17.879 55.908 1.00 38.69 99 ASN C O 1
ATOM 5404 N N . THR C 1 79 ? 18.296 -17.235 57.230 1.00 41.33 100 THR C N 1
ATOM 5405 C CA . THR C 1 79 ? 17.230 -17.715 56.358 1.00 44.19 100 THR C CA 1
ATOM 5406 C C . THR C 1 79 ? 16.998 -16.901 55.064 1.00 46.27 100 THR C C 1
ATOM 5407 O O . THR C 1 79 ? 16.501 -15.749 55.153 1.00 43.45 100 THR C O 1
ATOM 5411 N N . PRO C 1 80 ? 17.301 -17.505 53.876 1.00 44.43 101 PRO C N 1
ATOM 5412 C CA . PRO C 1 80 ? 17.102 -16.730 52.646 1.00 45.88 101 PRO C CA 1
ATOM 5413 C C . PRO C 1 80 ? 15.647 -16.383 52.395 1.00 47.56 101 PRO C C 1
ATOM 5414 O O . PRO C 1 80 ? 14.744 -17.149 52.740 1.00 48.04 101 PRO C O 1
ATOM 5418 N N . ASP C 1 81 ? 15.446 -15.214 51.804 1.00 44.61 102 ASP C N 1
ATOM 5419 C CA . ASP C 1 81 ? 14.149 -14.745 51.344 1.00 44.67 102 ASP C CA 1
ATOM 5420 C C . ASP C 1 81 ? 14.270 -14.375 49.860 1.00 43.15 102 ASP C C 1
ATOM 5421 O O . ASP C 1 81 ? 14.883 -13.364 49.503 1.00 41.21 102 ASP C O 1
ATOM 5426 N N . GLY C 1 82 ? 13.685 -15.227 49.002 1.00 46.17 103 GLY C N 1
ATOM 5427 C CA . GLY C 1 82 ? 13.757 -15.075 47.559 1.00 46.72 103 GLY C CA 1
ATOM 5428 C C . GLY C 1 82 ? 15.188 -14.960 47.116 1.00 43.96 103 GLY C C 1
ATOM 5429 O O . GLY C 1 82 ? 15.496 -14.099 46.290 1.00 50.95 103 GLY C O 1
ATOM 5430 N N . GLY C 1 83 ? 16.068 -15.774 47.709 1.00 43.45 104 GLY C N 1
ATOM 5431 C CA . GLY C 1 83 ? 17.493 -15.805 47.310 1.00 43.21 104 GLY C CA 1
ATOM 5432 C C . GLY C 1 83 ? 18.417 -14.818 48.040 1.00 43.91 104 GLY C C 1
ATOM 5433 O O . GLY C 1 83 ? 19.618 -14.733 47.728 1.00 41.38 104 GLY C O 1
ATOM 5434 N N . THR C 1 84 ? 17.854 -14.067 48.988 1.00 40.57 105 THR C N 1
ATOM 5435 C CA . THR C 1 84 ? 18.620 -12.983 49.646 1.00 37.68 105 THR C CA 1
ATOM 5436 C C . THR C 1 84 ? 18.701 -13.173 51.143 1.00 37.69 105 THR C C 1
ATOM 5437 O O . THR C 1 84 ? 17.831 -13.797 51.741 1.00 40.59 105 THR C O 1
ATOM 5441 N N . TYR C 1 85 ? 19.752 -12.616 51.751 1.00 36.19 106 TYR C N 1
ATOM 5442 C CA . TYR C 1 85 ? 20.115 -12.900 53.164 1.00 35.17 106 TYR C CA 1
ATOM 5443 C C . TYR C 1 85 ? 20.120 -11.629 54.076 1.00 31.91 106 TYR C C 1
ATOM 5444 O O . TYR C 1 85 ? 20.409 -11.720 55.304 1.00 32.32 106 TYR C O 1
ATOM 5453 N N . PHE C 1 86 ? 19.779 -10.492 53.493 1.00 32.88 107 PHE C N 1
ATOM 5454 C CA . PHE C 1 86 ? 19.859 -9.174 54.186 1.00 31.86 107 PHE C CA 1
ATOM 5455 C C . PHE C 1 86 ? 18.600 -8.388 53.863 1.00 28.63 107 PHE C C 1
ATOM 5456 O O . PHE C 1 86 ? 18.036 -8.573 52.783 1.00 29.41 107 PHE C O 1
ATOM 5464 N N . THR C 1 87 ? 18.200 -7.489 54.794 1.00 28.86 108 THR C N 1
ATOM 5465 C CA . THR C 1 87 ? 17.182 -6.480 54.490 1.00 27.44 108 THR C CA 1
ATOM 5466 C C . THR C 1 87 ? 17.792 -5.096 54.841 1.00 25.47 108 THR C C 1
ATOM 5467 O O . THR C 1 87 ? 18.728 -5.018 55.684 1.00 25.32 108 THR C O 1
ATOM 5471 N N . SER C 1 88 ? 17.272 -4.090 54.154 1.00 24.48 109 SER C N 1
ATOM 5472 C CA . SER C 1 88 ? 17.736 -2.737 54.359 1.00 24.29 109 SER C CA 1
ATOM 5473 C C . SER C 1 88 ? 16.564 -1.752 54.387 1.00 26.72 109 SER C C 1
ATOM 5474 O O . SER C 1 88 ? 15.376 -2.150 54.408 1.00 25.18 109 SER C O 1
ATOM 5477 N N . GLY C 1 89 ? 16.897 -0.450 54.388 1.00 23.78 110 GLY C N 1
ATOM 5478 C CA . GLY C 1 89 ? 15.879 0.579 54.515 1.00 23.05 110 GLY C CA 1
ATOM 5479 C C . GLY C 1 89 ? 16.091 1.637 53.461 1.00 22.16 110 GLY C C 1
ATOM 5480 O O . GLY C 1 89 ? 17.206 1.797 52.946 1.00 22.54 110 GLY C O 1
ATOM 5481 N N . ILE C 1 90 ? 15.013 2.373 53.135 1.00 22.11 111 ILE C N 1
ATOM 5482 C CA . ILE C 1 90 ? 15.024 3.300 51.988 1.00 21.11 111 ILE C CA 1
ATOM 5483 C C . ILE C 1 90 ? 13.962 4.382 52.193 1.00 20.85 111 ILE C C 1
ATOM 5484 O O . ILE C 1 90 ? 12.826 4.050 52.556 1.00 22.44 111 ILE C O 1
ATOM 5489 N N . PHE C 1 91 ? 14.324 5.647 52.002 1.00 20.80 112 PHE C N 1
ATOM 5490 C CA . PHE C 1 91 ? 13.319 6.731 51.812 1.00 21.36 112 PHE C CA 1
ATOM 5491 C C . PHE C 1 91 ? 13.233 6.936 50.302 1.00 22.27 112 PHE C C 1
ATOM 5492 O O . PHE C 1 91 ? 14.213 7.328 49.696 1.00 21.47 112 PHE C O 1
ATOM 5500 N N . LYS C 1 92 ? 12.086 6.692 49.690 1.00 21.62 113 LYS C N 1
ATOM 5501 C CA . LYS C 1 92 ? 11.946 7.029 48.246 1.00 21.92 113 LYS C CA 1
ATOM 5502 C C . LYS C 1 92 ? 10.765 7.981 48.167 1.00 23.32 113 LYS C C 1
ATOM 5503 O O . LYS C 1 92 ? 9.671 7.567 48.647 1.00 24.41 113 LYS C O 1
ATOM 5509 N N . SER C 1 93 ? 10.918 9.189 47.607 1.00 23.07 114 SER C N 1
ATOM 5510 C CA . SER C 1 93 ? 9.745 10.141 47.561 1.00 22.93 114 SER C CA 1
ATOM 5511 C C . SER C 1 93 ? 8.623 9.612 46.622 1.00 25.63 114 SER C C 1
ATOM 5512 O O . SER C 1 93 ? 8.908 9.008 45.565 1.00 25.58 114 SER C O 1
ATOM 5515 N N . TYR C 1 94 ? 7.360 9.843 47.013 1.00 25.14 115 TYR C N 1
ATOM 5516 C CA A TYR C 1 94 ? 6.288 9.586 46.046 0.50 25.21 115 TYR C CA 1
ATOM 5517 C CA B TYR C 1 94 ? 6.231 9.646 46.073 0.50 25.68 115 TYR C CA 1
ATOM 5518 C C . TYR C 1 94 ? 6.393 10.578 44.891 1.00 25.64 115 TYR C C 1
ATOM 5519 O O . TYR C 1 94 ? 6.211 10.179 43.686 1.00 26.28 115 TYR C O 1
ATOM 5536 N N . GLN C 1 95 ? 6.699 11.851 45.200 1.00 27.58 116 GLN C N 1
ATOM 5537 C CA . GLN C 1 95 ? 6.756 12.893 44.194 1.00 28.98 116 GLN C CA 1
ATOM 5538 C C . GLN C 1 95 ? 7.985 12.705 43.267 1.00 29.24 116 GLN C C 1
ATOM 5539 O O . GLN C 1 95 ? 9.054 12.262 43.743 1.00 26.24 116 GLN C O 1
ATOM 5545 N N . LYS C 1 96 ? 7.777 12.948 41.968 1.00 27.50 117 LYS C N 1
ATOM 5546 C CA . LYS C 1 96 ? 8.865 12.989 40.973 1.00 28.67 117 LYS C CA 1
ATOM 5547 C C . LYS C 1 96 ? 9.255 14.407 40.604 1.00 28.83 117 LYS C C 1
ATOM 5548 O O . LYS C 1 96 ? 8.436 15.362 40.690 1.00 30.77 117 LYS C O 1
ATOM 5554 N N . PHE C 1 97 ? 10.509 14.569 40.214 1.00 29.43 118 PHE C N 1
ATOM 5555 C CA . PHE C 1 97 ? 11.080 15.872 39.906 1.00 31.02 118 PHE C CA 1
ATOM 5556 C C . PHE C 1 97 ? 11.898 15.682 38.627 1.00 35.08 118 PHE C C 1
ATOM 5557 O O . PHE C 1 97 ? 12.440 14.609 38.386 1.00 31.78 118 PHE C O 1
ATOM 5565 N N . THR C 1 98 ? 12.012 16.733 37.831 1.00 40.78 119 THR C N 1
ATOM 5566 C CA . THR C 1 98 ? 13.045 16.715 36.783 1.00 44.25 119 THR C CA 1
ATOM 5567 C C . THR C 1 98 ? 14.334 17.540 37.156 1.00 40.09 119 THR C C 1
ATOM 5568 O O . THR C 1 98 ? 15.397 16.979 37.582 1.00 48.42 119 THR C O 1
ATOM 5572 N N . TYR C 1 99 ? 14.229 18.849 37.019 1.00 34.19 120 TYR C N 1
ATOM 5573 C CA . TYR C 1 99 ? 15.337 19.757 37.256 1.00 32.04 120 TYR C CA 1
ATOM 5574 C C . TYR C 1 99 ? 15.189 20.316 38.675 1.00 35.42 120 TYR C C 1
ATOM 5575 O O . TYR C 1 99 ? 14.089 20.275 39.245 1.00 36.46 120 TYR C O 1
ATOM 5584 N N . GLY C 1 100 ? 16.288 20.820 39.236 1.00 31.52 121 GLY C N 1
ATOM 5585 C CA . GLY C 1 100 ? 16.143 21.446 40.550 1.00 30.81 121 GLY C CA 1
ATOM 5586 C C . GLY C 1 100 ? 17.412 21.288 41.306 1.00 28.36 121 GLY C C 1
ATOM 5587 O O . GLY C 1 100 ? 18.461 21.147 40.701 1.00 29.53 121 GLY C O 1
ATOM 5588 N N . TYR C 1 101 ? 17.336 21.401 42.627 1.00 26.49 122 TYR C N 1
ATOM 5589 C CA . TYR C 1 101 ? 18.526 21.217 43.414 1.00 24.78 122 TYR C CA 1
ATOM 5590 C C . TYR C 1 101 ? 18.190 20.206 44.530 1.00 25.11 122 TYR C C 1
ATOM 5591 O O . TYR C 1 101 ? 17.168 20.277 45.141 1.00 24.92 122 TYR C O 1
ATOM 5600 N N . PHE C 1 102 ? 19.090 19.248 44.787 1.00 22.96 123 PHE C N 1
ATOM 5601 C CA . PHE C 1 102 ? 18.743 18.116 45.661 1.00 22.96 123 PHE C CA 1
ATOM 5602 C C . PHE C 1 102 ? 19.878 18.011 46.670 1.00 22.35 123 PHE C C 1
ATOM 5603 O O . PHE C 1 102 ? 21.062 17.995 46.280 1.00 23.82 123 PHE C O 1
ATOM 5611 N N . GLU C 1 103 ? 19.514 17.940 47.951 1.00 21.41 124 GLU C N 1
ATOM 5612 C CA . GLU C 1 103 ? 20.565 18.036 48.969 1.00 21.99 124 GLU C CA 1
ATOM 5613 C C . GLU C 1 103 ? 20.244 17.170 50.163 1.00 21.37 124 GLU C C 1
ATOM 5614 O O . GLU C 1 103 ? 19.120 17.183 50.628 1.00 21.59 124 GLU C O 1
ATOM 5620 N N . ALA C 1 104 ? 21.242 16.441 50.687 1.00 19.08 125 ALA C N 1
ATOM 5621 C CA . ALA C 1 104 ? 21.020 15.684 51.903 1.00 18.94 125 ALA C CA 1
ATOM 5622 C C . ALA C 1 104 ? 22.231 15.754 52.768 1.00 18.95 125 ALA C C 1
ATOM 5623 O O . ALA C 1 104 ? 23.394 15.853 52.265 1.00 20.51 125 ALA C O 1
ATOM 5625 N N . LYS C 1 105 ? 22.016 15.674 54.070 1.00 18.19 126 LYS C N 1
ATOM 5626 C CA . LYS C 1 105 ? 23.076 15.714 55.035 1.00 18.49 126 LYS C CA 1
ATOM 5627 C C . LYS C 1 105 ? 23.220 14.328 55.616 1.00 18.08 126 LYS C C 1
ATOM 5628 O O . LYS C 1 105 ? 22.351 13.875 56.355 1.00 19.77 126 LYS C O 1
ATOM 5634 N N . ILE C 1 106 ? 24.356 13.650 55.361 1.00 18.06 127 ILE C N 1
ATOM 5635 C CA . ILE C 1 106 ? 24.400 12.226 55.545 1.00 18.00 127 ILE C CA 1
ATOM 5636 C C . ILE C 1 106 ? 25.732 11.864 56.216 1.00 18.75 127 ILE C C 1
ATOM 5637 O O . ILE C 1 106 ? 26.772 12.345 55.800 1.00 19.81 127 ILE C O 1
ATOM 5642 N N . GLN C 1 107 ? 25.626 10.945 57.153 1.00 18.19 128 GLN C N 1
ATOM 5643 C CA . GLN C 1 107 ? 26.774 10.232 57.748 1.00 18.56 128 GLN C CA 1
ATOM 5644 C C . GLN C 1 107 ? 26.767 8.789 57.298 1.00 19.47 128 GLN C C 1
ATOM 5645 O O . GLN C 1 107 ? 25.677 8.149 57.276 1.00 19.56 128 GLN C O 1
ATOM 5651 N N . GLY C 1 108 ? 27.932 8.261 56.889 1.00 18.99 129 GLY C N 1
ATOM 5652 C CA . GLY C 1 108 ? 27.993 6.856 56.353 1.00 19.98 129 GLY C CA 1
ATOM 5653 C C . GLY C 1 108 ? 28.001 5.818 57.501 1.00 21.88 129 GLY C C 1
ATOM 5654 O O . GLY C 1 108 ? 27.704 6.126 58.680 1.00 20.53 129 GLY C O 1
ATOM 5655 N N . ALA C 1 109 ? 28.375 4.597 57.155 1.00 22.19 130 ALA C N 1
ATOM 5656 C CA . ALA C 1 109 ? 28.225 3.442 58.045 1.00 21.73 130 ALA C CA 1
ATOM 5657 C C . ALA C 1 109 ? 29.530 3.008 58.649 1.00 23.67 130 ALA C C 1
ATOM 5658 O O . ALA C 1 109 ? 30.576 3.005 58.009 1.00 22.79 130 ALA C O 1
ATOM 5660 N N . ASP C 1 110 ? 29.431 2.636 59.912 1.00 24.52 131 ASP C N 1
ATOM 5661 C CA . ASP C 1 110 ? 30.602 2.260 60.686 1.00 27.16 131 ASP C CA 1
ATOM 5662 C C . ASP C 1 110 ? 31.242 0.951 60.257 1.00 29.91 131 ASP C C 1
ATOM 5663 O O . ASP C 1 110 ? 32.363 0.674 60.716 1.00 30.08 131 ASP C O 1
ATOM 5668 N N . ILE C 1 111 ? 30.573 0.164 59.397 1.00 28.34 132 ILE C N 1
ATOM 5669 C CA . ILE C 1 111 ? 31.142 -1.103 58.933 1.00 27.52 132 ILE C CA 1
ATOM 5670 C C . ILE C 1 111 ? 32.382 -0.876 58.084 1.00 31.76 132 ILE C C 1
ATOM 5671 O O . ILE C 1 111 ? 33.233 -1.763 57.972 1.00 34.17 132 ILE C O 1
ATOM 5676 N N . GLY C 1 112 ? 32.482 0.303 57.487 1.00 32.19 133 GLY C N 1
ATOM 5677 C CA . GLY C 1 112 ? 33.664 0.633 56.714 1.00 36.05 133 GLY C CA 1
ATOM 5678 C C . GLY C 1 112 ? 33.353 0.158 55.321 1.00 35.48 133 GLY C C 1
ATOM 5679 O O . GLY C 1 112 ? 32.919 0.966 54.533 1.00 39.33 133 GLY C O 1
ATOM 5680 N N . GLU C 1 113 ? 33.566 -1.147 55.038 1.00 34.89 134 GLU C N 1
ATOM 5681 C CA . GLU C 1 113 ? 33.370 -1.787 53.720 1.00 32.60 134 GLU C CA 1
ATOM 5682 C C . GLU C 1 113 ? 32.221 -2.861 53.818 1.00 31.70 134 GLU C C 1
ATOM 5683 O O . GLU C 1 113 ? 32.158 -3.591 54.822 1.00 32.85 134 GLU C O 1
ATOM 5689 N N . GLY C 1 114 ? 31.304 -2.909 52.851 1.00 27.90 135 GLY C N 1
ATOM 5690 C CA . GLY C 1 114 ? 30.287 -3.913 52.758 1.00 25.63 135 GLY C CA 1
ATOM 5691 C C . GLY C 1 114 ? 28.868 -3.352 52.490 1.00 24.71 135 GLY C C 1
ATOM 5692 O O . GLY C 1 114 ? 27.932 -4.101 52.128 1.00 24.69 135 GLY C O 1
ATOM 5693 N N . VAL C 1 115 ? 28.704 -2.035 52.631 1.00 22.69 136 VAL C N 1
ATOM 5694 C CA . VAL C 1 115 ? 27.369 -1.417 52.371 1.00 22.26 136 VAL C CA 1
ATOM 5695 C C . VAL C 1 115 ? 27.648 -0.112 51.595 1.00 21.72 136 VAL C C 1
ATOM 5696 O O . VAL C 1 115 ? 28.818 0.339 51.496 1.00 24.99 136 VAL C O 1
ATOM 5700 N N . CYS C 1 116 ? 26.587 0.499 51.048 1.00 20.42 137 CYS C N 1
ATOM 5701 C CA . CYS C 1 116 ? 26.775 1.689 50.237 1.00 19.54 137 CYS C CA 1
ATOM 5702 C C . CYS C 1 116 ? 25.683 2.699 50.636 1.00 19.09 137 CYS C C 1
ATOM 5703 O O . CYS C 1 116 ? 24.549 2.605 50.130 1.00 18.96 137 CYS C O 1
ATOM 5706 N N . PRO C 1 117 ? 26.018 3.667 51.506 1.00 18.48 138 PRO C N 1
ATOM 5707 C CA . PRO C 1 117 ? 25.049 4.794 51.797 1.00 18.17 138 PRO C CA 1
ATOM 5708 C C . PRO C 1 117 ? 24.898 5.604 50.522 1.00 19.51 138 PRO C C 1
ATOM 5709 O O . PRO C 1 117 ? 25.919 5.922 49.916 1.00 18.67 138 PRO C O 1
ATOM 5713 N N . SER C 1 118 ? 23.683 5.889 50.053 1.00 18.49 139 SER C N 1
ATOM 5714 C CA A SER C 1 118 ? 23.538 6.554 48.750 0.50 18.15 139 SER C CA 1
ATOM 5715 C CA B SER C 1 118 ? 23.564 6.556 48.784 0.50 18.98 139 SER C CA 1
ATOM 5716 C C . SER C 1 118 ? 22.409 7.579 48.805 1.00 18.73 139 SER C C 1
ATOM 5717 O O . SER C 1 118 ? 21.425 7.445 49.587 1.00 18.21 139 SER C O 1
ATOM 5722 N N . PHE C 1 119 ? 22.580 8.621 48.020 1.00 18.50 140 PHE C N 1
ATOM 5723 C CA . PHE C 1 119 ? 21.495 9.600 47.808 1.00 18.06 140 PHE C CA 1
ATOM 5724 C C . PHE C 1 119 ? 21.401 9.725 46.282 1.00 18.23 140 PHE C C 1
ATOM 5725 O O . PHE C 1 119 ? 22.366 9.955 45.606 1.00 17.76 140 PHE C O 1
ATOM 5733 N N . TRP C 1 120 ? 20.224 9.495 45.731 1.00 17.26 141 TRP C N 1
ATOM 5734 C CA . TRP C 1 120 ? 20.157 9.278 44.286 1.00 17.70 141 TRP C CA 1
ATOM 5735 C C . TRP C 1 120 ? 18.754 9.539 43.762 1.00 19.02 141 TRP C C 1
ATOM 5736 O O . TRP C 1 120 ? 17.778 9.583 44.551 1.00 19.52 141 TRP C O 1
ATOM 5747 N N . LEU C 1 121 ? 18.662 9.783 42.456 1.00 18.64 142 LEU C N 1
ATOM 5748 C CA . LEU C 1 121 ? 17.347 10.102 41.843 1.00 19.97 142 LEU C CA 1
ATOM 5749 C C . LEU C 1 121 ? 17.141 9.112 40.737 1.00 19.90 142 LEU C C 1
ATOM 5750 O O . LEU C 1 121 ? 18.087 8.803 40.006 1.00 18.89 142 LEU C O 1
ATOM 5755 N N . TYR C 1 122 ? 15.938 8.552 40.555 1.00 19.66 143 TYR C N 1
ATOM 5756 C CA . TYR C 1 122 ? 15.824 7.627 39.450 1.00 20.50 143 TYR C CA 1
ATOM 5757 C C . TYR C 1 122 ? 14.409 7.563 38.940 1.00 22.42 143 TYR C C 1
ATOM 5758 O O . TYR C 1 122 ? 13.488 7.827 39.673 1.00 24.34 143 TYR C O 1
ATOM 5767 N N . SER C 1 123 ? 14.258 7.249 37.669 1.00 20.58 144 SER C N 1
ATOM 5768 C CA . SER C 1 123 ? 12.908 7.224 37.045 1.00 22.18 144 SER C CA 1
ATOM 5769 C C . SER C 1 123 ? 12.385 5.812 36.934 1.00 22.38 144 SER C C 1
ATOM 5770 O O . SER C 1 123 ? 13.084 4.817 37.213 1.00 23.33 144 SER C O 1
ATOM 5773 N N . ASP C 1 124 ? 11.109 5.698 36.563 1.00 24.15 145 ASP C N 1
ATOM 5774 C CA A ASP C 1 124 ? 10.651 4.404 36.068 0.50 25.38 145 ASP C CA 1
ATOM 5775 C CA B ASP C 1 124 ? 10.554 4.459 36.001 0.50 24.60 145 ASP C CA 1
ATOM 5776 C C . ASP C 1 124 ? 11.347 3.989 34.742 1.00 24.76 145 ASP C C 1
ATOM 5777 O O . ASP C 1 124 ? 12.068 4.789 34.120 1.00 23.27 145 ASP C O 1
ATOM 5786 N N . PHE C 1 125 ? 11.226 2.708 34.359 1.00 24.97 146 PHE C N 1
ATOM 5787 C CA . PHE C 1 125 ? 11.717 2.264 33.062 1.00 25.65 146 PHE C CA 1
ATOM 5788 C C . PHE C 1 125 ? 10.583 2.295 32.058 1.00 27.69 146 PHE C C 1
ATOM 5789 O O . PHE C 1 125 ? 9.460 1.806 32.318 1.00 28.09 146 PHE C O 1
ATOM 5797 N N . ASP C 1 126 ? 10.837 2.815 30.866 1.00 27.24 147 ASP C N 1
ATOM 5798 C CA . ASP C 1 126 ? 9.794 2.670 29.835 1.00 30.78 147 ASP C CA 1
ATOM 5799 C C . ASP C 1 126 ? 10.443 2.295 28.532 1.00 28.88 147 ASP C C 1
ATOM 5800 O O . ASP C 1 126 ? 10.948 3.217 27.811 1.00 28.21 147 ASP C O 1
ATOM 5805 N N . TYR C 1 127 ? 10.437 0.975 28.278 1.00 29.41 148 TYR C N 1
ATOM 5806 C CA . TYR C 1 127 ? 10.978 0.401 27.055 1.00 31.45 148 TYR C CA 1
ATOM 5807 C C . TYR C 1 127 ? 10.148 0.596 25.775 1.00 32.61 148 TYR C C 1
ATOM 5808 O O . TYR C 1 127 ? 10.600 0.151 24.719 1.00 31.88 148 TYR C O 1
ATOM 5817 N N . SER C 1 128 ? 9.054 1.322 25.868 1.00 31.79 149 SER C N 1
ATOM 5818 C CA . SER C 1 128 ? 8.139 1.595 24.792 1.00 34.53 149 SER C CA 1
ATOM 5819 C C . SER C 1 128 ? 8.365 2.992 24.089 1.00 33.36 149 SER C C 1
ATOM 5820 O O . SER C 1 128 ? 7.624 3.343 23.145 1.00 32.86 149 SER C O 1
ATOM 5823 N N . VAL C 1 129 ? 9.401 3.748 24.505 1.00 27.53 150 VAL C N 1
ATOM 5824 C CA . VAL C 1 129 ? 9.708 5.037 23.929 1.00 25.34 150 VAL C CA 1
ATOM 5825 C C . VAL C 1 129 ? 10.300 4.720 22.537 1.00 24.84 150 VAL C C 1
ATOM 5826 O O . VAL C 1 129 ? 10.745 3.587 22.278 1.00 24.67 150 VAL C O 1
ATOM 5830 N N . ALA C 1 130 ? 10.402 5.742 21.693 1.00 24.36 151 ALA C N 1
ATOM 5831 C CA . ALA C 1 130 ? 10.825 5.583 20.296 1.00 24.51 151 ALA C CA 1
ATOM 5832 C C . ALA C 1 130 ? 12.334 5.428 20.221 1.00 25.34 151 ALA C C 1
ATOM 5833 O O . ALA C 1 130 ? 13.029 5.671 21.195 1.00 25.17 151 ALA C O 1
ATOM 5835 N N . ASN C 1 131 ? 12.838 5.067 19.047 1.00 24.57 152 ASN C N 1
ATOM 5836 C CA . ASN C 1 131 ? 14.319 4.883 18.896 1.00 25.43 152 ASN C CA 1
ATOM 5837 C C . ASN C 1 131 ? 15.042 6.142 19.286 1.00 25.88 152 ASN C C 1
ATOM 5838 O O . ASN C 1 131 ? 14.513 7.273 19.082 1.00 27.33 152 ASN C O 1
ATOM 5843 N N . GLY C 1 132 ? 16.167 5.927 19.977 1.00 25.90 153 GLY C N 1
ATOM 5844 C CA . GLY C 1 132 ? 17.039 7.015 20.444 1.00 26.55 153 GLY C CA 1
ATOM 5845 C C . GLY C 1 132 ? 16.557 7.728 21.707 1.00 24.52 153 GLY C C 1
ATOM 5846 O O . GLY C 1 132 ? 17.312 8.571 22.261 1.00 23.63 153 GLY C O 1
ATOM 5847 N N . GLU C 1 133 ? 15.311 7.482 22.169 1.00 22.58 154 GLU C N 1
ATOM 5848 C CA . GLU C 1 133 ? 14.810 8.167 23.322 1.00 22.92 154 GLU C CA 1
ATOM 5849 C C . GLU C 1 133 ? 15.242 7.456 24.591 1.00 21.06 154 GLU C C 1
ATOM 5850 O O . GLU C 1 133 ? 15.636 6.313 24.529 1.00 21.04 154 GLU C O 1
ATOM 5856 N N . THR C 1 134 ? 15.177 8.167 25.707 1.00 20.61 155 THR C N 1
ATOM 5857 C CA . THR C 1 134 ? 15.624 7.614 27.015 1.00 21.70 155 THR C CA 1
ATOM 5858 C C . THR C 1 134 ? 14.541 6.762 27.685 1.00 21.31 155 THR C C 1
ATOM 5859 O O . THR C 1 134 ? 13.397 7.209 27.891 1.00 22.32 155 THR C O 1
ATOM 5863 N N . VAL C 1 135 ? 14.940 5.559 28.037 1.00 20.66 156 VAL C N 1
ATOM 5864 C CA . VAL C 1 135 ? 14.113 4.523 28.703 1.00 20.68 156 VAL C CA 1
ATOM 5865 C C . VAL C 1 135 ? 14.162 4.752 30.227 1.00 21.89 156 VAL C C 1
ATOM 5866 O O . VAL C 1 135 ? 13.121 4.665 30.850 1.00 23.74 156 VAL C O 1
ATOM 5870 N N . TYR C 1 136 ? 15.317 5.173 30.743 1.00 21.26 157 TYR C N 1
ATOM 5871 C CA . TYR C 1 136 ? 15.541 5.239 32.199 1.00 20.30 157 TYR C CA 1
ATOM 5872 C C . TYR C 1 136 ? 16.612 6.240 32.464 1.00 19.93 157 TYR C C 1
ATOM 5873 O O . TYR C 1 136 ? 17.635 6.221 31.740 1.00 20.40 157 TYR C O 1
ATOM 5882 N N . SER C 1 137 ? 16.428 7.039 33.518 1.00 19.95 158 SER C N 1
ATOM 5883 C CA . SER C 1 137 ? 17.420 8.069 33.899 1.00 19.69 158 SER C CA 1
ATOM 5884 C C . SER C 1 137 ? 17.728 7.848 35.398 1.00 19.74 158 SER C C 1
ATOM 5885 O O . SER C 1 137 ? 16.759 7.748 36.183 1.00 19.89 158 SER C O 1
ATOM 5888 N N . GLU C 1 138 ? 19.024 7.962 35.770 1.00 18.24 159 GLU C N 1
ATOM 5889 C CA . GLU C 1 138 ? 19.390 7.916 37.176 1.00 18.43 159 GLU C CA 1
ATOM 5890 C C . GLU C 1 138 ? 20.570 8.824 37.414 1.00 18.61 159 GLU C C 1
ATOM 5891 O O . GLU C 1 138 ? 21.547 8.814 36.689 1.00 18.86 159 GLU C O 1
ATOM 5897 N N . ILE C 1 139 ? 20.476 9.621 38.452 1.00 18.80 160 ILE C N 1
ATOM 5898 C CA . ILE C 1 139 ? 21.574 10.497 38.868 1.00 17.79 160 ILE C CA 1
ATOM 5899 C C . ILE C 1 139 ? 21.906 10.076 40.286 1.00 17.94 160 ILE C C 1
ATOM 5900 O O . ILE C 1 139 ? 21.091 10.180 41.214 1.00 18.59 160 ILE C O 1
ATOM 5905 N N . ASP C 1 140 ? 23.148 9.652 40.505 1.00 19.13 161 ASP C N 1
ATOM 5906 C CA . ASP C 1 140 ? 23.574 9.363 41.911 1.00 19.32 161 ASP C CA 1
ATOM 5907 C C . ASP C 1 140 ? 24.222 10.586 42.466 1.00 19.44 161 ASP C C 1
ATOM 5908 O O . ASP C 1 140 ? 25.268 11.064 41.958 1.00 19.66 161 ASP C O 1
ATOM 5913 N N . VAL C 1 141 ? 23.553 11.170 43.467 1.00 17.98 162 VAL C N 1
ATOM 5914 C CA . VAL C 1 141 ? 24.145 12.367 44.059 1.00 18.74 162 VAL C CA 1
ATOM 5915 C C . VAL C 1 141 ? 25.398 11.939 44.809 1.00 18.03 162 VAL C C 1
ATOM 5916 O O . VAL C 1 141 ? 26.431 12.631 44.707 1.00 19.78 162 VAL C O 1
ATOM 5920 N N . VAL C 1 142 ? 25.361 10.797 45.532 1.00 17.50 163 VAL C N 1
ATOM 5921 C CA . VAL C 1 142 ? 26.628 10.253 46.035 1.00 17.11 163 VAL C CA 1
ATOM 5922 C C . VAL C 1 142 ? 26.387 8.817 46.341 1.00 17.53 163 VAL C C 1
ATOM 5923 O O . VAL C 1 142 ? 25.242 8.419 46.703 1.00 16.82 163 VAL C O 1
ATOM 5927 N N . GLU C 1 143 ? 27.441 8.037 46.144 1.00 17.78 164 GLU C N 1
ATOM 5928 C CA . GLU C 1 143 ? 27.491 6.658 46.665 1.00 18.42 164 GLU C CA 1
ATOM 5929 C C . GLU C 1 143 ? 28.747 6.624 47.551 1.00 18.70 164 GLU C C 1
ATOM 5930 O O . GLU C 1 143 ? 29.807 6.792 47.039 1.00 19.80 164 GLU C O 1
ATOM 5936 N N . LEU C 1 144 ? 28.561 6.382 48.852 1.00 18.20 165 LEU C N 1
ATOM 5937 C CA . LEU C 1 144 ? 29.707 6.349 49.779 1.00 18.64 165 LEU C CA 1
ATOM 5938 C C . LEU C 1 144 ? 30.158 4.903 50.056 1.00 19.56 165 LEU C C 1
ATOM 5939 O O . LEU C 1 144 ? 29.385 3.967 49.943 1.00 18.69 165 LEU C O 1
ATOM 5944 N N . GLN C 1 145 ? 31.453 4.765 50.376 1.00 20.94 166 GLN C N 1
ATOM 5945 C CA A GLN C 1 145 ? 31.979 3.512 50.914 0.50 21.75 166 GLN C CA 1
ATOM 5946 C CA B GLN C 1 145 ? 32.099 3.529 50.836 0.50 22.71 166 GLN C CA 1
ATOM 5947 C C . GLN C 1 145 ? 31.800 2.282 50.040 1.00 23.12 166 GLN C C 1
ATOM 5948 O O . GLN C 1 145 ? 31.665 1.224 50.566 1.00 24.09 166 GLN C O 1
ATOM 5959 N N . GLN C 1 146 ? 31.736 2.405 48.715 1.00 23.61 167 GLN C N 1
ATOM 5960 C CA . GLN C 1 146 ? 31.439 1.154 48.010 1.00 26.00 167 GLN C CA 1
ATOM 5961 C C . GLN C 1 146 ? 32.704 0.412 47.551 1.00 27.12 167 GLN C C 1
ATOM 5962 O O . GLN C 1 146 ? 32.599 -0.736 47.105 1.00 28.68 167 GLN C O 1
ATOM 5968 N N . PHE C 1 147 ? 33.858 1.051 47.757 1.00 26.73 168 PHE C N 1
ATOM 5969 C CA . PHE C 1 147 ? 35.189 0.451 47.483 1.00 27.72 168 PHE C CA 1
ATOM 5970 C C . PHE C 1 147 ? 35.192 -0.105 46.073 1.00 29.28 168 PHE C C 1
ATOM 5971 O O . PHE C 1 147 ? 35.493 -1.299 45.824 1.00 30.96 168 PHE C O 1
ATOM 5979 N N . ASP C 1 148 ? 34.737 0.701 45.156 1.00 25.93 169 ASP C N 1
ATOM 5980 C CA . ASP C 1 148 ? 34.693 0.309 43.747 1.00 26.88 169 ASP C CA 1
ATOM 5981 C C . ASP C 1 148 ? 36.135 0.024 43.228 1.00 27.33 169 ASP C C 1
ATOM 5982 O O . ASP C 1 148 ? 37.138 0.605 43.702 1.00 30.53 169 ASP C O 1
ATOM 5987 N N . TRP C 1 149 ? 36.196 -0.779 42.170 1.00 27.58 170 TRP C N 1
ATOM 5988 C CA . TRP C 1 149 ? 37.469 -1.052 41.528 1.00 28.21 170 TRP C CA 1
ATOM 5989 C C . TRP C 1 149 ? 37.302 -0.554 40.115 1.00 26.26 170 TRP C C 1
ATOM 5990 O O . TRP C 1 149 ? 36.273 -0.796 39.495 1.00 26.27 170 TRP C O 1
ATOM 6001 N N . TYR C 1 150 ? 38.209 0.261 39.612 1.00 27.45 171 TYR C N 1
ATOM 6002 C CA . TYR C 1 150 ? 38.043 0.789 38.259 1.00 27.83 171 TYR C CA 1
ATOM 6003 C C . TYR C 1 150 ? 39.406 0.928 37.631 1.00 31.12 171 TYR C C 1
ATOM 6004 O O . TYR C 1 150 ? 40.270 1.619 38.200 1.00 32.73 171 TYR C O 1
ATOM 6013 N N . GLU C 1 151 ? 39.592 0.343 36.456 1.00 32.32 172 GLU C N 1
ATOM 6014 C CA . GLU C 1 151 ? 40.820 0.536 35.717 1.00 37.15 172 GLU C CA 1
ATOM 6015 C C . GLU C 1 151 ? 42.049 0.371 36.548 1.00 36.32 172 GLU C C 1
ATOM 6016 O O . GLU C 1 151 ? 42.944 1.199 36.485 1.00 43.76 172 GLU C O 1
ATOM 6022 N N . GLY C 1 152 ? 42.086 -0.647 37.391 1.00 34.63 173 GLY C N 1
ATOM 6023 C CA . GLY C 1 152 ? 43.307 -0.938 38.066 1.00 35.10 173 GLY C CA 1
ATOM 6024 C C . GLY C 1 152 ? 43.447 -0.276 39.402 1.00 38.00 173 GLY C C 1
ATOM 6025 O O . GLY C 1 152 ? 44.420 -0.527 40.090 1.00 38.49 173 GLY C O 1
ATOM 6026 N N . HIS C 1 153 ? 42.506 0.607 39.741 1.00 36.79 174 HIS C N 1
ATOM 6027 C CA . HIS C 1 153 ? 42.573 1.348 41.030 1.00 38.07 174 HIS C CA 1
ATOM 6028 C C . HIS C 1 153 ? 41.485 0.859 41.962 1.00 34.78 174 HIS C C 1
ATOM 6029 O O . HIS C 1 153 ? 40.265 0.930 41.666 1.00 32.95 174 HIS C O 1
ATOM 6036 N N . GLN C 1 154 ? 41.920 0.343 43.114 1.00 35.05 175 GLN C N 1
ATOM 6037 C CA . GLN C 1 154 ? 41.060 -0.079 44.176 1.00 34.21 175 GLN C CA 1
ATOM 6038 C C . GLN C 1 154 ? 40.717 1.118 45.116 1.00 35.67 175 GLN C C 1
ATOM 6039 O O . GLN C 1 154 ? 41.597 1.749 45.711 1.00 32.02 175 GLN C O 1
ATOM 6045 N N . ASP C 1 155 ? 39.434 1.481 45.180 1.00 33.02 176 ASP C N 1
ATOM 6046 C CA . ASP C 1 155 ? 39.032 2.573 46.065 1.00 30.76 176 ASP C CA 1
ATOM 6047 C C . ASP C 1 155 ? 39.057 2.143 47.512 1.00 31.43 176 ASP C C 1
ATOM 6048 O O . ASP C 1 155 ? 39.004 0.928 47.824 1.00 30.46 176 ASP C O 1
ATOM 6053 N N . ASP C 1 156 ? 39.154 3.142 48.413 1.00 29.15 177 ASP C N 1
ATOM 6054 C CA . ASP C 1 156 ? 39.022 2.861 49.853 1.00 29.32 177 ASP C CA 1
ATOM 6055 C C . ASP C 1 156 ? 37.901 3.661 50.538 1.00 31.47 177 ASP C C 1
ATOM 6056 O O . ASP C 1 156 ? 37.029 4.245 49.847 1.00 28.17 177 ASP C O 1
ATOM 6061 N N . ILE C 1 157 ? 37.860 3.647 51.882 1.00 30.90 178 ILE C N 1
ATOM 6062 C CA . ILE C 1 157 ? 36.769 4.373 52.551 1.00 28.36 178 ILE C CA 1
ATOM 6063 C C . ILE C 1 157 ? 36.707 5.892 52.213 1.00 25.40 178 ILE C C 1
ATOM 6064 O O . ILE C 1 157 ? 35.644 6.542 52.360 1.00 25.12 178 ILE C O 1
ATOM 6069 N N . TYR C 1 158 ? 37.773 6.522 51.761 1.00 23.47 179 TYR C N 1
ATOM 6070 C CA . TYR C 1 158 ? 37.761 7.991 51.504 1.00 23.34 179 TYR C CA 1
ATOM 6071 C C . TYR C 1 158 ? 37.255 8.383 50.101 1.00 22.98 179 TYR C C 1
ATOM 6072 O O . TYR C 1 158 ? 36.992 9.571 49.816 1.00 22.01 179 TYR C O 1
ATOM 6081 N N . ASP C 1 159 ? 37.075 7.364 49.262 1.00 23.35 180 ASP C N 1
ATOM 6082 C CA . ASP C 1 159 ? 36.689 7.552 47.877 1.00 23.36 180 ASP C CA 1
ATOM 6083 C C . ASP C 1 159 ? 35.142 7.493 47.752 1.00 22.62 180 ASP C C 1
ATOM 6084 O O . ASP C 1 159 ? 34.483 6.676 48.386 1.00 23.15 180 ASP C O 1
ATOM 6089 N N . MET C 1 160 ? 34.593 8.368 46.931 1.00 21.89 181 MET C N 1
ATOM 6090 C CA . MET C 1 160 ? 33.101 8.238 46.680 1.00 21.21 181 MET C CA 1
ATOM 6091 C C . MET C 1 160 ? 32.811 8.407 45.219 1.00 20.52 181 MET C C 1
ATOM 6092 O O . MET C 1 160 ? 33.665 8.875 44.424 1.00 20.96 181 MET C O 1
ATOM 6097 N N . ASP C 1 161 ? 31.603 7.982 44.832 1.00 19.68 182 ASP C N 1
ATOM 6098 C CA . ASP C 1 161 ? 31.300 7.921 43.409 1.00 20.00 182 ASP C CA 1
ATOM 6099 C C . ASP C 1 161 ? 30.042 8.772 43.275 1.00 19.17 182 ASP C C 1
ATOM 6100 O O . ASP C 1 161 ? 29.199 8.814 44.208 1.00 18.94 182 ASP C O 1
ATOM 6105 N N . LEU C 1 162 ? 29.964 9.434 42.156 1.00 18.97 183 LEU C N 1
ATOM 6106 C CA . LEU C 1 162 ? 28.822 10.355 41.932 1.00 18.99 183 LEU C CA 1
ATOM 6107 C C . LEU C 1 162 ? 28.388 10.217 40.468 1.00 20.05 183 LEU C C 1
ATOM 6108 O O . LEU C 1 162 ? 28.563 11.112 39.658 1.00 21.45 183 LEU C O 1
ATOM 6113 N N . ASN C 1 163 ? 27.797 9.073 40.163 1.00 18.49 184 ASN C N 1
ATOM 6114 C CA . ASN C 1 163 ? 27.723 8.645 38.766 1.00 18.02 184 ASN C CA 1
ATOM 6115 C C . ASN C 1 163 ? 26.370 8.886 38.158 1.00 18.55 184 ASN C C 1
ATOM 6116 O O . ASN C 1 163 ? 25.366 9.088 38.828 1.00 19.64 184 ASN C O 1
ATOM 6121 N N . LEU C 1 164 ? 26.356 8.896 36.830 1.00 18.29 185 LEU C N 1
ATOM 6122 C CA . LEU C 1 164 ? 25.073 8.884 36.106 1.00 17.51 185 LEU C CA 1
ATOM 6123 C C . LEU C 1 164 ? 24.823 7.561 35.386 1.00 17.63 185 LEU C C 1
ATOM 6124 O O . LEU C 1 164 ? 25.843 6.867 34.974 1.00 19.27 185 LEU C O 1
ATOM 6129 N N . HIS C 1 165 ? 23.535 7.111 35.301 1.00 18.53 186 HIS C N 1
ATOM 6130 C CA . HIS C 1 165 ? 23.252 5.831 34.624 1.00 18.87 186 HIS C CA 1
ATOM 6131 C C . HIS C 1 165 ? 22.065 6.164 33.741 1.00 19.57 186 HIS C C 1
ATOM 6132 O O . HIS C 1 165 ? 21.236 6.942 34.116 1.00 18.17 186 HIS C O 1
ATOM 6139 N N . ALA C 1 166 ? 21.996 5.500 32.588 1.00 19.92 187 ALA C N 1
ATOM 6140 C CA . ALA C 1 166 ? 20.780 5.661 31.744 1.00 20.56 187 ALA C CA 1
ATOM 6141 C C . ALA C 1 166 ? 20.520 4.375 30.981 1.00 20.65 187 ALA C C 1
ATOM 6142 O O . ALA C 1 166 ? 21.380 3.503 30.801 1.00 19.95 187 ALA C O 1
ATOM 6144 N N . VAL C 1 167 ? 19.297 4.239 30.473 1.00 18.69 188 VAL C N 1
ATOM 6145 C CA . VAL C 1 167 ? 19.040 3.185 29.416 1.00 19.74 188 VAL C CA 1
ATOM 6146 C C . VAL C 1 167 ? 18.469 3.944 28.213 1.00 21.10 188 VAL C C 1
ATOM 6147 O O . VAL C 1 167 ? 17.585 4.793 28.395 1.00 20.65 188 VAL C O 1
ATOM 6151 N N . VAL C 1 168 ? 19.047 3.695 27.020 1.00 21.41 189 VAL C N 1
ATOM 6152 C CA A VAL C 1 168 ? 18.565 4.399 25.815 0.50 23.23 189 VAL C CA 1
ATOM 6153 C CA B VAL C 1 168 ? 18.622 4.389 25.752 0.50 21.74 189 VAL C CA 1
ATOM 6154 C C . VAL C 1 168 ? 18.091 3.371 24.756 1.00 22.93 189 VAL C C 1
ATOM 6155 O O . VAL C 1 168 ? 18.682 2.272 24.561 1.00 23.52 189 VAL C O 1
ATOM 6162 N N . LYS C 1 169 ? 17.000 3.712 24.083 1.00 21.87 190 LYS C N 1
ATOM 6163 C CA . LYS C 1 169 ? 16.419 2.763 23.154 1.00 25.65 190 LYS C CA 1
ATOM 6164 C C . LYS C 1 169 ? 17.255 2.738 21.903 1.00 26.97 190 LYS C C 1
ATOM 6165 O O . LYS C 1 169 ? 17.507 3.781 21.312 1.00 30.16 190 LYS C O 1
ATOM 6171 N N . GLU C 1 170 ? 17.750 1.536 21.549 1.00 29.97 191 GLU C N 1
ATOM 6172 C CA . GLU C 1 170 ? 18.555 1.343 20.266 1.00 37.52 191 GLU C CA 1
ATOM 6173 C C . GLU C 1 170 ? 18.185 0.042 19.577 1.00 44.03 191 GLU C C 1
ATOM 6174 O O . GLU C 1 170 ? 18.454 -1.049 20.142 1.00 42.16 191 GLU C O 1
ATOM 6180 N N . ASN C 1 171 ? 17.568 0.171 18.381 1.00 44.14 192 ASN C N 1
ATOM 6181 C CA . ASN C 1 171 ? 17.094 -0.960 17.573 1.00 46.19 192 ASN C CA 1
ATOM 6182 C C . ASN C 1 171 ? 16.372 -1.955 18.454 1.00 43.65 192 ASN C C 1
ATOM 6183 O O . ASN C 1 171 ? 16.770 -3.148 18.555 1.00 48.81 192 ASN C O 1
ATOM 6188 N N . GLY C 1 172 ? 15.314 -1.464 19.103 1.00 41.15 193 GLY C N 1
ATOM 6189 C CA . GLY C 1 172 ? 14.396 -2.320 19.819 1.00 42.38 193 GLY C CA 1
ATOM 6190 C C . GLY C 1 172 ? 14.840 -2.745 21.187 1.00 43.20 193 GLY C C 1
ATOM 6191 O O . GLY C 1 172 ? 14.036 -3.313 21.940 1.00 46.97 193 GLY C O 1
ATOM 6192 N N . GLN C 1 173 ? 16.097 -2.436 21.543 1.00 37.55 194 GLN C N 1
ATOM 6193 C CA . GLN C 1 173 ? 16.591 -2.882 22.846 1.00 40.09 194 GLN C CA 1
ATOM 6194 C C . GLN C 1 173 ? 16.793 -1.585 23.672 1.00 34.94 194 GLN C C 1
ATOM 6195 O O . GLN C 1 173 ? 17.213 -0.558 23.117 1.00 32.86 194 GLN C O 1
ATOM 6201 N N . GLY C 1 174 ? 16.538 -1.679 24.966 1.00 32.87 195 GLY C N 1
ATOM 6202 C CA . GLY C 1 174 ? 17.048 -0.579 25.791 1.00 29.36 195 GLY C CA 1
ATOM 6203 C C . GLY C 1 174 ? 18.481 -0.964 26.106 1.00 30.21 195 GLY C C 1
ATOM 6204 O O . GLY C 1 174 ? 18.709 -2.010 26.746 1.00 33.89 195 GLY C O 1
ATOM 6205 N N . VAL C 1 175 ? 19.435 -0.133 25.728 1.00 27.57 196 VAL C N 1
ATOM 6206 C CA . VAL C 1 175 ? 20.816 -0.428 25.921 1.00 25.19 196 VAL C CA 1
ATOM 6207 C C . VAL C 1 175 ? 21.266 0.359 27.151 1.00 24.14 196 VAL C C 1
ATOM 6208 O O . VAL C 1 175 ? 21.089 1.584 27.249 1.00 21.64 196 VAL C O 1
ATOM 6212 N N . TRP C 1 176 ? 21.815 -0.374 28.096 1.00 24.55 197 TRP C N 1
ATOM 6213 C CA . TRP C 1 176 ? 22.355 0.300 29.306 1.00 25.48 197 TRP C CA 1
ATOM 6214 C C . TRP C 1 176 ? 23.538 1.153 29.010 1.00 24.67 197 TRP C C 1
ATOM 6215 O O . TRP C 1 176 ? 24.481 0.711 28.302 1.00 26.32 197 TRP C O 1
ATOM 6226 N N . LYS C 1 177 ? 23.547 2.378 29.568 1.00 22.23 198 LYS C N 1
ATOM 6227 C CA . LYS C 1 177 ? 24.705 3.297 29.513 1.00 22.65 198 LYS C CA 1
ATOM 6228 C C . LYS C 1 177 ? 25.201 3.377 30.959 1.00 22.19 198 LYS C C 1
ATOM 6229 O O . LYS C 1 177 ? 24.643 4.087 31.778 1.00 21.31 198 LYS C O 1
ATOM 6235 N N . ARG C 1 178 ? 26.273 2.626 31.244 1.00 22.10 199 ARG C N 1
ATOM 6236 C CA A ARG C 1 178 ? 26.841 2.497 32.591 0.50 22.44 199 ARG C CA 1
ATOM 6237 C CA B ARG C 1 178 ? 26.830 2.525 32.608 0.50 22.44 199 ARG C CA 1
ATOM 6238 C C . ARG C 1 178 ? 28.034 3.436 32.733 1.00 22.13 199 ARG C C 1
ATOM 6239 O O . ARG C 1 178 ? 28.720 3.689 31.769 1.00 21.80 199 ARG C O 1
ATOM 6254 N N . PRO C 1 179 ? 28.277 3.946 33.946 1.00 21.81 200 PRO C N 1
ATOM 6255 C CA . PRO C 1 179 ? 29.327 4.928 34.124 1.00 21.27 200 PRO C CA 1
ATOM 6256 C C . PRO C 1 179 ? 30.706 4.407 33.651 1.00 23.28 200 PRO C C 1
ATOM 6257 O O . PRO C 1 179 ? 31.438 5.207 33.086 1.00 23.67 200 PRO C O 1
ATOM 6261 N N . LYS C 1 180 ? 31.033 3.125 33.884 1.00 22.50 201 LYS C N 1
ATOM 6262 C CA A LYS C 1 180 ? 32.402 2.676 33.522 0.80 24.34 201 LYS C CA 1
ATOM 6263 C CA B LYS C 1 180 ? 32.364 2.610 33.525 0.20 24.30 201 LYS C CA 1
ATOM 6264 C C . LYS C 1 180 ? 32.540 2.423 32.027 1.00 25.46 201 LYS C C 1
ATOM 6265 O O . LYS C 1 180 ? 33.660 2.168 31.561 1.00 27.08 201 LYS C O 1
ATOM 6276 N N A MET C 1 181 ? 31.417 2.403 31.309 0.50 25.13 202 MET C N 1
ATOM 6277 N N B MET C 1 181 ? 31.428 2.391 31.294 0.50 25.24 202 MET C N 1
ATOM 6278 C CA A MET C 1 181 ? 31.409 2.221 29.868 0.50 24.86 202 MET C CA 1
ATOM 6279 C CA B MET C 1 181 ? 31.473 2.249 29.850 0.50 25.03 202 MET C CA 1
ATOM 6280 C C A MET C 1 181 ? 31.393 3.579 29.152 0.50 24.06 202 MET C C 1
ATOM 6281 C C B MET C 1 181 ? 31.461 3.609 29.166 0.50 24.04 202 MET C C 1
ATOM 6282 O O A MET C 1 181 ? 31.770 3.690 27.984 0.50 24.38 202 MET C O 1
ATOM 6283 O O B MET C 1 181 ? 31.895 3.748 28.028 0.50 24.37 202 MET C O 1
ATOM 6292 N N . TYR C 1 182 ? 30.916 4.606 29.851 1.00 22.21 203 TYR C N 1
ATOM 6293 C CA . TYR C 1 182 ? 30.856 5.966 29.338 1.00 23.39 203 TYR C CA 1
ATOM 6294 C C . TYR C 1 182 ? 31.410 6.938 30.378 1.00 22.97 203 TYR C C 1
ATOM 6295 O O . TYR C 1 182 ? 30.711 7.882 30.824 1.00 22.44 203 TYR C O 1
ATOM 6304 N N . PRO C 1 183 ? 32.697 6.750 30.721 1.00 23.75 204 PRO C N 1
ATOM 6305 C CA . PRO C 1 183 ? 33.188 7.513 31.860 1.00 23.21 204 PRO C CA 1
ATOM 6306 C C . PRO C 1 183 ? 33.321 9.047 31.651 1.00 24.11 204 PRO C C 1
ATOM 6307 O O . PRO C 1 183 ? 33.076 9.859 32.594 1.00 23.40 204 PRO C O 1
ATOM 6311 N N . GLN C 1 184 ? 33.734 9.485 30.457 1.00 25.09 205 GLN C N 1
ATOM 6312 C CA . GLN C 1 184 ? 33.789 10.925 30.212 1.00 29.19 205 GLN C CA 1
ATOM 6313 C C . GLN C 1 184 ? 32.422 11.614 30.437 1.00 26.46 205 GLN C C 1
ATOM 6314 O O . GLN C 1 184 ? 32.336 12.751 30.922 1.00 28.14 205 GLN C O 1
ATOM 6320 N N . GLU C 1 185 ? 31.384 10.887 30.064 1.00 26.70 206 GLU C N 1
ATOM 6321 C CA . GLU C 1 185 ? 30.055 11.430 30.090 1.00 25.07 206 GLU C CA 1
ATOM 6322 C C . GLU C 1 185 ? 29.364 11.171 31.427 1.00 24.20 206 GLU C C 1
ATOM 6323 O O . GLU C 1 185 ? 28.408 11.909 31.731 1.00 24.15 206 GLU C O 1
ATOM 6329 N N . GLN C 1 186 ? 29.752 10.109 32.173 1.00 21.37 207 GLN C N 1
ATOM 6330 C CA . GLN C 1 186 ? 28.885 9.576 33.254 1.00 21.72 207 GLN C CA 1
ATOM 6331 C C . GLN C 1 186 ? 29.587 9.182 34.547 1.00 21.84 207 GLN C C 1
ATOM 6332 O O . GLN C 1 186 ? 28.914 8.936 35.524 1.00 23.06 207 GLN C O 1
ATOM 6338 N N . LEU C 1 187 ? 30.903 9.051 34.515 1.00 22.17 208 LEU C N 1
ATOM 6339 C CA . LEU C 1 187 ? 31.618 8.654 35.735 1.00 21.51 208 LEU C CA 1
ATOM 6340 C C . LEU C 1 187 ? 32.209 9.830 36.479 1.00 22.13 208 LEU C C 1
ATOM 6341 O O . LEU C 1 187 ? 32.987 10.632 35.902 1.00 21.84 208 LEU C O 1
ATOM 6346 N N . ASN C 1 188 ? 31.945 9.903 37.795 1.00 20.99 209 ASN C N 1
ATOM 6347 C CA . ASN C 1 188 ? 32.662 10.836 38.664 1.00 22.47 209 ASN C CA 1
ATOM 6348 C C . ASN C 1 188 ? 33.203 10.162 39.921 1.00 21.68 209 ASN C C 1
ATOM 6349 O O . ASN C 1 188 ? 32.503 9.404 40.586 1.00 21.26 209 ASN C O 1
ATOM 6354 N N . LYS C 1 189 ? 34.444 10.492 40.297 1.00 22.75 210 LYS C N 1
ATOM 6355 C CA . LYS C 1 189 ? 35.006 10.011 41.539 1.00 22.44 210 LYS C CA 1
ATOM 6356 C C . LYS C 1 189 ? 35.561 11.172 42.300 1.00 23.08 210 LYS C C 1
ATOM 6357 O O . LYS C 1 189 ? 36.038 12.140 41.696 1.00 25.12 210 LYS C O 1
ATOM 6363 N N . TRP C 1 190 ? 35.482 11.123 43.603 1.00 22.92 211 TRP C N 1
ATOM 6364 C CA . TRP C 1 190 ? 36.157 12.154 44.401 1.00 24.21 211 TRP C CA 1
ATOM 6365 C C . TRP C 1 190 ? 36.663 11.538 45.677 1.00 24.67 211 TRP C C 1
ATOM 6366 O O . TRP C 1 190 ? 36.016 10.669 46.286 1.00 23.39 211 TRP C O 1
ATOM 6377 N N . ARG C 1 191 ? 37.843 11.982 46.118 1.00 24.39 212 ARG C N 1
ATOM 6378 C CA . ARG C 1 191 ? 38.477 11.459 47.333 1.00 25.13 212 ARG C CA 1
ATOM 6379 C C . ARG C 1 191 ? 38.372 12.551 48.391 1.00 25.39 212 ARG C C 1
ATOM 6380 O O . ARG C 1 191 ? 38.813 13.714 48.168 1.00 27.68 212 ARG C O 1
ATOM 6388 N N . ALA C 1 192 ? 37.746 12.219 49.535 1.00 25.55 213 ALA C N 1
ATOM 6389 C CA . ALA C 1 192 ? 37.611 13.159 50.630 1.00 26.04 213 ALA C CA 1
ATOM 6390 C C . ALA C 1 192 ? 38.862 13.152 51.474 1.00 27.49 213 ALA C C 1
ATOM 6391 O O . ALA C 1 192 ? 39.635 12.166 51.458 1.00 28.26 213 ALA C O 1
ATOM 6393 N N . PRO C 1 193 ? 39.024 14.223 52.264 1.00 29.38 214 PRO C N 1
ATOM 6394 C CA . PRO C 1 193 ? 40.165 14.231 53.186 1.00 29.27 214 PRO C CA 1
ATOM 6395 C C . PRO C 1 193 ? 39.744 13.662 54.539 1.00 32.03 214 PRO C C 1
ATOM 6396 O O . PRO C 1 193 ? 40.585 13.568 55.486 1.00 34.00 214 PRO C O 1
ATOM 6400 N N . TRP C 1 194 ? 38.451 13.308 54.648 1.00 27.95 215 TRP C N 1
ATOM 6401 C CA . TRP C 1 194 ? 37.857 12.788 55.928 1.00 27.53 215 TRP C CA 1
ATOM 6402 C C . TRP C 1 194 ? 37.109 11.482 55.665 1.00 27.03 215 TRP C C 1
ATOM 6403 O O . TRP C 1 194 ? 36.737 11.206 54.505 1.00 25.79 215 TRP C O 1
ATOM 6414 N N . ASP C 1 195 ? 36.878 10.691 56.733 1.00 26.52 216 ASP C N 1
ATOM 6415 C CA . ASP C 1 195 ? 36.214 9.413 56.627 1.00 25.02 216 ASP C CA 1
ATOM 6416 C C . ASP C 1 195 ? 34.719 9.764 56.603 1.00 23.47 216 ASP C C 1
ATOM 6417 O O . ASP C 1 195 ? 34.193 10.292 57.583 1.00 22.97 216 ASP C O 1
ATOM 6422 N N . PRO C 1 196 ? 34.004 9.411 55.507 1.00 21.93 217 PRO C N 1
ATOM 6423 C CA . PRO C 1 196 ? 32.600 9.833 55.478 1.00 20.42 217 PRO C CA 1
ATOM 6424 C C . PRO C 1 196 ? 31.737 9.142 56.529 1.00 19.71 217 PRO C C 1
ATOM 6425 O O . PRO C 1 196 ? 30.574 9.527 56.663 1.00 20.13 217 PRO C O 1
ATOM 6429 N N . SER C 1 197 ? 32.205 8.085 57.207 1.00 20.56 218 SER C N 1
ATOM 6430 C CA . SER C 1 197 ? 31.348 7.464 58.192 1.00 21.14 218 SER C CA 1
ATOM 6431 C C . SER C 1 197 ? 31.449 8.168 59.557 1.00 22.13 218 SER C C 1
ATOM 6432 O O . SER C 1 197 ? 30.760 7.786 60.515 1.00 21.66 218 SER C O 1
ATOM 6435 N N . LYS C 1 198 ? 32.302 9.192 59.673 1.00 23.88 219 LYS C N 1
ATOM 6436 C CA . LYS C 1 198 ? 32.597 9.816 61.033 1.00 24.35 219 LYS C CA 1
ATOM 6437 C C . LYS C 1 198 ? 31.808 11.076 61.326 1.00 22.87 219 LYS C C 1
ATOM 6438 O O . LYS C 1 198 ? 31.810 11.573 62.484 1.00 23.37 219 LYS C O 1
ATOM 6444 N N . ASP C 1 199 ? 31.128 11.588 60.303 1.00 21.95 220 ASP C N 1
ATOM 6445 C CA . ASP C 1 199 ? 30.455 12.890 60.420 1.00 20.75 220 ASP C CA 1
ATOM 6446 C C . ASP C 1 199 ? 29.388 12.983 59.343 1.00 19.86 220 ASP C C 1
ATOM 6447 O O . ASP C 1 199 ? 29.459 12.257 58.332 1.00 19.60 220 ASP C O 1
ATOM 6452 N N . PHE C 1 200 ? 28.447 13.881 59.557 1.00 20.27 221 PHE C N 1
ATOM 6453 C CA . PHE C 1 200 ? 27.519 14.300 58.500 1.00 20.74 221 PHE C CA 1
ATOM 6454 C C . PHE C 1 200 ? 28.267 15.205 57.535 1.00 20.90 221 PHE C C 1
ATOM 6455 O O . PHE C 1 200 ? 29.123 16.088 57.949 1.00 24.20 221 PHE C O 1
ATOM 6463 N N . HIS C 1 201 ? 28.061 14.974 56.222 1.00 20.67 222 HIS C N 1
ATOM 6464 C CA . HIS C 1 201 ? 28.487 15.982 55.215 1.00 19.52 222 HIS C CA 1
ATOM 6465 C C . HIS C 1 201 ? 27.343 16.297 54.308 1.00 19.77 222 HIS C C 1
ATOM 6466 O O . HIS C 1 201 ? 26.346 15.548 54.314 1.00 19.55 222 HIS C O 1
ATOM 6473 N N A ILE C 1 202 ? 27.459 17.379 53.521 0.50 19.86 223 ILE C N 1
ATOM 6474 N N B ILE C 1 202 ? 27.412 17.420 53.577 0.50 20.27 223 ILE C N 1
ATOM 6475 C CA A ILE C 1 202 ? 26.335 17.884 52.739 0.50 19.84 223 ILE C CA 1
ATOM 6476 C CA B ILE C 1 202 ? 26.285 17.843 52.751 0.50 20.42 223 ILE C CA 1
ATOM 6477 C C A ILE C 1 202 ? 26.538 17.494 51.245 0.50 19.72 223 ILE C C 1
ATOM 6478 C C B ILE C 1 202 ? 26.586 17.398 51.295 0.50 20.12 223 ILE C C 1
ATOM 6479 O O A ILE C 1 202 ? 27.543 17.884 50.603 0.50 20.99 223 ILE C O 1
ATOM 6480 O O B ILE C 1 202 ? 27.690 17.667 50.734 0.50 21.06 223 ILE C O 1
ATOM 6489 N N . TYR C 1 203 ? 25.640 16.661 50.717 1.00 19.62 224 TYR C N 1
ATOM 6490 C CA . TYR C 1 203 ? 25.812 16.128 49.344 1.00 19.39 224 TYR C CA 1
ATOM 6491 C C . TYR C 1 203 ? 24.720 16.751 48.538 1.00 20.00 224 TYR C C 1
ATOM 6492 O O . TYR C 1 203 ? 23.530 16.543 48.843 1.00 19.92 224 TYR C O 1
ATOM 6501 N N . GLY C 1 204 ? 25.120 17.534 47.504 1.00 19.84 225 GLY C N 1
ATOM 6502 C CA . GLY C 1 204 ? 24.122 18.319 46.799 1.00 21.74 225 GLY C CA 1
ATOM 6503 C C . GLY C 1 204 ? 24.343 18.123 45.276 1.00 22.20 225 GLY C C 1
ATOM 6504 O O . GLY C 1 204 ? 25.441 17.761 44.795 1.00 21.91 225 GLY C O 1
ATOM 6505 N N . CYS C 1 205 ? 23.249 18.257 44.558 1.00 20.66 226 CYS C N 1
ATOM 6506 C CA . CYS C 1 205 ? 23.284 18.165 43.060 1.00 21.45 226 CYS C CA 1
ATOM 6507 C C . CYS C 1 205 ? 22.334 19.155 42.456 1.00 22.78 226 CYS C C 1
ATOM 6508 O O . CYS C 1 205 ? 21.197 19.244 42.896 1.00 23.03 226 CYS C O 1
ATOM 6511 N N . GLU C 1 206 ? 22.842 19.894 41.459 1.00 24.04 227 GLU C N 1
ATOM 6512 C CA . GLU C 1 206 ? 22.073 20.904 40.730 1.00 25.50 227 GLU C CA 1
ATOM 6513 C C . GLU C 1 206 ? 21.843 20.295 39.351 1.00 25.35 227 GLU C C 1
ATOM 6514 O O . GLU C 1 206 ? 22.836 19.976 38.641 1.00 27.21 227 GLU C O 1
ATOM 6520 N N . VAL C 1 207 ? 20.573 20.140 38.966 1.00 24.99 228 VAL C N 1
ATOM 6521 C CA . VAL C 1 207 ? 20.187 19.449 37.704 1.00 25.30 228 VAL C CA 1
ATOM 6522 C C . VAL C 1 207 ? 19.367 20.443 36.904 1.00 28.82 228 VAL C C 1
ATOM 6523 O O . VAL C 1 207 ? 18.301 20.894 37.329 1.00 26.40 228 VAL C O 1
ATOM 6527 N N . ASN C 1 208 ? 19.891 20.792 35.728 1.00 28.69 229 ASN C N 1
ATOM 6528 C CA . ASN C 1 208 ? 19.090 21.595 34.790 1.00 29.62 229 ASN C CA 1
ATOM 6529 C C . ASN C 1 208 ? 19.114 20.961 33.362 1.00 29.01 229 ASN C C 1
ATOM 6530 O O . ASN C 1 208 ? 19.688 19.912 33.155 1.00 27.86 229 ASN C O 1
ATOM 6535 N N . GLN C 1 209 ? 18.505 21.623 32.362 1.00 30.43 230 GLN C N 1
ATOM 6536 C CA . GLN C 1 209 ? 18.379 20.951 31.064 1.00 31.32 230 GLN C CA 1
ATOM 6537 C C . GLN C 1 209 ? 19.704 20.858 30.371 1.00 31.18 230 GLN C C 1
ATOM 6538 O O . GLN C 1 209 ? 19.862 20.043 29.445 1.00 30.38 230 GLN C O 1
ATOM 6544 N N . ASN C 1 210 ? 20.678 21.629 30.835 1.00 29.08 231 ASN C N 1
ATOM 6545 C CA . ASN C 1 210 ? 22.005 21.608 30.197 1.00 30.95 231 ASN C CA 1
ATOM 6546 C C . ASN C 1 210 ? 23.112 20.821 30.869 1.00 28.76 231 ASN C C 1
ATOM 6547 O O . ASN C 1 210 ? 23.916 20.199 30.193 1.00 29.25 231 ASN C O 1
ATOM 6552 N N . GLU C 1 211 ? 23.192 20.952 32.183 1.00 30.29 232 GLU C N 1
ATOM 6553 C CA . GLU C 1 211 ? 24.247 20.340 32.969 1.00 30.17 232 GLU C CA 1
ATOM 6554 C C . GLU C 1 211 ? 23.714 19.747 34.292 1.00 27.88 232 GLU C C 1
ATOM 6555 O O . GLU C 1 211 ? 22.639 20.095 34.765 1.00 27.38 232 GLU C O 1
ATOM 6561 N N . ILE C 1 212 ? 24.537 18.856 34.838 1.00 26.41 233 ILE C N 1
ATOM 6562 C CA . ILE C 1 212 ? 24.370 18.305 36.198 1.00 24.22 233 ILE C CA 1
ATOM 6563 C C . ILE C 1 212 ? 25.646 18.663 36.954 1.00 23.94 233 ILE C C 1
ATOM 6564 O O . ILE C 1 212 ? 26.755 18.483 36.462 1.00 24.72 233 ILE C O 1
ATOM 6569 N N . ILE C 1 213 ? 25.510 19.224 38.172 1.00 25.83 234 ILE C N 1
ATOM 6570 C CA . ILE C 1 213 ? 26.716 19.675 38.893 1.00 24.55 234 ILE C CA 1
ATOM 6571 C C . ILE C 1 213 ? 26.623 19.118 40.304 1.00 24.42 234 ILE C C 1
ATOM 6572 O O . ILE C 1 213 ? 25.588 19.210 40.920 1.00 23.94 234 ILE C O 1
ATOM 6577 N N . TRP C 1 214 ? 27.696 18.543 40.811 1.00 21.64 235 TRP C N 1
ATOM 6578 C CA . TRP C 1 214 ? 27.651 17.919 42.155 1.00 22.46 235 TRP C CA 1
ATOM 6579 C C . TRP C 1 214 ? 28.522 18.707 43.094 1.00 22.76 235 TRP C C 1
ATOM 6580 O O . TRP C 1 214 ? 29.617 19.232 42.685 1.00 23.16 235 TRP C O 1
ATOM 6591 N N . TYR C 1 215 ? 28.086 18.716 44.349 1.00 22.59 236 TYR C N 1
ATOM 6592 C CA . TYR C 1 215 ? 28.742 19.447 45.418 1.00 22.88 236 TYR C CA 1
ATOM 6593 C C . TYR C 1 215 ? 28.867 18.574 46.658 1.00 23.09 236 TYR C C 1
ATOM 6594 O O . TYR C 1 215 ? 27.930 17.825 46.964 1.00 24.10 236 TYR C O 1
ATOM 6603 N N . VAL C 1 216 ? 29.992 18.736 47.370 1.00 22.91 237 VAL C N 1
ATOM 6604 C CA . VAL C 1 216 ? 30.229 18.104 48.675 1.00 23.45 237 VAL C CA 1
ATOM 6605 C C . VAL C 1 216 ? 30.629 19.243 49.601 1.00 24.20 237 VAL C C 1
ATOM 6606 O O . VAL C 1 216 ? 31.572 19.999 49.261 1.00 25.08 237 VAL C O 1
ATOM 6610 N N . ASP C 1 217 ? 29.910 19.402 50.741 1.00 23.36 238 ASP C N 1
ATOM 6611 C CA . ASP C 1 217 ? 30.164 20.513 51.670 1.00 26.29 238 ASP C CA 1
ATOM 6612 C C . ASP C 1 217 ? 30.332 21.833 50.960 1.00 26.81 238 ASP C C 1
ATOM 6613 O O . ASP C 1 217 ? 31.207 22.641 51.347 1.00 27.25 238 ASP C O 1
ATOM 6618 N N . GLY C 1 218 ? 29.473 22.086 49.986 1.00 26.11 239 GLY C N 1
ATOM 6619 C CA . GLY C 1 218 ? 29.358 23.394 49.366 1.00 29.91 239 GLY C CA 1
ATOM 6620 C C . GLY C 1 218 ? 30.431 23.665 48.339 1.00 31.26 239 GLY C C 1
ATOM 6621 O O . GLY C 1 218 ? 30.600 24.822 47.951 1.00 33.76 239 GLY C O 1
ATOM 6622 N N . VAL C 1 219 ? 31.204 22.648 47.945 1.00 30.42 240 VAL C N 1
ATOM 6623 C CA . VAL C 1 219 ? 32.258 22.836 46.934 1.00 29.92 240 VAL C CA 1
ATOM 6624 C C . VAL C 1 219 ? 31.906 22.004 45.718 1.00 30.54 240 VAL C C 1
ATOM 6625 O O . VAL C 1 219 ? 31.627 20.819 45.906 1.00 27.67 240 VAL C O 1
ATOM 6629 N N . GLU C 1 220 ? 31.915 22.606 44.508 1.00 28.31 241 GLU C N 1
ATOM 6630 C CA . GLU C 1 220 ? 31.609 21.813 43.277 1.00 28.17 241 GLU C CA 1
ATOM 6631 C C . GLU C 1 220 ? 32.704 20.788 43.131 1.00 29.81 241 GLU C C 1
ATOM 6632 O O . GLU C 1 220 ? 33.855 21.136 43.236 1.00 29.16 241 GLU C O 1
ATOM 6638 N N . VAL C 1 221 ? 32.353 19.497 42.980 1.00 26.65 242 VAL C N 1
ATOM 6639 C CA . VAL C 1 221 ? 33.371 18.423 42.779 1.00 26.26 242 VAL C CA 1
ATOM 6640 C C . VAL C 1 221 ? 33.257 17.773 41.398 1.00 26.44 242 VAL C C 1
ATOM 6641 O O . VAL C 1 221 ? 34.162 17.030 40.990 1.00 28.16 242 VAL C O 1
ATOM 6645 N N . ALA C 1 222 ? 32.171 18.026 40.681 1.00 25.46 243 ALA C N 1
ATOM 6646 C CA . ALA C 1 222 ? 32.015 17.413 39.309 1.00 26.13 243 ALA C CA 1
ATOM 6647 C C . ALA C 1 222 ? 30.935 18.094 38.512 1.00 26.02 243 ALA C C 1
ATOM 6648 O O . ALA C 1 222 ? 30.040 18.686 39.091 1.00 24.60 243 ALA C O 1
ATOM 6650 N N . ARG C 1 223 ? 30.944 17.917 37.193 1.00 26.82 244 ARG C N 1
ATOM 6651 C CA . ARG C 1 223 ? 29.955 18.551 36.351 1.00 26.76 244 ARG C CA 1
ATOM 6652 C C . ARG C 1 223 ? 29.881 17.685 35.051 1.00 25.98 244 ARG C C 1
ATOM 6653 O O . ARG C 1 223 ? 30.916 17.175 34.603 1.00 27.02 244 ARG C O 1
ATOM 6661 N N . LYS C 1 224 ? 28.680 17.374 34.570 1.00 25.54 245 LYS C N 1
ATOM 6662 C CA . LYS C 1 224 ? 28.510 16.639 33.281 1.00 26.62 245 LYS C CA 1
ATOM 6663 C C . LYS C 1 224 ? 27.410 17.282 32.465 1.00 28.09 245 LYS C C 1
ATOM 6664 O O . LYS C 1 224 ? 26.380 17.725 32.994 1.00 27.12 245 LYS C O 1
ATOM 6670 N N . PRO C 1 225 ? 27.550 17.215 31.154 1.00 28.43 246 PRO C N 1
ATOM 6671 C CA . PRO C 1 225 ? 26.398 17.631 30.355 1.00 29.07 246 PRO C CA 1
ATOM 6672 C C . PRO C 1 225 ? 25.142 16.751 30.540 1.00 27.10 246 PRO C C 1
ATOM 6673 O O . PRO C 1 225 ? 25.253 15.521 30.741 1.00 27.59 246 PRO C O 1
ATOM 6677 N N . ASN C 1 226 ? 23.963 17.366 30.527 1.00 25.30 247 ASN C N 1
ATOM 6678 C CA . ASN C 1 226 ? 22.747 16.615 30.743 1.00 25.73 247 ASN C CA 1
ATOM 6679 C C . ASN C 1 226 ? 22.164 16.036 29.425 1.00 27.21 247 ASN C C 1
ATOM 6680 O O . ASN C 1 226 ? 21.300 16.675 28.789 1.00 25.75 247 ASN C O 1
ATOM 6685 N N . LYS C 1 227 ? 22.664 14.891 29.031 1.00 24.37 248 LYS C N 1
ATOM 6686 C CA . LYS C 1 227 ? 22.232 14.243 27.776 1.00 27.04 248 LYS C CA 1
ATOM 6687 C C . LYS C 1 227 ? 20.930 13.416 27.935 1.00 28.67 248 LYS C C 1
ATOM 6688 O O . LYS C 1 227 ? 19.965 13.492 27.110 1.00 26.11 248 LYS C O 1
ATOM 6694 N N . TYR C 1 228 ? 20.886 12.632 29.019 1.00 26.27 249 TYR C N 1
ATOM 6695 C CA . TYR C 1 228 ? 19.868 11.551 29.148 1.00 24.72 249 TYR C CA 1
ATOM 6696 C C . TYR C 1 228 ? 19.057 11.653 30.438 1.00 25.45 249 TYR C C 1
ATOM 6697 O O . TYR C 1 228 ? 18.509 10.655 30.898 1.00 25.83 249 TYR C O 1
ATOM 6706 N N . TRP C 1 229 ? 19.137 12.786 31.142 1.00 23.38 250 TRP C N 1
ATOM 6707 C CA . TRP C 1 229 ? 18.578 12.855 32.510 1.00 22.34 250 TRP C CA 1
ATOM 6708 C C . TRP C 1 229 ? 17.477 13.881 32.529 1.00 24.21 250 TRP C C 1
ATOM 6709 O O . TRP C 1 229 ? 17.539 14.820 33.331 1.00 24.76 250 TRP C O 1
ATOM 6720 N N . HIS C 1 230 ? 16.491 13.678 31.633 1.00 23.95 251 HIS C N 1
ATOM 6721 C CA . HIS C 1 230 ? 15.347 14.599 31.454 1.00 25.83 251 HIS C CA 1
ATOM 6722 C C . HIS C 1 230 ? 14.038 13.969 31.913 1.00 27.54 251 HIS C C 1
ATOM 6723 O O . HIS C 1 230 ? 12.956 14.610 31.787 1.00 27.30 251 HIS C O 1
ATOM 6730 N N . ARG C 1 231 ? 14.085 12.727 32.401 1.00 25.25 252 ARG C N 1
ATOM 6731 C CA . ARG C 1 231 ? 12.877 11.981 32.803 1.00 24.79 252 ARG C CA 1
ATOM 6732 C C . ARG C 1 231 ? 12.539 12.387 34.266 1.00 25.99 252 ARG C C 1
ATOM 6733 O O . ARG C 1 231 ? 13.430 12.757 35.011 1.00 26.15 252 ARG C O 1
ATOM 6741 N N . PRO C 1 232 ? 11.250 12.347 34.636 1.00 25.35 253 PRO C N 1
ATOM 6742 C CA . PRO C 1 232 ? 10.885 12.571 36.078 1.00 26.04 253 PRO C CA 1
ATOM 6743 C C . PRO C 1 232 ? 11.532 11.485 36.956 1.00 23.99 253 PRO C C 1
ATOM 6744 O O . PRO C 1 232 ? 11.495 10.304 36.623 1.00 23.78 253 PRO C O 1
ATOM 6748 N N . MET C 1 233 ? 12.139 11.925 38.059 1.00 25.03 254 MET C N 1
ATOM 6749 C CA . MET C 1 233 ? 12.861 10.989 38.942 1.00 23.78 254 MET C CA 1
ATOM 6750 C C . MET C 1 233 ? 12.370 11.121 40.404 1.00 23.29 254 MET C C 1
ATOM 6751 O O . MET C 1 233 ? 12.074 12.235 40.863 1.00 24.44 254 MET C O 1
ATOM 6756 N N . ASN C 1 234 ? 12.282 9.987 41.082 1.00 22.93 255 ASN C N 1
ATOM 6757 C CA . ASN C 1 234 ? 12.020 9.987 42.533 1.00 22.91 255 ASN C CA 1
ATOM 6758 C C . ASN C 1 234 ? 13.274 10.263 43.346 1.00 22.75 255 ASN C C 1
ATOM 6759 O O . ASN C 1 234 ? 14.350 9.830 42.954 1.00 22.26 255 ASN C O 1
ATOM 6764 N N . VAL C 1 235 ? 13.125 10.927 44.491 1.00 22.12 256 VAL C N 1
ATOM 6765 C CA . VAL C 1 235 ? 14.279 11.308 45.336 1.00 20.77 256 VAL C CA 1
ATOM 6766 C C . VAL C 1 235 ? 14.459 10.193 46.362 1.00 21.15 256 VAL C C 1
ATOM 6767 O O . VAL C 1 235 ? 13.521 9.798 47.076 1.00 21.19 256 VAL C O 1
ATOM 6771 N N . THR C 1 236 ? 15.704 9.678 46.461 1.00 19.96 257 THR C N 1
ATOM 6772 C CA . THR C 1 236 ? 15.956 8.390 47.150 1.00 20.02 257 THR C CA 1
ATOM 6773 C C . THR C 1 236 ? 17.188 8.501 48.102 1.00 19.35 257 THR C C 1
ATOM 6774 O O . THR C 1 236 ? 18.252 8.946 47.700 1.00 19.01 257 THR C O 1
ATOM 6778 N N . LEU C 1 237 ? 16.995 8.037 49.337 1.00 18.51 258 LEU C N 1
ATOM 6779 C CA . LEU C 1 237 ? 18.123 7.768 50.256 1.00 19.19 258 LEU C CA 1
ATOM 6780 C C . LEU C 1 237 ? 18.054 6.322 50.583 1.00 19.38 258 LEU C C 1
ATOM 6781 O O . LEU C 1 237 ? 16.990 5.823 51.034 1.00 19.47 258 LEU C O 1
ATOM 6786 N N . SER C 1 238 ? 19.164 5.552 50.415 1.00 18.99 259 SER C N 1
ATOM 6787 C CA . SER C 1 238 ? 19.020 4.112 50.689 1.00 20.02 259 SER C CA 1
ATOM 6788 C C . SER C 1 238 ? 20.399 3.572 51.051 1.00 19.57 259 SER C C 1
ATOM 6789 O O . SER C 1 238 ? 21.430 4.167 50.758 1.00 20.72 259 SER C O 1
ATOM 6792 N N . LEU C 1 239 ? 20.406 2.420 51.692 1.00 19.95 260 LEU C N 1
ATOM 6793 C CA . LEU C 1 239 ? 21.688 1.837 52.181 1.00 19.67 260 LEU C CA 1
ATOM 6794 C C . LEU C 1 239 ? 21.743 0.514 51.395 1.00 21.38 260 LEU C C 1
ATOM 6795 O O . LEU C 1 239 ? 20.950 -0.420 51.626 1.00 21.70 260 LEU C O 1
ATOM 6800 N N . GLY C 1 240 ? 22.697 0.440 50.426 1.00 19.93 261 GLY C N 1
ATOM 6801 C CA . GLY C 1 240 ? 22.812 -0.765 49.568 1.00 21.09 261 GLY C CA 1
ATOM 6802 C C . GLY C 1 240 ? 23.806 -1.799 50.103 1.00 21.11 261 GLY C C 1
ATOM 6803 O O . GLY C 1 240 ? 24.592 -1.511 51.000 1.00 21.88 261 GLY C O 1
ATOM 6804 N N . LEU C 1 241 ? 23.742 -3.004 49.566 1.00 22.91 262 LEU C N 1
ATOM 6805 C CA . LEU C 1 241 ? 24.637 -4.080 49.992 1.00 23.93 262 LEU C CA 1
ATOM 6806 C C . LEU C 1 241 ? 25.795 -4.185 48.975 1.00 24.94 262 LEU C C 1
ATOM 6807 O O . LEU C 1 241 ? 25.529 -4.014 47.803 1.00 23.73 262 LEU C O 1
ATOM 6812 N N . ARG C 1 242 ? 27.013 -4.512 49.434 1.00 25.24 263 ARG C N 1
ATOM 6813 C CA . ARG C 1 242 ? 28.214 -4.554 48.531 1.00 24.73 263 ARG C CA 1
ATOM 6814 C C . ARG C 1 242 ? 29.098 -5.727 48.912 1.00 26.03 263 ARG C C 1
ATOM 6815 O O . ARG C 1 242 ? 28.874 -6.380 49.958 1.00 27.52 263 ARG C O 1
ATOM 6823 N N . LYS C 1 243 ? 30.130 -5.944 48.106 1.00 27.88 264 LYS C N 1
ATOM 6824 C CA . LYS C 1 243 ? 31.152 -6.950 48.435 1.00 30.01 264 LYS C CA 1
ATOM 6825 C C . LYS C 1 243 ? 31.597 -6.677 49.884 1.00 29.91 264 LYS C C 1
ATOM 6826 O O . LYS C 1 243 ? 31.724 -5.516 50.247 1.00 28.41 264 LYS C O 1
ATOM 6832 N N . PRO C 1 244 ? 31.832 -7.717 50.746 1.00 28.55 265 PRO C N 1
ATOM 6833 C CA . PRO C 1 244 ? 31.896 -9.133 50.403 1.00 31.53 265 PRO C CA 1
ATOM 6834 C C . PRO C 1 244 ? 30.544 -9.863 50.395 1.00 30.91 265 PRO C C 1
ATOM 6835 O O . PRO C 1 244 ? 30.528 -11.106 50.351 1.00 32.66 265 PRO C O 1
ATOM 6839 N N . PHE C 1 245 ? 29.424 -9.139 50.504 1.00 29.61 266 PHE C N 1
ATOM 6840 C CA . PHE C 1 245 ? 28.106 -9.790 50.628 1.00 31.35 266 PHE C CA 1
ATOM 6841 C C . PHE C 1 245 ? 27.390 -10.046 49.283 1.00 32.24 266 PHE C C 1
ATOM 6842 O O . PHE C 1 245 ? 26.291 -10.576 49.253 1.00 32.71 266 PHE C O 1
ATOM 6850 N N . VAL C 1 246 ? 28.021 -9.626 48.206 1.00 34.24 267 VAL C N 1
ATOM 6851 C CA . VAL C 1 246 ? 27.446 -9.764 46.857 1.00 37.37 267 VAL C CA 1
ATOM 6852 C C . VAL C 1 246 ? 28.583 -10.121 45.894 1.00 43.93 267 VAL C C 1
ATOM 6853 O O . VAL C 1 246 ? 29.750 -9.759 46.127 1.00 44.40 267 VAL C O 1
ATOM 6857 N N . LYS C 1 247 ? 28.236 -10.819 44.810 1.00 47.58 268 LYS C N 1
ATOM 6858 C CA . LYS C 1 247 ? 29.219 -11.168 43.783 1.00 49.62 268 LYS C CA 1
ATOM 6859 C C . LYS C 1 247 ? 28.632 -10.735 42.438 1.00 50.00 268 LYS C C 1
ATOM 6860 O O . LYS C 1 247 ? 27.469 -11.014 42.147 1.00 47.39 268 LYS C O 1
ATOM 6866 N N . PHE C 1 248 ? 29.439 -10.012 41.671 1.00 53.29 269 PHE C N 1
ATOM 6867 C CA . PHE C 1 248 ? 29.055 -9.479 40.355 1.00 55.83 269 PHE C CA 1
ATOM 6868 C C . PHE C 1 248 ? 29.227 -10.530 39.230 1.00 57.75 269 PHE C C 1
ATOM 6869 O O . PHE C 1 248 ? 30.330 -11.087 39.021 1.00 58.83 269 PHE C O 1
ATOM 6877 N N . PHE C 1 249 ? 28.107 -10.814 38.565 1.00 58.23 270 PHE C N 1
ATOM 6878 C CA . PHE C 1 249 ? 28.058 -11.465 37.255 1.00 62.70 270 PHE C CA 1
ATOM 6879 C C . PHE C 1 249 ? 26.750 -11.091 36.508 1.00 62.41 270 PHE C C 1
ATOM 6880 O O . PHE C 1 249 ? 25.790 -10.580 37.123 1.00 56.62 270 PHE C O 1
ATOM 6888 N N . ASP C 1 250 ? 26.733 -11.328 35.189 1.00 64.13 271 ASP C N 1
ATOM 6889 C CA A ASP C 1 250 ? 25.589 -11.009 34.348 0.50 64.99 271 ASP C CA 1
ATOM 6890 C CA B ASP C 1 250 ? 25.569 -11.019 34.346 0.50 64.92 271 ASP C CA 1
ATOM 6891 C C . ASP C 1 250 ? 25.101 -9.574 34.583 1.00 64.72 271 ASP C C 1
ATOM 6892 O O . ASP C 1 250 ? 23.906 -9.293 34.633 1.00 63.91 271 ASP C O 1
ATOM 6901 N N . ASN C 1 251 ? 26.061 -8.664 34.725 1.00 64.32 272 ASN C N 1
ATOM 6902 C CA . ASN C 1 251 ? 25.818 -7.226 34.918 1.00 67.21 272 ASN C CA 1
ATOM 6903 C C . ASN C 1 251 ? 24.972 -6.796 36.136 1.00 65.84 272 ASN C C 1
ATOM 6904 O O . ASN C 1 251 ? 24.405 -5.683 36.167 1.00 60.45 272 ASN C O 1
ATOM 6909 N N . LYS C 1 252 ? 24.902 -7.668 37.145 1.00 65.12 273 LYS C N 1
ATOM 6910 C CA . LYS C 1 252 ? 24.274 -7.278 38.417 1.00 64.53 273 LYS C CA 1
ATOM 6911 C C . LYS C 1 252 ? 24.973 -7.875 39.656 1.00 58.64 273 LYS C C 1
ATOM 6912 O O . LYS C 1 252 ? 25.835 -8.781 39.542 1.00 54.03 273 LYS C O 1
ATOM 6918 N N . ASN C 1 253 ? 24.610 -7.282 40.793 1.00 54.90 274 ASN C N 1
ATOM 6919 C CA . ASN C 1 253 ? 24.870 -7.784 42.142 1.00 57.97 274 ASN C CA 1
ATOM 6920 C C . ASN C 1 253 ? 24.018 -9.014 42.445 1.00 54.27 274 ASN C C 1
ATOM 6921 O O . ASN C 1 253 ? 22.769 -8.955 42.382 1.00 56.53 274 ASN C O 1
ATOM 6926 N N . ASN C 1 254 ? 24.680 -10.125 42.732 1.00 49.63 275 ASN C N 1
ATOM 6927 C CA . ASN C 1 254 ? 23.971 -11.337 43.156 1.00 46.81 275 ASN C CA 1
ATOM 6928 C C . ASN C 1 254 ? 24.357 -11.626 44.571 1.00 42.38 275 ASN C C 1
ATOM 6929 O O . ASN C 1 254 ? 25.530 -11.438 44.923 1.00 42.31 275 ASN C O 1
ATOM 6934 N N . ALA C 1 255 ? 23.367 -12.048 45.363 1.00 40.40 276 ALA C N 1
ATOM 6935 C CA . ALA C 1 255 ? 23.518 -12.315 46.811 1.00 40.11 276 ALA C CA 1
ATOM 6936 C C . ALA C 1 255 ? 24.354 -13.540 47.073 1.00 41.80 276 ALA C C 1
ATOM 6937 O O . ALA C 1 255 ? 24.213 -14.530 46.362 1.00 44.38 276 ALA C O 1
ATOM 6939 N N . ILE C 1 256 ? 25.270 -13.420 48.039 1.00 41.91 277 ILE C N 1
ATOM 6940 C CA . ILE C 1 256 ? 26.171 -14.494 48.484 1.00 47.83 277 ILE C CA 1
ATOM 6941 C C . ILE C 1 256 ? 25.595 -14.983 49.843 1.00 48.17 277 ILE C C 1
ATOM 6942 O O . ILE C 1 256 ? 25.198 -14.168 50.694 1.00 46.12 277 ILE C O 1
ATOM 6947 N N . ASN C 1 257 ? 25.556 -16.295 50.073 1.00 45.99 278 ASN C N 1
ATOM 6948 C CA . ASN C 1 257 ? 25.158 -16.762 51.387 1.00 42.53 278 ASN C CA 1
ATOM 6949 C C . ASN C 1 257 ? 26.265 -16.362 52.346 1.00 40.48 278 ASN C C 1
ATOM 6950 O O . ASN C 1 257 ? 27.378 -16.932 52.282 1.00 40.34 278 ASN C O 1
ATOM 6955 N N . PRO C 1 258 ? 25.984 -15.394 53.248 1.00 40.31 279 PRO C N 1
ATOM 6956 C CA . PRO C 1 258 ? 27.115 -14.860 53.968 1.00 42.12 279 PRO C CA 1
ATOM 6957 C C . PRO C 1 258 ? 27.774 -15.840 54.882 1.00 41.31 279 PRO C C 1
ATOM 6958 O O . PRO C 1 258 ? 28.865 -15.562 55.357 1.00 43.87 279 PRO C O 1
ATOM 6962 N N . GLU C 1 259 ? 27.082 -16.937 55.173 1.00 42.52 280 GLU C N 1
ATOM 6963 C CA . GLU C 1 259 ? 27.591 -17.902 56.124 1.00 43.95 280 GLU C CA 1
ATOM 6964 C C . GLU C 1 259 ? 28.394 -18.936 55.419 1.00 42.61 280 GLU C C 1
ATOM 6965 O O . GLU C 1 259 ? 28.900 -19.817 56.042 1.00 43.14 280 GLU C O 1
ATOM 6971 N N . THR C 1 260 ? 28.508 -18.856 54.109 1.00 42.65 281 THR C N 1
ATOM 6972 C CA . THR C 1 260 ? 29.350 -19.850 53.420 1.00 41.11 281 THR C CA 1
ATOM 6973 C C . THR C 1 260 ? 30.628 -19.321 52.685 1.00 41.72 281 THR C C 1
ATOM 6974 O O . THR C 1 260 ? 31.128 -19.957 51.754 1.00 39.45 281 THR C O 1
ATOM 6978 N N . ASP C 1 261 ? 31.112 -18.129 53.093 1.00 41.57 282 ASP C N 1
ATOM 6979 C CA . ASP C 1 261 ? 32.209 -17.381 52.437 1.00 41.29 282 ASP C CA 1
ATOM 6980 C C . ASP C 1 261 ? 33.065 -16.747 53.529 1.00 41.30 282 ASP C C 1
ATOM 6981 O O . ASP C 1 261 ? 32.483 -16.059 54.386 1.00 41.92 282 ASP C O 1
ATOM 6986 N N . ALA C 1 262 ? 34.407 -16.940 53.524 1.00 39.54 283 ALA C N 1
ATOM 6987 C CA . ALA C 1 262 ? 35.235 -16.521 54.696 1.00 39.31 283 ALA C CA 1
ATOM 6988 C C . ALA C 1 262 ? 35.150 -15.006 54.955 1.00 39.24 283 ALA C C 1
ATOM 6989 O O . ALA C 1 262 ? 34.985 -14.567 56.122 1.00 37.52 283 ALA C O 1
ATOM 6991 N N . LYS C 1 263 ? 35.269 -14.203 53.893 1.00 39.16 284 LYS C N 1
ATOM 6992 C CA . LYS C 1 263 ? 35.217 -12.736 54.099 1.00 38.31 284 LYS C CA 1
ATOM 6993 C C . LYS C 1 263 ? 33.851 -12.233 54.561 1.00 35.81 284 LYS C C 1
ATOM 6994 O O . LYS C 1 263 ? 33.741 -11.371 55.444 1.00 35.88 284 LYS C O 1
ATOM 7000 N N . ALA C 1 264 ? 32.805 -12.775 53.980 1.00 35.00 285 ALA C N 1
ATOM 7001 C CA . ALA C 1 264 ? 31.455 -12.322 54.351 1.00 33.79 285 ALA C CA 1
ATOM 7002 C C . ALA C 1 264 ? 31.181 -12.797 55.784 1.00 32.49 285 ALA C C 1
ATOM 7003 O O . ALA C 1 264 ? 30.567 -12.099 56.595 1.00 32.38 285 ALA C O 1
ATOM 7005 N N . ARG C 1 265 ? 31.697 -13.980 56.141 1.00 32.15 286 ARG C N 1
ATOM 7006 C CA . ARG C 1 265 ? 31.468 -14.465 57.476 1.00 33.80 286 ARG C CA 1
ATOM 7007 C C . ARG C 1 265 ? 32.113 -13.606 58.524 1.00 35.57 286 ARG C C 1
ATOM 7008 O O . ARG C 1 265 ? 31.509 -13.372 59.573 1.00 37.37 286 ARG C O 1
ATOM 7016 N N . GLU C 1 266 ? 33.343 -13.140 58.311 1.00 38.41 287 GLU C N 1
ATOM 7017 C CA . GLU C 1 266 ? 33.893 -12.304 59.364 1.00 41.68 287 GLU C CA 1
ATOM 7018 C C . GLU C 1 266 ? 33.292 -10.935 59.413 1.00 40.31 287 GLU C C 1
ATOM 7019 O O . GLU C 1 266 ? 33.213 -10.360 60.483 1.00 42.38 287 GLU C O 1
ATOM 7025 N N . LYS C 1 267 ? 32.865 -10.431 58.271 1.00 35.95 288 LYS C N 1
ATOM 7026 C CA . LYS C 1 267 ? 32.164 -9.118 58.249 1.00 36.66 288 LYS C CA 1
ATOM 7027 C C . LYS C 1 267 ? 30.822 -9.075 58.960 1.00 35.36 288 LYS C C 1
ATOM 7028 O O . LYS C 1 267 ? 30.357 -7.996 59.333 1.00 34.87 288 LYS C O 1
ATOM 7034 N N . LEU C 1 268 ? 30.190 -10.232 59.135 1.00 36.57 289 LEU C N 1
ATOM 7035 C CA . LEU C 1 268 ? 28.920 -10.298 59.857 1.00 37.13 289 LEU C CA 1
ATOM 7036 C C . LEU C 1 268 ? 29.018 -9.794 61.270 1.00 37.94 289 LEU C C 1
ATOM 7037 O O . LEU C 1 268 ? 28.006 -9.323 61.818 1.00 39.27 289 LEU C O 1
ATOM 7042 N N . SER C 1 269 ? 30.206 -9.883 61.880 1.00 37.75 290 SER C N 1
ATOM 7043 C CA . SER C 1 269 ? 30.437 -9.296 63.204 1.00 37.97 290 SER C CA 1
ATOM 7044 C C . SER C 1 269 ? 30.112 -7.760 63.197 1.00 39.34 290 SER C C 1
ATOM 7045 O O . SER C 1 269 ? 29.909 -7.184 64.252 1.00 39.37 290 SER C O 1
ATOM 7048 N N . ASP C 1 270 ? 30.091 -7.118 62.028 1.00 37.05 291 ASP C N 1
ATOM 7049 C CA . ASP C 1 270 ? 29.853 -5.660 61.972 1.00 34.20 291 ASP C CA 1
ATOM 7050 C C . ASP C 1 270 ? 28.518 -5.336 61.429 1.00 32.17 291 ASP C C 1
ATOM 7051 O O . ASP C 1 270 ? 28.262 -4.177 61.073 1.00 29.03 291 ASP C O 1
ATOM 7056 N N . ILE C 1 271 ? 27.667 -6.356 61.323 1.00 29.08 292 ILE C N 1
ATOM 7057 C CA A ILE C 1 271 ? 26.279 -6.169 60.881 0.50 28.84 292 ILE C CA 1
ATOM 7058 C CA B ILE C 1 271 ? 26.286 -6.158 60.891 0.50 28.82 292 ILE C CA 1
ATOM 7059 C C . ILE C 1 271 ? 25.433 -6.413 62.133 1.00 29.20 292 ILE C C 1
ATOM 7060 O O . ILE C 1 271 ? 25.736 -7.333 62.895 1.00 30.28 292 ILE C O 1
ATOM 7069 N N . PRO C 1 272 ? 24.380 -5.605 62.368 1.00 27.08 293 PRO C N 1
ATOM 7070 C CA . PRO C 1 272 ? 23.854 -4.521 61.520 1.00 28.24 293 PRO C CA 1
ATOM 7071 C C . PRO C 1 272 ? 24.724 -3.301 61.548 1.00 26.01 293 PRO C C 1
ATOM 7072 O O . PRO C 1 272 ? 25.581 -3.062 62.473 1.00 27.05 293 PRO C O 1
ATOM 7076 N N . THR C 1 273 ? 24.547 -2.514 60.495 1.00 24.84 294 THR C N 1
ATOM 7077 C CA . THR C 1 273 ? 25.252 -1.233 60.404 1.00 24.52 294 THR C CA 1
ATOM 7078 C C . THR C 1 273 ? 24.247 -0.224 59.821 1.00 22.69 294 THR C C 1
ATOM 7079 O O . THR C 1 273 ? 23.313 -0.628 59.104 1.00 22.32 294 THR C O 1
ATOM 7083 N N . SER C 1 274 ? 24.477 1.081 60.052 1.00 23.19 295 SER C N 1
ATOM 7084 C CA . SER C 1 274 ? 23.481 2.081 59.672 1.00 22.54 295 SER C CA 1
ATOM 7085 C C . SER C 1 274 ? 24.119 3.276 58.995 1.00 22.02 295 SER C C 1
ATOM 7086 O O . SER C 1 274 ? 25.216 3.711 59.339 1.00 21.55 295 SER C O 1
ATOM 7090 N N . MET C 1 275 ? 23.379 3.865 58.070 1.00 19.98 296 MET C N 1
ATOM 7091 C CA . MET C 1 275 ? 23.694 5.298 57.688 1.00 19.10 296 MET C CA 1
ATOM 7092 C C . MET C 1 275 ? 22.699 6.232 58.368 1.00 20.10 296 MET C C 1
ATOM 7093 O O . MET C 1 275 ? 21.563 5.827 58.833 1.00 19.16 296 MET C O 1
ATOM 7098 N N . TYR C 1 276 ? 23.095 7.470 58.491 1.00 18.82 297 TYR C N 1
ATOM 7099 C CA . TYR C 1 276 ? 22.296 8.458 59.256 1.00 19.35 297 TYR C CA 1
ATOM 7100 C C . TYR C 1 276 ? 22.041 9.677 58.371 1.00 19.03 297 TYR C C 1
ATOM 7101 O O . TYR C 1 276 ? 22.923 10.083 57.577 1.00 18.82 297 TYR C O 1
ATOM 7110 N N . VAL C 1 277 ? 20.850 10.214 58.429 1.00 17.98 298 VAL C N 1
ATOM 7111 C CA . VAL C 1 277 ? 20.526 11.369 57.589 1.00 19.48 298 VAL C CA 1
ATOM 7112 C C . VAL C 1 277 ? 19.836 12.456 58.491 1.00 20.73 298 VAL C C 1
ATOM 7113 O O . VAL C 1 277 ? 18.804 12.194 59.130 1.00 21.32 298 VAL C O 1
ATOM 7117 N N . ASP C 1 278 ? 20.416 13.632 58.542 1.00 19.97 299 ASP C N 1
ATOM 7118 C CA . ASP C 1 278 ? 19.853 14.699 59.364 1.00 21.31 299 ASP C CA 1
ATOM 7119 C C . ASP C 1 278 ? 18.745 15.361 58.598 1.00 22.57 299 ASP C C 1
ATOM 7120 O O . ASP C 1 278 ? 17.734 15.762 59.192 1.00 24.23 299 ASP C O 1
ATOM 7125 N N . TYR C 1 279 ? 18.940 15.563 57.272 1.00 19.19 300 TYR C N 1
ATOM 7126 C CA . TYR C 1 279 ? 17.799 16.153 56.483 1.00 19.31 300 TYR C CA 1
ATOM 7127 C C . TYR C 1 279 ? 17.989 15.814 55.013 1.00 19.60 300 TYR C C 1
ATOM 7128 O O . TYR C 1 279 ? 19.058 15.382 54.550 1.00 19.94 300 TYR C O 1
ATOM 7137 N N . VAL C 1 280 ? 16.873 15.972 54.318 1.00 20.46 301 VAL C N 1
ATOM 7138 C CA . VAL C 1 280 ? 16.846 15.960 52.841 1.00 20.50 301 VAL C CA 1
ATOM 7139 C C . VAL C 1 280 ? 15.997 17.162 52.461 1.00 22.42 301 VAL C C 1
ATOM 7140 O O . VAL C 1 280 ? 14.907 17.415 53.061 1.00 22.68 301 VAL C O 1
ATOM 7144 N N . ARG C 1 281 ? 16.505 17.901 51.490 1.00 21.30 302 ARG C N 1
ATOM 7145 C CA . ARG C 1 281 ? 15.867 19.149 51.013 1.00 22.12 302 ARG C CA 1
ATOM 7146 C C . ARG C 1 281 ? 15.908 19.115 49.496 1.00 23.70 302 ARG C C 1
ATOM 7147 O O . ARG C 1 281 ? 16.941 18.808 48.891 1.00 22.66 302 ARG C O 1
ATOM 7155 N N . VAL C 1 282 ? 14.789 19.525 48.880 1.00 24.74 303 VAL C N 1
ATOM 7156 C CA . VAL C 1 282 ? 14.722 19.598 47.431 1.00 25.51 303 VAL C CA 1
ATOM 7157 C C . VAL C 1 282 ? 14.167 21.010 47.034 1.00 25.85 303 VAL C C 1
ATOM 7158 O O . VAL C 1 282 ? 13.307 21.514 47.716 1.00 26.45 303 VAL C O 1
ATOM 7162 N N . TRP C 1 283 ? 14.758 21.628 46.031 1.00 26.84 304 TRP C N 1
ATOM 7163 C CA . TRP C 1 283 ? 14.281 22.936 45.566 1.00 30.35 304 TRP C CA 1
ATOM 7164 C C . TRP C 1 283 ? 14.041 22.852 44.099 1.00 32.13 304 TRP C C 1
ATOM 7165 O O . TRP C 1 283 ? 14.560 22.011 43.380 1.00 32.48 304 TRP C O 1
ATOM 7176 N N . GLU C 1 284 ? 13.223 23.816 43.666 1.00 34.11 305 GLU C N 1
ATOM 7177 C CA A GLU C 1 284 ? 13.089 24.056 42.264 0.50 35.36 305 GLU C CA 1
ATOM 7178 C CA B GLU C 1 284 ? 12.828 24.105 42.289 0.50 36.44 305 GLU C CA 1
ATOM 7179 C C . GLU C 1 284 ? 13.472 25.485 41.978 1.00 38.37 305 GLU C C 1
ATOM 7180 O O . GLU C 1 284 ? 13.379 26.394 42.853 1.00 36.38 305 GLU C O 1
ATOM 7191 N N . LYS C 1 285 ? 14.073 25.664 40.795 1.00 39.84 306 LYS C N 1
ATOM 7192 C CA . LYS C 1 285 ? 14.590 26.964 40.449 1.00 43.73 306 LYS C CA 1
ATOM 7193 C C . LYS C 1 285 ? 13.376 27.832 40.183 1.00 47.29 306 LYS C C 1
ATOM 7194 O O . LYS C 1 285 ? 12.435 27.403 39.514 1.00 51.10 306 LYS C O 1
ATOM 7200 N N . SER C 1 286 ? 13.375 29.030 40.734 1.00 51.55 307 SER C N 1
ATOM 7201 C CA . SER C 1 286 ? 12.186 29.883 40.643 1.00 58.67 307 SER C CA 1
ATOM 7202 C C . SER C 1 286 ? 12.171 30.613 39.319 1.00 59.30 307 SER C C 1
ATOM 7203 O O . SER C 1 286 ? 13.233 30.902 38.770 1.00 57.86 307 SER C O 1
ATOM 7206 N N . GLN D 1 9 ? 13.888 57.012 9.887 1.00 35.70 30 GLN D N 1
ATOM 7207 C CA . GLN D 1 9 ? 15.190 56.336 9.646 1.00 32.89 30 GLN D CA 1
ATOM 7208 C C . GLN D 1 9 ? 15.466 56.253 8.131 1.00 29.84 30 GLN D C 1
ATOM 7209 O O . GLN D 1 9 ? 14.551 56.181 7.324 1.00 30.76 30 GLN D O 1
ATOM 7215 N N . GLN D 1 10 ? 16.730 56.382 7.742 1.00 29.68 31 GLN D N 1
ATOM 7216 C CA . GLN D 1 10 ? 17.107 56.451 6.299 1.00 28.09 31 GLN D CA 1
ATOM 7217 C C . GLN D 1 10 ? 18.187 55.455 5.971 1.00 24.66 31 GLN D C 1
ATOM 7218 O O . GLN D 1 10 ? 18.940 55.133 6.827 1.00 25.59 31 GLN D O 1
ATOM 7224 N N . PRO D 1 11 ? 18.320 55.071 4.688 1.00 24.95 32 PRO D N 1
ATOM 7225 C CA . PRO D 1 11 ? 19.473 54.197 4.333 1.00 24.17 32 PRO D CA 1
ATOM 7226 C C . PRO D 1 11 ? 20.823 54.746 4.852 1.00 25.46 32 PRO D C 1
ATOM 7227 O O . PRO D 1 11 ? 21.094 55.976 4.768 1.00 25.57 32 PRO D O 1
ATOM 7231 N N . THR D 1 12 ? 21.711 53.885 5.338 1.00 22.81 33 THR D N 1
ATOM 7232 C CA . THR D 1 12 ? 23.014 54.311 5.905 1.00 24.90 33 THR D CA 1
ATOM 7233 C C . THR D 1 12 ? 23.932 55.027 4.904 1.00 25.81 33 THR D C 1
ATOM 7234 O O . THR D 1 12 ? 24.564 56.082 5.191 1.00 25.55 33 THR D O 1
ATOM 7238 N N . LYS D 1 13 ? 23.954 54.489 3.694 1.00 25.02 34 LYS D N 1
ATOM 7239 C CA . LYS D 1 13 ? 24.713 55.042 2.598 1.00 25.01 34 LYS D CA 1
ATOM 7240 C C . LYS D 1 13 ? 24.051 54.628 1.286 1.00 25.32 34 LYS D C 1
ATOM 7241 O O . LYS D 1 13 ? 23.685 53.456 1.095 1.00 24.17 34 LYS D O 1
ATOM 7247 N N . THR D 1 14 ? 23.880 55.577 0.364 1.00 26.26 35 THR D N 1
ATOM 7248 C CA . THR D 1 14 ? 23.359 55.252 -0.983 1.00 25.57 35 THR D CA 1
ATOM 7249 C C . THR D 1 14 ? 24.274 55.837 -2.091 1.00 26.60 35 THR D C 1
ATOM 7250 O O . THR D 1 14 ? 25.119 56.691 -1.789 1.00 29.34 35 THR D O 1
ATOM 7254 N N . SER D 1 15 ? 24.038 55.461 -3.350 1.00 26.86 36 SER D N 1
ATOM 7255 C CA . SER D 1 15 ? 24.950 55.840 -4.388 1.00 28.85 36 SER D CA 1
ATOM 7256 C C . SER D 1 15 ? 24.684 57.246 -4.852 1.00 32.03 36 SER D C 1
ATOM 7257 O O . SER D 1 15 ? 25.571 57.854 -5.390 1.00 34.84 36 SER D O 1
ATOM 7260 N N . ASN D 1 16 ? 23.459 57.709 -4.678 1.00 31.63 37 ASN D N 1
ATOM 7261 C CA . ASN D 1 16 ? 23.130 59.046 -5.089 1.00 34.74 37 ASN D CA 1
ATOM 7262 C C . ASN D 1 16 ? 22.474 59.749 -3.940 1.00 35.12 37 ASN D C 1
ATOM 7263 O O . ASN D 1 16 ? 21.288 59.495 -3.642 1.00 32.41 37 ASN D O 1
ATOM 7268 N N . PRO D 1 17 ? 23.218 60.674 -3.294 1.00 37.37 38 PRO D N 1
ATOM 7269 C CA . PRO D 1 17 ? 22.642 61.326 -2.092 1.00 38.58 38 PRO D CA 1
ATOM 7270 C C . PRO D 1 17 ? 21.360 62.167 -2.353 1.00 39.59 38 PRO D C 1
ATOM 7271 O O . PRO D 1 17 ? 20.636 62.491 -1.376 1.00 40.78 38 PRO D O 1
ATOM 7275 N N . ASN D 1 18 ? 21.054 62.449 -3.621 1.00 37.21 39 ASN D N 1
ATOM 7276 C CA . ASN D 1 18 ? 19.813 63.178 -4.024 1.00 40.27 39 ASN D CA 1
ATOM 7277 C C . ASN D 1 18 ? 18.573 62.304 -3.930 1.00 37.75 39 ASN D C 1
ATOM 7278 O O . ASN D 1 18 ? 17.478 62.825 -3.795 1.00 36.37 39 ASN D O 1
ATOM 7283 N N . ASP D 1 19 ? 18.730 60.970 -4.030 1.00 33.28 40 ASP D N 1
ATOM 7284 C CA . ASP D 1 19 ? 17.551 60.085 -3.968 1.00 31.24 40 ASP D CA 1
ATOM 7285 C C . ASP D 1 19 ? 16.803 60.215 -2.635 1.00 29.10 40 ASP D C 1
ATOM 7286 O O . ASP D 1 19 ? 17.421 60.284 -1.558 1.00 31.63 40 ASP D O 1
ATOM 7291 N N . GLN D 1 20 ? 15.464 60.270 -2.679 1.00 28.14 41 GLN D N 1
ATOM 7292 C CA . GLN D 1 20 ? 14.666 60.195 -1.440 1.00 27.76 41 GLN D CA 1
ATOM 7293 C C . GLN D 1 20 ? 14.093 58.765 -1.241 1.00 28.12 41 GLN D C 1
ATOM 7294 O O . GLN D 1 20 ? 13.915 58.027 -2.210 1.00 29.01 41 GLN D O 1
ATOM 7300 N N . TRP D 1 21 ? 13.787 58.433 0.003 1.00 26.91 42 TRP D N 1
ATOM 7301 C CA . TRP D 1 21 ? 13.468 57.067 0.340 1.00 27.24 42 TRP D CA 1
ATOM 7302 C C . TRP D 1 21 ? 12.332 57.082 1.296 1.00 28.12 42 TRP D C 1
ATOM 7303 O O . TRP D 1 21 ? 12.307 57.866 2.293 1.00 29.83 42 TRP D O 1
ATOM 7314 N N . THR D 1 22 ? 11.372 56.221 1.038 1.00 28.35 43 THR D N 1
ATOM 7315 C CA . THR D 1 22 ? 10.230 56.004 1.891 1.00 27.75 43 THR D CA 1
ATOM 7316 C C . THR D 1 22 ? 10.345 54.643 2.625 1.00 26.92 43 THR D C 1
ATOM 7317 O O . THR D 1 22 ? 10.475 53.603 1.966 1.00 23.68 43 THR D O 1
ATOM 7321 N N . ILE D 1 23 ? 10.224 54.627 3.959 1.00 26.89 44 ILE D N 1
ATOM 7322 C CA . ILE D 1 23 ? 10.287 53.342 4.645 1.00 27.01 44 ILE D CA 1
ATOM 7323 C C . ILE D 1 23 ? 9.062 52.484 4.349 1.00 26.22 44 ILE D C 1
ATOM 7324 O O . ILE D 1 23 ? 7.923 52.989 4.241 1.00 27.35 44 ILE D O 1
ATOM 7329 N N . LYS D 1 24 ? 9.247 51.185 4.221 1.00 24.08 45 LYS D N 1
ATOM 7330 C CA . LYS D 1 24 ? 8.176 50.272 3.900 1.00 24.59 45 LYS D CA 1
ATOM 7331 C C . LYS D 1 24 ? 7.982 49.423 5.135 1.00 24.87 45 LYS D C 1
ATOM 7332 O O . LYS D 1 24 ? 8.738 48.473 5.425 1.00 22.56 45 LYS D O 1
ATOM 7338 N N . TRP D 1 25 ? 6.973 49.775 5.924 1.00 24.13 46 TRP D N 1
ATOM 7339 C CA . TRP D 1 25 ? 6.733 49.049 7.123 1.00 25.84 46 TRP D CA 1
ATOM 7340 C C . TRP D 1 25 ? 6.476 47.575 6.968 1.00 25.70 46 TRP D C 1
ATOM 7341 O O . TRP D 1 25 ? 6.789 46.836 7.892 1.00 22.53 46 TRP D O 1
ATOM 7352 N N . SER D 1 26 ? 5.931 47.124 5.801 1.00 25.07 47 SER D N 1
ATOM 7353 C CA . SER D 1 26 ? 5.724 45.677 5.576 1.00 26.80 47 SER D CA 1
ATOM 7354 C C . SER D 1 26 ? 6.988 44.798 5.625 1.00 25.80 47 SER D C 1
ATOM 7355 O O . SER D 1 26 ? 6.903 43.569 5.674 1.00 27.85 47 SER D O 1
ATOM 7358 N N . ALA D 1 27 ? 8.180 45.379 5.598 1.00 24.31 48 ALA D N 1
ATOM 7359 C CA . ALA D 1 27 ? 9.364 44.562 5.817 1.00 22.61 48 ALA D CA 1
ATOM 7360 C C . ALA D 1 27 ? 10.370 45.258 6.690 1.00 21.33 48 ALA D C 1
ATOM 7361 O O . ALA D 1 27 ? 11.576 44.940 6.657 1.00 21.38 48 ALA D O 1
ATOM 7363 N N . SER D 1 28 ? 9.881 46.144 7.565 1.00 21.11 49 SER D N 1
ATOM 7364 C CA . SER D 1 28 ? 10.788 46.844 8.482 1.00 19.72 49 SER D CA 1
ATOM 7365 C C . SER D 1 28 ? 10.321 46.518 9.880 1.00 20.78 49 SER D C 1
ATOM 7366 O O . SER D 1 28 ? 9.089 46.410 10.135 1.00 21.17 49 SER D O 1
ATOM 7369 N N . ASP D 1 29 ? 11.281 46.307 10.784 1.00 20.19 50 ASP D N 1
ATOM 7370 C CA . ASP D 1 29 ? 10.904 45.923 12.166 1.00 20.85 50 ASP D CA 1
ATOM 7371 C C . ASP D 1 29 ? 12.034 46.316 13.066 1.00 22.41 50 ASP D C 1
ATOM 7372 O O . ASP D 1 29 ? 13.181 45.891 12.776 1.00 22.10 50 ASP D O 1
ATOM 7377 N N . GLU D 1 30 ? 11.743 47.096 14.150 1.00 21.17 51 GLU D N 1
ATOM 7378 C CA . GLU D 1 30 ? 12.820 47.410 15.160 1.00 21.95 51 GLU D CA 1
ATOM 7379 C C . GLU D 1 30 ? 12.813 46.371 16.271 1.00 21.65 51 GLU D C 1
ATOM 7380 O O . GLU D 1 30 ? 13.632 46.433 17.181 1.00 21.73 51 GLU D O 1
ATOM 7386 N N . PHE D 1 31 ? 11.853 45.429 16.199 1.00 22.87 52 PHE D N 1
ATOM 7387 C CA . PHE D 1 31 ? 11.723 44.279 17.156 1.00 21.28 52 PHE D CA 1
ATOM 7388 C C . PHE D 1 31 ? 11.467 44.799 18.582 1.00 22.84 52 PHE D C 1
ATOM 7389 O O . PHE D 1 31 ? 11.909 44.201 19.569 1.00 22.70 52 PHE D O 1
ATOM 7397 N N . ASN D 1 32 ? 10.756 45.907 18.694 1.00 23.67 53 ASN D N 1
ATOM 7398 C CA A ASN D 1 32 ? 10.548 46.508 20.036 0.50 25.05 53 ASN D CA 1
ATOM 7399 C CA B ASN D 1 32 ? 10.579 46.483 20.035 0.50 25.31 53 ASN D CA 1
ATOM 7400 C C . ASN D 1 32 ? 9.486 45.771 20.863 1.00 26.32 53 ASN D C 1
ATOM 7401 O O . ASN D 1 32 ? 9.429 45.927 22.055 1.00 23.18 53 ASN D O 1
ATOM 7410 N N . LYS D 1 33 ? 8.660 44.923 20.249 1.00 28.14 54 LYS D N 1
ATOM 7411 C CA . LYS D 1 33 ? 8.015 43.790 21.124 1.00 35.14 54 LYS D CA 1
ATOM 7412 C C . LYS D 1 33 ? 8.631 42.367 21.122 1.00 39.79 54 LYS D C 1
ATOM 7413 O O . LYS D 1 33 ? 9.110 41.904 20.098 1.00 44.38 54 LYS D O 1
ATOM 7419 N N . ASN D 1 34 ? 8.479 41.575 22.192 1.00 40.63 55 ASN D N 1
ATOM 7420 C CA . ASN D 1 34 ? 8.894 40.161 22.184 1.00 37.21 55 ASN D CA 1
ATOM 7421 C C . ASN D 1 34 ? 8.097 39.146 21.374 1.00 40.54 55 ASN D C 1
ATOM 7422 O O . ASN D 1 34 ? 8.659 38.045 21.032 1.00 38.37 55 ASN D O 1
ATOM 7427 N N . ASP D 1 35 ? 6.812 39.431 21.162 1.00 35.41 56 ASP D N 1
ATOM 7428 C CA A ASP D 1 35 ? 6.014 38.596 20.300 0.50 35.24 56 ASP D CA 1
ATOM 7429 C CA B ASP D 1 35 ? 6.033 38.600 20.297 0.50 35.12 56 ASP D CA 1
ATOM 7430 C C . ASP D 1 35 ? 6.442 38.997 18.865 1.00 31.21 56 ASP D C 1
ATOM 7431 O O . ASP D 1 35 ? 6.245 40.149 18.416 1.00 29.95 56 ASP D O 1
ATOM 7440 N N . PRO D 1 36 ? 7.053 38.065 18.159 1.00 28.26 57 PRO D N 1
ATOM 7441 C CA . PRO D 1 36 ? 7.253 38.281 16.714 1.00 26.46 57 PRO D CA 1
ATOM 7442 C C . PRO D 1 36 ? 5.967 38.643 16.029 1.00 27.01 57 PRO D C 1
ATOM 7443 O O . PRO D 1 36 ? 4.877 38.087 16.395 1.00 28.14 57 PRO D O 1
ATOM 7447 N N . ASP D 1 37 ? 6.061 39.455 14.993 1.00 24.32 58 ASP D N 1
ATOM 7448 C CA . ASP D 1 37 ? 4.916 40.004 14.296 1.00 25.10 58 ASP D CA 1
ATOM 7449 C C . ASP D 1 37 ? 4.590 39.077 13.168 1.00 25.00 58 ASP D C 1
ATOM 7450 O O . ASP D 1 37 ? 5.094 39.237 12.085 1.00 26.32 58 ASP D O 1
ATOM 7455 N N . TRP D 1 38 ? 3.790 38.061 13.455 1.00 25.39 59 TRP D N 1
ATOM 7456 C CA . TRP D 1 38 ? 3.449 37.049 12.418 1.00 24.40 59 TRP D CA 1
ATOM 7457 C C . TRP D 1 38 ? 2.472 37.549 11.383 1.00 24.45 59 TRP D C 1
ATOM 7458 O O . TRP D 1 38 ? 2.237 36.866 10.391 1.00 23.99 59 TRP D O 1
ATOM 7469 N N . ALA D 1 39 ? 1.920 38.759 11.575 1.00 24.71 60 ALA D N 1
ATOM 7470 C CA . ALA D 1 39 ? 1.078 39.383 10.514 1.00 26.12 60 ALA D CA 1
ATOM 7471 C C . ALA D 1 39 ? 2.055 39.818 9.377 1.00 24.84 60 ALA D C 1
ATOM 7472 O O . ALA D 1 39 ? 1.754 39.750 8.197 1.00 24.87 60 ALA D O 1
ATOM 7474 N N . LYS D 1 40 ? 3.272 40.236 9.762 1.00 24.34 61 LYS D N 1
ATOM 7475 C CA . LYS D 1 40 ? 4.236 40.804 8.793 1.00 23.02 61 LYS D CA 1
ATOM 7476 C C . LYS D 1 40 ? 5.262 39.739 8.256 1.00 21.46 61 LYS D C 1
ATOM 7477 O O . LYS D 1 40 ? 5.649 39.759 7.088 1.00 20.85 61 LYS D O 1
ATOM 7483 N N . TRP D 1 41 ? 5.611 38.807 9.128 1.00 20.65 62 TRP D N 1
ATOM 7484 C CA . TRP D 1 41 ? 6.608 37.732 8.858 1.00 20.53 62 TRP D CA 1
ATOM 7485 C C . TRP D 1 41 ? 5.919 36.391 8.768 1.00 22.99 62 TRP D C 1
ATOM 7486 O O . TRP D 1 41 ? 5.042 36.125 9.558 1.00 21.88 62 TRP D O 1
ATOM 7497 N N . ILE D 1 42 ? 6.359 35.571 7.809 1.00 21.96 63 ILE D N 1
ATOM 7498 C CA . ILE D 1 42 ? 5.662 34.314 7.547 1.00 23.81 63 ILE D CA 1
ATOM 7499 C C . ILE D 1 42 ? 6.052 33.289 8.591 1.00 23.18 63 ILE D C 1
ATOM 7500 O O . ILE D 1 42 ? 7.214 32.883 8.643 1.00 23.41 63 ILE D O 1
ATOM 7505 N N . LYS D 1 43 ? 5.118 32.886 9.452 1.00 23.03 64 LYS D N 1
ATOM 7506 C CA . LYS D 1 43 ? 5.504 31.973 10.525 1.00 24.81 64 LYS D CA 1
ATOM 7507 C C . LYS D 1 43 ? 5.777 30.561 10.033 1.00 25.05 64 LYS D C 1
ATOM 7508 O O . LYS D 1 43 ? 6.762 29.939 10.428 1.00 25.51 64 LYS D O 1
ATOM 7514 N N . THR D 1 44 ? 4.875 30.048 9.183 1.00 27.33 65 THR D N 1
ATOM 7515 C CA . THR D 1 44 ? 5.038 28.714 8.616 1.00 28.97 65 THR D CA 1
ATOM 7516 C C . THR D 1 44 ? 4.517 28.689 7.171 1.00 30.70 65 THR D C 1
ATOM 7517 O O . THR D 1 44 ? 3.736 29.553 6.764 1.00 30.73 65 THR D O 1
ATOM 7521 N N . GLY D 1 45 ? 4.897 27.684 6.420 1.00 30.75 66 GLY D N 1
ATOM 7522 C CA . GLY D 1 45 ? 4.190 27.410 5.166 1.00 33.34 66 GLY D CA 1
ATOM 7523 C C . GLY D 1 45 ? 5.155 27.753 4.086 1.00 36.56 66 GLY D C 1
ATOM 7524 O O . GLY D 1 45 ? 5.973 26.904 3.665 1.00 43.13 66 GLY D O 1
ATOM 7525 N N . ASN D 1 46 ? 5.175 29.017 3.713 1.00 33.64 67 ASN D N 1
ATOM 7526 C CA . ASN D 1 46 ? 5.765 29.327 2.457 1.00 35.28 67 ASN D CA 1
ATOM 7527 C C . ASN D 1 46 ? 7.224 29.758 2.725 1.00 32.92 67 ASN D C 1
ATOM 7528 O O . ASN D 1 46 ? 7.568 30.916 2.502 1.00 29.72 67 ASN D O 1
ATOM 7533 N N . LEU D 1 47 ? 8.049 28.823 3.225 1.00 31.93 68 LEU D N 1
ATOM 7534 C CA . LEU D 1 47 ? 9.458 29.120 3.618 1.00 30.58 68 LEU D CA 1
ATOM 7535 C C . LEU D 1 47 ? 10.428 28.401 2.674 1.00 32.31 68 LEU D C 1
ATOM 7536 O O . LEU D 1 47 ? 10.035 27.403 2.008 1.00 33.33 68 LEU D O 1
ATOM 7541 N N . PRO D 1 48 ? 11.694 28.834 2.616 1.00 33.89 69 PRO D N 1
ATOM 7542 C CA . PRO D 1 48 ? 12.654 28.195 1.681 1.00 33.60 69 PRO D CA 1
ATOM 7543 C C . PRO D 1 48 ? 12.837 26.702 1.831 1.00 35.98 69 PRO D C 1
ATOM 7544 O O . PRO D 1 48 ? 12.914 26.135 2.953 1.00 34.09 69 PRO D O 1
ATOM 7548 N N . ASN D 1 49 ? 12.924 26.014 0.692 1.00 38.79 70 ASN D N 1
ATOM 7549 C CA . ASN D 1 49 ? 13.487 24.661 0.707 1.00 44.11 70 ASN D CA 1
ATOM 7550 C C . ASN D 1 49 ? 14.878 24.679 1.232 1.00 47.30 70 ASN D C 1
ATOM 7551 O O . ASN D 1 49 ? 15.660 25.618 0.965 1.00 48.18 70 ASN D O 1
ATOM 7556 N N . THR D 1 50 ? 15.161 23.690 2.061 1.00 42.84 71 THR D N 1
ATOM 7557 C CA . THR D 1 50 ? 16.441 23.529 2.642 1.00 47.56 71 THR D CA 1
ATOM 7558 C C . THR D 1 50 ? 16.425 22.009 2.606 1.00 49.54 71 THR D C 1
ATOM 7559 O O . THR D 1 50 ? 15.402 21.365 2.908 1.00 47.80 71 THR D O 1
ATOM 7563 N N . SER D 1 51 ? 17.520 21.430 2.189 1.00 50.29 72 SER D N 1
ATOM 7564 C CA . SER D 1 51 ? 17.576 19.993 2.246 1.00 50.59 72 SER D CA 1
ATOM 7565 C C . SER D 1 51 ? 18.283 19.531 3.510 1.00 47.63 72 SER D C 1
ATOM 7566 O O . SER D 1 51 ? 18.287 18.341 3.819 1.00 49.34 72 SER D O 1
ATOM 7569 N N . ALA D 1 52 ? 18.891 20.452 4.261 1.00 41.95 73 ALA D N 1
ATOM 7570 C CA . ALA D 1 52 ? 19.678 19.963 5.369 1.00 35.10 73 ALA D CA 1
ATOM 7571 C C . ALA D 1 52 ? 19.099 20.315 6.744 1.00 31.51 73 ALA D C 1
ATOM 7572 O O . ALA D 1 52 ? 19.565 19.782 7.759 1.00 35.66 73 ALA D O 1
ATOM 7574 N N . TRP D 1 53 ? 17.995 21.084 6.786 1.00 28.53 74 TRP D N 1
ATOM 7575 C CA . TRP D 1 53 ? 17.333 21.383 8.058 1.00 27.21 74 TRP D CA 1
ATOM 7576 C C . TRP D 1 53 ? 15.884 21.792 7.816 1.00 28.22 74 TRP D C 1
ATOM 7577 O O . TRP D 1 53 ? 15.426 21.864 6.632 1.00 31.31 74 TRP D O 1
ATOM 7588 N N . LYS D 1 54 ? 15.142 21.966 8.880 1.00 24.42 75 LYS D N 1
ATOM 7589 C CA . LYS D 1 54 ? 13.743 22.395 8.800 1.00 28.57 75 LYS D CA 1
ATOM 7590 C C . LYS D 1 54 ? 13.567 23.663 9.607 1.00 27.61 75 LYS D C 1
ATOM 7591 O O . LYS D 1 54 ? 14.275 23.919 10.566 1.00 28.57 75 LYS D O 1
ATOM 7597 N N . TRP D 1 55 ? 12.586 24.454 9.237 1.00 26.89 76 TRP D N 1
ATOM 7598 C CA . TRP D 1 55 ? 12.300 25.646 10.010 1.00 25.69 76 TRP D CA 1
ATOM 7599 C C . TRP D 1 55 ? 11.318 25.310 11.086 1.00 26.34 76 TRP D C 1
ATOM 7600 O O . TRP D 1 55 ? 10.348 24.568 10.859 1.00 28.17 76 TRP D O 1
ATOM 7611 N N . ASN D 1 56 ? 11.555 25.844 12.267 1.00 25.04 77 ASN D N 1
ATOM 7612 C CA . ASN D 1 56 ? 10.575 25.849 13.339 1.00 27.77 77 ASN D CA 1
ATOM 7613 C C . ASN D 1 56 ? 10.590 27.207 14.056 1.00 26.99 77 ASN D C 1
ATOM 7614 O O . ASN D 1 56 ? 11.282 27.433 15.070 1.00 26.45 77 ASN D O 1
ATOM 7619 N N . ASN D 1 57 ? 9.824 28.130 13.490 1.00 26.68 78 ASN D N 1
ATOM 7620 C CA . ASN D 1 57 ? 9.832 29.492 14.030 1.00 25.53 78 ASN D CA 1
ATOM 7621 C C . ASN D 1 57 ? 9.247 29.594 15.429 1.00 27.17 78 ASN D C 1
ATOM 7622 O O . ASN D 1 57 ? 9.657 30.482 16.186 1.00 27.04 78 ASN D O 1
ATOM 7627 N N . GLN D 1 58 ? 8.323 28.697 15.767 1.00 27.02 79 GLN D N 1
ATOM 7628 C CA . GLN D 1 58 ? 7.762 28.637 17.150 1.00 29.02 79 GLN D CA 1
ATOM 7629 C C . GLN D 1 58 ? 8.877 28.441 18.180 1.00 27.77 79 GLN D C 1
ATOM 7630 O O . GLN D 1 58 ? 8.945 29.160 19.158 1.00 28.34 79 GLN D O 1
ATOM 7636 N N . LYS D 1 59 ? 9.784 27.506 17.906 1.00 28.31 80 LYS D N 1
ATOM 7637 C CA A LYS D 1 59 ? 10.821 27.243 18.876 0.50 27.98 80 LYS D CA 1
ATOM 7638 C CA B LYS D 1 59 ? 10.884 27.117 18.781 0.50 27.74 80 LYS D CA 1
ATOM 7639 C C . LYS D 1 59 ? 12.111 27.995 18.605 1.00 27.35 80 LYS D C 1
ATOM 7640 O O . LYS D 1 59 ? 12.927 28.149 19.530 1.00 28.46 80 LYS D O 1
ATOM 7651 N N . ASN D 1 60 ? 12.296 28.543 17.386 1.00 25.87 81 ASN D N 1
ATOM 7652 C CA . ASN D 1 60 ? 13.635 29.081 17.055 1.00 25.77 81 ASN D CA 1
ATOM 7653 C C . ASN D 1 60 ? 13.754 30.565 16.771 1.00 25.83 81 ASN D C 1
ATOM 7654 O O . ASN D 1 60 ? 14.817 31.031 16.339 1.00 24.12 81 ASN D O 1
ATOM 7659 N N . VAL D 1 61 ? 12.666 31.290 17.011 1.00 25.03 82 VAL D N 1
ATOM 7660 C CA . VAL D 1 61 ? 12.647 32.766 16.880 1.00 25.49 82 VAL D CA 1
ATOM 7661 C C . VAL D 1 61 ? 12.217 33.307 18.236 1.00 27.71 82 VAL D C 1
ATOM 7662 O O . VAL D 1 61 ? 11.127 32.989 18.765 1.00 31.56 82 VAL D O 1
ATOM 7666 N N . LYS D 1 62 ? 13.087 34.080 18.858 1.00 26.78 83 LYS D N 1
ATOM 7667 C CA . LYS D 1 62 ? 12.713 34.686 20.113 1.00 29.35 83 LYS D CA 1
ATOM 7668 C C . LYS D 1 62 ? 13.169 36.140 20.026 1.00 27.71 83 LYS D C 1
ATOM 7669 O O . LYS D 1 62 ? 14.134 36.437 19.297 1.00 26.89 83 LYS D O 1
ATOM 7675 N N . ILE D 1 63 ? 12.457 37.043 20.680 1.00 25.80 84 ILE D N 1
ATOM 7676 C CA . ILE D 1 63 ? 12.876 38.456 20.660 1.00 24.80 84 ILE D CA 1
ATOM 7677 C C . ILE D 1 63 ? 12.977 38.882 22.124 1.00 26.76 84 ILE D C 1
ATOM 7678 O O . ILE D 1 63 ? 12.068 38.590 22.897 1.00 28.78 84 ILE D O 1
ATOM 7683 N N . SER D 1 64 ? 14.042 39.608 22.477 1.00 25.70 85 SER D N 1
ATOM 7684 C CA . SER D 1 64 ? 14.148 40.037 23.852 1.00 26.65 85 SER D CA 1
ATOM 7685 C C . SER D 1 64 ? 14.953 41.321 23.826 1.00 24.98 85 SER D C 1
ATOM 7686 O O . SER D 1 64 ? 15.993 41.390 23.092 1.00 23.43 85 SER D O 1
ATOM 7689 N N . ASN D 1 65 ? 14.545 42.352 24.570 1.00 24.62 86 ASN D N 1
ATOM 7690 C CA . ASN D 1 65 ? 15.343 43.609 24.637 1.00 25.21 86 ASN D CA 1
ATOM 7691 C C . ASN D 1 65 ? 15.608 44.307 23.299 1.00 26.36 86 ASN D C 1
ATOM 7692 O O . ASN D 1 65 ? 16.679 45.019 23.054 1.00 24.71 86 ASN D O 1
ATOM 7697 N N . GLY D 1 66 ? 14.623 44.163 22.404 1.00 22.40 87 GLY D N 1
ATOM 7698 C CA . GLY D 1 66 ? 14.708 44.862 21.151 1.00 23.45 87 GLY D CA 1
ATOM 7699 C C . GLY D 1 66 ? 15.531 44.082 20.139 1.00 21.34 87 GLY D C 1
ATOM 7700 O O . GLY D 1 66 ? 15.810 44.618 19.077 1.00 21.78 87 GLY D O 1
ATOM 7701 N N . ILE D 1 67 ? 15.920 42.840 20.475 1.00 21.95 88 ILE D N 1
ATOM 7702 C CA A ILE D 1 67 ? 16.867 42.067 19.622 0.50 21.09 88 ILE D CA 1
ATOM 7703 C CA B ILE D 1 67 ? 16.805 42.104 19.565 0.50 20.99 88 ILE D CA 1
ATOM 7704 C C . ILE D 1 67 ? 16.201 40.769 19.233 1.00 20.39 88 ILE D C 1
ATOM 7705 O O . ILE D 1 67 ? 15.865 39.975 20.102 1.00 20.59 88 ILE D O 1
ATOM 7714 N N . ALA D 1 68 ? 16.031 40.552 17.942 1.00 20.71 89 ALA D N 1
ATOM 7715 C CA . ALA D 1 68 ? 15.565 39.231 17.463 1.00 20.53 89 ALA D CA 1
ATOM 7716 C C . ALA D 1 68 ? 16.704 38.209 17.490 1.00 22.49 89 ALA D C 1
ATOM 7717 O O . ALA D 1 68 ? 17.790 38.517 17.063 1.00 22.10 89 ALA D O 1
ATOM 7719 N N . GLU D 1 69 ? 16.384 36.980 17.922 1.00 21.73 90 GLU D N 1
ATOM 7720 C CA . GLU D 1 69 ? 17.376 35.870 18.015 1.00 21.89 90 GLU D CA 1
ATOM 7721 C C . GLU D 1 69 ? 16.810 34.706 17.173 1.00 21.78 90 GLU D C 1
ATOM 7722 O O . GLU D 1 69 ? 15.692 34.255 17.396 1.00 23.31 90 GLU D O 1
ATOM 7728 N N . LEU D 1 70 ? 17.578 34.256 16.204 1.00 20.64 91 LEU D N 1
ATOM 7729 C CA A LEU D 1 70 ? 17.206 33.136 15.371 0.50 20.90 91 LEU D CA 1
ATOM 7730 C CA B LEU D 1 70 ? 17.230 33.141 15.335 0.50 21.18 91 LEU D CA 1
ATOM 7731 C C . LEU D 1 70 ? 18.186 32.036 15.744 1.00 22.20 91 LEU D C 1
ATOM 7732 O O . LEU D 1 70 ? 19.380 32.269 15.664 1.00 22.66 91 LEU D O 1
ATOM 7741 N N . THR D 1 71 ? 17.653 30.836 16.115 1.00 22.01 92 THR D N 1
ATOM 7742 C CA . THR D 1 71 ? 18.559 29.822 16.673 1.00 23.27 92 THR D CA 1
ATOM 7743 C C . THR D 1 71 ? 18.531 28.534 15.889 1.00 22.76 92 THR D C 1
ATOM 7744 O O . THR D 1 71 ? 17.480 28.092 15.484 1.00 23.03 92 THR D O 1
ATOM 7748 N N . MET D 1 72 ? 19.702 27.959 15.689 1.00 22.75 93 MET D N 1
ATOM 7749 C CA . MET D 1 72 ? 19.884 26.581 15.139 1.00 22.54 93 MET D CA 1
ATOM 7750 C C . MET D 1 72 ? 19.947 25.595 16.310 1.00 24.83 93 MET D C 1
ATOM 7751 O O . MET D 1 72 ? 20.747 25.755 17.184 1.00 24.56 93 MET D O 1
ATOM 7756 N N . ARG D 1 73 ? 19.066 24.615 16.295 1.00 25.06 94 ARG D N 1
ATOM 7757 C CA A ARG D 1 73 ? 18.978 23.650 17.375 0.50 26.39 94 ARG D CA 1
ATOM 7758 C CA B ARG D 1 73 ? 18.928 23.650 17.378 0.50 26.39 94 ARG D CA 1
ATOM 7759 C C . ARG D 1 73 ? 19.145 22.241 16.828 1.00 27.04 94 ARG D C 1
ATOM 7760 O O . ARG D 1 73 ? 18.807 21.973 15.677 1.00 26.47 94 ARG D O 1
ATOM 7775 N N . HIS D 1 74 ? 19.647 21.348 17.685 1.00 28.41 95 HIS D N 1
ATOM 7776 C CA . HIS D 1 74 ? 19.835 19.905 17.303 1.00 28.62 95 HIS D CA 1
ATOM 7777 C C . HIS D 1 74 ? 18.599 19.193 17.764 1.00 28.64 95 HIS D C 1
ATOM 7778 O O . HIS D 1 74 ? 18.173 19.380 18.890 1.00 27.46 95 HIS D O 1
ATOM 7785 N N . ASN D 1 75 ? 17.945 18.458 16.879 1.00 28.11 96 ASN D N 1
ATOM 7786 C CA . ASN D 1 75 ? 16.720 17.741 17.231 1.00 30.28 96 ASN D CA 1
ATOM 7787 C C . ASN D 1 75 ? 16.924 16.848 18.473 1.00 32.16 96 ASN D C 1
ATOM 7788 O O . ASN D 1 75 ? 17.949 16.179 18.565 1.00 33.37 96 ASN D O 1
ATOM 7793 N N . ALA D 1 76 ? 15.953 16.886 19.383 1.00 31.64 97 ALA D N 1
ATOM 7794 C CA . ALA D 1 76 ? 16.000 16.134 20.650 1.00 34.72 97 ALA D CA 1
ATOM 7795 C C . ALA D 1 76 ? 16.200 14.687 20.296 1.00 36.05 97 ALA D C 1
ATOM 7796 O O . ALA D 1 76 ? 15.533 14.159 19.357 1.00 34.63 97 ALA D O 1
ATOM 7798 N N . ASN D 1 77 ? 17.110 14.045 21.057 1.00 35.40 98 ASN D N 1
ATOM 7799 C CA . ASN D 1 77 ? 17.358 12.561 20.898 1.00 37.43 98 ASN D CA 1
ATOM 7800 C C . ASN D 1 77 ? 18.029 12.247 19.565 1.00 37.53 98 ASN D C 1
ATOM 7801 O O . ASN D 1 77 ? 18.104 11.098 19.184 1.00 39.57 98 ASN D O 1
ATOM 7806 N N . ASN D 1 78 ? 18.492 13.290 18.862 1.00 35.80 99 ASN D N 1
ATOM 7807 C CA . ASN D 1 78 ? 19.081 13.146 17.504 1.00 35.84 99 ASN D CA 1
ATOM 7808 C C . ASN D 1 78 ? 18.090 12.461 16.511 1.00 33.14 99 ASN D C 1
ATOM 7809 O O . ASN D 1 78 ? 18.469 11.787 15.584 1.00 35.63 99 ASN D O 1
ATOM 7814 N N . THR D 1 79 ? 16.799 12.669 16.727 1.00 38.10 100 THR D N 1
ATOM 7815 C CA . THR D 1 79 ? 15.772 12.006 15.897 1.00 34.44 100 THR D CA 1
ATOM 7816 C C . THR D 1 79 ? 15.708 12.790 14.600 1.00 36.83 100 THR D C 1
ATOM 7817 O O . THR D 1 79 ? 15.440 14.032 14.674 1.00 35.45 100 THR D O 1
ATOM 7821 N N . PRO D 1 80 ? 15.986 12.124 13.446 1.00 35.86 101 PRO D N 1
ATOM 7822 C CA . PRO D 1 80 ? 15.803 12.771 12.130 1.00 35.83 101 PRO D CA 1
ATOM 7823 C C . PRO D 1 80 ? 14.333 13.075 11.840 1.00 37.28 101 PRO D C 1
ATOM 7824 O O . PRO D 1 80 ? 13.470 12.315 12.240 1.00 35.29 101 PRO D O 1
ATOM 7828 N N . ASP D 1 81 ? 14.041 14.198 11.154 1.00 36.88 102 ASP D N 1
ATOM 7829 C CA . ASP D 1 81 ? 12.680 14.535 10.757 1.00 38.17 102 ASP D CA 1
ATOM 7830 C C . ASP D 1 81 ? 12.748 14.744 9.266 1.00 38.01 102 ASP D C 1
ATOM 7831 O O . ASP D 1 81 ? 13.293 15.695 8.795 1.00 34.78 102 ASP D O 1
ATOM 7836 N N . GLY D 1 82 ? 12.251 13.790 8.498 1.00 40.88 103 GLY D N 1
ATOM 7837 C CA . GLY D 1 82 ? 12.378 13.949 7.059 1.00 43.12 103 GLY D CA 1
ATOM 7838 C C . GLY D 1 82 ? 13.822 14.044 6.608 1.00 40.45 103 GLY D C 1
ATOM 7839 O O . GLY D 1 82 ? 14.146 14.839 5.732 1.00 43.96 103 GLY D O 1
ATOM 7840 N N . GLY D 1 83 ? 14.703 13.249 7.217 1.00 41.17 104 GLY D N 1
ATOM 7841 C CA . GLY D 1 83 ? 16.096 13.229 6.746 1.00 40.55 104 GLY D CA 1
ATOM 7842 C C . GLY D 1 83 ? 17.006 14.278 7.378 1.00 40.40 104 GLY D C 1
ATOM 7843 O O . GLY D 1 83 ? 18.241 14.324 7.126 1.00 41.38 104 GLY D O 1
ATOM 7844 N N . THR D 1 84 ? 16.441 15.120 8.238 1.00 35.32 105 THR D N 1
ATOM 7845 C CA . THR D 1 84 ? 17.308 16.190 8.778 1.00 30.86 105 THR D CA 1
ATOM 7846 C C . THR D 1 84 ? 17.317 16.142 10.284 1.00 30.67 105 THR D C 1
ATOM 7847 O O . THR D 1 84 ? 16.418 15.581 10.905 1.00 30.83 105 THR D O 1
ATOM 7851 N N . TYR D 1 85 ? 18.318 16.757 10.879 1.00 29.42 106 TYR D N 1
ATOM 7852 C CA . TYR D 1 85 ? 18.679 16.518 12.258 1.00 30.03 106 TYR D CA 1
ATOM 7853 C C . TYR D 1 85 ? 18.696 17.836 13.041 1.00 27.76 106 TYR D C 1
ATOM 7854 O O . TYR D 1 85 ? 18.998 17.839 14.220 1.00 26.93 106 TYR D O 1
ATOM 7863 N N . PHE D 1 86 ? 18.414 18.974 12.366 1.00 26.47 107 PHE D N 1
ATOM 7864 C CA . PHE D 1 86 ? 18.422 20.330 13.013 1.00 28.15 107 PHE D CA 1
ATOM 7865 C C . PHE D 1 86 ? 17.194 21.103 12.616 1.00 26.58 107 PHE D C 1
ATOM 7866 O O . PHE D 1 86 ? 16.576 20.838 11.564 1.00 24.97 107 PHE D O 1
ATOM 7874 N N . THR D 1 87 ? 16.846 22.076 13.442 1.00 26.23 108 THR D N 1
ATOM 7875 C CA . THR D 1 87 ? 15.832 23.096 13.058 1.00 25.76 108 THR D CA 1
ATOM 7876 C C . THR D 1 87 ? 16.407 24.515 13.239 1.00 24.94 108 THR D C 1
ATOM 7877 O O . THR D 1 87 ? 17.320 24.746 14.035 1.00 24.75 108 THR D O 1
ATOM 7881 N N . SER D 1 88 ? 15.858 25.422 12.487 1.00 23.15 109 SER D N 1
ATOM 7882 C CA . SER D 1 88 ? 16.357 26.808 12.555 1.00 23.35 109 SER D CA 1
ATOM 7883 C C . SER D 1 88 ? 15.233 27.792 12.468 1.00 23.93 109 SER D C 1
ATOM 7884 O O . SER D 1 88 ? 14.075 27.432 12.533 1.00 24.90 109 SER D O 1
ATOM 7887 N N . GLY D 1 89 ? 15.576 29.080 12.419 1.00 22.15 110 GLY D N 1
ATOM 7888 C CA . GLY D 1 89 ? 14.571 30.178 12.443 1.00 22.45 110 GLY D CA 1
ATOM 7889 C C . GLY D 1 89 ? 14.740 31.113 11.254 1.00 20.85 110 GLY D C 1
ATOM 7890 O O . GLY D 1 89 ? 15.854 31.282 10.726 1.00 21.67 110 GLY D O 1
ATOM 7891 N N . ILE D 1 90 ? 13.652 31.797 10.880 1.00 20.94 111 ILE D N 1
ATOM 7892 C CA . ILE D 1 90 ? 13.720 32.621 9.676 1.00 19.80 111 ILE D CA 1
ATOM 7893 C C . ILE D 1 90 ? 12.650 33.703 9.768 1.00 19.80 111 ILE D C 1
ATOM 7894 O O . ILE D 1 90 ? 11.502 33.383 10.150 1.00 20.55 111 ILE D O 1
ATOM 7899 N N . PHE D 1 91 ? 13.004 34.958 9.454 1.00 20.14 112 PHE D N 1
ATOM 7900 C CA . PHE D 1 91 ? 12.017 36.004 9.212 1.00 20.61 112 PH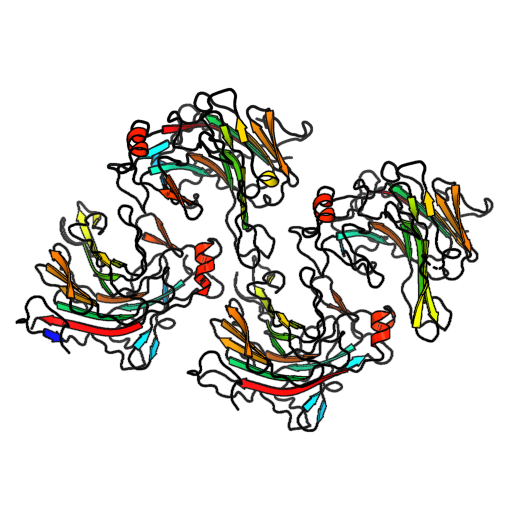E D CA 1
ATOM 7901 C C . PHE D 1 91 ? 11.951 36.118 7.700 1.00 19.80 112 PHE D C 1
ATOM 7902 O O . PHE D 1 91 ? 12.927 36.418 7.054 1.00 21.51 112 PHE D O 1
ATOM 7910 N N . LYS D 1 92 ? 10.790 35.900 7.136 1.00 19.30 113 LYS D N 1
ATOM 7911 C CA . LYS D 1 92 ? 10.587 36.074 5.657 1.00 18.87 113 LYS D CA 1
ATOM 7912 C C . LYS D 1 92 ? 9.360 36.945 5.477 1.00 18.45 113 LYS D C 1
ATOM 7913 O O . LYS D 1 92 ? 8.300 36.648 5.993 1.00 19.86 113 LYS D O 1
ATOM 7919 N N . SER D 1 93 ? 9.497 38.087 4.854 1.00 18.38 114 SER D N 1
ATOM 7920 C CA . SER D 1 93 ? 8.317 39.004 4.727 1.00 17.86 114 SER D CA 1
ATOM 7921 C C . SER D 1 93 ? 7.261 38.411 3.810 1.00 19.10 114 SER D C 1
ATOM 7922 O O . SER D 1 93 ? 7.553 37.770 2.785 1.00 19.69 114 SER D O 1
ATOM 7925 N N . TYR D 1 94 ? 5.985 38.601 4.183 1.00 18.80 115 TYR D N 1
ATOM 7926 C CA A TYR D 1 94 ? 4.951 38.311 3.215 0.50 19.36 115 TYR D CA 1
ATOM 7927 C CA B TYR D 1 94 ? 4.885 38.345 3.237 0.50 19.94 115 TYR D CA 1
ATOM 7928 C C . TYR D 1 94 ? 5.050 39.202 2.007 1.00 19.66 115 TYR D C 1
ATOM 7929 O O . TYR D 1 94 ? 4.825 38.726 0.846 1.00 21.24 115 TYR D O 1
ATOM 7946 N N . GLN D 1 95 ? 5.386 40.473 2.232 1.00 19.56 116 GLN D N 1
ATOM 7947 C CA . GLN D 1 95 ? 5.398 41.450 1.120 1.00 21.82 116 GLN D CA 1
ATOM 7948 C C . GLN D 1 95 ? 6.617 41.210 0.253 1.00 20.71 116 GLN D C 1
ATOM 7949 O O . GLN D 1 95 ? 7.715 40.887 0.761 1.00 21.06 116 GLN D O 1
ATOM 7955 N N . LYS D 1 96 ? 6.404 41.360 -1.054 1.00 21.03 117 LYS D N 1
ATOM 7956 C CA . LYS D 1 96 ? 7.528 41.253 -2.053 1.00 20.96 117 LYS D CA 1
ATOM 7957 C C . LYS D 1 96 ? 7.971 42.644 -2.562 1.00 21.02 117 LYS D C 1
ATOM 7958 O O . LYS D 1 96 ? 7.159 43.604 -2.627 1.00 21.54 117 LYS D O 1
ATOM 7964 N N . PHE D 1 97 ? 9.268 42.800 -2.939 1.00 20.62 118 PHE D N 1
ATOM 7965 C CA . PHE D 1 97 ? 9.794 44.058 -3.410 1.00 21.91 118 PHE D CA 1
ATOM 7966 C C . PHE D 1 97 ? 10.753 43.754 -4.594 1.00 24.11 118 PHE D C 1
ATOM 7967 O O . PHE D 1 97 ? 11.242 42.645 -4.688 1.00 25.82 118 PHE D O 1
ATOM 7975 N N . THR D 1 98 ? 10.996 44.707 -5.466 1.00 28.02 119 THR D N 1
ATOM 7976 C CA . THR D 1 98 ? 11.974 44.420 -6.528 1.00 29.74 119 THR D CA 1
ATOM 7977 C C . THR D 1 98 ? 13.178 45.358 -6.244 1.00 28.99 119 THR D C 1
ATOM 7978 O O . THR D 1 98 ? 14.297 44.930 -5.803 1.00 33.67 119 THR D O 1
ATOM 7982 N N . TYR D 1 99 ? 12.920 46.628 -6.449 1.00 23.81 120 TYR D N 1
ATOM 7983 C CA . TYR D 1 99 ? 13.953 47.661 -6.316 1.00 22.66 120 TYR D CA 1
ATOM 7984 C C . TYR D 1 99 ? 13.779 48.414 -5.003 1.00 24.39 120 TYR D C 1
ATOM 7985 O O . TYR D 1 99 ? 12.646 48.647 -4.544 1.00 27.49 120 TYR D O 1
ATOM 7994 N N . GLY D 1 100 ? 14.863 48.916 -4.449 1.00 22.60 121 GLY D N 1
ATOM 7995 C CA . GLY D 1 100 ? 14.767 49.729 -3.231 1.00 22.17 121 GLY D CA 1
ATOM 7996 C C . GLY D 1 100 ? 16.035 49.560 -2.446 1.00 22.61 121 GLY D C 1
ATOM 7997 O O . GLY D 1 100 ? 17.095 49.307 -3.054 1.00 23.67 121 GLY D O 1
ATOM 7998 N N . TYR D 1 101 ? 15.953 49.759 -1.121 1.00 20.37 122 TYR D N 1
ATOM 7999 C CA . TYR D 1 101 ? 17.119 49.697 -0.282 1.00 19.63 122 TYR D CA 1
ATOM 8000 C C . TYR D 1 101 ? 16.790 48.787 0.866 1.00 19.15 122 TYR D C 1
ATOM 8001 O O . TYR D 1 101 ? 15.678 48.875 1.426 1.00 19.20 122 TYR D O 1
ATOM 8010 N N . PHE D 1 102 ? 17.716 47.844 1.198 1.00 17.86 123 PHE D N 1
ATOM 8011 C CA . PHE D 1 102 ? 17.367 46.817 2.205 1.00 17.53 123 PHE D CA 1
ATOM 8012 C C . PHE D 1 102 ? 18.494 46.812 3.196 1.00 17.35 123 PHE D C 1
ATOM 8013 O O . PHE D 1 102 ? 19.681 46.717 2.755 1.00 19.14 123 PHE D O 1
ATOM 8021 N N . GLU D 1 103 ? 18.185 46.907 4.501 1.00 17.26 124 GLU D N 1
ATOM 8022 C CA . GLU D 1 103 ? 19.327 47.012 5.449 1.00 18.07 124 GLU D CA 1
ATOM 8023 C C . GLU D 1 103 ? 19.019 46.244 6.705 1.00 18.96 124 GLU D C 1
ATOM 8024 O O . GLU D 1 103 ? 17.853 46.270 7.148 1.00 19.83 124 GLU D O 1
ATOM 8030 N N . ALA D 1 104 ? 20.015 45.555 7.301 1.00 17.90 125 ALA D N 1
ATOM 8031 C CA . ALA D 1 104 ? 19.729 44.908 8.601 1.00 17.88 125 ALA D CA 1
ATOM 8032 C C . ALA D 1 104 ? 20.981 45.062 9.451 1.00 17.76 125 ALA D C 1
ATOM 8033 O O . ALA D 1 104 ? 22.088 45.094 8.922 1.00 18.53 125 ALA D O 1
ATOM 8035 N N . LYS D 1 105 ? 20.761 45.168 10.761 1.00 17.85 126 LYS D N 1
ATOM 8036 C CA . LYS D 1 105 ? 21.871 45.227 11.751 1.00 19.08 126 LYS D CA 1
ATOM 8037 C C . LYS D 1 105 ? 21.917 43.884 12.442 1.00 19.12 126 LYS D C 1
ATOM 8038 O O . LYS D 1 105 ? 21.000 43.531 13.205 1.00 18.31 126 LYS D O 1
ATOM 8044 N N . ILE D 1 106 ? 23.012 43.149 12.241 1.00 17.56 127 ILE D N 1
ATOM 8045 C CA . ILE D 1 106 ? 23.145 41.729 12.516 1.00 18.15 127 ILE D CA 1
ATOM 8046 C C . ILE D 1 106 ? 24.437 41.487 13.247 1.00 18.61 127 ILE D C 1
ATOM 8047 O O . ILE D 1 106 ? 25.497 42.029 12.823 1.00 19.17 127 ILE D O 1
ATOM 8052 N N . GLN D 1 107 ? 24.336 40.638 14.240 1.00 19.54 128 GLN D N 1
ATOM 8053 C CA . GLN D 1 107 ? 25.476 40.009 14.859 1.00 19.77 128 GLN D CA 1
ATOM 8054 C C . GLN D 1 107 ? 25.461 38.503 14.591 1.00 20.09 128 GLN D C 1
ATOM 8055 O O . GLN D 1 107 ? 24.421 37.875 14.655 1.00 19.23 128 GLN D O 1
ATOM 8061 N N . GLY D 1 108 ? 26.639 37.908 14.333 1.00 19.32 129 GLY D N 1
ATOM 8062 C CA . GLY D 1 108 ? 26.708 36.524 13.921 1.00 20.08 129 GLY D CA 1
ATOM 8063 C C . GLY D 1 108 ? 26.655 35.566 15.109 1.00 20.75 129 GLY D C 1
ATOM 8064 O O . GLY D 1 108 ? 26.388 36.007 16.256 1.00 22.56 129 GLY D O 1
ATOM 8065 N N . ALA D 1 109 ? 27.083 34.324 14.858 1.00 21.30 130 ALA D N 1
ATOM 8066 C CA . ALA D 1 109 ? 26.831 33.171 15.769 1.00 21.59 130 ALA D CA 1
ATOM 8067 C C . ALA D 1 109 ? 28.107 32.798 16.502 1.00 22.52 130 ALA D C 1
ATOM 8068 O O . ALA D 1 109 ? 29.217 32.793 15.933 1.00 22.89 130 ALA D O 1
ATOM 8070 N N . ASP D 1 110 ? 27.948 32.506 17.771 1.00 23.68 131 ASP D N 1
ATOM 8071 C CA . ASP D 1 110 ? 29.126 32.228 18.618 1.00 26.46 131 ASP D CA 1
ATOM 8072 C C . ASP D 1 110 ? 29.860 30.921 18.349 1.00 27.53 131 ASP D C 1
ATOM 8073 O O . ASP D 1 110 ? 30.966 30.722 18.853 1.00 29.50 131 ASP D O 1
ATOM 8078 N N . ILE D 1 111 ? 29.251 30.045 17.537 1.00 27.21 132 ILE D N 1
ATOM 8079 C CA . ILE D 1 111 ? 29.821 28.748 17.188 1.00 27.09 132 ILE D CA 1
ATOM 8080 C C . ILE D 1 111 ? 31.110 28.965 16.364 1.00 28.79 132 ILE D C 1
ATOM 8081 O O . ILE D 1 111 ? 32.001 28.109 16.335 1.00 27.72 132 ILE D O 1
ATOM 8086 N N . GLY D 1 112 ? 31.238 30.125 15.708 1.00 27.81 133 GLY D N 1
ATOM 8087 C CA . GLY D 1 112 ? 32.433 30.287 14.867 1.00 28.94 133 GLY D CA 1
ATOM 8088 C C . GLY D 1 112 ? 32.069 29.698 13.515 1.00 31.15 133 GLY D C 1
ATOM 8089 O O . GLY D 1 112 ? 31.570 30.436 12.675 1.00 33.36 133 GLY D O 1
ATOM 8090 N N . GLU D 1 113 ? 32.327 28.406 13.296 1.00 29.82 134 GLU D N 1
ATOM 8091 C CA . GLU D 1 113 ? 32.025 27.679 12.034 1.00 29.08 134 GLU D CA 1
ATOM 8092 C C . GLU D 1 113 ? 30.854 26.652 12.230 1.00 29.03 134 GLU D C 1
ATOM 8093 O O . GLU D 1 113 ? 30.729 26.006 13.310 1.00 28.02 134 GLU D O 1
ATOM 8099 N N . GLY D 1 114 ? 29.981 26.500 11.222 1.00 26.46 135 GLY D N 1
ATOM 8100 C CA . GLY D 1 114 ? 28.907 25.508 11.292 1.00 25.78 135 GLY D CA 1
ATOM 8101 C C . GLY D 1 114 ? 27.521 26.025 10.949 1.00 23.79 135 GLY D C 1
ATOM 8102 O O . GLY D 1 114 ? 26.617 25.269 10.683 1.00 22.97 135 GLY D O 1
ATOM 8103 N N . VAL D 1 115 ? 27.365 27.361 10.947 1.00 22.79 136 VAL D N 1
ATOM 8104 C CA . VAL D 1 115 ? 26.064 27.940 10.594 1.00 22.29 136 VAL D CA 1
ATOM 8105 C C . VAL D 1 115 ? 26.353 29.169 9.694 1.00 22.20 136 VAL D C 1
ATOM 8106 O O . VAL D 1 115 ? 27.492 29.607 9.600 1.00 24.32 136 VAL D O 1
ATOM 8110 N N . CYS D 1 116 ? 25.307 29.755 9.117 1.00 22.01 137 CYS D N 1
ATOM 8111 C CA . CYS D 1 116 ? 25.470 30.850 8.171 1.00 20.66 137 CYS D CA 1
ATOM 8112 C C . CYS D 1 116 ? 24.350 31.916 8.450 1.00 19.49 137 CYS D C 1
ATOM 8113 O O . CYS D 1 116 ? 23.252 31.772 7.932 1.00 20.22 137 CYS D O 1
ATOM 8116 N N . PRO D 1 117 ? 24.618 32.923 9.273 1.00 19.93 138 PRO D N 1
ATOM 8117 C CA . PRO D 1 117 ? 23.709 34.067 9.405 1.00 19.26 138 PRO D CA 1
ATOM 8118 C C . PRO D 1 117 ? 23.622 34.792 8.061 1.00 20.14 138 PRO D C 1
ATOM 8119 O O . PRO D 1 117 ? 24.644 35.135 7.468 1.00 21.03 138 PRO D O 1
ATOM 8123 N N . SER D 1 118 ? 22.406 35.015 7.565 1.00 19.35 139 SER D N 1
ATOM 8124 C CA A SER D 1 118 ? 22.276 35.566 6.218 0.50 19.26 139 SER D CA 1
ATOM 8125 C CA B SER D 1 118 ? 22.266 35.563 6.226 0.50 19.45 139 SER D CA 1
ATOM 8126 C C . SER D 1 118 ? 21.126 36.567 6.175 1.00 18.77 139 SER D C 1
ATOM 8127 O O . SER D 1 118 ? 20.133 36.500 6.968 1.00 18.71 139 SER D O 1
ATOM 8132 N N . PHE D 1 119 ? 21.294 37.561 5.319 1.00 17.86 140 PHE D N 1
ATOM 8133 C CA . PHE D 1 119 ? 20.179 38.482 4.986 1.00 16.86 140 PHE D CA 1
ATOM 8134 C C . PHE D 1 119 ? 20.082 38.475 3.472 1.00 16.20 140 PHE D C 1
ATOM 8135 O O . PHE D 1 119 ? 21.112 38.629 2.779 1.00 17.12 140 PHE D O 1
ATOM 8143 N N . TRP D 1 120 ? 18.896 38.262 2.914 1.00 16.66 141 TRP D N 1
ATOM 8144 C CA . TRP D 1 120 ? 18.838 37.940 1.488 1.00 16.24 141 TRP D CA 1
ATOM 8145 C C . TRP D 1 120 ? 17.443 38.110 0.989 1.00 16.87 141 TRP D C 1
ATOM 8146 O O . TRP D 1 120 ? 16.480 38.193 1.801 1.00 17.28 141 TRP D O 1
ATOM 8157 N N . LEU D 1 121 ? 17.315 38.284 -0.305 1.00 16.63 142 LEU D N 1
ATOM 8158 C CA . LEU D 1 121 ? 16.008 38.511 -0.920 1.00 17.71 142 LEU D CA 1
ATOM 8159 C C . LEU D 1 121 ? 15.848 37.367 -1.898 1.00 18.07 142 LEU D C 1
ATOM 8160 O O . LEU D 1 121 ? 16.779 37.060 -2.636 1.00 17.74 142 LEU D O 1
ATOM 8165 N N . TYR D 1 122 ? 14.640 36.876 -2.093 1.00 17.77 143 TYR D N 1
ATOM 8166 C CA . TYR D 1 122 ? 14.506 35.796 -3.071 1.00 18.12 143 TYR D CA 1
ATOM 8167 C C . TYR D 1 122 ? 13.091 35.740 -3.597 1.00 19.04 143 TYR D C 1
ATOM 8168 O O . TYR D 1 122 ? 12.179 36.082 -2.898 1.00 19.07 143 TYR D O 1
ATOM 8177 N N . SER D 1 123 ? 12.984 35.310 -4.842 1.00 18.48 144 SER D N 1
ATOM 8178 C CA . SER D 1 123 ? 11.645 35.184 -5.521 1.00 19.17 144 SER D CA 1
ATOM 8179 C C . SER D 1 123 ? 11.071 33.758 -5.505 1.00 19.88 144 SER D C 1
ATOM 8180 O O . SER D 1 123 ? 11.717 32.771 -5.112 1.00 20.92 144 SER D O 1
ATOM 8183 N N . ASP D 1 124 ? 9.796 33.606 -5.902 1.00 20.91 145 ASP D N 1
ATOM 8184 C CA A ASP D 1 124 ? 9.337 32.261 -6.244 0.50 21.31 145 ASP D CA 1
ATOM 8185 C CA B ASP D 1 124 ? 9.232 32.334 -6.341 0.50 22.39 145 ASP D CA 1
ATOM 8186 C C . ASP D 1 124 ? 10.034 31.816 -7.564 1.00 21.96 145 ASP D C 1
ATOM 8187 O O . ASP D 1 124 ? 10.801 32.619 -8.227 1.00 20.51 145 ASP D O 1
ATOM 8196 N N . PHE D 1 125 ? 9.854 30.533 -7.899 1.00 21.48 146 PHE D N 1
ATOM 8197 C CA . PHE D 1 125 ? 10.392 30.019 -9.154 1.00 23.34 146 PHE D CA 1
ATOM 8198 C C . PHE D 1 125 ? 9.266 29.933 -10.128 1.00 25.44 146 PHE D C 1
ATOM 8199 O O . PHE D 1 125 ? 8.175 29.437 -9.824 1.00 27.96 146 PHE D O 1
ATOM 8207 N N . ASP D 1 126 ? 9.510 30.387 -11.347 1.00 25.73 147 ASP D N 1
ATOM 8208 C CA . ASP D 1 126 ? 8.516 30.178 -12.347 1.00 27.85 147 ASP D CA 1
ATOM 8209 C C . ASP D 1 126 ? 9.206 29.726 -13.637 1.00 27.27 147 ASP D C 1
ATOM 8210 O O . ASP D 1 126 ? 9.691 30.609 -14.391 1.00 26.39 147 ASP D O 1
ATOM 8215 N N . TYR D 1 127 ? 9.163 28.397 -13.835 1.00 29.25 148 TYR D N 1
ATOM 8216 C CA . TYR D 1 127 ? 9.891 27.699 -14.938 1.00 28.64 148 TYR D CA 1
ATOM 8217 C C . TYR D 1 127 ? 9.071 27.785 -16.225 1.00 31.33 148 TYR D C 1
ATOM 8218 O O . TYR D 1 127 ? 9.483 27.228 -17.294 1.00 31.56 148 TYR D O 1
ATOM 8227 N N . SER D 1 128 ? 7.951 28.498 -16.162 1.00 30.76 149 SER D N 1
ATOM 8228 C CA . SER D 1 128 ? 7.077 28.666 -17.324 1.00 33.67 149 SER D CA 1
ATOM 8229 C C . SER D 1 128 ? 7.336 29.989 -18.097 1.00 34.28 149 SER D C 1
ATOM 8230 O O . SER D 1 128 ? 6.627 30.284 -19.091 1.00 33.78 149 SER D O 1
ATOM 8233 N N . VAL D 1 129 ? 8.365 30.779 -17.703 1.00 28.06 150 VAL D N 1
ATOM 8234 C CA . VAL D 1 129 ? 8.591 32.061 -18.420 1.00 25.46 150 VAL D CA 1
ATOM 8235 C C . VAL D 1 129 ? 9.198 31.785 -19.831 1.00 24.12 150 VAL D C 1
ATOM 8236 O O . VAL D 1 129 ? 9.662 30.692 -20.106 1.00 25.61 150 VAL D O 1
ATOM 8240 N N . ALA D 1 130 ? 9.364 32.836 -20.617 1.00 22.91 151 ALA D N 1
ATOM 8241 C CA . ALA D 1 130 ? 9.815 32.733 -22.031 1.00 23.24 151 ALA D CA 1
ATOM 8242 C C . ALA D 1 130 ? 11.309 32.541 -22.076 1.00 24.03 151 ALA D C 1
ATOM 8243 O O . ALA D 1 130 ? 11.983 32.757 -21.070 1.00 22.94 151 ALA D O 1
ATOM 8245 N N . ASN D 1 131 ? 11.817 32.061 -23.218 1.00 22.65 152 ASN D N 1
ATOM 8246 C CA . ASN D 1 131 ? 13.243 31.818 -23.366 1.00 23.34 152 ASN D CA 1
ATOM 8247 C C . ASN D 1 131 ? 14.071 33.023 -23.013 1.00 22.44 152 ASN D C 1
ATOM 8248 O O . ASN D 1 131 ? 13.771 34.148 -23.440 1.00 25.31 152 ASN D O 1
ATOM 8253 N N . GLY D 1 132 ? 15.123 32.813 -22.257 1.00 21.76 153 GLY D N 1
ATOM 8254 C CA . GLY D 1 132 ? 15.968 33.884 -21.761 1.00 21.07 153 GLY D CA 1
ATOM 8255 C C . GLY D 1 132 ? 15.483 34.678 -20.570 1.00 20.53 153 GLY D C 1
ATOM 8256 O O . GLY D 1 132 ? 16.257 35.483 -20.020 1.00 22.27 153 GLY D O 1
ATOM 8257 N N . GLU D 1 133 ? 14.248 34.523 -20.178 1.00 20.97 154 GLU D N 1
ATOM 8258 C CA . GLU D 1 133 ? 13.735 35.277 -19.021 1.00 21.06 154 GLU D CA 1
ATOM 8259 C C . GLU D 1 133 ? 14.132 34.617 -17.740 1.00 20.75 154 GLU D C 1
ATOM 8260 O O . GLU D 1 133 ? 14.478 33.440 -17.700 1.00 19.45 154 GLU D O 1
ATOM 8266 N N . THR D 1 134 ? 14.060 35.392 -16.654 1.00 20.36 155 THR D N 1
ATOM 8267 C CA . THR D 1 134 ? 14.420 34.901 -15.324 1.00 20.45 155 THR D CA 1
ATOM 8268 C C . THR D 1 134 ? 13.368 34.049 -14.665 1.00 20.63 155 THR D C 1
ATOM 8269 O O . THR D 1 134 ? 12.195 34.488 -14.496 1.00 21.02 155 THR D O 1
ATOM 8273 N N . VAL D 1 135 ? 13.743 32.836 -14.255 1.00 19.70 156 VAL D N 1
ATOM 8274 C CA . VAL D 1 135 ? 12.854 31.911 -13.551 1.00 19.23 156 VAL D CA 1
ATOM 8275 C C . VAL D 1 135 ? 12.885 32.209 -12.034 1.00 19.75 156 VAL D C 1
ATOM 8276 O O . VAL D 1 135 ? 11.893 32.096 -11.374 1.00 21.56 156 VAL D O 1
ATOM 8280 N N . TYR D 1 136 ? 14.052 32.616 -11.528 1.00 18.89 157 TYR D N 1
ATOM 8281 C CA . TYR D 1 136 ? 14.338 32.729 -10.101 1.00 19.02 157 TYR D CA 1
ATOM 8282 C C . TYR D 1 136 ? 15.380 33.802 -9.895 1.00 18.38 157 TYR D C 1
ATOM 8283 O O . TYR D 1 136 ? 16.394 33.775 -10.603 1.00 18.94 157 TYR D O 1
ATOM 8292 N N . SER D 1 137 ? 15.151 34.711 -8.943 1.00 19.22 158 SER D N 1
ATOM 8293 C CA . SER D 1 137 ? 16.114 35.823 -8.632 1.00 18.41 158 SER D CA 1
ATOM 8294 C C . SER D 1 137 ? 16.422 35.731 -7.160 1.00 17.73 158 SER D C 1
ATOM 8295 O O . SER D 1 137 ? 15.554 35.711 -6.345 1.00 18.87 158 SER D O 1
ATOM 8298 N N . GLU D 1 138 ? 17.699 35.752 -6.825 1.00 16.91 159 GLU D N 1
ATOM 8299 C CA . GLU D 1 138 ? 18.078 35.821 -5.378 1.00 17.40 159 GLU D CA 1
ATOM 8300 C C . GLU D 1 138 ? 19.267 36.777 -5.232 1.00 17.57 159 GLU D C 1
ATOM 8301 O O . GLU D 1 138 ? 20.237 36.701 -5.986 1.00 17.81 159 GLU D O 1
ATOM 8307 N N . ILE D 1 139 ? 19.107 37.792 -4.334 1.00 17.17 160 ILE D N 1
ATOM 8308 C CA . ILE D 1 139 ? 20.232 38.635 -3.929 1.00 16.52 160 ILE D CA 1
ATOM 8309 C C . ILE D 1 139 ? 20.566 38.366 -2.491 1.00 16.99 160 ILE D C 1
ATOM 8310 O O . ILE D 1 139 ? 19.777 38.520 -1.562 1.00 17.50 160 ILE D O 1
ATOM 8315 N N . ASP D 1 140 ? 21.808 37.904 -2.261 1.00 17.40 161 ASP D N 1
ATOM 8316 C CA . ASP D 1 140 ? 22.253 37.771 -0.876 1.00 17.46 161 ASP D CA 1
ATOM 8317 C C . ASP D 1 140 ? 22.890 39.103 -0.448 1.00 18.62 161 ASP D C 1
ATOM 8318 O O . ASP D 1 140 ? 23.946 39.452 -0.940 1.00 17.86 161 ASP D O 1
ATOM 8323 N N . VAL D 1 141 ? 22.286 39.748 0.528 1.00 16.20 162 VAL D N 1
ATOM 8324 C CA . VAL D 1 141 ? 22.851 40.991 1.036 1.00 16.27 162 VAL D CA 1
ATOM 8325 C C . VAL D 1 141 ? 24.077 40.609 1.845 1.00 17.11 162 VAL D C 1
ATOM 8326 O O . VAL D 1 141 ? 25.125 41.271 1.692 1.00 17.27 162 VAL D O 1
ATOM 8330 N N . VAL D 1 142 ? 23.987 39.542 2.643 1.00 17.25 163 VAL D N 1
ATOM 8331 C CA . VAL D 1 142 ? 25.289 38.958 3.178 1.00 17.50 163 VAL D CA 1
ATOM 8332 C C . VAL D 1 142 ? 25.018 37.537 3.637 1.00 17.65 163 VAL D C 1
ATOM 8333 O O . VAL D 1 142 ? 23.883 37.164 4.079 1.00 17.95 163 VAL D O 1
ATOM 8337 N N . GLU D 1 143 ? 26.072 36.708 3.587 1.00 17.51 164 GLU D N 1
ATOM 8338 C CA . GLU D 1 143 ? 26.154 35.375 4.175 1.00 18.28 164 GLU D CA 1
ATOM 8339 C C . GLU D 1 143 ? 27.453 35.451 5.027 1.00 18.70 164 GLU D C 1
ATOM 8340 O O . GLU D 1 143 ? 28.539 35.623 4.481 1.00 19.81 164 GLU D O 1
ATOM 8346 N N . LEU D 1 144 ? 27.280 35.366 6.347 1.00 18.59 165 LEU D N 1
ATOM 8347 C CA . LEU D 1 144 ? 28.392 35.449 7.310 1.00 18.78 165 LEU D CA 1
ATOM 8348 C C . LEU D 1 144 ? 28.860 34.031 7.664 1.00 20.65 165 LEU D C 1
ATOM 8349 O O . LEU D 1 144 ? 28.075 33.078 7.686 1.00 19.26 165 LEU D O 1
ATOM 8354 N N . GLN D 1 145 ? 30.163 33.915 7.989 1.00 21.69 166 GLN D N 1
ATOM 8355 C CA . GLN D 1 145 ? 30.726 32.745 8.663 1.00 23.52 166 GLN D CA 1
ATOM 8356 C C . GLN D 1 145 ? 30.513 31.461 7.941 1.00 22.09 166 GLN D C 1
ATOM 8357 O O . GLN D 1 145 ? 30.344 30.439 8.592 1.00 22.95 166 GLN D O 1
ATOM 8363 N N . GLN D 1 146 ? 30.425 31.456 6.606 1.00 20.96 167 GLN D N 1
ATOM 8364 C CA . GLN D 1 146 ? 30.120 30.138 6.072 1.00 23.47 167 GLN D CA 1
ATOM 8365 C C . GLN D 1 146 ? 31.388 29.398 5.663 1.00 25.42 167 GLN D C 1
ATOM 8366 O O . GLN D 1 146 ? 31.300 28.237 5.222 1.00 26.94 167 GLN D O 1
ATOM 8372 N N . PHE D 1 147 ? 32.527 30.033 5.808 1.00 25.09 168 PHE D N 1
ATOM 8373 C CA . PHE D 1 147 ? 33.801 29.324 5.590 1.00 26.54 168 PHE D CA 1
ATOM 8374 C C . PHE D 1 147 ? 33.830 28.676 4.177 1.00 28.14 168 PHE D C 1
ATOM 8375 O O . PHE D 1 147 ? 34.140 27.475 4.042 1.00 29.27 168 PHE D O 1
ATOM 8383 N N . ASP D 1 148 ? 33.517 29.476 3.164 1.00 26.09 169 ASP D N 1
ATOM 8384 C CA . ASP D 1 148 ? 33.423 29.001 1.805 1.00 26.06 169 ASP D CA 1
ATOM 8385 C C . ASP D 1 148 ? 34.859 28.682 1.358 1.00 26.77 169 ASP D C 1
ATOM 8386 O O . ASP D 1 148 ? 35.798 29.370 1.766 1.00 26.86 169 ASP D O 1
ATOM 8391 N N . TRP D 1 149 ? 34.961 27.764 0.383 1.00 25.03 170 TRP D N 1
ATOM 8392 C CA . TRP D 1 149 ? 36.219 27.453 -0.255 1.00 26.14 170 TRP D CA 1
ATOM 8393 C C . TRP D 1 149 ? 36.027 27.793 -1.734 1.00 24.45 170 TRP D C 1
ATOM 8394 O O . TRP D 1 149 ? 35.035 27.374 -2.333 1.00 24.52 170 TRP D O 1
ATOM 8405 N N . TYR D 1 150 ? 36.888 28.607 -2.306 1.00 22.74 171 TYR D N 1
ATOM 8406 C CA . TYR D 1 150 ? 36.728 29.012 -3.695 1.00 23.09 171 TYR D CA 1
ATOM 8407 C C . TYR D 1 150 ? 38.072 29.054 -4.388 1.00 25.68 171 TYR D C 1
ATOM 8408 O O . TYR D 1 150 ? 38.984 29.771 -3.935 1.00 27.94 171 TYR D O 1
ATOM 8417 N N . GLU D 1 151 ? 38.198 28.278 -5.462 1.00 27.85 172 GLU D N 1
ATOM 8418 C CA . GLU D 1 151 ? 39.429 28.237 -6.256 1.00 32.52 172 GLU D CA 1
ATOM 8419 C C . GLU D 1 151 ? 40.661 28.228 -5.385 1.00 32.99 172 GLU D C 1
ATOM 8420 O O . GLU D 1 151 ? 41.552 29.076 -5.552 1.00 38.47 172 GLU D O 1
ATOM 8426 N N . GLY D 1 152 ? 40.695 27.342 -4.398 1.00 30.37 173 GLY D N 1
ATOM 8427 C CA . GLY D 1 152 ? 41.961 27.086 -3.718 1.00 32.42 173 GLY D CA 1
ATOM 8428 C C . GLY D 1 152 ? 42.121 27.885 -2.457 1.00 32.93 173 GLY D C 1
ATOM 8429 O O . GLY D 1 152 ? 43.067 27.616 -1.713 1.00 32.10 173 GLY D O 1
ATOM 8430 N N . HIS D 1 153 ? 41.205 28.840 -2.201 1.00 30.73 174 HIS D N 1
ATOM 8431 C CA . HIS D 1 153 ? 41.255 29.735 -1.036 1.00 31.70 174 HIS D CA 1
ATOM 8432 C C . HIS D 1 153 ? 40.155 29.373 -0.052 1.00 31.21 174 HIS D C 1
ATOM 8433 O O . HIS D 1 153 ? 38.953 29.340 -0.357 1.00 30.15 174 HIS D O 1
ATOM 8440 N N . GLN D 1 154 ? 40.592 29.026 1.139 1.00 28.33 175 GLN D N 1
ATOM 8441 C CA . GLN D 1 154 ? 39.762 28.693 2.225 1.00 29.86 175 GLN D CA 1
ATOM 8442 C C . GLN D 1 154 ? 39.420 29.957 3.042 1.00 29.24 175 GLN D C 1
ATOM 8443 O O . GLN D 1 154 ? 40.305 30.575 3.652 1.00 29.77 175 GLN D O 1
ATOM 8449 N N . ASP D 1 155 ? 38.167 30.381 3.013 1.00 29.55 176 ASP D N 1
ATOM 8450 C CA . ASP D 1 155 ? 37.717 31.401 3.964 1.00 29.87 176 ASP D CA 1
ATOM 8451 C C . ASP D 1 155 ? 37.678 31.015 5.455 1.00 28.49 176 ASP D C 1
ATOM 8452 O O . ASP D 1 155 ? 37.510 29.844 5.860 1.00 28.71 176 ASP D O 1
ATOM 8457 N N . ASP D 1 156 ? 37.759 32.066 6.288 1.00 30.65 177 ASP D N 1
ATOM 8458 C CA . ASP D 1 156 ? 37.646 31.909 7.755 1.00 29.59 177 ASP D CA 1
ATOM 8459 C C . ASP D 1 156 ? 36.529 32.808 8.295 1.00 28.60 177 ASP D C 1
ATOM 8460 O O . ASP D 1 156 ? 35.716 33.316 7.508 1.00 27.83 177 ASP D O 1
ATOM 8465 N N . ILE D 1 157 ? 36.539 33.049 9.613 1.00 26.70 178 ILE D N 1
ATOM 8466 C CA . ILE D 1 157 ? 35.442 33.744 10.223 1.00 26.98 178 ILE D CA 1
ATOM 8467 C C . ILE D 1 157 ? 35.330 35.203 9.764 1.00 25.44 178 ILE D C 1
ATOM 8468 O O . ILE D 1 157 ? 34.255 35.824 9.866 1.00 23.55 178 ILE D O 1
ATOM 8473 N N . TYR D 1 158 ? 36.436 35.771 9.342 1.00 24.71 179 TYR D N 1
ATOM 8474 C CA . TYR D 1 158 ? 36.467 37.208 8.933 1.00 25.03 179 TYR D CA 1
ATOM 8475 C C . TYR D 1 158 ? 35.946 37.469 7.538 1.00 24.58 179 TYR D C 1
ATOM 8476 O O . TYR D 1 158 ? 35.687 38.630 7.185 1.00 23.01 179 TYR D O 1
ATOM 8485 N N . ASP D 1 159 ? 35.814 36.392 6.739 1.00 24.33 180 ASP D N 1
ATOM 8486 C CA . ASP D 1 159 ? 35.426 36.536 5.330 1.00 23.87 180 ASP D CA 1
ATOM 8487 C C . ASP D 1 159 ? 33.904 36.444 5.192 1.00 22.50 180 ASP D C 1
ATOM 8488 O O . ASP D 1 159 ? 33.288 35.640 5.859 1.00 24.00 180 ASP D O 1
ATOM 8493 N N . MET D 1 160 ? 33.322 37.245 4.316 1.00 22.43 181 MET D N 1
ATOM 8494 C CA . MET D 1 160 ? 31.856 37.009 4.029 1.00 20.89 181 MET D CA 1
ATOM 8495 C C . MET D 1 160 ? 31.558 37.036 2.566 1.00 20.57 181 MET D C 1
ATOM 8496 O O . MET D 1 160 ? 32.378 37.492 1.797 1.00 19.58 181 MET D O 1
ATOM 8501 N N . ASP D 1 161 ? 30.346 36.587 2.180 1.00 18.37 182 ASP D N 1
ATOM 8502 C CA . ASP D 1 161 ? 29.988 36.455 0.771 1.00 18.87 182 ASP D CA 1
ATOM 8503 C C . ASP D 1 161 ? 28.716 37.317 0.534 1.00 18.31 182 ASP D C 1
ATOM 8504 O O . ASP D 1 161 ? 27.878 37.462 1.417 1.00 18.01 182 ASP D O 1
ATOM 8509 N N . LEU D 1 162 ? 28.631 37.900 -0.642 1.00 18.31 183 LEU D N 1
ATOM 8510 C CA . LEU D 1 162 ? 27.502 38.862 -0.921 1.00 17.35 183 LEU D CA 1
ATOM 8511 C C . LEU D 1 162 ? 27.071 38.575 -2.341 1.00 18.12 183 LEU D C 1
ATOM 8512 O O . LEU D 1 162 ? 27.223 39.352 -3.259 1.00 17.85 183 LEU D O 1
ATOM 8517 N N . ASN D 1 163 ? 26.683 37.326 -2.576 1.00 18.00 184 ASN D N 1
ATOM 8518 C CA . ASN D 1 163 ? 26.494 36.818 -3.952 1.00 17.85 184 ASN D CA 1
ATOM 8519 C C . ASN D 1 163 ? 25.066 36.965 -4.574 1.00 16.97 184 ASN D C 1
ATOM 8520 O O . ASN D 1 163 ? 24.055 37.133 -3.832 1.00 17.90 184 ASN D O 1
ATOM 8525 N N . LEU D 1 164 ? 25.007 36.870 -5.897 1.00 16.79 185 LEU D N 1
ATOM 8526 C CA . LEU D 1 164 ? 23.749 36.779 -6.631 1.00 17.44 185 LEU D CA 1
ATOM 8527 C C . LEU D 1 164 ? 23.503 35.370 -7.163 1.00 17.32 185 LEU D C 1
ATOM 8528 O O . LEU D 1 164 ? 24.460 34.617 -7.530 1.00 17.54 185 LEU D O 1
ATOM 8533 N N . HIS D 1 165 ? 22.244 34.933 -7.197 1.00 17.38 186 HIS D N 1
ATOM 8534 C CA . HIS D 1 165 ? 21.975 33.630 -7.773 1.00 18.19 186 HIS D CA 1
ATOM 8535 C C . HIS D 1 165 ? 20.773 33.847 -8.692 1.00 18.23 186 HIS D C 1
ATOM 8536 O O . HIS D 1 165 ? 19.945 34.695 -8.405 1.00 17.75 186 HIS D O 1
ATOM 8543 N N . ALA D 1 166 ? 20.689 33.050 -9.753 1.00 17.38 187 ALA D N 1
ATOM 8544 C CA . ALA D 1 166 ? 19.482 33.120 -10.618 1.00 17.35 187 ALA D CA 1
ATOM 8545 C C . ALA D 1 166 ? 19.283 31.805 -11.338 1.00 17.75 187 ALA D C 1
ATOM 8546 O O . ALA D 1 166 ? 20.165 30.963 -11.475 1.00 17.74 187 ALA D O 1
ATOM 8548 N N . VAL D 1 167 ? 18.028 31.586 -11.777 1.00 17.03 188 VAL D N 1
ATOM 8549 C CA . VAL D 1 167 ? 17.744 30.500 -12.768 1.00 18.30 188 VAL D CA 1
ATOM 8550 C C . VAL D 1 167 ? 17.204 31.216 -14.026 1.00 18.88 188 VAL D C 1
ATOM 8551 O O . VAL D 1 167 ? 16.387 32.113 -13.879 1.00 19.26 188 VAL D O 1
ATOM 8555 N N . VAL D 1 168 ? 17.750 30.885 -15.220 1.00 19.22 189 VAL D N 1
ATOM 8556 C CA . VAL D 1 168 ? 17.312 31.536 -16.456 1.00 20.42 189 VAL D CA 1
ATOM 8557 C C . VAL D 1 168 ? 16.789 30.462 -17.407 1.00 21.95 189 VAL D C 1
ATOM 8558 O O . VAL D 1 168 ? 17.295 29.343 -17.446 1.00 21.14 189 VAL D O 1
ATOM 8562 N N . LYS D 1 169 ? 15.746 30.796 -18.159 1.00 20.40 190 LYS D N 1
ATOM 8563 C CA . LYS D 1 169 ? 15.204 29.779 -19.027 1.00 23.55 190 LYS D CA 1
ATOM 8564 C C . LYS D 1 169 ? 16.051 29.692 -20.300 1.00 24.43 190 LYS D C 1
ATOM 8565 O O . LYS D 1 169 ? 16.316 30.723 -20.935 1.00 23.66 190 LYS D O 1
ATOM 8571 N N . GLU D 1 170 ? 16.595 28.496 -20.602 1.00 26.30 191 GLU D N 1
ATOM 8572 C CA . GLU D 1 170 ? 17.404 28.310 -21.851 1.00 28.04 191 GLU D CA 1
ATOM 8573 C C . GLU D 1 170 ? 16.994 26.997 -22.515 1.00 31.81 191 GLU D C 1
ATOM 8574 O O . GLU D 1 170 ? 17.014 25.962 -21.872 1.00 29.88 191 GLU D O 1
ATOM 8580 N N . ASN D 1 171 ? 16.591 27.081 -23.785 1.00 36.33 192 ASN D N 1
ATOM 8581 C CA . ASN D 1 171 ? 16.141 25.885 -24.570 1.00 38.19 192 ASN D CA 1
ATOM 8582 C C . ASN D 1 171 ? 15.241 24.972 -23.746 1.00 33.14 192 ASN D C 1
ATOM 8583 O O . ASN D 1 171 ? 15.453 23.759 -23.660 1.00 32.27 192 ASN D O 1
ATOM 8588 N N . GLY D 1 172 ? 14.251 25.563 -23.076 1.00 28.76 193 GLY D N 1
ATOM 8589 C CA . GLY D 1 172 ? 13.210 24.774 -22.524 1.00 28.51 193 GLY D CA 1
ATOM 8590 C C . GLY D 1 172 ? 13.428 24.408 -21.075 1.00 29.93 193 GLY D C 1
ATOM 8591 O O . GLY D 1 172 ? 12.496 23.916 -20.510 1.00 32.13 193 GLY D O 1
ATOM 8592 N N . GLN D 1 173 ? 14.661 24.620 -20.549 1.00 29.37 194 GLN D N 1
ATOM 8593 C CA . GLN D 1 173 ? 15.038 24.242 -19.158 1.00 29.44 194 GLN D CA 1
ATOM 8594 C C . GLN D 1 173 ? 15.367 25.490 -18.346 1.00 27.25 194 GLN D C 1
ATOM 8595 O O . GLN D 1 173 ? 15.814 26.490 -18.940 1.00 25.98 194 GLN D O 1
ATOM 8601 N N . GLY D 1 174 ? 15.214 25.418 -17.010 1.00 24.10 195 GLY D N 1
ATOM 8602 C CA . GLY D 1 174 ? 15.671 26.520 -16.182 1.00 23.64 195 GLY D CA 1
ATOM 8603 C C . GLY D 1 174 ? 17.103 26.185 -15.859 1.00 25.52 195 GLY D C 1
ATOM 8604 O O . GLY D 1 174 ? 17.328 25.132 -15.298 1.00 29.81 195 GLY D O 1
ATOM 8605 N N . VAL D 1 175 ? 18.070 27.009 -16.274 1.00 21.60 196 VAL D N 1
ATOM 8606 C CA . VAL D 1 175 ? 19.521 26.721 -16.091 1.00 22.26 196 VAL D CA 1
ATOM 8607 C C . VAL D 1 175 ? 19.976 27.585 -14.899 1.00 21.16 196 VAL D C 1
ATOM 8608 O O . VAL D 1 175 ? 19.837 28.791 -14.898 1.00 20.14 196 VAL D O 1
ATOM 8612 N N . TRP D 1 176 ? 20.559 26.929 -13.896 1.00 20.38 197 TRP D N 1
ATOM 8613 C CA . TRP D 1 176 ? 21.080 27.700 -12.706 1.00 21.83 197 TRP D CA 1
ATOM 8614 C C . TRP D 1 176 ? 22.285 28.524 -13.124 1.00 22.52 197 TRP D C 1
ATOM 8615 O O . TRP D 1 176 ? 23.197 28.032 -13.846 1.00 21.90 197 TRP D O 1
ATOM 8626 N N . LYS D 1 177 ? 22.309 29.795 -12.710 1.00 20.41 198 LYS D N 1
ATOM 8627 C CA . LYS D 1 177 ? 23.435 30.685 -12.844 1.00 19.92 198 LYS D CA 1
ATOM 8628 C C . LYS D 1 177 ? 23.949 30.919 -11.398 1.00 20.25 198 LYS D C 1
ATOM 8629 O O . LYS D 1 177 ? 23.340 31.661 -10.610 1.00 20.37 198 LYS D O 1
ATOM 8635 N N . ARG D 1 178 ? 25.054 30.193 -11.083 1.00 19.94 199 ARG D N 1
ATOM 8636 C CA A ARG D 1 178 ? 25.621 30.122 -9.724 0.25 19.91 199 ARG D CA 1
ATOM 8637 C CA B ARG D 1 178 ? 25.596 30.203 -9.704 0.25 20.06 199 ARG D CA 1
ATOM 8638 C CA C ARG D 1 178 ? 25.642 30.086 -9.716 0.50 20.23 199 ARG D CA 1
ATOM 8639 C C . ARG D 1 178 ? 26.838 31.032 -9.652 1.00 19.96 199 ARG D C 1
ATOM 8640 O O . ARG D 1 178 ? 27.551 31.177 -10.673 1.00 20.81 199 ARG D O 1
ATOM 8662 N N . PRO D 1 179 ? 27.078 31.645 -8.473 1.00 19.75 200 PRO D N 1
ATOM 8663 C CA . PRO D 1 179 ? 28.123 32.687 -8.376 1.00 19.64 200 PRO D CA 1
ATOM 8664 C C . PRO D 1 179 ? 29.508 32.101 -8.813 1.00 20.23 200 PRO D C 1
ATOM 8665 O O . PRO D 1 179 ? 30.276 32.843 -9.437 1.00 19.68 200 PRO D O 1
ATOM 8669 N N . LYS D 1 180 ? 29.780 30.830 -8.499 1.00 20.39 201 LYS D N 1
ATOM 8670 C CA A LYS D 1 180 ? 31.104 30.269 -8.807 0.20 21.53 201 LYS D CA 1
ATOM 8671 C CA B LYS D 1 180 ? 31.126 30.303 -8.815 0.80 21.32 201 LYS D CA 1
ATOM 8672 C C . LYS D 1 180 ? 31.247 29.935 -10.291 1.00 22.32 201 LYS D C 1
ATOM 8673 O O . LYS D 1 180 ? 32.379 29.756 -10.809 1.00 22.60 201 LYS D O 1
ATOM 8684 N N B MET D 1 181 ? 30.125 29.819 -10.991 0.38 21.41 202 MET D N 1
ATOM 8685 N N C MET D 1 181 ? 30.121 29.771 -10.967 0.62 21.41 202 MET D N 1
ATOM 8686 C CA B MET D 1 181 ? 30.192 29.639 -12.455 0.38 22.12 202 MET D CA 1
ATOM 8687 C CA C MET D 1 181 ? 30.152 29.621 -12.436 0.62 22.85 202 MET D CA 1
ATOM 8688 C C B MET D 1 181 ? 30.169 30.940 -13.238 0.38 21.57 202 MET D C 1
ATOM 8689 C C C MET D 1 181 ? 30.259 30.957 -13.170 0.62 21.90 202 MET D C 1
ATOM 8690 O O B MET D 1 181 ? 30.551 30.966 -14.428 0.38 21.24 202 MET D O 1
ATOM 8691 O O C MET D 1 181 ? 30.837 31.048 -14.256 0.62 21.93 202 MET D O 1
ATOM 8700 N N . TYR D 1 182 ? 29.663 31.999 -12.606 1.00 21.32 203 TYR D N 1
ATOM 8701 C CA . TYR D 1 182 ? 29.625 33.365 -13.207 1.00 20.71 203 TYR D CA 1
ATOM 8702 C C . TYR D 1 182 ? 30.213 34.410 -12.276 1.00 21.20 203 TYR D C 1
ATOM 8703 O O . TYR D 1 182 ? 29.525 35.318 -11.806 1.00 20.81 203 TYR D O 1
ATOM 8712 N N . PRO D 1 183 ? 31.485 34.262 -11.885 1.00 20.98 204 PRO D N 1
ATOM 8713 C CA . PRO D 1 183 ? 31.968 35.109 -10.773 1.00 21.63 204 PRO D CA 1
ATOM 8714 C C . PRO D 1 183 ? 32.063 36.620 -11.063 1.00 22.47 204 PRO D C 1
ATOM 8715 O O . PRO D 1 183 ? 31.785 37.428 -10.143 1.00 22.45 204 PRO D O 1
ATOM 8719 N N A GLN D 1 184 ? 32.365 37.049 -12.283 0.50 23.24 205 GLN D N 1
ATOM 8720 N N B GLN D 1 184 ? 32.356 36.966 -12.319 0.50 23.22 205 GLN D N 1
ATOM 8721 C CA A GLN D 1 184 ? 32.438 38.526 -12.453 0.50 23.80 205 GLN D CA 1
ATOM 8722 C CA B GLN D 1 184 ? 32.417 38.381 -12.729 0.50 24.33 205 GLN D CA 1
ATOM 8723 C C A GLN D 1 184 ? 31.037 39.146 -12.488 0.50 23.59 205 GLN D C 1
ATOM 8724 C C B GLN D 1 184 ? 31.086 39.039 -12.371 0.50 23.86 205 GLN D C 1
ATOM 8725 O O A GLN D 1 184 ? 30.862 40.379 -12.311 0.50 22.83 205 GLN D O 1
ATOM 8726 O O B GLN D 1 184 ? 31.013 40.141 -11.751 0.50 23.22 205 GLN D O 1
ATOM 8737 N N . GLU D 1 185 ? 30.026 38.316 -12.712 1.00 23.12 206 GLU D N 1
ATOM 8738 C CA . GLU D 1 185 ? 28.643 38.880 -12.706 1.00 24.20 206 GLU D CA 1
ATOM 8739 C C . GLU D 1 185 ? 27.991 38.693 -11.355 1.00 22.57 206 GLU D C 1
ATOM 8740 O O . GLU D 1 185 ? 27.054 39.398 -11.083 1.00 20.73 206 GLU D O 1
ATOM 8746 N N . GLN D 1 186 ? 28.431 37.701 -10.557 1.00 20.24 207 GLN D N 1
ATOM 8747 C CA . GLN D 1 186 ? 27.540 37.206 -9.459 1.00 19.81 207 GLN D CA 1
ATOM 8748 C C . GLN D 1 186 ? 28.269 36.969 -8.147 1.00 19.52 207 GLN D C 1
ATOM 8749 O O . GLN D 1 186 ? 27.596 36.760 -7.155 1.00 20.55 207 GLN D O 1
ATOM 8755 N N . LEU D 1 187 ? 29.605 36.920 -8.138 1.00 18.63 208 LEU D N 1
ATOM 8756 C CA . LEU D 1 187 ? 30.293 36.543 -6.914 1.00 19.59 208 LEU D CA 1
ATOM 8757 C C . LEU D 1 187 ? 30.953 37.771 -6.232 1.00 20.58 208 LEU D C 1
ATOM 8758 O O . LEU D 1 187 ? 31.715 38.508 -6.887 1.00 19.96 208 LEU D O 1
ATOM 8763 N N . ASN D 1 188 ? 30.645 37.973 -4.957 1.00 19.46 209 ASN D N 1
ATOM 8764 C CA . ASN D 1 188 ? 31.327 39.017 -4.173 1.00 20.33 209 ASN D CA 1
ATOM 8765 C C . ASN D 1 188 ? 31.809 38.472 -2.875 1.00 20.96 209 ASN D C 1
ATOM 8766 O O . ASN D 1 188 ? 31.087 37.711 -2.197 1.00 20.67 209 ASN D O 1
ATOM 8771 N N . LYS D 1 189 ? 33.076 38.812 -2.576 1.00 21.50 210 LYS D N 1
ATOM 8772 C CA . LYS D 1 189 ? 33.679 38.442 -1.271 1.00 20.89 210 LYS D CA 1
ATOM 8773 C C . LYS D 1 189 ? 34.216 39.699 -0.629 1.00 22.38 210 LYS D C 1
ATOM 8774 O O . LYS D 1 189 ? 34.665 40.585 -1.301 1.00 23.20 210 LYS D O 1
ATOM 8780 N N . TRP D 1 190 ? 34.141 39.763 0.703 1.00 21.83 211 TRP D N 1
ATOM 8781 C CA . TRP D 1 190 ? 34.790 40.867 1.447 1.00 22.53 211 TRP D CA 1
ATOM 8782 C C . TRP D 1 190 ? 35.328 40.342 2.749 1.00 23.18 211 TRP D C 1
ATOM 8783 O O . TRP D 1 190 ? 34.704 39.545 3.416 1.00 22.94 211 TRP D O 1
ATOM 8794 N N . ARG D 1 191 ? 36.539 40.752 3.102 1.00 24.06 212 ARG D N 1
ATOM 8795 C CA . ARG D 1 191 ? 37.148 40.350 4.380 1.00 23.61 212 ARG D CA 1
ATOM 8796 C C . ARG D 1 191 ? 37.041 41.523 5.403 1.00 23.77 212 ARG D C 1
ATOM 8797 O O . ARG D 1 191 ? 37.539 42.665 5.161 1.00 25.64 212 ARG D O 1
ATOM 8805 N N . ALA D 1 192 ? 36.424 41.254 6.567 1.00 23.29 213 ALA D N 1
ATOM 8806 C CA . ALA D 1 192 ? 36.239 42.289 7.590 1.00 23.76 213 ALA D CA 1
ATOM 8807 C C . ALA D 1 192 ? 37.521 42.425 8.435 1.00 25.25 213 ALA D C 1
ATOM 8808 O O . ALA D 1 192 ? 38.234 41.451 8.603 1.00 25.75 213 ALA D O 1
ATOM 8810 N N . PRO D 1 193 ? 37.713 43.592 9.051 1.00 27.03 214 PRO D N 1
ATOM 8811 C CA . PRO D 1 193 ? 38.799 43.703 10.048 1.00 27.78 214 PRO D CA 1
ATOM 8812 C C . PRO D 1 193 ? 38.299 43.347 11.445 1.00 28.73 214 PRO D C 1
ATOM 8813 O O . PRO D 1 193 ? 39.056 43.485 12.436 1.00 33.33 214 PRO D O 1
ATOM 8817 N N . TRP D 1 194 ? 37.040 42.928 11.551 1.00 26.35 215 TRP D N 1
ATOM 8818 C CA . TRP D 1 194 ? 36.424 42.502 12.800 1.00 26.02 215 TRP D CA 1
ATOM 8819 C C . TRP D 1 194 ? 35.776 41.171 12.658 1.00 26.15 215 TRP D C 1
ATOM 8820 O O . TRP D 1 194 ? 35.418 40.695 11.538 1.00 25.04 215 TRP D O 1
ATOM 8831 N N . ASP D 1 195 ? 35.497 40.566 13.804 1.00 26.60 216 ASP D N 1
ATOM 8832 C CA . ASP D 1 195 ? 34.899 39.241 13.804 1.00 24.88 216 ASP D CA 1
ATOM 8833 C C . ASP D 1 195 ? 33.366 39.455 13.778 1.00 24.02 216 ASP D C 1
ATOM 8834 O O . ASP D 1 195 ? 32.840 40.044 14.706 1.00 22.75 216 ASP D O 1
ATOM 8839 N N . PRO D 1 196 ? 32.638 38.976 12.717 1.00 22.61 217 PRO D N 1
ATOM 8840 C CA . PRO D 1 196 ? 31.199 39.403 12.598 1.00 22.78 217 PRO D CA 1
ATOM 8841 C C . PRO D 1 196 ? 30.349 38.815 13.710 1.00 22.92 217 PRO D C 1
ATOM 8842 O O . PRO D 1 196 ? 29.203 39.241 13.887 1.00 22.09 217 PRO D O 1
ATOM 8846 N N . SER D 1 197 ? 30.846 37.785 14.436 1.00 22.61 218 SER D N 1
ATOM 8847 C CA . SER D 1 197 ? 30.073 37.224 15.538 1.00 23.87 218 SER D CA 1
ATOM 8848 C C . SER D 1 197 ? 30.140 38.036 16.866 1.00 23.62 218 SER D C 1
ATOM 8849 O O . SER D 1 197 ? 29.424 37.758 17.835 1.00 24.51 218 SER D O 1
ATOM 8852 N N . LYS D 1 198 ? 31.004 39.036 16.923 1.00 24.71 219 LYS D N 1
ATOM 8853 C CA . LYS D 1 198 ? 31.297 39.755 18.202 1.00 24.98 219 LYS D CA 1
ATOM 8854 C C . LYS D 1 198 ? 30.481 41.041 18.465 1.00 24.34 219 LYS D C 1
ATOM 8855 O O . LYS D 1 198 ? 30.372 41.487 19.609 1.00 24.97 219 LYS D O 1
ATOM 8861 N N . ASP D 1 199 ? 29.850 41.560 17.404 1.00 23.33 220 ASP D N 1
ATOM 8862 C CA . ASP D 1 199 ? 29.108 42.830 17.457 1.00 23.34 220 ASP D CA 1
ATOM 8863 C C . ASP D 1 199 ? 28.138 42.898 16.287 1.00 21.54 220 ASP D C 1
ATOM 8864 O O . ASP D 1 199 ? 28.268 42.121 15.334 1.00 19.83 220 ASP D O 1
ATOM 8869 N N . PHE D 1 200 ? 27.142 43.742 16.442 1.00 23.02 221 PHE D N 1
ATOM 8870 C CA . PHE D 1 200 ? 26.234 44.069 15.325 1.00 22.26 221 PHE D CA 1
ATOM 8871 C C . PHE D 1 200 ? 27.004 44.910 14.297 1.00 21.54 221 PHE D C 1
ATOM 8872 O O . PHE D 1 200 ? 27.755 45.835 14.651 1.00 21.75 221 PHE D O 1
ATOM 8880 N N . HIS D 1 201 ? 26.744 44.664 13.027 1.00 21.04 222 HIS D N 1
ATOM 8881 C CA . HIS D 1 201 ? 27.197 45.532 11.922 1.00 20.20 222 HIS D CA 1
ATOM 8882 C C . HIS D 1 201 ? 26.061 45.727 10.928 1.00 20.51 222 HIS D C 1
ATOM 8883 O O . HIS D 1 201 ? 25.054 45.035 11.023 1.00 20.15 222 HIS D O 1
ATOM 8890 N N . ILE D 1 202 ? 26.170 46.747 10.043 1.00 20.06 223 ILE D N 1
ATOM 8891 C CA A ILE D 1 202 ? 25.036 47.167 9.220 0.50 19.21 223 ILE D CA 1
ATOM 8892 C CA B ILE D 1 202 ? 25.015 47.149 9.223 0.50 19.22 223 ILE D CA 1
ATOM 8893 C C . ILE D 1 202 ? 25.263 46.658 7.816 1.00 19.68 223 ILE D C 1
ATOM 8894 O O . ILE D 1 202 ? 26.260 47.029 7.192 1.00 20.36 223 ILE D O 1
ATOM 8903 N N . TYR D 1 203 ? 24.344 45.789 7.328 1.00 18.20 224 TYR D N 1
ATOM 8904 C CA . TYR D 1 203 ? 24.549 45.144 6.004 1.00 18.33 224 TYR D CA 1
ATOM 8905 C C . TYR D 1 203 ? 23.470 45.717 5.134 1.00 18.45 224 TYR D C 1
ATOM 8906 O O . TYR D 1 203 ? 22.274 45.621 5.497 1.00 20.10 224 TYR D O 1
ATOM 8915 N N . GLY D 1 204 ? 23.860 46.359 4.020 1.00 18.78 225 GLY D N 1
ATOM 8916 C CA . GLY D 1 204 ? 22.746 47.040 3.254 1.00 18.95 225 GLY D CA 1
ATOM 8917 C C . GLY D 1 204 ? 22.926 46.683 1.788 1.00 19.33 225 GLY D C 1
ATOM 8918 O O . GLY D 1 204 ? 24.037 46.296 1.354 1.00 19.58 225 GLY D O 1
ATOM 8919 N N . CYS D 1 205 ? 21.851 46.839 1.028 1.00 18.33 226 CYS D N 1
ATOM 8920 C CA . CYS D 1 205 ? 21.988 46.602 -0.412 1.00 18.52 226 CYS D CA 1
ATOM 8921 C C . CYS D 1 205 ? 20.995 47.527 -1.135 1.00 19.12 226 CYS D C 1
ATOM 8922 O O . CYS D 1 205 ? 19.827 47.623 -0.727 1.00 20.04 226 CYS D O 1
ATOM 8925 N N . GLU D 1 206 ? 21.494 48.218 -2.154 1.00 18.74 227 GLU D N 1
ATOM 8926 C CA . GLU D 1 206 ? 20.696 49.119 -2.968 1.00 19.97 227 GLU D CA 1
ATOM 8927 C C . GLU D 1 206 ? 20.468 48.454 -4.291 1.00 20.80 227 GLU D C 1
ATOM 8928 O O . GLU D 1 206 ? 21.439 48.015 -4.942 1.00 20.81 227 GLU D O 1
ATOM 8934 N N . VAL D 1 207 ? 19.183 48.282 -4.659 1.00 19.62 228 VAL D N 1
ATOM 8935 C CA . VAL D 1 207 ? 18.845 47.479 -5.838 1.00 20.71 228 VAL D CA 1
ATOM 8936 C C . VAL D 1 207 ? 18.057 48.409 -6.778 1.00 20.10 228 VAL D C 1
ATOM 8937 O O . VAL D 1 207 ? 16.980 48.878 -6.430 1.00 20.41 228 VAL D O 1
ATOM 8941 N N . ASN D 1 208 ? 18.568 48.630 -7.984 1.00 21.15 229 ASN D N 1
ATOM 8942 C CA . ASN D 1 208 ? 17.781 49.330 -8.981 1.00 21.12 229 ASN D CA 1
ATOM 8943 C C . ASN D 1 208 ? 17.804 48.555 -10.333 1.00 22.42 229 ASN D C 1
ATOM 8944 O O . ASN D 1 208 ? 18.399 47.485 -10.450 1.00 21.67 229 ASN D O 1
ATOM 8949 N N . GLN D 1 209 ? 17.099 49.069 -11.345 1.00 23.45 230 GLN D N 1
ATOM 8950 C CA . GLN D 1 209 ? 16.954 48.367 -12.602 1.00 24.22 230 GLN D CA 1
ATOM 8951 C C . GLN D 1 209 ? 18.328 48.175 -13.261 1.00 24.80 230 GLN D C 1
ATOM 8952 O O . GLN D 1 209 ? 18.432 47.321 -14.157 1.00 25.39 230 GLN D O 1
ATOM 8958 N N . ASN D 1 210 ? 19.329 48.989 -12.902 1.00 22.82 231 ASN D N 1
ATOM 8959 C CA . ASN D 1 210 ? 20.631 48.934 -13.563 1.00 23.69 231 ASN D CA 1
ATOM 8960 C C . ASN D 1 210 ? 21.724 48.290 -12.789 1.00 23.08 231 ASN D C 1
ATOM 8961 O O . ASN D 1 210 ? 22.617 47.638 -13.405 1.00 24.08 231 ASN D O 1
ATOM 8966 N N . GLU D 1 211 ? 21.728 48.439 -11.464 1.00 23.11 232 GLU D N 1
ATOM 8967 C CA . GLU D 1 211 ? 22.856 47.919 -10.685 1.00 23.05 232 GLU D CA 1
ATOM 8968 C C . GLU D 1 211 ? 22.405 47.454 -9.309 1.00 21.41 232 GLU D C 1
ATOM 8969 O O . GLU D 1 211 ? 21.365 47.867 -8.834 1.00 20.84 232 GLU D O 1
ATOM 8975 N N . ILE D 1 212 ? 23.234 46.652 -8.681 1.00 20.45 233 ILE D N 1
ATOM 8976 C CA . ILE D 1 212 ? 23.008 46.241 -7.285 1.00 19.77 233 ILE D CA 1
ATOM 8977 C C . ILE D 1 212 ? 24.304 46.669 -6.574 1.00 19.50 233 ILE D C 1
ATOM 8978 O O . ILE D 1 212 ? 25.408 46.372 -7.034 1.00 21.26 233 ILE D O 1
ATOM 8983 N N . ILE D 1 213 ? 24.197 47.323 -5.387 1.00 20.16 234 ILE D N 1
ATOM 8984 C CA . ILE D 1 213 ? 25.372 47.830 -4.672 1.00 19.94 234 ILE D CA 1
ATOM 8985 C C . ILE D 1 213 ? 25.253 47.377 -3.244 1.00 20.68 234 ILE D C 1
ATOM 8986 O O . ILE D 1 213 ? 24.171 47.504 -2.642 1.00 20.42 234 ILE D O 1
ATOM 8991 N N . TRP D 1 214 ? 26.348 46.819 -2.707 1.00 19.11 235 TRP D N 1
ATOM 8992 C CA . TRP D 1 214 ? 26.346 46.304 -1.340 1.00 19.39 235 TRP D CA 1
ATOM 8993 C C . TRP D 1 214 ? 27.122 47.216 -0.441 1.00 20.35 235 TRP D C 1
ATOM 8994 O O . TRP D 1 214 ? 28.180 47.757 -0.835 1.00 21.26 235 TRP D O 1
ATOM 9005 N N . TYR D 1 215 ? 26.681 47.326 0.813 1.00 19.95 236 TYR D N 1
ATOM 9006 C CA . TYR D 1 215 ? 27.325 48.222 1.796 1.00 21.26 236 TYR D CA 1
ATOM 9007 C C . TYR D 1 215 ? 27.554 47.472 3.088 1.00 20.92 236 TYR D C 1
ATOM 9008 O O . TYR D 1 215 ? 26.694 46.679 3.498 1.00 21.96 236 TYR D O 1
ATOM 9017 N N . VAL D 1 216 ? 28.719 47.698 3.772 1.00 21.08 237 VAL D N 1
ATOM 9018 C CA . VAL D 1 216 ? 28.873 47.138 5.142 1.00 20.47 237 VAL D CA 1
ATOM 9019 C C . VAL D 1 216 ? 29.283 48.288 6.033 1.00 21.31 237 VAL D C 1
ATOM 9020 O O . VAL D 1 216 ? 30.221 49.001 5.678 1.00 21.24 237 VAL D O 1
ATOM 9024 N N . ASP D 1 217 ? 28.591 48.522 7.155 1.00 20.79 238 ASP D N 1
ATOM 9025 C CA . ASP D 1 217 ? 28.857 49.758 7.976 1.00 23.50 238 ASP D CA 1
ATOM 9026 C C . ASP D 1 217 ? 29.003 51.060 7.161 1.00 25.35 238 ASP D C 1
ATOM 9027 O O . ASP D 1 217 ? 29.909 51.896 7.421 1.00 26.31 238 ASP D O 1
ATOM 9032 N N . GLY D 1 218 ? 28.134 51.234 6.193 1.00 23.81 239 GLY D N 1
ATOM 9033 C CA . GLY D 1 218 ? 28.025 52.477 5.493 1.00 25.00 239 GLY D CA 1
ATOM 9034 C C . GLY D 1 218 ? 29.071 52.673 4.408 1.00 25.86 239 GLY D C 1
ATOM 9035 O O . GLY D 1 218 ? 29.205 53.795 3.914 1.00 27.23 239 GLY D O 1
ATOM 9036 N N . VAL D 1 219 ? 29.827 51.640 4.064 1.00 23.61 240 VAL D N 1
ATOM 9037 C CA . VAL D 1 219 ? 30.896 51.714 3.031 1.00 25.21 240 VAL D CA 1
ATOM 9038 C C . VAL D 1 219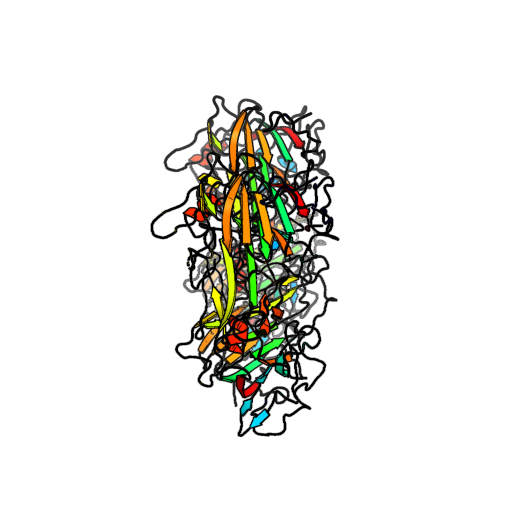 ? 30.599 50.786 1.906 1.00 25.51 240 VAL D C 1
ATOM 9039 O O . VAL D 1 219 ? 30.304 49.628 2.171 1.00 25.01 240 VAL D O 1
ATOM 9043 N N . GLU D 1 220 ? 30.655 51.275 0.665 1.00 24.86 241 GLU D N 1
ATOM 9044 C CA . GLU D 1 220 ? 30.323 50.336 -0.453 1.00 24.65 241 GLU D CA 1
ATOM 9045 C C . GLU D 1 220 ? 31.435 49.288 -0.524 1.00 26.08 241 GLU D C 1
ATOM 9046 O O . GLU D 1 220 ? 32.623 49.672 -0.556 1.00 26.02 241 GLU D O 1
ATOM 9052 N N . VAL D 1 221 ? 31.062 48.003 -0.595 1.00 25.29 242 VAL D N 1
ATOM 9053 C CA . VAL D 1 221 ? 31.996 46.868 -0.669 1.00 23.33 242 VAL D CA 1
ATOM 9054 C C . VAL D 1 221 ? 31.893 46.071 -2.033 1.00 23.81 242 VAL D C 1
ATOM 9055 O O . VAL D 1 221 ? 32.843 45.317 -2.393 1.00 22.33 242 VAL D O 1
ATOM 9059 N N . ALA D 1 222 ? 30.805 46.243 -2.822 1.00 22.50 243 ALA D N 1
ATOM 9060 C CA . ALA D 1 222 ? 30.652 45.524 -4.069 1.00 22.22 243 ALA D CA 1
ATOM 9061 C C . ALA D 1 222 ? 29.607 46.148 -4.881 1.00 23.53 243 ALA D C 1
ATOM 9062 O O . ALA D 1 222 ? 28.727 46.838 -4.343 1.00 24.12 243 ALA D O 1
ATOM 9064 N N . ARG D 1 223 ? 29.672 45.932 -6.203 1.00 24.29 244 ARG D N 1
ATOM 9065 C CA . ARG D 1 223 ? 28.603 46.391 -7.057 1.00 23.68 244 ARG D CA 1
ATOM 9066 C C . ARG D 1 223 ? 28.529 45.508 -8.291 1.00 22.98 244 ARG D C 1
ATOM 9067 O O . ARG D 1 223 ? 29.550 45.053 -8.785 1.00 22.42 244 ARG D O 1
ATOM 9075 N N . LYS D 1 224 ? 27.336 45.248 -8.777 1.00 21.25 245 LYS D N 1
ATOM 9076 C CA . LYS D 1 224 ? 27.202 44.370 -9.996 1.00 21.52 245 LYS D CA 1
ATOM 9077 C C . LYS D 1 224 ? 26.115 44.913 -10.880 1.00 21.37 245 LYS D C 1
ATOM 9078 O O . LYS D 1 224 ? 25.109 45.431 -10.377 1.00 21.90 245 LYS D O 1
ATOM 9084 N N . PRO D 1 225 ? 26.251 44.754 -12.207 1.00 21.87 246 PRO D N 1
ATOM 9085 C CA . PRO D 1 225 ? 25.119 45.151 -13.065 1.00 21.93 246 PRO D CA 1
ATOM 9086 C C . PRO D 1 225 ? 23.887 44.260 -12.794 1.00 22.09 246 PRO D C 1
ATOM 9087 O O . PRO D 1 225 ? 24.025 43.028 -12.424 1.00 23.11 246 PRO D O 1
ATOM 9091 N N . ASN D 1 226 ? 22.681 44.846 -12.842 1.00 22.60 247 ASN D N 1
ATOM 9092 C CA . ASN D 1 226 ? 21.475 44.066 -12.599 1.00 22.62 247 ASN D CA 1
ATOM 9093 C C . ASN D 1 226 ? 20.955 43.350 -13.830 1.00 23.45 247 ASN D C 1
ATOM 9094 O O . ASN D 1 226 ? 20.034 43.826 -14.529 1.00 23.19 247 ASN D O 1
ATOM 9099 N N . LYS D 1 227 ? 21.522 42.196 -14.099 1.00 22.53 248 LYS D N 1
ATOM 9100 C CA . LYS D 1 227 ? 21.185 41.468 -15.278 1.00 24.36 248 LYS D CA 1
ATOM 9101 C C . LYS D 1 227 ? 19.870 40.671 -15.108 1.00 24.19 248 LYS D C 1
ATOM 9102 O O . LYS D 1 227 ? 19.043 40.745 -15.998 1.00 26.07 248 LYS D O 1
ATOM 9108 N N . TYR D 1 228 ? 19.656 39.999 -13.988 1.00 23.20 249 TYR D N 1
ATOM 9109 C CA . TYR D 1 228 ? 18.537 39.012 -13.899 1.00 23.11 249 TYR D CA 1
ATOM 9110 C C . TYR D 1 228 ? 17.775 39.194 -12.583 1.00 25.23 249 TYR D C 1
ATOM 9111 O O . TYR D 1 228 ? 17.236 38.184 -11.986 1.00 30.89 249 TYR D O 1
ATOM 9120 N N . TRP D 1 229 ? 17.894 40.351 -11.959 1.00 22.27 250 TRP D N 1
ATOM 9121 C CA . TRP D 1 229 ? 17.302 40.431 -10.606 1.00 21.11 250 TRP D CA 1
ATOM 9122 C C . TRP D 1 229 ? 16.211 41.486 -10.686 1.00 21.90 250 TRP D C 1
ATOM 9123 O O . TRP D 1 229 ? 16.250 42.477 -9.997 1.00 22.46 250 TRP D O 1
ATOM 9134 N N . HIS D 1 230 ? 15.207 41.190 -11.499 1.00 21.78 251 HIS D N 1
ATOM 9135 C CA . HIS D 1 230 ? 14.077 42.132 -11.667 1.00 22.01 251 HIS D CA 1
ATOM 9136 C C . HIS D 1 230 ? 12.766 41.479 -11.175 1.00 23.46 251 HIS D C 1
ATOM 9137 O O . HIS D 1 230 ? 11.692 42.052 -11.362 1.00 27.65 251 HIS D O 1
ATOM 9144 N N . ARG D 1 231 ? 12.825 40.352 -10.505 1.00 21.11 252 ARG D N 1
ATOM 9145 C CA . ARG D 1 231 ? 11.595 39.656 -10.155 1.00 21.53 252 ARG D CA 1
ATOM 9146 C C . ARG D 1 231 ? 11.239 40.085 -8.745 1.00 21.95 252 ARG D C 1
ATOM 9147 O O . ARG D 1 231 ? 12.099 40.525 -8.056 1.00 21.62 252 ARG D O 1
ATOM 9155 N N . PRO D 1 232 ? 9.966 40.053 -8.367 1.00 21.45 253 PRO D N 1
ATOM 9156 C CA . PRO D 1 232 ? 9.569 40.368 -6.956 1.00 20.88 253 PRO D CA 1
ATOM 9157 C C . PRO D 1 232 ? 10.137 39.402 -5.967 1.00 20.26 253 PRO D C 1
ATOM 9158 O O . PRO D 1 232 ? 10.143 38.189 -6.199 1.00 20.33 253 PRO D O 1
ATOM 9162 N N . MET D 1 233 ? 10.774 39.965 -4.907 1.00 20.08 254 MET D N 1
ATOM 9163 C CA . MET D 1 233 ? 11.486 39.099 -3.945 1.00 19.32 254 MET D CA 1
ATOM 9164 C C . MET D 1 233 ? 11.006 39.368 -2.503 1.00 19.41 254 MET D C 1
ATOM 9165 O O . MET D 1 233 ? 10.708 40.526 -2.179 1.00 19.89 254 MET D O 1
ATOM 9170 N N . ASN D 1 234 ? 10.966 38.307 -1.684 1.00 19.02 255 ASN D N 1
ATOM 9171 C CA . ASN D 1 234 ? 10.642 38.461 -0.252 1.00 18.73 255 ASN D CA 1
ATOM 9172 C C . ASN D 1 234 ? 11.944 38.815 0.497 1.00 18.51 255 ASN D C 1
ATOM 9173 O O . ASN D 1 234 ? 13.084 38.302 0.154 1.00 20.06 255 ASN D O 1
ATOM 9178 N N . VAL D 1 235 ? 11.789 39.563 1.582 1.00 18.03 256 VAL D N 1
ATOM 9179 C CA . VAL D 1 235 ? 12.980 40.015 2.366 1.00 17.66 256 VAL D CA 1
ATOM 9180 C C . VAL D 1 235 ? 13.148 39.002 3.525 1.00 17.76 256 VAL D C 1
ATOM 9181 O O . VAL D 1 235 ? 12.200 38.703 4.290 1.00 17.88 256 VAL D O 1
ATOM 9185 N N . THR D 1 236 ? 14.387 38.473 3.697 1.00 17.13 257 THR D N 1
ATOM 9186 C CA . THR D 1 236 ? 14.576 37.236 4.477 1.00 18.06 257 THR D CA 1
ATOM 9187 C C . THR D 1 236 ? 15.817 37.457 5.394 1.00 17.96 257 THR D C 1
ATOM 9188 O O . THR D 1 236 ? 16.868 37.862 4.889 1.00 17.93 257 THR D O 1
ATOM 9192 N N . LEU D 1 237 ? 15.694 37.027 6.654 1.00 17.57 258 LEU D N 1
ATOM 9193 C CA . LEU D 1 237 ? 16.854 36.858 7.570 1.00 18.26 258 LEU D CA 1
ATOM 9194 C C . LEU D 1 237 ? 16.759 35.417 8.062 1.00 18.10 258 LEU D C 1
ATOM 9195 O O . LEU D 1 237 ? 15.689 34.979 8.582 1.00 18.69 258 LEU D O 1
ATOM 9200 N N . SER D 1 238 ? 17.843 34.657 7.952 1.00 17.49 259 SER D N 1
ATOM 9201 C CA . SER D 1 238 ? 17.713 33.265 8.401 1.00 17.66 259 SER D CA 1
ATOM 9202 C C . SER D 1 238 ? 19.053 32.759 8.806 1.00 17.85 259 SER D C 1
ATOM 9203 O O . SER D 1 238 ? 20.110 33.282 8.346 1.00 19.12 259 SER D O 1
ATOM 9206 N N . LEU D 1 239 ? 19.052 31.694 9.570 1.00 18.67 260 LEU D N 1
ATOM 9207 C CA . LEU D 1 239 ? 20.345 31.061 9.980 1.00 18.15 260 LEU D CA 1
ATOM 9208 C C . LEU D 1 239 ? 20.427 29.677 9.288 1.00 19.00 260 LEU D C 1
ATOM 9209 O O . LEU D 1 239 ? 19.630 28.783 9.555 1.00 21.37 260 LEU D O 1
ATOM 9214 N N . GLY D 1 240 ? 21.408 29.505 8.392 1.00 19.51 261 GLY D N 1
ATOM 9215 C CA . GLY D 1 240 ? 21.519 28.246 7.582 1.00 20.70 261 GLY D CA 1
ATOM 9216 C C . GLY D 1 240 ? 22.520 27.350 8.299 1.00 21.07 261 GLY D C 1
ATOM 9217 O O . GLY D 1 240 ? 23.264 27.811 9.188 1.00 21.18 261 GLY D O 1
ATOM 9218 N N . LEU D 1 241 ? 22.468 26.064 7.929 1.00 22.23 262 LEU D N 1
ATOM 9219 C CA . LEU D 1 241 ? 23.426 25.043 8.454 1.00 23.01 262 LEU D CA 1
ATOM 9220 C C . LEU D 1 241 ? 24.567 24.881 7.451 1.00 23.91 262 LEU D C 1
ATOM 9221 O O . LEU D 1 241 ? 24.363 24.987 6.208 1.00 24.10 262 LEU D O 1
ATOM 9226 N N . ARG D 1 242 ? 25.767 24.609 7.936 1.00 22.23 263 ARG D N 1
ATOM 9227 C CA . ARG D 1 242 ? 26.954 24.492 7.020 1.00 23.51 263 ARG D CA 1
ATOM 9228 C C . ARG D 1 242 ? 27.824 23.364 7.574 1.00 24.96 263 ARG D C 1
ATOM 9229 O O . ARG D 1 242 ? 27.490 22.757 8.591 1.00 26.15 263 ARG D O 1
ATOM 9237 N N . LYS D 1 243 ? 28.894 23.120 6.858 1.00 27.07 264 LYS D N 1
ATOM 9238 C CA A LYS D 1 243 ? 29.915 22.153 7.282 0.50 27.66 264 LYS D CA 1
ATOM 9239 C CA B LYS D 1 243 ? 29.888 22.132 7.311 0.50 27.39 264 LYS D CA 1
ATOM 9240 C C . LYS D 1 243 ? 30.348 22.550 8.713 1.00 28.34 264 LYS D C 1
ATOM 9241 O O . LYS D 1 243 ? 30.547 23.727 8.978 1.00 27.27 264 LYS D O 1
ATOM 9252 N N . PRO D 1 244 ? 30.580 21.581 9.614 1.00 28.32 265 PRO D N 1
ATOM 9253 C CA . PRO D 1 244 ? 30.610 20.090 9.381 1.00 28.11 265 PRO D CA 1
ATOM 9254 C C . PRO D 1 244 ? 29.259 19.337 9.462 1.00 29.75 265 PRO D C 1
ATOM 9255 O O . PRO D 1 244 ? 29.243 18.093 9.536 1.00 30.19 265 PRO D O 1
ATOM 9259 N N . PHE D 1 245 ? 28.109 20.025 9.433 1.00 26.87 266 PHE D N 1
ATOM 9260 C CA . PHE D 1 245 ? 26.815 19.406 9.720 1.00 28.63 266 PHE D CA 1
ATOM 9261 C C . PHE D 1 245 ? 26.072 18.995 8.461 1.00 30.01 266 PHE D C 1
ATOM 9262 O O . PHE D 1 245 ? 24.984 18.472 8.515 1.00 33.99 266 PHE D O 1
ATOM 9270 N N . VAL D 1 246 ? 26.691 19.297 7.344 1.00 31.16 267 VAL D N 1
ATOM 9271 C CA . VAL D 1 246 ? 26.154 18.981 6.002 1.00 36.48 267 VAL D CA 1
ATOM 9272 C C . VAL D 1 246 ? 27.297 18.652 5.065 1.00 40.07 267 VAL D C 1
ATOM 9273 O O . VAL D 1 246 ? 28.416 19.178 5.207 1.00 42.06 267 VAL D O 1
ATOM 9277 N N . LYS D 1 247 ? 26.981 17.820 4.070 1.00 41.66 268 LYS D N 1
ATOM 9278 C CA . LYS D 1 247 ? 27.945 17.489 3.042 1.00 45.81 268 LYS D CA 1
ATOM 9279 C C . LYS D 1 247 ? 27.421 17.882 1.645 1.00 44.46 268 LYS D C 1
ATOM 9280 O O . LYS D 1 247 ? 26.239 17.660 1.334 1.00 42.53 268 LYS D O 1
ATOM 9286 N N . PHE D 1 248 ? 28.324 18.457 0.854 1.00 44.61 269 PHE D N 1
ATOM 9287 C CA . PHE D 1 248 ? 28.027 18.958 -0.515 1.00 48.37 269 PHE D CA 1
ATOM 9288 C C . PHE D 1 248 ? 28.231 17.914 -1.614 1.00 53.24 269 PHE D C 1
ATOM 9289 O O . PHE D 1 248 ? 29.327 17.334 -1.798 1.00 53.40 269 PHE D O 1
ATOM 9297 N N . PHE D 1 249 ? 27.152 17.703 -2.364 1.00 53.80 270 PHE D N 1
ATOM 9298 C CA . PHE D 1 249 ? 27.201 16.912 -3.597 1.00 54.56 270 PHE D CA 1
ATOM 9299 C C . PHE D 1 249 ? 25.932 17.164 -4.355 1.00 55.55 270 PHE D C 1
ATOM 9300 O O . PHE D 1 249 ? 24.929 17.627 -3.776 1.00 53.27 270 PHE D O 1
ATOM 9308 N N . ASP D 1 250 ? 25.994 16.905 -5.662 1.00 59.50 271 ASP D N 1
ATOM 9309 C CA . ASP D 1 250 ? 24.867 17.138 -6.549 1.00 60.38 271 ASP D CA 1
ATOM 9310 C C . ASP D 1 250 ? 24.270 18.513 -6.296 1.00 53.28 271 ASP D C 1
ATOM 9311 O O . ASP D 1 250 ? 23.063 18.688 -6.244 1.00 52.34 271 ASP D O 1
ATOM 9316 N N . ASN D 1 251 ? 25.138 19.489 -6.099 1.00 52.26 272 ASN D N 1
ATOM 9317 C CA . ASN D 1 251 ? 24.747 20.891 -6.001 1.00 54.07 272 ASN D CA 1
ATOM 9318 C C . ASN D 1 251 ? 23.927 21.427 -4.810 1.00 52.79 272 ASN D C 1
ATOM 9319 O O . ASN D 1 251 ? 23.425 22.572 -4.900 1.00 52.40 272 ASN D O 1
ATOM 9324 N N . LYS D 1 252 ? 23.781 20.651 -3.716 1.00 51.09 273 LYS D N 1
ATOM 9325 C CA A LYS D 1 252 ? 23.080 21.088 -2.489 0.50 49.47 273 LYS D CA 1
ATOM 9326 C CA B LYS D 1 252 ? 23.244 21.246 -2.467 0.50 50.20 273 LYS D CA 1
ATOM 9327 C C . LYS D 1 252 ? 23.760 20.542 -1.219 1.00 49.09 273 LYS D C 1
ATOM 9328 O O . LYS D 1 252 ? 24.371 19.446 -1.287 1.00 50.68 273 LYS D O 1
ATOM 9339 N N . ASN D 1 253 ? 23.615 21.270 -0.107 1.00 50.31 274 ASN D N 1
ATOM 9340 C CA A ASN D 1 253 ? 23.823 20.747 1.249 0.50 47.17 274 ASN D CA 1
ATOM 9341 C CA B ASN D 1 253 ? 23.898 20.700 1.198 0.50 45.52 274 ASN D CA 1
ATOM 9342 C C . ASN D 1 253 ? 22.934 19.533 1.470 1.00 46.80 274 ASN D C 1
ATOM 9343 O O . ASN D 1 253 ? 21.712 19.603 1.207 1.00 50.77 274 ASN D O 1
ATOM 9352 N N . ASN D 1 254 ? 23.518 18.434 1.929 1.00 43.44 275 ASN D N 1
ATOM 9353 C CA . ASN D 1 254 ? 22.785 17.224 2.342 1.00 41.58 275 ASN D CA 1
ATOM 9354 C C . ASN D 1 254 ? 23.068 16.972 3.830 1.00 37.05 275 ASN D C 1
ATOM 9355 O O . ASN D 1 254 ? 24.203 17.084 4.243 1.00 34.06 275 ASN D O 1
ATOM 9360 N N . ALA D 1 255 ? 22.030 16.651 4.585 1.00 35.23 276 ALA D N 1
ATOM 9361 C CA . ALA D 1 255 ? 22.195 16.399 6.029 1.00 38.46 276 ALA D CA 1
ATOM 9362 C C . ALA D 1 255 ? 23.071 15.144 6.273 1.00 41.71 276 ALA D C 1
ATOM 9363 O O . ALA D 1 255 ? 22.894 14.118 5.587 1.00 42.56 276 ALA D O 1
ATOM 9365 N N . ILE D 1 256 ? 24.007 15.299 7.217 1.00 41.49 277 ILE D N 1
ATOM 9366 C CA . ILE D 1 256 ? 24.856 14.237 7.896 1.00 44.57 277 ILE D CA 1
ATOM 9367 C C . ILE D 1 256 ? 24.161 13.904 9.236 1.00 44.24 277 ILE D C 1
ATOM 9368 O O . ILE D 1 256 ? 23.662 14.826 9.900 1.00 39.67 277 ILE D O 1
ATOM 9373 N N . ASN D 1 257 ? 24.132 12.633 9.666 1.00 41.10 278 ASN D N 1
ATOM 9374 C CA . ASN D 1 257 ? 23.848 12.324 11.082 1.00 40.54 278 ASN D CA 1
ATOM 9375 C C . ASN D 1 257 ? 24.999 12.962 11.899 1.00 42.10 278 ASN D C 1
ATOM 9376 O O . ASN D 1 257 ? 26.169 12.537 11.774 1.00 40.57 278 ASN D O 1
ATOM 9381 N N . PRO D 1 258 ? 24.684 13.995 12.716 1.00 38.85 279 PRO D N 1
ATOM 9382 C CA . PRO D 1 258 ? 25.824 14.652 13.356 1.00 37.17 279 PRO D CA 1
ATOM 9383 C C . PRO D 1 258 ? 26.561 13.751 14.339 1.00 39.78 279 PRO D C 1
ATOM 9384 O O . PRO D 1 258 ? 27.730 13.982 14.635 1.00 39.88 279 PRO D O 1
ATOM 9388 N N . GLU D 1 259 ? 25.879 12.713 14.831 1.00 40.63 280 GLU D N 1
ATOM 9389 C CA . GLU D 1 259 ? 26.455 11.842 15.849 1.00 40.06 280 GLU D CA 1
ATOM 9390 C C . GLU D 1 259 ? 27.305 10.772 15.253 1.00 40.13 280 GLU D C 1
ATOM 9391 O O . GLU D 1 259 ? 27.892 9.995 16.001 1.00 39.80 280 GLU D O 1
ATOM 9397 N N . THR D 1 260 ? 27.374 10.700 13.936 1.00 38.35 281 THR D N 1
ATOM 9398 C CA . THR D 1 260 ? 28.253 9.711 13.315 1.00 40.30 281 THR D CA 1
ATOM 9399 C C . THR D 1 260 ? 29.446 10.284 12.536 1.00 40.15 281 THR D C 1
ATOM 9400 O O . THR D 1 260 ? 30.132 9.547 11.847 1.00 37.29 281 THR D O 1
ATOM 9404 N N . ASP D 1 261 ? 29.732 11.583 12.688 1.00 36.83 282 ASP D N 1
ATOM 9405 C CA . ASP D 1 261 ? 30.935 12.206 12.082 1.00 38.54 282 ASP D CA 1
ATOM 9406 C C . ASP D 1 261 ? 31.741 12.924 13.157 1.00 38.95 282 ASP D C 1
ATOM 9407 O O . ASP D 1 261 ? 31.136 13.687 13.958 1.00 37.13 282 ASP D O 1
ATOM 9412 N N . ALA D 1 262 ? 33.073 12.697 13.202 1.00 37.86 283 ALA D N 1
ATOM 9413 C CA . ALA D 1 262 ? 33.893 13.213 14.306 1.00 36.22 283 ALA D CA 1
ATOM 9414 C C . ALA D 1 262 ? 33.746 14.705 14.507 1.00 35.76 283 ALA D C 1
ATOM 9415 O O . ALA D 1 262 ? 33.503 15.104 15.631 1.00 36.65 283 ALA D O 1
ATOM 9417 N N . LYS D 1 263 ? 33.881 15.502 13.443 1.00 38.38 284 LYS D N 1
ATOM 9418 C CA . LYS D 1 263 ? 33.851 16.982 13.570 1.00 39.97 284 LYS D CA 1
ATOM 9419 C C . LYS D 1 263 ? 32.480 17.508 13.935 1.00 36.80 284 LYS D C 1
ATOM 9420 O O . LYS D 1 263 ? 32.351 18.413 14.785 1.00 36.59 284 LYS D O 1
ATOM 9426 N N . ALA D 1 264 ? 31.456 16.960 13.285 1.00 34.18 285 ALA D N 1
ATOM 9427 C CA . ALA D 1 264 ? 30.078 17.323 13.669 1.00 34.10 285 ALA D CA 1
ATOM 9428 C C . ALA D 1 264 ? 29.726 16.923 15.103 1.00 33.19 285 ALA D C 1
ATOM 9429 O O . ALA D 1 264 ? 29.200 17.730 15.882 1.00 33.34 285 ALA D O 1
ATOM 9431 N N . ARG D 1 265 ? 30.136 15.728 15.517 1.00 30.37 286 ARG D N 1
ATOM 9432 C CA . ARG D 1 265 ? 29.969 15.294 16.894 1.00 32.16 286 ARG D CA 1
ATOM 9433 C C . ARG D 1 265 ? 30.577 16.233 17.921 1.00 34.09 286 ARG D C 1
ATOM 9434 O O . ARG D 1 265 ? 29.965 16.549 18.962 1.00 35.04 286 ARG D O 1
ATOM 9442 N N . GLU D 1 266 ? 31.775 16.721 17.641 1.00 36.22 287 GLU D N 1
ATOM 9443 C CA . GLU D 1 266 ? 32.419 17.526 18.640 1.00 40.15 287 GLU D CA 1
ATOM 9444 C C . GLU D 1 266 ? 31.865 18.944 18.655 1.00 39.07 287 GLU D C 1
ATOM 9445 O O . GLU D 1 266 ? 31.835 19.608 19.725 1.00 37.18 287 GLU D O 1
ATOM 9451 N N . LYS D 1 267 ? 31.367 19.380 17.497 1.00 34.53 288 LYS D N 1
ATOM 9452 C CA . LYS D 1 267 ? 30.684 20.703 17.403 1.00 36.17 288 LYS D CA 1
ATOM 9453 C C . LYS D 1 267 ? 29.296 20.743 17.993 1.00 34.40 288 LYS D C 1
ATOM 9454 O O . LYS D 1 267 ? 28.809 21.854 18.266 1.00 30.63 288 LYS D O 1
ATOM 9460 N N . LEU D 1 268 ? 28.646 19.578 18.196 1.00 34.79 289 LEU D N 1
ATOM 9461 C CA . LEU D 1 268 ? 27.341 19.520 18.880 1.00 34.55 289 LEU D CA 1
ATOM 9462 C C . LEU D 1 268 ? 27.306 20.208 20.227 1.00 35.87 289 LEU D C 1
ATOM 9463 O O . LEU D 1 268 ? 26.256 20.712 20.621 1.00 37.22 289 LEU D O 1
ATOM 9468 N N A SER D 1 269 ? 28.427 20.189 20.946 0.50 34.53 290 SER D N 1
ATOM 9469 N N B SER D 1 269 ? 28.449 20.208 20.924 0.50 35.01 290 SER D N 1
ATOM 9470 C CA A SER D 1 269 ? 28.521 20.912 22.207 0.50 33.12 290 SER D CA 1
ATOM 9471 C CA B SER D 1 269 ? 28.673 20.944 22.184 0.50 33.77 290 SER D CA 1
ATOM 9472 C C A SER D 1 269 ? 28.166 22.384 22.053 0.50 32.36 290 SER D C 1
ATOM 9473 C C B SER D 1 269 ? 28.484 22.452 22.090 0.50 32.55 290 SER D C 1
ATOM 9474 O O A SER D 1 269 ? 27.600 22.961 22.984 0.50 31.78 290 SER D O 1
ATOM 9475 O O B SER D 1 269 ? 28.419 23.151 23.106 0.50 31.29 290 SER D O 1
ATOM 9480 N N . ASP D 1 270 ? 28.433 22.948 20.858 1.00 33.58 291 ASP D N 1
ATOM 9481 C CA . ASP D 1 270 ? 28.294 24.391 20.603 1.00 33.77 291 ASP D CA 1
ATOM 9482 C C . ASP D 1 270 ? 26.957 24.727 19.970 1.00 30.86 291 ASP D C 1
ATOM 9483 O O . ASP D 1 270 ? 26.782 25.849 19.521 1.00 27.53 291 ASP D O 1
ATOM 9488 N N . ILE D 1 271 ? 26.059 23.755 19.932 1.00 28.40 292 ILE D N 1
ATOM 9489 C CA . ILE D 1 271 ? 24.671 23.928 19.481 1.00 28.08 292 ILE D CA 1
ATOM 9490 C C . ILE D 1 271 ? 23.844 23.783 20.758 1.00 29.77 292 ILE D C 1
ATOM 9491 O O . ILE D 1 271 ? 24.166 22.930 21.573 1.00 27.23 292 ILE D O 1
ATOM 9496 N N . PRO D 1 272 ? 22.810 24.634 20.948 1.00 28.74 293 PRO D N 1
ATOM 9497 C CA . PRO D 1 272 ? 22.234 25.646 20.023 1.00 27.55 293 PRO D CA 1
ATOM 9498 C C . PRO D 1 272 ? 23.164 26.843 19.816 1.00 27.26 293 PRO D C 1
ATOM 9499 O O . PRO D 1 272 ? 23.982 27.161 20.721 1.00 26.71 293 PRO D O 1
ATOM 9503 N N . THR D 1 273 ? 23.004 27.547 18.700 1.00 25.05 294 THR D N 1
ATOM 9504 C CA . THR D 1 273 ? 23.800 28.786 18.494 1.00 23.87 294 THR D CA 1
ATOM 9505 C C . THR D 1 273 ? 22.823 29.755 17.809 1.00 23.65 294 THR D C 1
ATOM 9506 O O . THR D 1 273 ? 21.878 29.277 17.186 1.00 23.57 294 THR D O 1
ATOM 9510 N N . SER D 1 274 ? 23.025 31.066 17.961 1.00 22.57 295 SER D N 1
ATOM 9511 C CA . SER D 1 274 ? 22.054 32.011 17.430 1.00 22.87 295 SER D CA 1
ATOM 9512 C C . SER D 1 274 ? 22.719 33.133 16.653 1.00 22.22 295 SER D C 1
ATOM 9513 O O . SER D 1 274 ? 23.843 33.592 16.956 1.00 22.34 295 SER D O 1
ATOM 9517 N N . MET D 1 275 ? 21.947 33.679 15.731 1.00 21.08 296 MET D N 1
ATOM 9518 C CA . MET D 1 275 ? 22.328 35.008 15.197 1.00 19.89 296 MET D CA 1
ATOM 9519 C C . MET D 1 275 ? 21.351 36.063 15.770 1.00 20.31 296 MET D C 1
ATOM 9520 O O . MET D 1 275 ? 20.321 35.689 16.267 1.00 19.90 296 MET D O 1
ATOM 9525 N N . TYR D 1 276 ? 21.742 37.350 15.736 1.00 19.26 297 TYR D N 1
ATOM 9526 C CA . TYR D 1 276 ? 20.882 38.383 16.418 1.00 20.49 297 TYR D CA 1
ATOM 9527 C C . TYR D 1 276 ? 20.657 39.489 15.463 1.00 18.88 297 TYR D C 1
ATOM 9528 O O . TYR D 1 276 ? 21.552 39.834 14.696 1.00 19.29 297 TYR D O 1
ATOM 9537 N N . VAL D 1 277 ? 19.449 40.046 15.419 1.00 18.29 298 VAL D N 1
ATOM 9538 C CA . VAL D 1 277 ? 19.172 41.143 14.539 1.00 19.38 298 VAL D CA 1
ATOM 9539 C C . VAL D 1 277 ? 18.505 42.280 15.371 1.00 20.19 298 VAL D C 1
ATOM 9540 O O . VAL D 1 277 ? 17.484 42.042 16.049 1.00 20.59 298 VAL D O 1
ATOM 9544 N N . ASP D 1 278 ? 19.085 43.484 15.304 1.00 19.83 299 ASP D N 1
ATOM 9545 C CA . ASP D 1 278 ? 18.572 44.571 16.077 1.00 20.99 299 ASP D CA 1
ATOM 9546 C C . ASP D 1 278 ? 17.489 45.233 15.274 1.00 20.42 299 ASP D C 1
ATOM 9547 O O . ASP D 1 278 ? 16.517 45.688 15.850 1.00 22.11 299 ASP D O 1
ATOM 9552 N N . TYR D 1 279 ? 17.624 45.317 13.945 1.00 19.38 300 TYR D N 1
ATOM 9553 C CA . TYR D 1 279 ? 16.487 45.860 13.124 1.00 19.05 300 TYR D CA 1
ATOM 9554 C C . TYR D 1 279 ? 16.660 45.358 11.696 1.00 20.01 300 TYR D C 1
ATOM 9555 O O . TYR D 1 279 ? 17.762 44.867 11.320 1.00 18.73 300 TYR D O 1
ATOM 9564 N N . VAL D 1 280 ? 15.540 45.381 10.985 1.00 18.77 301 VAL D N 1
ATOM 9565 C CA . VAL D 1 280 ? 15.637 45.283 9.506 1.00 19.06 301 VAL D CA 1
ATOM 9566 C C . VAL D 1 280 ? 14.780 46.456 8.982 1.00 19.12 301 VAL D C 1
ATOM 9567 O O . VAL D 1 280 ? 13.716 46.826 9.551 1.00 20.15 301 VAL D O 1
ATOM 9571 N N . ARG D 1 281 ? 15.255 47.079 7.893 1.00 19.64 302 ARG D N 1
ATOM 9572 C CA . ARG D 1 281 ? 14.565 48.235 7.383 1.00 19.27 302 ARG D CA 1
ATOM 9573 C C . ARG D 1 281 ? 14.630 48.156 5.866 1.00 19.95 302 ARG D C 1
ATOM 9574 O O . ARG D 1 281 ? 15.665 47.772 5.299 1.00 19.25 302 ARG D O 1
ATOM 9582 N N . VAL D 1 282 ? 13.485 48.438 5.215 1.00 20.51 303 VAL D N 1
ATOM 9583 C CA . VAL D 1 282 ? 13.368 48.389 3.747 1.00 20.41 303 VAL D CA 1
ATOM 9584 C C . VAL D 1 282 ? 12.771 49.719 3.284 1.00 20.55 303 VAL D C 1
ATOM 9585 O O . VAL D 1 282 ? 11.823 50.209 3.920 1.00 20.15 303 VAL D O 1
ATOM 9589 N N . TRP D 1 283 ? 13.348 50.306 2.229 1.00 20.21 304 TRP D N 1
ATOM 9590 C CA . TRP D 1 283 ? 12.814 51.554 1.690 1.00 21.77 304 TRP D CA 1
ATOM 9591 C C . TRP D 1 283 ? 12.602 51.366 0.207 1.00 23.52 304 TRP D C 1
ATOM 9592 O O . TRP D 1 283 ? 13.247 50.593 -0.439 1.00 22.46 304 TRP D O 1
ATOM 9603 N N . GLU D 1 284 ? 11.621 52.110 -0.317 1.00 23.62 305 GLU D N 1
ATOM 9604 C CA A GLU D 1 284 ? 11.543 52.282 -1.769 0.50 25.20 305 GLU D CA 1
ATOM 9605 C CA B GLU D 1 284 ? 11.431 52.295 -1.744 0.50 25.91 305 GLU D CA 1
ATOM 9606 C C . GLU D 1 284 ? 11.886 53.749 -2.073 1.00 26.78 305 GLU D C 1
ATOM 9607 O O . GLU D 1 284 ? 11.691 54.639 -1.256 1.00 26.77 305 GLU D O 1
ATOM 9618 N N . LYS D 1 285 ? 12.460 53.932 -3.251 1.00 28.23 306 LYS D N 1
ATOM 9619 C CA . LYS D 1 285 ? 12.954 55.208 -3.699 1.00 31.76 306 LYS D CA 1
ATOM 9620 C C . LYS D 1 285 ? 11.725 56.054 -4.085 1.00 35.85 306 LYS D C 1
ATOM 9621 O O . LYS D 1 285 ? 10.850 55.573 -4.805 1.00 38.82 306 LYS D O 1
ATOM 9627 N N . SER D 1 286 ? 11.646 57.297 -3.576 1.00 37.01 307 SER D N 1
ATOM 9628 C CA . SER D 1 286 ? 10.386 58.120 -3.640 1.00 42.78 307 SER D CA 1
ATOM 9629 C C . SER D 1 286 ? 10.166 58.686 -5.019 1.00 45.66 307 SER D C 1
ATOM 9630 O O . SER D 1 286 ? 11.145 58.779 -5.767 1.00 47.97 307 SER D O 1
#

Organism: Zobellia galactanivorans (strain DSM 12802 / CCUG 47099 / CIP 106680 / NCIMB 13871 / Dsij) (NCBI:txid63186)

InterPro domains:
  IPR000757 Beta-glucanase-like, N-terminal domain [PF00722] (74-259)
  IPR000757 Beta-glucanase-like, N-terminal domain [PS51762] (26-309)
  IPR013320 Concanavalin A-like lectin/glucanase domain superfamily [SSF49899] (34-305)
  IPR026444 Secretion system, C-terminal sorting domain [PF18962] (471-546)
  IPR026444 Secretion system, C-terminal sorting domain [TIGR04183] (471-545)
  IPR050546 Glycosyl Hydrolase Family 16 [PTHR10963] (42-307)